Protein AF-A0A7C0WXI6-F1 (afdb_monomer_lite)

Structure (mmCIF, N/CA/C/O backbone):
data_AF-A0A7C0WXI6-F1
#
_entry.id   AF-A0A7C0WXI6-F1
#
loop_
_atom_site.group_PDB
_atom_site.id
_atom_site.type_symbol
_atom_site.label_atom_id
_atom_site.label_alt_id
_atom_site.label_comp_id
_atom_site.label_asym_id
_atom_site.label_entity_id
_atom_site.label_seq_id
_atom_site.pdbx_PDB_ins_code
_atom_site.Cartn_x
_atom_site.Cartn_y
_atom_site.Cartn_z
_atom_site.occupancy
_atom_site.B_iso_or_equiv
_atom_site.auth_seq_id
_atom_site.auth_comp_id
_atom_site.auth_asym_id
_atom_site.auth_atom_id
_atom_site.pdbx_PDB_model_num
ATOM 1 N N . MET A 1 1 ? 28.726 -53.823 14.106 1.00 34.31 1 MET A N 1
ATOM 2 C CA . MET A 1 1 ? 29.836 -53.724 15.079 1.00 34.31 1 MET A CA 1
ATOM 3 C C . MET A 1 1 ? 30.482 -52.349 14.954 1.00 34.31 1 MET A C 1
ATOM 5 O O . MET A 1 1 ? 31.105 -52.121 13.935 1.00 34.31 1 MET A O 1
ATOM 9 N N . ARG A 1 2 ? 30.328 -51.520 16.009 1.00 31.59 2 ARG A N 1
ATOM 10 C CA . ARG A 1 2 ? 31.325 -50.580 16.590 1.00 31.59 2 ARG A CA 1
ATOM 11 C C . ARG A 1 2 ? 31.887 -49.454 15.689 1.00 31.59 2 ARG A C 1
ATOM 13 O O . ARG A 1 2 ? 32.497 -49.764 14.684 1.00 31.59 2 ARG A O 1
ATOM 20 N N . ARG A 1 3 ? 31.834 -48.149 16.014 1.00 31.38 3 ARG A N 1
ATOM 21 C CA . ARG A 1 3 ? 31.763 -47.328 17.266 1.00 31.38 3 ARG A CA 1
ATOM 22 C C . ARG A 1 3 ? 31.276 -45.911 16.844 1.00 31.38 3 ARG A C 1
ATOM 24 O O . ARG A 1 3 ? 31.712 -45.481 15.788 1.00 31.38 3 ARG A O 1
ATOM 31 N N . ILE A 1 4 ? 30.317 -45.189 17.446 1.00 35.75 4 ILE A N 1
ATOM 32 C CA . ILE A 1 4 ? 30.152 -44.621 18.809 1.00 35.75 4 ILE A CA 1
ATOM 33 C C . ILE A 1 4 ? 31.367 -43.808 19.300 1.00 35.75 4 ILE A C 1
ATOM 35 O O . ILE A 1 4 ? 32.382 -44.420 19.621 1.00 35.75 4 ILE A O 1
ATOM 39 N N . LEU A 1 5 ? 31.200 -42.476 19.416 1.00 29.12 5 LEU A N 1
ATOM 40 C CA . LEU A 1 5 ? 31.474 -41.600 20.585 1.00 29.12 5 LEU A CA 1
ATOM 41 C C . LEU A 1 5 ? 32.079 -40.230 20.188 1.00 29.12 5 LEU A C 1
ATOM 43 O O . LEU A 1 5 ? 33.273 -40.155 19.922 1.00 29.12 5 LEU A O 1
ATOM 47 N N . LEU A 1 6 ? 31.269 -39.161 20.214 1.00 26.83 6 LEU A N 1
ATOM 48 C CA . LEU A 1 6 ? 31.617 -37.835 20.771 1.00 26.83 6 LEU A CA 1
ATOM 49 C C . LEU A 1 6 ? 30.377 -36.918 20.749 1.00 26.83 6 LEU A C 1
ATOM 51 O O . LEU A 1 6 ? 30.232 -36.021 19.929 1.00 26.83 6 LEU A O 1
ATOM 55 N N . VAL A 1 7 ? 29.463 -37.207 21.678 1.00 31.38 7 VAL A N 1
ATOM 56 C CA . VAL A 1 7 ? 28.482 -36.269 22.237 1.00 31.38 7 VAL A CA 1
ATOM 57 C C . VAL A 1 7 ? 28.893 -36.095 23.697 1.00 31.38 7 VAL A C 1
ATOM 59 O O . VAL A 1 7 ? 28.808 -37.065 24.447 1.00 31.38 7 VAL A O 1
ATOM 62 N N . ALA A 1 8 ? 29.417 -34.918 24.054 1.00 28.09 8 ALA A N 1
ATOM 63 C CA . ALA A 1 8 ? 29.365 -34.264 25.372 1.00 28.09 8 ALA A CA 1
ATOM 64 C C . ALA A 1 8 ? 30.411 -33.132 25.443 1.00 28.09 8 ALA A C 1
ATOM 66 O O . ALA A 1 8 ? 31.565 -33.350 25.086 1.00 28.09 8 ALA A O 1
ATOM 67 N N . LEU A 1 9 ? 29.988 -31.986 25.998 1.00 28.55 9 LEU A N 1
ATOM 68 C CA . LEU A 1 9 ? 30.744 -30.766 26.349 1.00 28.55 9 LEU A CA 1
ATOM 69 C C . LEU A 1 9 ? 30.955 -29.707 25.250 1.00 28.55 9 LEU A C 1
ATOM 71 O O . LEU A 1 9 ? 32.066 -29.460 24.801 1.00 28.55 9 LEU A O 1
ATOM 75 N N . MET A 1 10 ? 29.878 -28.981 24.944 1.00 27.05 10 MET A N 1
ATOM 76 C CA . MET A 1 10 ? 29.850 -27.517 25.103 1.00 27.05 10 MET A CA 1
ATOM 77 C C . MET A 1 10 ? 28.419 -27.107 25.478 1.00 27.05 10 MET A C 1
ATOM 79 O O . MET A 1 10 ? 27.608 -26.732 24.642 1.00 27.05 10 MET A O 1
ATOM 83 N N . ILE A 1 11 ? 28.103 -27.254 26.767 1.00 34.62 11 ILE A N 1
ATOM 84 C CA . ILE A 1 11 ? 27.104 -26.420 27.435 1.00 34.62 11 ILE A CA 1
ATOM 85 C C . ILE A 1 11 ? 27.903 -25.254 28.010 1.00 34.62 11 ILE A C 1
ATOM 87 O O . ILE A 1 11 ? 28.592 -25.441 29.009 1.00 34.62 11 ILE A O 1
ATOM 91 N N . SER A 1 12 ? 27.860 -24.102 27.342 1.00 31.55 12 SER A N 1
ATOM 92 C CA . SER A 1 12 ? 27.920 -22.758 27.935 1.00 31.55 12 SER A CA 1
ATOM 93 C C . SER A 1 12 ? 28.012 -21.713 26.821 1.00 31.55 12 SER A C 1
ATOM 95 O O . SER A 1 12 ? 28.899 -21.806 25.980 1.00 31.55 12 SER A O 1
ATOM 97 N N . SER A 1 13 ? 27.123 -20.720 26.894 1.00 28.19 13 SER A N 1
ATOM 98 C CA . SER A 1 13 ? 27.049 -19.473 26.119 1.00 28.19 13 SER A CA 1
ATOM 99 C C . SER A 1 13 ? 26.612 -19.564 24.652 1.00 28.19 13 SER A C 1
ATOM 101 O O . SER A 1 13 ? 27.344 -19.165 23.751 1.00 28.19 13 SER A O 1
ATOM 103 N N . PHE A 1 14 ? 25.351 -19.935 24.426 1.00 31.36 14 PHE A N 1
ATOM 104 C CA . PHE A 1 14 ? 24.525 -19.027 23.632 1.00 31.36 14 PHE A CA 1
ATOM 105 C C . PHE A 1 14 ? 24.042 -17.960 24.609 1.00 31.36 14 PHE A C 1
ATOM 107 O O . PHE A 1 14 ? 23.140 -18.198 25.405 1.00 31.36 14 PHE A O 1
ATOM 114 N N . ILE A 1 15 ? 24.735 -16.823 24.632 1.00 29.69 15 ILE A N 1
ATOM 115 C CA . ILE A 1 15 ? 24.073 -15.590 25.033 1.00 29.69 15 ILE A CA 1
ATOM 116 C C . ILE A 1 15 ? 23.213 -15.276 23.814 1.00 29.69 15 ILE A C 1
ATOM 118 O O . ILE A 1 15 ? 23.725 -14.802 22.800 1.00 29.69 15 ILE A O 1
ATOM 122 N N . GLU A 1 16 ? 21.932 -15.632 23.876 1.00 35.72 16 GLU A N 1
ATOM 123 C CA . GLU A 1 16 ? 20.937 -14.830 23.180 1.00 35.72 16 GLU A CA 1
ATOM 124 C C . GLU A 1 16 ? 21.188 -13.402 23.657 1.00 35.72 16 GLU A C 1
ATOM 126 O O . GLU A 1 16 ? 20.917 -13.060 24.806 1.00 35.72 16 GLU A O 1
ATOM 131 N N . LEU A 1 17 ? 21.758 -12.561 22.795 1.00 33.25 17 LEU A N 1
ATOM 132 C CA . LEU A 1 17 ? 21.554 -11.123 22.901 1.00 33.25 17 LEU A CA 1
ATOM 133 C C . LEU A 1 17 ? 20.100 -10.863 22.486 1.00 33.25 17 LEU A C 1
ATOM 135 O O . LEU A 1 17 ? 19.827 -10.235 21.470 1.00 33.25 17 LEU A O 1
ATOM 139 N N . GLY A 1 18 ? 19.170 -11.423 23.260 1.00 31.17 18 GLY A N 1
ATOM 140 C CA . GLY A 1 18 ? 17.840 -10.880 23.386 1.00 31.17 18 GLY A CA 1
ATOM 141 C C . GLY A 1 18 ? 18.028 -9.577 24.136 1.00 31.17 18 GLY A C 1
ATOM 142 O O . GLY A 1 18 ? 18.400 -9.575 25.307 1.00 31.17 18 GLY A O 1
ATOM 143 N N . VAL A 1 19 ? 17.836 -8.461 23.442 1.00 34.25 19 VAL A N 1
ATOM 144 C CA . VAL A 1 19 ? 17.424 -7.244 24.131 1.00 34.25 19 VAL A CA 1
ATOM 145 C C . VAL A 1 19 ? 16.103 -7.631 24.788 1.00 34.25 19 VAL A C 1
ATOM 147 O O . VAL A 1 19 ? 15.120 -7.850 24.084 1.00 34.25 19 VAL A O 1
ATOM 150 N N . SER A 1 20 ? 16.099 -7.860 26.102 1.00 38.75 20 SER A N 1
ATOM 151 C CA . SER A 1 20 ? 14.847 -8.004 26.836 1.00 38.75 20 SER A CA 1
ATOM 152 C C . SER A 1 20 ? 14.091 -6.699 26.634 1.00 38.75 20 SER A C 1
ATOM 154 O O . SER A 1 20 ? 14.579 -5.649 27.048 1.00 38.75 20 SER A O 1
ATOM 156 N N . GLN A 1 21 ? 12.966 -6.746 25.928 1.00 55.06 21 GLN A N 1
ATOM 157 C CA . GLN A 1 21 ? 12.082 -5.596 25.841 1.00 55.06 21 GLN A CA 1
ATOM 158 C C . GLN A 1 21 ? 11.587 -5.311 27.262 1.00 55.06 21 GLN A C 1
ATOM 160 O O . GLN A 1 21 ? 10.979 -6.182 27.879 1.00 55.06 21 GLN A O 1
ATOM 165 N N . GLU A 1 22 ? 11.941 -4.144 27.796 1.00 69.00 22 GLU A N 1
ATOM 166 C CA . GLU A 1 22 ? 11.496 -3.681 29.112 1.00 69.00 22 GLU A CA 1
ATOM 167 C C . GLU A 1 22 ? 9.974 -3.461 29.035 1.00 69.00 22 GLU A C 1
ATOM 169 O O . GLU A 1 22 ? 9.498 -2.689 28.203 1.00 69.00 22 GLU A O 1
ATOM 174 N N . ASN A 1 23 ? 9.196 -4.177 29.851 1.00 84.06 23 ASN A N 1
ATOM 175 C CA . ASN A 1 23 ? 7.729 -4.245 29.757 1.00 84.06 23 ASN A CA 1
ATOM 176 C C . ASN A 1 23 ? 7.027 -3.271 30.720 1.00 84.06 23 ASN A C 1
ATOM 178 O O . ASN A 1 23 ? 5.966 -3.582 31.269 1.00 84.06 23 ASN A O 1
ATOM 182 N N . ILE A 1 24 ? 7.624 -2.104 30.968 1.00 93.62 24 ILE A N 1
ATOM 183 C CA . ILE A 1 24 ? 7.053 -1.103 31.877 1.00 93.62 24 ILE A CA 1
ATOM 184 C C . ILE A 1 24 ? 5.729 -0.583 31.322 1.00 93.62 24 ILE A C 1
ATOM 186 O O . ILE A 1 24 ? 5.623 -0.269 30.138 1.00 93.62 24 ILE A O 1
ATOM 190 N N . ARG A 1 25 ? 4.733 -0.450 32.200 1.00 95.69 25 ARG A N 1
ATOM 191 C CA . ARG A 1 25 ? 3.401 0.060 31.856 1.00 95.69 25 ARG A CA 1
ATOM 192 C C . ARG A 1 25 ? 2.884 1.065 32.876 1.00 95.69 25 ARG A C 1
ATOM 194 O O . ARG A 1 25 ? 3.298 1.040 34.038 1.00 95.69 25 ARG A O 1
ATOM 201 N N . ILE A 1 26 ? 1.940 1.895 32.457 1.00 98.25 26 ILE A N 1
ATOM 202 C CA . ILE A 1 26 ? 1.110 2.718 33.333 1.00 98.25 26 ILE A CA 1
ATOM 203 C C . ILE A 1 26 ? 0.153 1.769 34.067 1.00 98.25 26 ILE A C 1
ATOM 205 O O . ILE A 1 26 ? -0.495 0.922 33.455 1.00 98.25 26 ILE A O 1
ATOM 209 N N . ASN A 1 27 ? 0.106 1.863 35.393 1.00 98.12 27 ASN A N 1
ATOM 210 C CA . ASN A 1 27 ? -0.599 0.901 36.240 1.00 98.12 27 ASN A CA 1
ATOM 211 C C . ASN A 1 27 ? -1.839 1.487 36.914 1.00 98.12 27 ASN A C 1
ATOM 213 O O . ASN A 1 27 ? -2.883 0.840 36.960 1.00 98.12 27 ASN A O 1
ATOM 217 N N . GLU A 1 28 ? -1.719 2.696 37.449 1.00 98.50 28 GLU A N 1
ATOM 218 C CA . GLU A 1 28 ? -2.780 3.359 38.198 1.00 98.50 28 GLU A CA 1
ATOM 219 C C . GLU A 1 28 ? -2.525 4.873 38.194 1.00 98.50 28 GLU A C 1
ATOM 221 O O . GLU A 1 28 ? -1.371 5.309 38.172 1.00 98.50 28 GLU A O 1
ATOM 226 N N . PHE A 1 29 ? -3.570 5.698 38.186 1.00 98.38 29 PHE A N 1
ATOM 227 C CA . PHE A 1 29 ? -3.412 7.151 38.264 1.00 98.38 29 PHE A CA 1
ATOM 228 C C . PHE A 1 29 ? -4.551 7.832 39.023 1.00 98.38 29 PHE A C 1
ATOM 230 O O . PHE A 1 29 ? -5.688 7.365 39.058 1.00 98.38 29 PHE A O 1
ATOM 237 N N . CYS A 1 30 ? -4.239 8.975 39.626 1.00 97.19 30 CYS A N 1
ATOM 238 C CA . CYS A 1 30 ? -5.164 9.820 40.372 1.00 97.19 30 CYS A CA 1
ATOM 239 C C . CYS A 1 30 ? -5.059 11.247 39.842 1.00 97.19 30 CYS A C 1
ATOM 241 O O . CYS A 1 30 ? -3.972 11.825 39.850 1.00 97.19 30 CYS A O 1
ATOM 243 N N . ILE A 1 31 ? -6.189 11.810 39.412 1.00 96.38 31 ILE A N 1
ATOM 244 C CA . ILE A 1 31 ? -6.243 13.110 38.721 1.00 96.38 31 ILE A CA 1
ATOM 245 C C . ILE A 1 31 ? -6.681 14.256 39.638 1.00 96.38 31 ILE A C 1
ATOM 247 O O . ILE A 1 31 ? -6.332 15.401 39.401 1.00 96.38 31 ILE A O 1
ATOM 251 N N . LYS A 1 32 ? -7.414 13.962 40.722 1.00 93.31 32 LYS A N 1
ATOM 252 C CA . LYS A 1 32 ? -7.994 14.971 41.622 1.00 93.31 32 LYS A CA 1
ATOM 253 C C . LYS A 1 32 ? -7.379 14.897 43.017 1.00 93.31 32 LYS A C 1
ATOM 255 O O . LYS A 1 32 ? -7.158 13.826 43.579 1.00 93.31 32 LYS A O 1
ATOM 260 N N . GLY A 1 33 ? -7.141 16.061 43.619 1.00 88.62 33 GLY A N 1
ATOM 261 C CA . GLY A 1 33 ? -6.443 16.171 44.900 1.00 88.62 33 GLY A CA 1
ATOM 262 C C . GLY A 1 33 ? -4.930 16.207 44.700 1.00 88.62 33 GLY A C 1
ATOM 263 O O . GLY A 1 33 ? -4.429 17.089 44.013 1.00 88.62 33 GLY A O 1
ATOM 264 N N . LYS A 1 34 ? -4.193 15.287 45.331 1.00 90.75 34 LYS A N 1
ATOM 265 C CA . LYS A 1 34 ? -2.757 15.142 45.067 1.00 90.75 34 LYS A CA 1
ATOM 266 C C . LYS A 1 34 ? -2.589 14.190 43.891 1.00 90.75 34 LYS A C 1
ATOM 268 O O . LYS A 1 34 ? -2.778 12.990 44.079 1.00 90.75 34 LYS A O 1
ATOM 273 N N . GLU A 1 35 ? -2.272 14.726 42.719 1.00 95.50 35 GLU A N 1
ATOM 274 C CA . GLU A 1 35 ? -2.113 13.925 41.509 1.00 95.50 35 GLU A CA 1
ATOM 275 C C . GLU A 1 35 ? -0.933 12.963 41.627 1.00 95.50 35 GLU A C 1
ATOM 277 O O . GLU A 1 35 ? 0.095 13.252 42.257 1.00 95.50 35 GLU A O 1
ATOM 282 N N . TRP A 1 36 ? -1.085 11.796 41.016 1.00 97.56 36 TRP A N 1
ATOM 283 C CA . TRP A 1 36 ? 0.025 10.881 40.822 1.00 97.56 36 TRP A CA 1
ATOM 284 C C . TRP A 1 36 ? -0.246 9.902 39.685 1.00 97.56 36 TRP A C 1
ATOM 286 O O . TRP A 1 36 ? -1.393 9.585 39.369 1.00 97.56 36 TRP A O 1
ATOM 296 N N . ILE A 1 37 ? 0.845 9.406 39.112 1.00 98.50 37 ILE A N 1
ATOM 297 C CA . ILE A 1 37 ? 0.878 8.350 38.104 1.00 98.50 37 ILE A CA 1
ATOM 298 C C . ILE A 1 37 ? 1.764 7.238 38.652 1.00 98.50 37 ILE A C 1
ATOM 300 O O . ILE A 1 37 ? 2.869 7.494 39.136 1.00 98.50 37 ILE A O 1
ATOM 304 N N . GLU A 1 38 ? 1.288 6.006 38.584 1.00 98.56 38 GLU A N 1
ATOM 305 C CA . GLU A 1 38 ? 2.045 4.824 38.952 1.00 98.56 38 GLU A CA 1
ATOM 306 C C . GLU A 1 38 ? 2.445 4.019 37.719 1.00 98.56 38 GLU A C 1
ATOM 308 O O . GLU A 1 38 ? 1.629 3.737 36.842 1.00 98.56 38 GLU A O 1
ATOM 313 N N . LEU A 1 39 ? 3.713 3.620 37.685 1.00 98.38 39 LEU A N 1
ATOM 314 C CA . LEU A 1 39 ? 4.270 2.690 36.717 1.00 98.38 39 LEU A CA 1
ATOM 315 C C . LEU A 1 39 ? 4.520 1.340 37.386 1.00 98.38 39 LEU A C 1
ATOM 317 O O . LEU A 1 39 ? 4.978 1.289 38.529 1.00 98.38 39 LEU A O 1
ATOM 321 N N . TYR A 1 40 ? 4.285 0.254 36.655 1.00 97.62 40 TYR A N 1
ATOM 322 C CA . TYR A 1 40 ? 4.563 -1.108 37.107 1.00 97.62 40 TYR A CA 1
ATOM 323 C C . TYR A 1 40 ? 5.611 -1.775 36.223 1.00 97.62 40 TYR A C 1
ATOM 325 O O . TYR A 1 40 ? 5.539 -1.705 34.994 1.00 97.62 40 TYR A O 1
ATOM 333 N N . ASN A 1 41 ? 6.561 -2.452 36.866 1.00 96.94 41 ASN A N 1
ATOM 334 C CA . ASN A 1 41 ? 7.539 -3.307 36.213 1.00 96.94 41 ASN A CA 1
ATOM 335 C C . ASN A 1 41 ? 7.126 -4.781 36.357 1.00 96.94 41 ASN A C 1
ATOM 337 O O . ASN A 1 41 ? 7.329 -5.352 37.429 1.00 96.94 41 ASN A O 1
ATOM 341 N N . PRO A 1 42 ? 6.571 -5.426 35.315 1.00 94.06 42 PRO A N 1
ATOM 342 C CA . PRO A 1 42 ? 6.225 -6.843 35.371 1.00 94.06 42 PRO A CA 1
ATOM 343 C C . PRO A 1 42 ? 7.444 -7.764 35.219 1.00 94.06 42 PRO A C 1
ATOM 345 O O . PRO A 1 42 ? 7.309 -8.971 35.437 1.00 94.06 42 PRO A O 1
ATOM 348 N N . ASP A 1 43 ? 8.606 -7.237 34.823 1.00 93.88 43 ASP A N 1
ATOM 349 C CA . ASP A 1 43 ? 9.793 -8.037 34.555 1.00 93.88 43 ASP A CA 1
ATOM 350 C C . ASP A 1 43 ? 10.419 -8.570 35.849 1.00 93.88 43 ASP A C 1
ATOM 352 O O . ASP A 1 43 ? 10.308 -7.992 36.932 1.00 93.88 43 ASP A O 1
ATOM 356 N N . SER A 1 44 ? 11.137 -9.690 35.722 1.00 93.38 44 SER A N 1
ATOM 357 C CA . SER A 1 44 ? 11.802 -10.351 36.848 1.00 93.38 44 SER A CA 1
ATOM 358 C C . SER A 1 44 ? 13.134 -9.696 37.253 1.00 93.38 44 SER A C 1
ATOM 360 O O . SER A 1 44 ? 13.890 -10.283 38.033 1.00 93.38 44 SER A O 1
ATOM 362 N N . PHE A 1 45 ? 13.452 -8.511 36.730 1.00 91.81 45 PHE A N 1
ATOM 363 C CA . PHE A 1 45 ? 14.673 -7.746 36.994 1.00 91.81 45 PHE A CA 1
ATOM 364 C C . PHE A 1 45 ? 14.359 -6.254 37.173 1.00 91.81 45 PHE A C 1
ATOM 366 O O . PHE A 1 45 ? 13.323 -5.774 36.724 1.00 91.81 45 PHE A O 1
ATOM 373 N N . ASP A 1 46 ? 15.252 -5.527 37.846 1.00 94.12 46 ASP A N 1
ATOM 374 C CA . ASP A 1 46 ? 15.110 -4.084 38.062 1.00 94.12 46 ASP A CA 1
ATOM 375 C C . ASP A 1 46 ? 15.306 -3.322 36.739 1.00 94.12 46 ASP A C 1
ATOM 377 O O . ASP A 1 46 ? 16.276 -3.575 36.020 1.00 94.12 46 ASP A O 1
ATOM 381 N N . VAL A 1 47 ? 14.425 -2.365 36.441 1.00 95.31 47 VAL A N 1
ATOM 382 C CA . VAL A 1 47 ? 14.458 -1.560 35.208 1.00 95.31 47 VAL A CA 1
ATOM 383 C C . VAL A 1 47 ? 14.830 -0.119 35.532 1.00 95.31 47 VAL A C 1
ATOM 385 O O . VAL A 1 47 ? 14.194 0.524 36.370 1.00 95.31 47 VAL A O 1
ATOM 388 N N . SER A 1 48 ? 15.864 0.405 34.868 1.00 94.56 48 SER A N 1
ATOM 389 C CA . SER A 1 48 ? 16.234 1.818 34.979 1.00 94.56 48 SER A CA 1
ATOM 390 C C . SER A 1 48 ? 15.351 2.658 34.068 1.00 94.56 48 SER A C 1
ATOM 392 O O . SER A 1 48 ? 15.270 2.396 32.875 1.00 94.56 48 SER A O 1
ATOM 394 N N . LEU A 1 49 ? 14.753 3.716 34.612 1.00 95.19 49 LEU A N 1
ATOM 395 C CA . LEU A 1 49 ? 13.950 4.657 33.834 1.00 95.19 49 LEU A CA 1
ATOM 396 C C . LEU A 1 49 ? 14.794 5.787 33.228 1.00 95.19 49 LEU A C 1
ATOM 398 O O . LEU A 1 49 ? 14.244 6.750 32.718 1.00 95.19 49 LEU A O 1
ATOM 402 N N . ASN A 1 50 ? 16.125 5.742 33.288 1.00 94.38 50 ASN A N 1
ATOM 403 C CA . ASN A 1 50 ? 16.938 6.843 32.771 1.00 94.38 50 ASN A CA 1
ATOM 404 C C . ASN A 1 50 ? 16.674 7.083 31.269 1.00 94.38 50 ASN A C 1
ATOM 406 O O . ASN A 1 50 ? 16.894 6.197 30.442 1.00 94.38 50 ASN A O 1
ATOM 410 N N . GLY A 1 51 ? 16.225 8.292 30.926 1.00 92.00 51 GLY A N 1
ATOM 411 C CA . GLY A 1 51 ? 15.849 8.684 29.568 1.00 92.00 51 GLY A CA 1
ATOM 412 C C . GLY A 1 51 ? 14.394 8.387 29.195 1.00 92.00 51 GLY A C 1
ATOM 413 O O . GLY A 1 51 ? 13.964 8.832 28.136 1.00 92.00 51 GLY A O 1
ATOM 414 N N . TYR A 1 52 ? 13.634 7.679 30.036 1.00 96.62 52 TYR A N 1
ATOM 415 C CA . TYR A 1 52 ? 12.189 7.531 29.859 1.00 96.62 52 TYR A CA 1
ATOM 416 C C . TYR A 1 52 ? 11.480 8.864 30.118 1.00 96.62 52 TYR A C 1
ATOM 418 O O . TYR A 1 52 ? 12.002 9.736 30.822 1.00 96.62 52 TYR A O 1
ATOM 426 N N . SER A 1 53 ? 10.249 9.006 29.629 1.00 97.25 53 SER A N 1
ATOM 427 C CA . SER A 1 53 ? 9.412 10.162 29.954 1.00 97.25 53 SER A CA 1
ATOM 428 C C . SER A 1 53 ? 7.922 9.839 30.045 1.00 97.25 53 SER A C 1
ATOM 430 O O . SER A 1 53 ? 7.433 8.883 29.444 1.00 97.25 53 SER A O 1
ATOM 432 N N . LEU A 1 54 ? 7.206 10.648 30.826 1.00 98.06 54 LEU A N 1
ATOM 433 C CA . LEU A 1 54 ? 5.748 10.735 30.823 1.00 98.06 54 LEU A CA 1
ATOM 434 C C . LEU A 1 54 ? 5.334 12.050 30.163 1.00 98.06 54 LEU A C 1
ATOM 436 O O . LEU A 1 54 ? 5.841 13.107 30.528 1.00 98.06 54 LEU A O 1
ATOM 440 N N . GLU A 1 55 ? 4.419 11.993 29.204 1.00 97.44 55 GLU A N 1
ATOM 441 C CA . GLU A 1 55 ? 3.919 13.153 28.458 1.00 97.44 55 GLU A CA 1
ATOM 442 C C . GLU A 1 55 ? 2.392 13.238 28.565 1.00 97.44 55 GLU A C 1
ATOM 444 O O . GLU A 1 55 ? 1.699 12.229 28.431 1.00 97.44 55 GLU A O 1
ATOM 449 N N . THR A 1 56 ? 1.888 14.448 28.801 1.00 96.50 56 THR A N 1
ATOM 450 C CA . THR A 1 56 ? 0.463 14.816 28.810 1.00 96.50 56 THR A CA 1
ATOM 451 C C . THR A 1 56 ? 0.270 16.130 28.052 1.00 96.50 56 THR A C 1
ATOM 453 O O . THR A 1 56 ? 1.243 16.786 27.665 1.00 96.50 56 THR A O 1
ATOM 456 N N . ASP A 1 57 ? -0.973 16.590 27.896 1.00 91.12 57 ASP A N 1
ATOM 457 C CA . ASP A 1 57 ? -1.248 17.909 27.310 1.00 91.12 57 ASP A CA 1
ATOM 458 C C . ASP A 1 57 ? -0.615 19.075 28.099 1.00 91.12 57 ASP A C 1
ATOM 460 O O . ASP A 1 57 ? -0.431 20.171 27.559 1.00 91.12 57 ASP A O 1
ATOM 464 N N . LYS A 1 58 ? -0.288 18.873 29.384 1.00 92.88 58 LYS A N 1
ATOM 465 C CA . LYS A 1 58 ? 0.321 19.902 30.244 1.00 92.88 58 LYS A CA 1
ATOM 466 C C . LYS A 1 58 ? 1.847 19.947 30.140 1.00 92.88 58 LYS A C 1
ATOM 468 O O . LYS A 1 58 ? 2.435 20.972 30.491 1.00 92.88 58 LYS A O 1
ATOM 473 N N . GLY A 1 59 ? 2.497 18.890 29.651 1.00 93.31 59 GLY A N 1
ATOM 474 C CA . GLY A 1 59 ? 3.942 18.873 29.434 1.00 93.31 59 GLY A CA 1
ATOM 475 C C . GLY A 1 59 ? 4.578 17.487 29.501 1.00 93.31 59 GLY A C 1
ATOM 476 O O . GLY A 1 59 ? 3.910 16.464 29.415 1.00 93.31 59 GLY A O 1
ATOM 477 N N . VAL A 1 60 ? 5.902 17.475 29.668 1.00 96.69 60 VAL A N 1
ATOM 478 C CA . VAL A 1 60 ? 6.726 16.258 29.699 1.00 96.69 60 VAL A CA 1
ATOM 479 C C . VAL A 1 60 ? 7.510 16.198 31.009 1.00 96.69 60 VAL A C 1
ATOM 481 O O . VAL A 1 60 ? 8.148 17.179 31.398 1.00 96.69 60 VAL A O 1
ATOM 484 N N . PHE A 1 61 ? 7.485 15.044 31.671 1.00 96.81 61 PHE A N 1
ATOM 485 C CA . PHE A 1 61 ? 8.335 14.697 32.803 1.00 96.81 61 PHE A CA 1
ATOM 486 C C . PHE A 1 61 ? 9.380 13.670 32.358 1.00 96.81 61 PHE A C 1
ATOM 488 O O . PHE A 1 61 ? 9.024 12.572 31.938 1.00 96.81 61 PHE A O 1
ATOM 495 N N . GLU A 1 62 ? 10.663 14.014 32.454 1.00 97.12 62 GLU A N 1
ATOM 496 C CA . GLU A 1 62 ? 11.775 13.131 32.082 1.00 97.12 62 GLU A CA 1
ATOM 497 C C . GLU A 1 62 ? 12.389 12.464 33.320 1.00 97.12 62 GLU A C 1
ATOM 499 O O . GLU A 1 62 ? 12.756 13.130 34.292 1.00 97.12 62 GLU A O 1
ATOM 504 N N . PHE A 1 63 ? 12.548 11.144 33.260 1.00 96.25 63 PHE A N 1
ATOM 505 C CA . PHE A 1 63 ? 13.244 10.352 34.267 1.00 96.25 63 PHE A CA 1
ATOM 506 C C . PHE A 1 63 ? 14.756 10.392 34.023 1.00 96.25 63 PHE A C 1
ATOM 508 O O . PHE A 1 63 ? 15.232 10.307 32.889 1.00 96.25 63 PHE A O 1
ATOM 515 N N . THR A 1 64 ? 15.543 10.488 35.094 1.00 91.94 64 THR A N 1
ATOM 516 C CA . THR A 1 64 ? 17.006 10.664 34.994 1.00 91.94 64 THR A CA 1
ATOM 517 C C . THR A 1 64 ? 17.800 9.648 35.800 1.00 91.94 64 THR A C 1
ATOM 519 O O . THR A 1 64 ? 18.895 9.258 35.398 1.00 91.94 64 THR A O 1
ATOM 522 N N . THR A 1 65 ? 17.293 9.208 36.952 1.00 89.56 65 THR A N 1
ATOM 523 C CA . THR A 1 65 ? 18.044 8.323 37.864 1.00 89.56 65 THR A CA 1
ATOM 524 C C . THR A 1 65 ? 17.194 7.231 38.505 1.00 89.56 65 THR A C 1
ATOM 526 O O . THR A 1 65 ? 17.705 6.401 39.254 1.00 89.56 65 THR A O 1
ATOM 529 N N . GLU A 1 66 ? 15.902 7.217 38.209 1.00 95.00 66 GLU A N 1
ATOM 530 C CA . GLU A 1 66 ? 14.916 6.338 38.802 1.00 95.00 66 GLU A CA 1
ATOM 531 C C . GLU A 1 66 ? 15.093 4.890 38.329 1.00 95.00 66 GLU A C 1
ATOM 533 O O . GLU A 1 66 ? 15.610 4.598 37.248 1.00 95.00 66 GLU A O 1
ATOM 538 N N . THR A 1 67 ? 14.684 3.951 39.174 1.00 94.81 67 THR A N 1
ATOM 539 C CA . THR A 1 67 ? 14.705 2.516 38.882 1.00 94.81 67 THR A CA 1
ATOM 540 C C . THR A 1 67 ? 13.483 1.885 39.526 1.00 94.81 67 THR A C 1
ATOM 542 O O . THR A 1 67 ? 13.199 2.161 40.694 1.00 94.81 67 THR A O 1
ATOM 545 N N . ILE A 1 68 ? 12.771 1.049 38.776 1.00 96.88 68 ILE A N 1
ATOM 546 C CA . ILE A 1 68 ? 11.657 0.254 39.286 1.00 96.88 68 ILE A CA 1
ATOM 547 C C . ILE A 1 68 ? 12.182 -1.153 39.590 1.00 96.88 68 ILE A C 1
ATOM 549 O O . ILE A 1 68 ? 12.666 -1.817 38.669 1.00 96.88 68 ILE A O 1
ATOM 553 N N . PRO A 1 69 ? 12.110 -1.637 40.842 1.00 96.69 69 PRO A N 1
ATOM 554 C CA . PRO A 1 69 ? 12.496 -3.007 41.156 1.00 96.69 69 PRO A CA 1
ATOM 555 C C . PRO A 1 69 ? 11.704 -4.041 40.348 1.00 96.69 69 PRO A C 1
ATOM 557 O O . PRO A 1 69 ? 10.598 -3.757 39.889 1.00 96.69 69 PRO A O 1
ATOM 560 N N . SER A 1 70 ? 12.253 -5.246 40.214 1.00 95.81 70 SER A N 1
ATOM 561 C CA . SER A 1 70 ? 11.536 -6.429 39.714 1.00 95.81 70 SER A CA 1
ATOM 562 C C . SER A 1 70 ? 10.178 -6.596 40.405 1.00 95.81 70 SER A C 1
ATOM 564 O O . SER A 1 70 ? 10.114 -6.571 41.640 1.00 95.81 70 SER A O 1
ATOM 566 N N . HIS A 1 71 ? 9.102 -6.745 39.625 1.00 95.19 71 HIS A N 1
ATOM 567 C CA . HIS A 1 71 ? 7.714 -6.797 40.120 1.00 95.19 71 HIS A CA 1
ATOM 568 C C . HIS A 1 71 ? 7.316 -5.608 41.019 1.00 95.19 71 HIS A C 1
ATOM 570 O O . HIS A 1 71 ? 6.425 -5.727 41.861 1.00 95.19 71 HIS A O 1
ATOM 576 N N . GLY A 1 72 ? 8.012 -4.478 40.885 1.00 97.06 72 GLY A N 1
ATOM 577 C CA . GLY A 1 72 ? 7.853 -3.287 41.708 1.00 97.06 72 GLY A CA 1
ATOM 578 C C . GLY A 1 72 ? 7.040 -2.185 41.035 1.00 97.06 72 GLY A C 1
ATOM 579 O O . GLY A 1 72 ? 6.719 -2.241 39.847 1.00 97.06 72 GLY A O 1
ATOM 580 N N . PHE A 1 73 ? 6.760 -1.147 41.819 1.00 97.94 73 PHE A N 1
ATOM 581 C CA . PHE A 1 73 ? 6.005 0.032 41.404 1.00 97.94 73 PHE A CA 1
ATOM 582 C C . PHE A 1 73 ? 6.868 1.285 41.533 1.00 97.94 73 PHE A C 1
ATOM 584 O O . PHE A 1 73 ? 7.683 1.398 42.456 1.00 97.94 73 PHE A O 1
ATOM 591 N N . TYR A 1 74 ? 6.666 2.242 40.635 1.00 97.69 74 TYR A N 1
ATOM 592 C CA . TYR A 1 74 ? 7.202 3.590 40.755 1.00 97.69 74 TYR A CA 1
ATOM 593 C C . TYR A 1 74 ? 6.066 4.598 40.755 1.00 97.69 74 TYR A C 1
ATOM 595 O O . TYR A 1 74 ? 5.196 4.559 39.895 1.00 97.69 74 TYR A O 1
ATOM 603 N N . ILE A 1 75 ? 6.109 5.530 41.700 1.00 97.88 75 ILE A N 1
ATOM 604 C CA . ILE A 1 75 ? 5.086 6.551 41.882 1.00 97.88 75 ILE A CA 1
ATOM 605 C C . ILE A 1 75 ? 5.685 7.905 41.521 1.00 97.88 75 ILE A C 1
ATOM 607 O O . ILE A 1 75 ? 6.582 8.392 42.214 1.00 97.88 75 ILE A O 1
ATOM 611 N N . LEU A 1 76 ? 5.120 8.544 40.502 1.00 97.19 76 LEU A N 1
ATOM 612 C CA . LEU A 1 76 ? 5.338 9.952 40.212 1.00 97.19 76 LEU A CA 1
ATOM 613 C C . LEU A 1 76 ? 4.225 10.771 40.867 1.00 97.19 76 LEU A C 1
ATOM 615 O O . LEU A 1 76 ? 3.066 10.641 40.492 1.00 97.19 76 LEU A O 1
ATOM 619 N N . GLU A 1 77 ? 4.561 11.620 41.835 1.00 96.44 77 GLU A N 1
ATOM 620 C CA . GLU A 1 77 ? 3.617 12.608 42.368 1.00 96.44 77 GLU A CA 1
ATOM 621 C C . GLU A 1 77 ? 3.713 13.906 41.563 1.00 96.44 77 GLU A C 1
ATOM 623 O O . GLU A 1 77 ? 4.815 14.415 41.345 1.00 96.44 77 GLU A O 1
ATOM 628 N N . THR A 1 78 ? 2.571 14.445 41.143 1.00 93.75 78 THR A N 1
ATOM 629 C CA . THR A 1 78 ? 2.490 15.639 40.294 1.00 93.75 78 THR A CA 1
ATOM 630 C C . THR A 1 78 ? 1.532 16.678 40.872 1.00 93.75 78 THR A C 1
ATOM 632 O O . THR A 1 78 ? 0.796 16.419 41.825 1.00 93.75 78 THR A O 1
ATOM 635 N N . GLU A 1 79 ? 1.566 17.885 40.308 1.00 90.62 79 GLU A N 1
ATOM 636 C CA . GLU A 1 79 ? 0.586 18.940 40.569 1.00 90.62 79 GLU A CA 1
ATOM 637 C C . GLU A 1 79 ? 0.242 19.635 39.242 1.00 90.62 79 GLU A C 1
ATOM 639 O O . GLU A 1 79 ? 1.131 20.209 38.610 1.00 90.62 79 GLU A O 1
ATOM 644 N N . ASN A 1 80 ? -1.033 19.632 38.838 1.00 89.50 80 ASN A N 1
ATOM 645 C CA . ASN A 1 80 ? -1.530 20.204 37.577 1.00 89.50 80 ASN A CA 1
ATOM 646 C C . ASN A 1 80 ? -0.877 19.608 36.314 1.00 89.50 80 ASN A C 1
ATOM 648 O O . ASN A 1 80 ? -0.668 20.317 35.326 1.00 89.50 80 ASN A O 1
ATOM 652 N N . PHE A 1 81 ? -0.518 18.326 36.358 1.00 95.44 81 PHE A N 1
ATOM 653 C CA . PHE A 1 81 ? 0.041 17.580 35.230 1.00 95.44 81 PHE A CA 1
ATOM 654 C C . PHE A 1 81 ? -1.025 16.769 34.485 1.00 95.44 81 PHE A C 1
ATOM 656 O O . PHE A 1 81 ? -0.862 16.509 33.294 1.00 95.44 81 PHE A O 1
ATOM 663 N N . LEU A 1 82 ? -2.108 16.405 35.176 1.00 96.75 82 LEU A N 1
ATOM 664 C CA . LEU A 1 82 ? -3.255 15.667 34.651 1.00 96.75 82 LEU A CA 1
ATOM 665 C C . LEU A 1 82 ? -4.490 16.577 34.582 1.00 96.75 82 LEU A C 1
ATOM 667 O O . LEU A 1 82 ? -4.771 17.320 35.520 1.00 96.75 82 LEU A O 1
ATOM 671 N N . ASP A 1 83 ? -5.219 16.556 33.465 1.00 95.12 83 ASP A N 1
ATOM 672 C CA . ASP A 1 83 ? -6.466 17.315 33.320 1.00 95.12 83 ASP A CA 1
ATOM 673 C C . ASP A 1 83 ? -7.652 16.607 34.003 1.00 95.12 83 ASP A C 1
ATOM 675 O O . ASP A 1 83 ? -7.904 15.429 33.773 1.00 95.12 83 ASP A O 1
ATOM 679 N N . ASN A 1 84 ? -8.408 17.333 34.830 1.00 94.38 84 ASN A N 1
ATOM 680 C CA . ASN A 1 84 ? -9.488 16.772 35.650 1.00 94.38 84 ASN A CA 1
ATOM 681 C C . ASN A 1 84 ? -10.672 16.217 34.848 1.00 94.38 84 ASN A C 1
ATOM 683 O O . ASN A 1 84 ? -11.388 15.359 35.369 1.00 94.38 84 ASN A O 1
ATOM 687 N N . ASP A 1 85 ? -10.873 16.713 33.626 1.00 92.88 85 ASP A N 1
ATOM 688 C CA . ASP A 1 85 ? -12.011 16.333 32.786 1.00 92.88 85 ASP A CA 1
ATOM 689 C C . ASP A 1 85 ? -11.614 15.245 31.772 1.00 92.88 85 ASP A C 1
ATOM 691 O O . ASP A 1 85 ? -12.454 14.483 31.295 1.00 92.88 85 ASP A O 1
ATOM 695 N N . GLY A 1 86 ? -10.322 15.145 31.438 1.00 95.69 86 GLY A N 1
ATOM 696 C CA . GLY A 1 86 ? -9.793 14.139 30.518 1.00 95.69 86 GLY A CA 1
ATOM 697 C C . GLY A 1 86 ? -8.485 14.543 29.838 1.00 95.69 86 GLY A C 1
ATOM 698 O O . GLY A 1 86 ? -8.345 15.659 29.329 1.00 95.69 86 GLY A O 1
ATOM 699 N N . ASP A 1 87 ? -7.546 13.600 29.767 1.00 96.88 87 ASP A N 1
ATOM 700 C CA . ASP A 1 87 ? -6.210 13.768 29.183 1.00 96.88 87 ASP A CA 1
ATOM 701 C C . ASP A 1 87 ? -5.752 12.472 28.485 1.00 96.88 87 ASP A C 1
ATOM 703 O O . ASP A 1 87 ? -6.472 11.470 28.433 1.00 96.88 87 ASP A O 1
ATOM 707 N N . THR A 1 88 ? -4.552 12.478 27.909 1.00 97.94 88 THR A N 1
ATOM 708 C CA . THR A 1 88 ? -3.847 11.270 27.468 1.00 97.94 88 THR A CA 1
ATOM 709 C C . THR A 1 88 ? -2.445 11.242 28.054 1.00 97.94 88 THR A C 1
ATOM 711 O O . THR A 1 88 ? -1.665 12.166 27.854 1.00 97.94 88 THR A O 1
ATOM 714 N N . ILE A 1 89 ? -2.132 10.162 28.764 1.00 97.62 89 ILE A N 1
ATOM 715 C CA . ILE A 1 89 ? -0.821 9.911 29.352 1.00 97.62 89 ILE A CA 1
ATOM 716 C C . ILE A 1 89 ? -0.047 9.015 28.387 1.00 97.62 89 ILE A C 1
ATOM 718 O O . ILE A 1 89 ? -0.496 7.913 28.062 1.00 97.62 89 ILE A O 1
ATOM 722 N N . PHE A 1 90 ? 1.112 9.477 27.931 1.00 97.75 90 PHE A N 1
ATOM 723 C CA . PHE A 1 90 ? 2.045 8.700 27.121 1.00 97.75 90 PHE A CA 1
ATOM 724 C C . PHE A 1 90 ? 3.272 8.340 27.953 1.00 97.75 90 PHE A C 1
ATOM 726 O O . PHE A 1 90 ? 3.922 9.228 28.500 1.00 97.75 90 PHE A O 1
ATOM 733 N N . LEU A 1 91 ? 3.618 7.054 28.011 1.00 96.81 91 LEU A N 1
ATOM 734 C CA . LEU A 1 91 ? 4.889 6.575 28.546 1.00 96.81 91 LEU A CA 1
ATOM 735 C C . LEU A 1 91 ? 5.846 6.308 27.385 1.00 96.81 91 LEU A C 1
ATOM 737 O O . LEU A 1 91 ? 5.532 5.528 26.480 1.00 96.81 91 LEU A O 1
ATOM 741 N N . ARG A 1 92 ? 7.017 6.943 27.414 1.00 95.06 92 ARG A N 1
ATOM 742 C CA . ARG A 1 92 ? 8.056 6.796 26.395 1.00 95.06 92 ARG A CA 1
ATOM 743 C C . ARG A 1 92 ? 9.331 6.204 26.968 1.00 95.06 92 ARG A C 1
ATOM 745 O O . ARG A 1 92 ? 9.713 6.521 28.093 1.00 95.06 92 ARG A O 1
ATOM 752 N N . ASP A 1 93 ? 9.994 5.380 26.166 1.00 89.69 93 ASP A N 1
ATOM 753 C CA . ASP A 1 93 ? 11.308 4.832 26.489 1.00 89.69 93 ASP A CA 1
ATOM 754 C C . ASP A 1 93 ? 12.452 5.822 26.198 1.00 89.69 93 ASP A C 1
ATOM 756 O O . ASP A 1 93 ? 12.255 6.915 25.660 1.00 89.69 93 ASP A O 1
ATOM 760 N N . SER A 1 94 ? 13.683 5.406 26.506 1.00 89.69 94 SER A N 1
ATOM 761 C CA . SER A 1 94 ? 14.909 6.185 26.255 1.00 89.69 94 SER A CA 1
ATOM 762 C C . SER A 1 94 ? 15.206 6.496 24.779 1.00 89.69 94 SER A C 1
ATOM 764 O O . SER A 1 94 ? 16.057 7.339 24.483 1.00 89.69 94 SER A O 1
ATOM 766 N N . THR A 1 95 ? 14.515 5.846 23.838 1.00 88.44 95 THR A N 1
ATOM 767 C CA . THR A 1 95 ? 14.593 6.125 22.396 1.00 88.44 95 THR A CA 1
ATOM 768 C C . THR A 1 95 ? 13.511 7.096 21.920 1.00 88.44 95 THR A C 1
ATOM 770 O O . THR A 1 95 ? 13.471 7.429 20.733 1.00 88.44 95 THR A O 1
ATOM 773 N N . ASN A 1 96 ? 12.679 7.594 22.846 1.00 85.81 96 ASN A N 1
ATOM 774 C CA . ASN A 1 96 ? 11.505 8.437 22.622 1.00 85.81 96 ASN A CA 1
ATOM 775 C C . ASN A 1 96 ? 10.314 7.703 21.961 1.00 85.81 96 ASN A C 1
ATOM 777 O O . ASN A 1 96 ? 9.362 8.345 21.496 1.00 85.81 96 ASN A O 1
ATOM 781 N N . ALA A 1 97 ? 10.338 6.367 21.912 1.00 85.81 97 ALA A N 1
ATOM 782 C CA . ALA A 1 97 ? 9.221 5.565 21.422 1.00 85.81 97 ALA A CA 1
ATOM 783 C C . ALA A 1 97 ? 8.131 5.459 22.497 1.00 85.81 97 ALA A C 1
ATOM 785 O O . ALA A 1 97 ? 8.442 5.271 23.667 1.00 85.81 97 ALA A O 1
ATOM 786 N N . VAL A 1 98 ? 6.854 5.575 22.110 1.00 92.06 98 VAL A N 1
ATOM 787 C CA . VAL A 1 98 ? 5.728 5.326 23.028 1.00 92.06 98 VAL A CA 1
ATOM 788 C C . VAL A 1 98 ? 5.649 3.828 23.293 1.00 92.06 98 VAL A C 1
ATOM 790 O O . VAL A 1 98 ? 5.464 3.055 22.352 1.00 92.06 98 VAL A O 1
ATOM 793 N N . ILE A 1 99 ? 5.778 3.434 24.555 1.00 89.00 99 ILE A N 1
ATOM 794 C CA . ILE A 1 99 ? 5.698 2.035 24.987 1.00 89.00 99 ILE A CA 1
ATOM 795 C C . ILE A 1 99 ? 4.379 1.713 25.691 1.00 89.00 99 ILE A C 1
ATOM 797 O O . ILE A 1 99 ? 3.963 0.559 25.673 1.00 89.00 99 ILE A O 1
ATOM 801 N N . ASP A 1 100 ? 3.694 2.720 26.242 1.00 93.56 100 ASP A N 1
ATOM 802 C CA . ASP A 1 100 ? 2.347 2.571 26.794 1.00 93.56 100 ASP A CA 1
ATOM 803 C C . ASP A 1 100 ? 1.558 3.890 26.742 1.00 93.56 100 ASP A C 1
ATOM 805 O O . ASP A 1 100 ? 2.139 4.980 26.675 1.00 93.56 100 ASP A O 1
ATOM 809 N N . THR A 1 101 ? 0.227 3.805 26.744 1.00 96.69 101 THR A N 1
ATOM 810 C CA . THR A 1 101 ? -0.654 4.974 26.708 1.00 96.69 101 THR A CA 1
ATOM 811 C C . THR A 1 101 ? -2.027 4.707 27.320 1.00 96.69 101 THR A C 1
ATOM 813 O O . THR A 1 101 ? -2.605 3.632 27.158 1.00 96.69 101 THR A O 1
ATOM 816 N N . VAL A 1 102 ? -2.585 5.721 27.983 1.00 96.69 102 VAL A N 1
ATOM 817 C CA . VAL A 1 102 ? -3.973 5.720 28.454 1.00 96.69 102 VAL A CA 1
ATOM 818 C C . VAL A 1 102 ? -4.630 7.075 28.217 1.00 96.69 102 VAL A C 1
ATOM 820 O O . VAL A 1 102 ? -4.076 8.114 28.572 1.00 96.69 102 VAL A O 1
ATOM 823 N N . SER A 1 103 ? -5.836 7.056 27.649 1.00 97.81 103 SER A N 1
ATOM 824 C CA . SER A 1 103 ? -6.719 8.220 27.523 1.00 97.81 103 SER A CA 1
ATOM 825 C C . SER A 1 103 ? -7.940 8.035 28.422 1.00 97.81 103 SER A C 1
ATOM 827 O O . SER A 1 103 ? -8.544 6.958 28.415 1.00 97.81 103 SER A O 1
ATOM 829 N N . TYR A 1 104 ? -8.313 9.074 29.166 1.00 97.31 104 TYR A N 1
ATOM 830 C CA . TYR A 1 104 ? -9.406 9.035 30.144 1.00 97.31 104 TYR A CA 1
ATOM 831 C C . TYR A 1 104 ? -10.344 10.241 30.025 1.00 97.31 104 TYR A C 1
ATOM 833 O O . TYR A 1 104 ? -10.008 11.233 29.369 1.00 97.31 104 TYR A O 1
ATOM 841 N N . GLY A 1 105 ? -11.516 10.163 30.662 1.00 97.19 105 GLY A N 1
ATOM 842 C CA . GLY A 1 105 ? -12.514 11.238 30.619 1.00 97.19 105 GLY A CA 1
ATOM 843 C C . GLY A 1 105 ? -13.080 11.442 29.213 1.00 97.19 105 GLY A C 1
ATOM 844 O O . GLY A 1 105 ? -13.155 10.494 28.434 1.00 97.19 105 GLY A O 1
ATOM 845 N N . TYR A 1 106 ? -13.393 12.682 28.823 1.00 95.00 106 TYR A N 1
ATOM 846 C CA . TYR A 1 106 ? -13.917 12.972 27.470 1.00 95.00 106 TYR A CA 1
ATOM 847 C C . TYR A 1 106 ? -12.950 12.617 26.318 1.00 95.00 106 TYR A C 1
ATOM 849 O O . TYR A 1 106 ? -13.302 12.738 25.140 1.00 95.00 106 TYR A O 1
ATOM 857 N N . ARG A 1 107 ? -11.714 12.200 26.629 1.00 94.44 107 ARG A N 1
ATOM 858 C CA . ARG A 1 107 ? -10.695 11.789 25.656 1.00 94.44 107 ARG A CA 1
ATOM 859 C C . ARG A 1 107 ? -10.575 10.281 25.457 1.00 94.44 107 ARG A C 1
ATOM 861 O O . ARG A 1 107 ? -9.932 9.879 24.487 1.00 94.44 107 ARG A O 1
ATOM 868 N N . GLY A 1 108 ? -11.151 9.443 26.319 1.00 93.44 108 GLY A N 1
ATOM 869 C CA . GLY A 1 108 ? -10.998 7.995 26.184 1.00 93.44 108 GLY A CA 1
ATOM 870 C C . GLY A 1 108 ? -11.824 7.156 27.151 1.00 93.44 108 GLY A C 1
ATOM 871 O O . GLY A 1 108 ? -12.598 7.656 27.953 1.00 93.44 108 GLY A O 1
ATOM 872 N N . GLN A 1 109 ? -11.648 5.840 27.057 1.00 92.88 109 GLN A N 1
ATOM 873 C CA . GLN A 1 109 ? -12.484 4.859 27.758 1.00 92.88 109 GLN A CA 1
ATOM 874 C C . GLN A 1 109 ? -12.124 4.659 29.236 1.00 92.88 109 GLN A C 1
ATOM 876 O O . GLN A 1 109 ? -12.890 4.032 29.963 1.00 92.88 109 GLN A O 1
ATOM 881 N N . ALA A 1 110 ? -10.959 5.127 29.691 1.00 97.44 110 ALA A N 1
ATOM 882 C CA . ALA A 1 110 ? -10.607 5.019 31.100 1.00 97.44 110 ALA A CA 1
ATOM 883 C C . ALA A 1 110 ? -11.434 6.027 31.927 1.00 97.44 110 ALA A C 1
ATOM 885 O O . ALA A 1 110 ? -11.497 7.203 31.555 1.00 97.44 110 ALA A O 1
ATOM 886 N N . PRO A 1 111 ? -12.049 5.615 33.053 1.00 97.75 111 PRO A N 1
ATOM 887 C CA . PRO A 1 111 ? -12.789 6.547 33.892 1.00 97.75 111 PRO A CA 1
ATOM 888 C C . PRO A 1 111 ? -11.914 7.681 34.428 1.00 97.75 111 PRO A C 1
ATOM 890 O O . PRO A 1 111 ? -10.779 7.443 34.840 1.00 97.75 111 PRO A O 1
ATOM 893 N N . ALA A 1 112 ? -12.457 8.899 34.459 1.00 97.25 112 ALA A N 1
ATOM 894 C CA . ALA A 1 112 ? -11.891 10.027 35.194 1.00 97.25 112 ALA A CA 1
ATOM 895 C C . ALA A 1 112 ? -12.281 9.895 36.680 1.00 97.25 112 ALA A C 1
ATOM 897 O O . ALA A 1 112 ? -13.462 10.032 37.006 1.00 97.25 112 ALA A O 1
ATOM 898 N N . PRO A 1 113 ? -11.346 9.573 37.596 1.00 96.31 113 PRO A N 1
ATOM 899 C CA . PRO A 1 113 ? -11.716 9.294 38.976 1.00 96.31 113 PRO A CA 1
ATOM 900 C C . PRO A 1 113 ? -11.962 10.583 39.785 1.00 96.31 113 PRO A C 1
ATOM 902 O O . PRO A 1 113 ? -11.191 11.542 39.664 1.00 96.31 113 PRO A O 1
ATOM 905 N N . PRO A 1 114 ? -12.980 10.606 40.670 1.00 95.06 114 PRO A N 1
ATOM 906 C CA . PRO A 1 114 ? -13.212 11.724 41.576 1.00 95.06 114 PRO A CA 1
ATOM 907 C C . PRO A 1 114 ? -12.127 11.840 42.650 1.00 95.06 114 PRO A C 1
ATOM 909 O O . PRO A 1 114 ? -11.254 10.985 42.808 1.00 95.06 114 PRO A O 1
ATOM 912 N N . SER A 1 115 ? -12.180 12.926 43.425 1.00 93.19 115 SER A N 1
ATOM 913 C CA . SER A 1 115 ? -11.199 13.183 44.485 1.00 93.19 115 SER A CA 1
ATOM 914 C C . SER A 1 115 ? -11.077 12.000 45.456 1.00 93.19 115 SER A C 1
ATOM 916 O O . SER A 1 115 ? -12.079 11.433 45.898 1.00 93.19 115 SER A O 1
ATOM 918 N N . TYR A 1 116 ? -9.835 11.658 45.816 1.00 89.69 116 TYR A N 1
ATOM 919 C CA . TYR A 1 116 ? -9.462 10.505 46.651 1.00 89.69 116 TYR A CA 1
ATOM 920 C C . TYR A 1 116 ? -9.704 9.119 46.029 1.00 89.69 116 TYR A C 1
ATOM 922 O O . TYR A 1 116 ? -9.563 8.122 46.743 1.00 89.69 116 TYR A O 1
ATOM 930 N N . LYS A 1 117 ? -10.068 9.042 44.744 1.00 96.31 117 LYS A N 1
ATOM 931 C CA . LYS A 1 117 ? -10.166 7.805 43.954 1.00 96.31 117 LYS A CA 1
ATOM 932 C C . LYS A 1 117 ? -9.078 7.776 42.879 1.00 96.31 117 LYS A C 1
ATOM 934 O O . LYS A 1 117 ? -8.387 8.770 42.661 1.00 96.31 117 LYS A O 1
ATOM 939 N N . SER A 1 118 ? -8.930 6.644 42.213 1.00 97.69 118 SER A N 1
ATOM 940 C CA . SER A 1 118 ? -7.967 6.449 41.130 1.00 97.69 118 SER A CA 1
ATOM 941 C C . SER A 1 118 ? -8.596 5.651 39.994 1.00 97.69 118 SER A C 1
ATOM 943 O O . SER A 1 118 ? -9.731 5.183 40.083 1.00 97.69 118 SER A O 1
ATOM 945 N N . CYS A 1 119 ? -7.879 5.556 38.886 1.00 98.19 119 CYS A N 1
ATOM 946 C CA . CYS A 1 119 ? -8.205 4.686 37.776 1.00 98.19 119 CYS A CA 1
ATOM 947 C C . CYS A 1 119 ? -7.079 3.665 37.659 1.00 98.19 119 CYS A C 1
ATOM 949 O O . CYS A 1 119 ? -5.911 4.045 37.555 1.00 98.19 119 CYS A O 1
ATOM 951 N N . ALA A 1 120 ? -7.429 2.387 37.729 1.00 98.25 120 ALA A N 1
ATOM 952 C CA . ALA A 1 120 ? -6.505 1.273 37.848 1.00 98.25 120 ALA A CA 1
ATOM 953 C C . ALA A 1 120 ? -6.614 0.347 36.636 1.00 98.25 120 ALA A C 1
ATOM 955 O O . ALA A 1 120 ? -7.705 0.066 36.131 1.00 98.25 120 ALA A O 1
ATOM 956 N N . PHE A 1 121 ? -5.472 -0.158 36.180 1.00 97.38 121 PHE A N 1
ATOM 957 C CA . PHE A 1 121 ? -5.406 -1.144 35.114 1.00 97.38 121 PHE A CA 1
ATOM 958 C C . PHE A 1 121 ? -5.576 -2.557 35.682 1.00 97.38 121 PHE A C 1
ATOM 960 O O . PHE A 1 121 ? -4.718 -3.057 36.413 1.00 97.38 121 PHE A O 1
ATOM 967 N N . VAL A 1 122 ? -6.671 -3.227 35.332 1.00 93.81 122 VAL A N 1
ATOM 968 C CA . VAL A 1 122 ? -7.006 -4.578 35.795 1.00 93.81 122 VAL A CA 1
ATOM 969 C C . VAL A 1 122 ? -7.487 -5.435 34.623 1.00 93.81 122 VAL A C 1
ATOM 971 O O . VAL A 1 122 ? -8.347 -5.038 33.841 1.00 93.81 122 VAL A O 1
ATOM 974 N N . ASN A 1 123 ? -6.904 -6.628 34.464 1.00 91.12 123 ASN A N 1
ATOM 975 C CA . ASN A 1 123 ? -7.254 -7.591 33.407 1.00 91.12 123 ASN A CA 1
ATOM 976 C C . ASN A 1 123 ? -7.312 -7.001 31.981 1.00 91.12 123 ASN A C 1
ATOM 978 O O . ASN A 1 123 ? -8.164 -7.375 31.177 1.00 91.12 123 ASN A O 1
ATOM 982 N N . GLY A 1 124 ? -6.401 -6.081 31.654 1.00 90.38 124 GLY A N 1
ATOM 983 C CA . GLY A 1 124 ? -6.325 -5.489 30.317 1.00 90.38 124 GLY A CA 1
ATOM 984 C C . GLY A 1 124 ? -7.243 -4.284 30.086 1.00 90.38 124 GLY A C 1
ATOM 985 O O . GLY A 1 124 ? -7.273 -3.774 28.968 1.00 90.38 124 GLY A O 1
ATOM 986 N N . LYS A 1 125 ? -7.993 -3.833 31.100 1.00 95.19 125 LYS A N 1
ATOM 987 C CA . LYS A 1 125 ? -8.916 -2.693 31.014 1.00 95.19 125 LYS A CA 1
ATOM 988 C C . LYS A 1 125 ? -8.705 -1.722 32.177 1.00 95.19 125 LYS A C 1
ATOM 990 O O . LYS A 1 125 ? -8.206 -2.101 33.231 1.00 95.19 125 LYS A O 1
ATOM 995 N N . TRP A 1 126 ? -9.100 -0.472 31.970 1.00 97.62 126 TRP A N 1
ATOM 996 C CA . TRP A 1 126 ? -9.067 0.570 32.992 1.00 97.62 126 TRP A CA 1
ATOM 997 C C . TRP A 1 126 ? -10.406 0.634 33.716 1.00 97.62 126 TRP A C 1
ATOM 999 O O . TRP A 1 126 ? -11.449 0.677 33.064 1.00 97.62 126 TRP A O 1
ATOM 1009 N N . ASN A 1 127 ? -10.377 0.641 35.045 1.00 97.88 127 ASN A N 1
ATOM 1010 C CA . ASN A 1 127 ? -11.570 0.795 35.863 1.00 97.88 127 ASN A CA 1
ATOM 1011 C C . ASN A 1 127 ? -11.341 1.793 37.000 1.00 97.88 127 ASN A C 1
ATOM 1013 O O . ASN A 1 127 ? -10.209 1.992 37.439 1.00 97.88 127 ASN A O 1
ATOM 1017 N N . MET A 1 128 ? -12.416 2.406 37.493 1.00 97.12 128 MET A N 1
ATOM 1018 C CA . MET A 1 128 ? -12.346 3.254 38.677 1.00 97.12 128 MET A CA 1
ATOM 1019 C C . MET A 1 128 ? -12.063 2.399 39.913 1.00 97.12 128 MET A C 1
ATOM 1021 O O . MET A 1 128 ? -12.752 1.414 40.170 1.00 97.12 128 MET A O 1
ATOM 1025 N N . ASP A 1 129 ? -11.076 2.812 40.695 1.00 96.25 129 ASP A N 1
ATOM 1026 C CA . ASP A 1 129 ? -10.754 2.229 41.985 1.00 96.25 129 ASP A CA 1
ATOM 1027 C C . ASP A 1 129 ? -11.222 3.163 43.111 1.00 96.25 129 ASP A C 1
ATOM 1029 O O . ASP A 1 129 ? -10.797 4.319 43.252 1.00 96.25 129 ASP A O 1
ATOM 1033 N N . LEU A 1 130 ? -12.147 2.653 43.927 1.00 93.88 130 LEU A N 1
ATOM 1034 C CA . LEU A 1 130 ? -12.684 3.377 45.071 1.00 93.88 130 LEU A CA 1
ATOM 1035 C C . LEU A 1 130 ? -11.708 3.395 46.260 1.00 93.88 130 LEU A C 1
ATOM 1037 O O . LEU A 1 130 ? -11.901 4.194 47.187 1.00 93.88 130 LEU A O 1
ATOM 1041 N N . THR A 1 131 ? -10.688 2.543 46.263 1.00 94.38 131 THR A N 1
ATOM 1042 C CA . THR A 1 131 ? -9.697 2.391 47.330 1.00 94.38 131 THR A CA 1
ATOM 1043 C C . THR A 1 131 ? -8.281 2.352 46.753 1.00 94.38 131 THR A C 1
ATOM 1045 O O . THR A 1 131 ? -7.631 1.319 46.867 1.00 94.38 131 THR A O 1
ATOM 1048 N N . PRO A 1 132 ? -7.769 3.494 46.244 1.00 95.94 132 PRO A N 1
ATOM 1049 C CA . PRO A 1 132 ? -6.529 3.542 45.476 1.00 95.94 132 PRO A CA 1
ATOM 1050 C C . PRO A 1 132 ? -5.389 2.683 46.030 1.00 95.94 132 PRO A C 1
ATOM 1052 O O . PRO A 1 132 ? -5.006 2.816 47.204 1.00 95.94 132 PRO A O 1
ATOM 1055 N N . THR A 1 133 ? -4.798 1.862 45.169 1.00 96.94 133 THR A N 1
ATOM 1056 C CA . THR A 1 133 ? -3.810 0.833 45.522 1.00 96.94 133 THR A CA 1
ATOM 1057 C C . THR A 1 133 ? -2.353 1.258 45.413 1.00 96.94 133 THR A C 1
ATOM 1059 O O . THR A 1 133 ? -1.466 0.429 45.590 1.00 96.94 133 THR A O 1
ATOM 1062 N N . LYS A 1 134 ? -2.091 2.557 45.261 1.00 95.12 134 LYS A N 1
ATOM 1063 C CA . LYS A 1 134 ? -0.764 3.199 45.248 1.00 95.12 134 LYS A CA 1
ATOM 1064 C C . LYS A 1 134 ? 0.346 2.414 45.982 1.00 95.12 134 LYS A C 1
ATOM 1066 O O . LYS A 1 134 ? 0.413 2.366 47.218 1.00 95.12 134 LYS A O 1
ATOM 1071 N N . GLY A 1 135 ? 1.266 1.862 45.200 1.00 96.50 135 GLY A N 1
ATOM 1072 C CA . GLY A 1 135 ? 2.452 1.100 45.580 1.00 96.50 135 GLY A CA 1
ATOM 1073 C C . GLY A 1 135 ? 2.207 -0.396 45.789 1.00 96.50 135 GLY A C 1
ATOM 1074 O O . GLY A 1 135 ? 3.052 -1.056 46.402 1.00 96.50 135 GLY A O 1
ATOM 1075 N N . LYS A 1 136 ? 1.050 -0.920 45.374 1.00 96.44 136 LYS A N 1
ATOM 1076 C CA . LYS A 1 136 ? 0.606 -2.309 45.563 1.00 96.44 136 LYS A CA 1
ATOM 1077 C C . LYS A 1 136 ? -0.154 -2.798 44.328 1.00 96.44 136 LYS A C 1
ATOM 1079 O O . LYS A 1 136 ? -0.439 -2.040 43.417 1.00 96.44 136 LYS A O 1
ATOM 1084 N N . GLU A 1 137 ? -0.475 -4.089 44.314 1.00 96.19 137 GLU A N 1
ATOM 1085 C CA . GLU A 1 137 ? -1.320 -4.674 43.271 1.00 96.19 137 GLU A CA 1
ATOM 1086 C C . GLU A 1 137 ? -2.726 -4.061 43.277 1.00 96.19 137 GLU A C 1
ATOM 1088 O O . GLU A 1 137 ? -3.330 -3.922 44.342 1.00 96.19 137 GLU A O 1
ATOM 1093 N N . ASN A 1 138 ? -3.227 -3.757 42.076 1.00 97.19 138 ASN A N 1
ATOM 1094 C CA . ASN A 1 138 ? -4.557 -3.197 41.852 1.00 97.19 138 ASN A CA 1
ATOM 1095 C C . ASN A 1 138 ? -5.656 -4.165 42.307 1.00 97.19 138 ASN A C 1
ATOM 1097 O O . ASN A 1 138 ? -5.636 -5.342 41.937 1.00 97.19 138 ASN A O 1
ATOM 1101 N N . ASP A 1 139 ? -6.640 -3.657 43.052 1.00 95.06 139 ASP A N 1
ATOM 1102 C CA . ASP A 1 139 ? -7.782 -4.428 43.562 1.00 95.06 139 ASP A CA 1
ATOM 1103 C C . ASP A 1 139 ? -9.144 -3.955 43.023 1.00 95.06 139 ASP A C 1
ATOM 1105 O O . ASP A 1 139 ? -10.182 -4.502 43.407 1.00 95.06 139 ASP A O 1
ATOM 1109 N N . ALA A 1 140 ? -9.140 -3.019 42.066 1.00 95.88 140 ALA A N 1
ATOM 1110 C CA . ALA A 1 140 ? -10.328 -2.605 41.329 1.00 95.88 140 ALA A CA 1
ATOM 1111 C C . ALA A 1 140 ? -11.035 -3.798 40.665 1.00 95.88 140 ALA A C 1
ATOM 1113 O O . ALA A 1 140 ? -10.406 -4.703 40.105 1.00 95.88 140 ALA A O 1
ATOM 1114 N N . SER A 1 141 ? -12.367 -3.775 40.674 1.00 96.19 141 SER A N 1
ATOM 1115 C CA . SER A 1 141 ? -13.169 -4.828 40.050 1.00 96.19 141 SER A CA 1
ATOM 1116 C C . SER A 1 141 ? -12.945 -4.895 38.531 1.00 96.19 141 SER A C 1
ATOM 1118 O O . SER A 1 141 ? -12.678 -3.871 37.898 1.00 96.19 141 SER A O 1
ATOM 1120 N N . PRO A 1 142 ? -13.054 -6.075 37.896 1.00 93.94 142 PRO A N 1
ATOM 1121 C CA . PRO A 1 142 ? -12.980 -6.188 36.442 1.00 93.94 142 PRO A CA 1
ATOM 1122 C C . PRO A 1 142 ? -14.114 -5.431 35.738 1.00 93.94 142 PRO A C 1
ATOM 1124 O O . PRO A 1 142 ? -15.245 -5.411 36.206 1.00 93.94 142 PRO A O 1
ATOM 1127 N N . VAL A 1 143 ? -13.832 -4.861 34.569 1.00 95.06 143 VAL A N 1
ATOM 1128 C CA . VAL A 1 143 ? -14.833 -4.177 33.733 1.00 95.06 143 VAL A CA 1
ATOM 1129 C C . VAL A 1 143 ? -15.809 -5.183 33.100 1.00 95.06 143 VAL A C 1
ATOM 1131 O O . VAL A 1 143 ? -15.359 -6.129 32.450 1.00 95.06 143 VAL A O 1
ATOM 1134 N N . SER A 1 144 ? -17.118 -4.925 33.206 1.00 94.81 144 SER A N 1
ATOM 1135 C CA . SER A 1 144 ? -18.221 -5.796 32.742 1.00 94.81 144 SER A CA 1
ATOM 1136 C C . SER A 1 144 ? -19.206 -5.038 31.833 1.00 94.81 144 SER A C 1
ATOM 1138 O O . SER A 1 144 ? -20.425 -5.092 31.999 1.00 94.81 144 SER A O 1
ATOM 1140 N N . LEU A 1 145 ? -18.655 -4.259 30.894 1.00 92.38 145 LEU A N 1
ATOM 1141 C CA . LEU A 1 145 ? -19.425 -3.461 29.936 1.00 92.38 145 LEU A CA 1
ATOM 1142 C C . LEU A 1 145 ? -20.437 -4.322 29.184 1.00 92.38 145 LEU A C 1
ATOM 1144 O O . LEU A 1 145 ? -20.047 -5.290 28.535 1.00 92.38 145 LEU A O 1
ATOM 1148 N N . GLY A 1 146 ? -21.706 -3.925 29.199 1.00 86.62 146 GLY A N 1
ATOM 1149 C CA . GLY A 1 146 ? -22.735 -4.641 28.450 1.00 86.62 146 GLY A CA 1
ATOM 1150 C C . GLY A 1 146 ? -23.504 -5.713 29.232 1.00 86.62 146 GLY A C 1
ATOM 1151 O O . GLY A 1 146 ? -24.525 -6.200 28.749 1.00 86.62 146 GLY A O 1
ATOM 1152 N N . ASP A 1 147 ? -23.093 -6.059 30.449 1.00 86.44 147 ASP A N 1
ATOM 1153 C CA . ASP A 1 147 ? -23.644 -7.245 31.125 1.00 86.44 147 ASP A CA 1
ATOM 1154 C C . ASP A 1 147 ? -24.890 -6.964 31.992 1.00 86.44 147 ASP A C 1
ATOM 1156 O O . ASP A 1 147 ? -25.470 -7.888 32.560 1.00 86.44 147 ASP A O 1
ATOM 1160 N N . SER A 1 148 ? -25.315 -5.699 32.124 1.00 94.00 148 SER A N 1
ATOM 1161 C CA . SER A 1 148 ? -26.370 -5.289 33.074 1.00 94.00 148 SER A CA 1
ATOM 1162 C C . SER A 1 148 ? -27.301 -4.188 32.524 1.00 94.00 148 SER A C 1
ATOM 1164 O O . SER A 1 148 ? -27.570 -4.157 31.324 1.00 94.00 148 SER A O 1
ATOM 1166 N N . VAL A 1 149 ? -27.814 -3.295 33.376 1.00 94.88 149 VAL A N 1
ATOM 1167 C CA . VAL A 1 149 ? -28.562 -2.080 33.000 1.00 94.88 149 VAL A CA 1
ATOM 1168 C C . VAL A 1 149 ? -27.704 -1.079 32.206 1.00 94.88 149 VAL A C 1
ATOM 1170 O O . VAL A 1 149 ? -26.476 -1.195 32.146 1.00 94.88 149 VAL A O 1
ATOM 1173 N N . ARG A 1 150 ? -28.362 -0.098 31.578 1.00 94.25 150 ARG A N 1
ATOM 1174 C CA . ARG A 1 150 ? -27.780 0.936 30.705 1.00 94.25 150 ARG A CA 1
ATOM 1175 C C . ARG A 1 150 ? -28.345 2.312 31.009 1.00 94.25 150 ARG A C 1
ATOM 1177 O O . ARG A 1 150 ? -29.526 2.418 31.293 1.00 94.25 150 ARG A O 1
ATOM 1184 N N . ILE A 1 151 ? -27.549 3.363 30.875 1.00 95.19 151 ILE A N 1
ATOM 1185 C CA . ILE A 1 151 ? -27.955 4.774 30.935 1.00 95.19 151 ILE A CA 1
ATOM 1186 C C . ILE A 1 151 ? -28.815 5.137 29.706 1.00 95.19 151 ILE A C 1
ATOM 1188 O O . ILE A 1 151 ? -28.300 5.356 28.617 1.00 95.19 151 ILE A O 1
ATOM 1192 N N . ASN A 1 152 ? -30.130 5.182 29.815 1.00 91.19 152 ASN A N 1
ATOM 1193 C CA . ASN A 1 152 ? -30.992 5.396 28.654 1.00 91.19 152 ASN A CA 1
ATOM 1194 C C . ASN A 1 152 ? -31.206 6.875 28.313 1.00 91.19 152 ASN A C 1
ATOM 1196 O O . ASN A 1 152 ? -31.153 7.264 27.151 1.00 91.19 152 ASN A O 1
ATOM 1200 N N . GLU A 1 153 ? -31.444 7.700 29.326 1.00 91.44 153 GLU A N 1
ATOM 1201 C CA . GLU A 1 153 ? -31.765 9.113 29.146 1.00 91.44 153 GLU A CA 1
ATOM 1202 C C . GLU A 1 153 ? -31.203 9.930 30.306 1.00 91.44 153 GLU A C 1
ATOM 1204 O O . GLU A 1 153 ? -31.215 9.489 31.455 1.00 91.44 153 GLU A O 1
ATOM 1209 N N . TYR A 1 154 ? -30.731 11.139 30.021 1.00 92.69 154 TYR A N 1
ATOM 1210 C CA . TYR A 1 154 ? -30.436 12.137 31.034 1.00 92.69 154 TYR A CA 1
ATOM 1211 C C . TYR A 1 154 ? -31.092 13.463 30.672 1.00 92.69 154 TYR A C 1
ATOM 1213 O O . TYR A 1 154 ? -30.850 14.055 29.618 1.00 92.69 154 TYR A O 1
ATOM 1221 N N . TYR A 1 155 ? -31.896 13.961 31.606 1.00 90.69 155 TYR A N 1
ATOM 1222 C CA . TYR A 1 155 ? -32.504 15.276 31.513 1.00 90.69 155 TYR A CA 1
ATOM 1223 C C . TYR A 1 155 ? -32.323 16.014 32.833 1.00 90.69 155 TYR A C 1
ATOM 1225 O O . TYR A 1 155 ? -32.910 15.665 33.862 1.00 90.69 155 TYR A O 1
ATOM 1233 N N . ARG A 1 156 ? -31.518 17.081 32.795 1.00 87.50 156 ARG A N 1
ATOM 1234 C CA . ARG A 1 156 ? -31.178 17.962 33.927 1.00 87.50 156 ARG A CA 1
ATOM 1235 C C . ARG A 1 156 ? -30.466 17.266 35.085 1.00 87.50 156 ARG A C 1
ATOM 1237 O O . ARG A 1 156 ? -29.309 17.544 35.345 1.00 87.50 156 ARG A O 1
ATOM 1244 N N . LYS A 1 157 ? -31.176 16.457 35.859 1.00 91.31 157 LYS A N 1
ATOM 1245 C CA . LYS A 1 157 ? -30.667 15.751 37.045 1.00 91.31 157 LYS A CA 1
ATOM 1246 C C . LYS A 1 157 ? -31.267 14.360 37.195 1.00 91.31 157 LYS A C 1
ATOM 1248 O O . LYS A 1 157 ? -30.896 13.629 38.109 1.00 91.31 157 LYS A O 1
ATOM 1253 N N . THR A 1 158 ? -32.185 13.999 36.312 1.00 94.44 158 THR A N 1
ATOM 1254 C CA . THR A 1 158 ? -32.825 12.697 36.305 1.00 94.44 158 THR A CA 1
ATOM 1255 C C . THR A 1 158 ? -32.117 11.835 35.275 1.00 94.44 158 THR A C 1
ATOM 1257 O O . THR A 1 158 ? -31.922 12.274 34.140 1.00 94.44 158 THR A O 1
ATOM 1260 N N . ILE A 1 159 ? -31.715 10.635 35.684 1.00 95.69 159 ILE A N 1
ATOM 1261 C CA . ILE A 1 159 ? -31.124 9.624 34.809 1.00 95.69 159 ILE A CA 1
ATOM 1262 C C . ILE A 1 159 ? -32.097 8.458 34.727 1.00 95.69 159 ILE A C 1
ATOM 1264 O O . ILE A 1 159 ? -32.539 7.935 35.750 1.00 95.69 159 ILE A O 1
ATOM 1268 N N . GLU A 1 160 ? -32.434 8.056 33.514 1.00 94.94 160 GLU A N 1
ATOM 1269 C CA . GLU A 1 160 ? -33.173 6.838 33.248 1.00 94.94 160 GLU A CA 1
ATOM 1270 C C . GLU A 1 160 ? -32.224 5.686 32.954 1.00 94.94 160 GLU A C 1
ATOM 1272 O O . GLU A 1 160 ? -31.265 5.837 32.200 1.00 94.94 160 GLU A O 1
ATOM 1277 N N . PHE A 1 161 ? -32.522 4.520 33.518 1.00 95.56 161 PHE A N 1
ATOM 1278 C CA . PHE A 1 161 ? -31.817 3.282 33.236 1.00 95.56 161 PHE A CA 1
ATOM 1279 C C . PHE A 1 161 ? -32.714 2.306 32.486 1.00 95.56 161 PHE A C 1
ATOM 1281 O O . PHE A 1 161 ? -33.845 2.081 32.906 1.00 95.56 161 PHE A O 1
ATOM 1288 N N . TYR A 1 162 ? -32.197 1.692 31.427 1.00 93.25 162 TYR A N 1
ATOM 1289 C CA . TYR A 1 162 ? -32.843 0.632 30.661 1.00 93.25 162 TYR A CA 1
ATOM 1290 C C . TYR A 1 162 ? -32.249 -0.734 31.011 1.00 93.25 162 TYR A C 1
ATOM 1292 O O . TYR A 1 162 ? -31.030 -0.886 31.123 1.00 93.25 162 TYR A O 1
ATOM 1300 N N . ASN A 1 163 ? -33.106 -1.740 31.172 1.00 93.88 163 ASN A N 1
ATOM 1301 C CA . ASN A 1 163 ? -32.708 -3.129 31.361 1.00 93.88 163 ASN A CA 1
ATOM 1302 C C . ASN A 1 163 ? -32.947 -3.930 30.068 1.00 93.88 163 ASN A C 1
ATOM 1304 O O . ASN A 1 163 ? -34.097 -4.268 29.795 1.00 93.88 163 ASN A O 1
ATOM 1308 N N . PRO A 1 164 ? -31.898 -4.293 29.307 1.00 87.81 164 PRO A N 1
ATOM 1309 C CA . PRO A 1 164 ? -32.041 -5.075 28.077 1.00 87.81 164 PRO A CA 1
ATOM 1310 C C . PRO A 1 164 ? -32.283 -6.577 28.315 1.00 87.81 164 PRO A C 1
ATOM 1312 O O . PRO A 1 164 ? -32.368 -7.339 27.355 1.00 87.81 164 PRO A O 1
ATOM 1315 N N . LEU A 1 165 ? -32.316 -7.042 29.569 1.00 88.94 165 LEU A N 1
ATOM 1316 C CA . LEU A 1 165 ? -32.487 -8.455 29.903 1.00 88.94 165 LEU A CA 1
ATOM 1317 C C . LEU A 1 165 ? -33.963 -8.809 30.122 1.00 88.94 165 LEU A C 1
ATOM 1319 O O . LEU A 1 165 ? -34.762 -8.018 30.623 1.00 88.94 165 LEU A O 1
ATOM 1323 N N . ASP A 1 166 ? -34.292 -10.079 29.882 1.00 91.31 166 ASP A N 1
ATOM 1324 C CA . ASP A 1 166 ? -35.626 -10.654 30.115 1.00 91.31 166 ASP A CA 1
ATOM 1325 C C . ASP A 1 166 ? -35.953 -10.912 31.600 1.00 91.31 166 ASP A C 1
ATOM 1327 O O . ASP A 1 166 ? -36.975 -11.518 31.938 1.00 91.31 166 ASP A O 1
ATOM 1331 N N . THR A 1 167 ? -35.099 -10.455 32.515 1.00 94.62 167 THR A N 1
ATOM 1332 C CA . THR A 1 167 ? -35.287 -10.585 33.964 1.00 94.62 167 THR A CA 1
ATOM 1333 C C . THR A 1 167 ? -35.077 -9.244 34.661 1.00 94.62 167 THR A C 1
ATOM 1335 O O . THR A 1 167 ? -34.137 -8.539 34.293 1.00 94.62 167 THR A O 1
ATOM 1338 N N . PRO A 1 168 ? -35.882 -8.894 35.686 1.00 96.75 168 PRO A N 1
ATOM 1339 C CA . PRO A 1 168 ? -35.659 -7.682 36.469 1.00 96.75 168 PRO A CA 1
ATOM 1340 C C . PRO A 1 168 ? -34.268 -7.658 37.112 1.00 96.75 168 PRO A C 1
ATOM 1342 O O . PRO A 1 168 ? -33.800 -8.689 37.602 1.00 96.75 168 PRO A O 1
ATOM 1345 N N . ILE A 1 169 ? -33.640 -6.483 37.142 1.00 97.62 169 ILE A N 1
ATOM 1346 C CA . ILE A 1 169 ? -32.337 -6.252 37.775 1.00 97.62 169 ILE A CA 1
ATOM 1347 C C . ILE A 1 169 ? -32.546 -5.390 39.020 1.00 97.62 169 ILE A C 1
ATOM 1349 O O . ILE A 1 169 ? -33.120 -4.304 38.944 1.00 97.62 169 ILE A O 1
ATOM 1353 N N . ASP A 1 170 ? -32.075 -5.884 40.162 1.00 97.75 170 ASP A N 1
ATOM 1354 C CA . ASP A 1 170 ? -31.950 -5.102 41.392 1.00 97.75 170 ASP A CA 1
ATOM 1355 C C . ASP A 1 170 ? -30.655 -4.286 41.315 1.00 97.75 170 ASP A C 1
ATOM 1357 O O . ASP A 1 170 ? -29.572 -4.856 41.176 1.00 97.75 170 ASP A O 1
ATOM 1361 N N . ILE A 1 171 ? -30.781 -2.961 41.351 1.00 97.75 171 ILE A N 1
ATOM 1362 C CA . ILE A 1 171 ? -29.657 -2.020 41.250 1.00 97.75 171 ILE A CA 1
ATOM 1363 C C . ILE A 1 171 ? -29.265 -1.448 42.619 1.00 97.75 171 ILE A C 1
ATOM 1365 O O . ILE A 1 171 ? -28.619 -0.403 42.701 1.00 97.75 171 ILE A O 1
ATOM 1369 N N . GLU A 1 172 ? -29.663 -2.101 43.713 1.00 98.00 172 GLU A N 1
ATOM 1370 C CA . GLU A 1 172 ? -29.238 -1.729 45.061 1.00 98.00 172 GLU A CA 1
ATOM 1371 C C . GLU A 1 172 ? -27.701 -1.697 45.173 1.00 98.00 172 GLU A C 1
ATOM 1373 O O . GLU A 1 172 ? -27.015 -2.687 44.919 1.00 98.00 172 GLU A O 1
ATOM 1378 N N . ASN A 1 173 ? -27.158 -0.555 45.605 1.00 95.94 173 ASN A N 1
ATOM 1379 C CA . ASN A 1 173 ? -25.719 -0.261 45.714 1.00 95.94 173 ASN A CA 1
ATOM 1380 C C . ASN A 1 173 ? -24.947 -0.155 44.392 1.00 95.94 173 ASN A C 1
ATOM 1382 O O . ASN A 1 173 ? -23.732 0.053 44.438 1.00 95.94 173 ASN A O 1
ATOM 1386 N N . PHE A 1 174 ? -25.611 -0.217 43.237 1.00 98.12 174 PHE A N 1
ATOM 1387 C CA . PHE A 1 174 ? -24.993 0.261 41.999 1.00 98.12 174 PHE A CA 1
ATOM 1388 C C . PHE A 1 174 ? -24.683 1.747 42.168 1.00 98.12 174 PHE A C 1
ATOM 1390 O O . PHE A 1 174 ? -25.275 2.421 43.014 1.00 98.12 174 PHE A O 1
ATOM 1397 N N . PHE A 1 175 ? -23.763 2.294 41.387 1.00 97.81 175 PHE A N 1
ATOM 1398 C CA . PHE A 1 175 ? -23.460 3.715 41.491 1.00 97.81 175 PHE A CA 1
ATOM 1399 C C . PHE A 1 175 ? -23.069 4.326 40.162 1.00 97.81 175 PHE A C 1
ATOM 1401 O O . PHE A 1 175 ? -22.605 3.653 39.246 1.00 97.81 175 PHE A O 1
ATOM 1408 N N . ILE A 1 176 ? -23.247 5.635 40.088 1.00 97.69 176 ILE A N 1
ATOM 1409 C CA . ILE A 1 176 ? -22.844 6.458 38.958 1.00 97.69 176 ILE A CA 1
ATOM 1410 C C . ILE A 1 176 ? -21.825 7.504 39.392 1.00 97.69 176 ILE A C 1
ATOM 1412 O O . ILE A 1 176 ? -21.759 7.884 40.566 1.00 97.69 176 ILE A O 1
ATOM 1416 N N . SER A 1 177 ? -21.038 7.978 38.434 1.00 96.38 177 SER A N 1
ATOM 1417 C CA . SER A 1 177 ? -20.087 9.069 38.621 1.00 96.38 177 SER A CA 1
ATOM 1418 C C . SER A 1 177 ? -19.990 9.897 37.347 1.00 96.38 177 SER A C 1
ATOM 1420 O O . SER A 1 177 ? -19.959 9.338 36.260 1.00 96.38 177 SER A O 1
ATOM 1422 N N . ASP A 1 178 ? -19.915 11.213 37.489 1.00 95.06 178 ASP A N 1
ATOM 1423 C CA . ASP A 1 178 ? -19.543 12.179 36.444 1.00 95.06 178 ASP A CA 1
ATOM 1424 C C . ASP A 1 178 ? -18.035 12.496 36.457 1.00 95.06 178 ASP A C 1
ATOM 1426 O O . ASP A 1 178 ? -17.545 13.323 35.697 1.00 95.06 178 ASP A O 1
ATOM 1430 N N . GLY A 1 179 ? -17.285 11.840 37.348 1.00 94.50 179 GLY A N 1
ATOM 1431 C CA . GLY A 1 179 ? -15.891 12.140 37.646 1.00 94.50 179 GLY A CA 1
ATOM 1432 C C . GLY A 1 179 ? -15.699 13.171 38.760 1.00 94.50 179 GLY A C 1
ATOM 1433 O O . GLY A 1 179 ? -14.575 13.313 39.240 1.00 94.50 179 GLY A O 1
ATOM 1434 N N . ASP A 1 180 ? -16.738 13.859 39.238 1.00 92.31 180 ASP A N 1
ATOM 1435 C CA . ASP A 1 180 ? -16.669 14.792 40.375 1.00 92.31 180 ASP A CA 1
ATOM 1436 C C . ASP A 1 180 ? -17.105 14.145 41.692 1.00 92.31 180 ASP A C 1
ATOM 1438 O O . ASP A 1 180 ? -16.520 14.406 42.752 1.00 92.31 180 ASP A O 1
ATOM 1442 N N . GLY A 1 181 ? -18.091 13.252 41.633 1.00 92.38 181 GLY A N 1
ATOM 1443 C CA . GLY A 1 181 ? -18.612 12.541 42.795 1.00 92.38 181 GLY A CA 1
ATOM 1444 C C . GLY A 1 181 ? -19.103 11.134 42.478 1.00 92.38 181 GLY A C 1
ATOM 1445 O O . GLY A 1 181 ? -18.983 10.647 41.360 1.00 92.38 181 GLY A O 1
ATOM 1446 N N . VAL A 1 182 ? -19.648 10.468 43.494 1.00 94.50 182 VAL A N 1
ATOM 1447 C CA . VAL A 1 182 ? -20.306 9.162 43.359 1.00 94.50 182 VAL A CA 1
ATOM 1448 C C . VAL A 1 182 ? -21.716 9.271 43.924 1.00 94.50 182 VAL A C 1
ATOM 1450 O O . VAL A 1 182 ? -21.898 9.805 45.022 1.00 94.50 182 VAL A O 1
ATOM 1453 N N . PHE A 1 183 ? -22.697 8.737 43.202 1.00 96.69 183 PHE A N 1
ATOM 1454 C CA . PHE A 1 183 ? -24.090 8.656 43.630 1.00 96.69 183 PHE A CA 1
ATOM 1455 C C . PHE A 1 183 ? -24.563 7.200 43.581 1.00 96.69 183 PHE A C 1
ATOM 1457 O O . PHE A 1 183 ? -24.490 6.565 42.532 1.00 96.69 183 PHE A O 1
ATOM 1464 N N . TYR A 1 184 ? -25.032 6.670 44.714 1.00 97.12 184 TYR A N 1
ATOM 1465 C CA . TYR A 1 184 ? -25.515 5.290 44.814 1.00 97.12 184 TYR A CA 1
ATOM 1466 C C . TYR A 1 184 ? -26.988 5.189 44.422 1.00 97.12 184 TYR A C 1
ATOM 1468 O O . TYR A 1 184 ? -27.808 6.025 44.801 1.00 97.12 184 TYR A O 1
ATOM 1476 N N . LEU A 1 185 ? -27.305 4.133 43.688 1.00 97.56 185 LEU A N 1
ATOM 1477 C CA . LEU A 1 185 ? -28.618 3.803 43.172 1.00 97.56 185 LEU A CA 1
ATOM 1478 C C . LEU A 1 185 ? -29.331 2.805 44.092 1.00 97.56 185 LEU A C 1
ATOM 1480 O O . LEU A 1 185 ? -28.719 2.078 44.880 1.00 97.56 185 LEU A O 1
ATOM 1484 N N . SER A 1 186 ? -30.654 2.794 43.980 1.00 95.75 186 SER A N 1
ATOM 1485 C CA . SER A 1 186 ? -31.542 1.850 44.649 1.00 95.75 186 SER A CA 1
ATOM 1486 C C . SER A 1 186 ? -32.811 1.703 43.820 1.00 95.75 186 SER A C 1
ATOM 1488 O O . SER A 1 186 ? -33.318 2.688 43.274 1.00 95.75 186 SER A O 1
ATOM 1490 N N . GLY A 1 187 ? -33.324 0.479 43.717 1.00 96.25 187 GLY A N 1
ATOM 1491 C CA . GLY A 1 187 ? -34.536 0.175 42.965 1.00 96.25 187 GLY A CA 1
ATOM 1492 C C . GLY A 1 187 ? -34.427 -1.108 42.154 1.00 96.25 187 GLY A C 1
ATOM 1493 O O . GLY A 1 187 ? -33.415 -1.801 42.172 1.00 96.25 187 GLY A O 1
ATOM 1494 N N . ILE A 1 188 ? -35.501 -1.416 41.431 1.00 97.62 188 ILE A N 1
ATOM 1495 C CA . ILE A 1 188 ? -35.573 -2.562 40.526 1.00 97.62 188 ILE A CA 1
ATOM 1496 C C . ILE A 1 188 ? -35.917 -2.027 39.142 1.00 97.62 188 ILE A C 1
ATOM 1498 O O . ILE A 1 188 ? -36.915 -1.321 38.990 1.00 97.62 188 ILE A O 1
ATOM 1502 N N . VAL A 1 189 ? -35.106 -2.374 38.145 1.00 96.94 189 VAL A N 1
ATOM 1503 C CA . VAL A 1 189 ? -35.411 -2.118 36.735 1.00 96.94 189 VAL A CA 1
ATOM 1504 C C . VAL A 1 189 ? -36.044 -3.381 36.165 1.00 96.94 189 VAL A C 1
ATOM 1506 O O . VAL A 1 189 ? -35.384 -4.416 36.046 1.00 96.94 189 VAL A O 1
ATOM 1509 N N . ASP A 1 190 ? -37.340 -3.320 35.859 1.00 94.75 190 ASP A N 1
ATOM 1510 C CA . ASP A 1 190 ? -38.081 -4.459 35.310 1.00 94.75 190 ASP A CA 1
ATOM 1511 C C . ASP A 1 190 ? -37.457 -4.970 33.998 1.00 94.75 190 ASP A C 1
ATOM 1513 O O . ASP A 1 190 ? -36.758 -4.241 33.298 1.00 94.75 190 ASP A O 1
ATOM 1517 N N . ALA A 1 191 ? -37.696 -6.244 33.673 1.00 90.12 191 ALA A N 1
ATOM 1518 C CA . ALA A 1 191 ? -37.230 -6.861 32.428 1.00 90.12 191 ALA A CA 1
ATOM 1519 C C . ALA A 1 191 ? -37.688 -6.062 31.198 1.00 90.12 191 ALA A C 1
ATOM 1521 O O . ALA A 1 191 ? -38.884 -5.779 31.081 1.00 90.12 191 ALA A O 1
ATOM 1522 N N . ASN A 1 192 ? -36.771 -5.735 30.281 1.00 83.75 192 ASN A N 1
ATOM 1523 C CA . ASN A 1 192 ? -37.040 -4.885 29.108 1.00 83.75 192 ASN A CA 1
ATOM 1524 C C . ASN A 1 192 ? -37.693 -3.527 29.461 1.00 83.75 192 ASN A C 1
ATOM 1526 O O . ASN A 1 192 ? -38.387 -2.926 28.637 1.00 83.75 192 ASN A O 1
ATOM 1530 N N . GLY A 1 193 ? -37.533 -3.072 30.707 1.00 87.88 193 GLY A N 1
ATOM 1531 C CA . GLY A 1 193 ? -38.159 -1.877 31.261 1.00 87.88 193 GLY A CA 1
ATOM 1532 C C . GLY A 1 193 ? -37.161 -0.755 31.525 1.00 87.88 193 GLY A C 1
ATOM 1533 O O . GLY A 1 193 ? -35.951 -0.916 31.357 1.00 87.88 193 GLY A O 1
ATOM 1534 N N . VAL A 1 194 ? -37.694 0.385 31.967 1.00 92.12 194 VAL A N 1
ATOM 1535 C CA . VAL A 1 194 ? -36.911 1.570 32.332 1.00 92.12 194 VAL A CA 1
ATOM 1536 C C . VAL A 1 194 ? -37.206 2.038 33.754 1.00 92.12 194 VAL A C 1
ATOM 1538 O O . VAL A 1 194 ? -38.300 1.816 34.276 1.00 92.12 194 VAL A O 1
ATOM 1541 N N . LEU A 1 195 ? -36.236 2.705 34.379 1.00 95.25 195 LEU A N 1
ATOM 1542 C CA . LEU A 1 195 ? -36.372 3.333 35.692 1.00 95.25 195 LEU A CA 1
ATOM 1543 C C . LEU A 1 195 ? -35.683 4.702 35.705 1.00 95.25 195 LEU A C 1
ATOM 1545 O O . LEU A 1 195 ? -34.462 4.776 35.601 1.00 95.25 195 LEU A O 1
ATOM 1549 N N . ALA A 1 196 ? -36.460 5.771 35.885 1.00 95.31 196 ALA A N 1
ATOM 1550 C CA . ALA A 1 196 ? -35.954 7.133 36.050 1.00 95.31 196 ALA A CA 1
ATOM 1551 C C . ALA A 1 196 ? -35.664 7.450 37.527 1.00 95.31 196 ALA A C 1
ATOM 1553 O O . ALA A 1 196 ? -36.515 7.238 38.395 1.00 95.31 196 ALA A O 1
ATOM 1554 N N . ILE A 1 197 ? -34.468 7.969 37.807 1.00 95.94 197 ILE A N 1
ATOM 1555 C CA . ILE A 1 197 ? -33.973 8.283 39.151 1.00 95.94 197 ILE A CA 1
ATOM 1556 C C . ILE A 1 197 ? -33.469 9.724 39.179 1.00 95.94 197 ILE A C 1
ATOM 1558 O O . ILE A 1 197 ? -32.595 10.101 38.400 1.00 95.94 197 ILE A O 1
ATOM 1562 N N . ASP A 1 198 ? -33.997 10.526 40.104 1.00 96.12 198 ASP A N 1
ATOM 1563 C CA . ASP A 1 198 ? -33.461 11.854 40.397 1.00 96.12 198 ASP A CA 1
ATOM 1564 C C . ASP A 1 198 ? -32.130 11.733 41.141 1.00 96.12 198 ASP A C 1
ATOM 1566 O O . ASP A 1 198 ? -32.022 11.047 42.161 1.00 96.12 198 ASP A O 1
ATOM 1570 N N . THR A 1 199 ? -31.119 12.432 40.641 1.00 94.19 199 THR A N 1
ATOM 1571 C CA . THR A 1 199 ? -29.753 12.412 41.162 1.00 94.19 199 THR A CA 1
ATOM 1572 C C . THR A 1 199 ? -29.295 13.824 41.513 1.00 94.19 199 THR A C 1
ATOM 1574 O O . THR A 1 199 ? -29.913 14.819 41.133 1.00 94.19 199 THR A O 1
ATOM 1577 N N . ASP A 1 200 ? -28.181 13.932 42.233 1.00 89.62 200 ASP A N 1
ATOM 1578 C CA . ASP A 1 200 ? -27.517 15.222 42.441 1.00 89.62 200 ASP A CA 1
ATOM 1579 C C . ASP A 1 200 ? -26.427 15.516 41.393 1.00 89.62 200 ASP A C 1
ATOM 1581 O O . ASP A 1 200 ? -25.865 16.616 41.415 1.00 89.62 200 ASP A O 1
ATOM 1585 N N . ILE A 1 201 ? -26.183 14.584 40.460 1.00 89.62 201 ILE A N 1
ATOM 1586 C CA . ILE A 1 201 ? -25.217 14.720 39.362 1.00 89.62 201 ILE A CA 1
ATOM 1587 C C . ILE A 1 201 ? -25.681 15.798 38.380 1.00 89.62 201 ILE A C 1
ATOM 1589 O O . ILE A 1 201 ? -26.863 15.908 38.042 1.00 89.62 201 ILE A O 1
ATOM 1593 N N . SER A 1 202 ? -24.734 16.620 37.938 1.00 87.44 202 SER A N 1
ATOM 1594 C CA . SER A 1 202 ? -24.969 17.706 36.993 1.00 87.44 202 SER A CA 1
ATOM 1595 C C . SER A 1 202 ? -23.868 17.684 35.952 1.00 87.44 202 SER A C 1
ATOM 1597 O O . SER A 1 202 ? -22.799 18.227 36.205 1.00 87.44 202 SER A O 1
ATOM 1599 N N . LEU A 1 203 ? -24.155 17.102 34.792 1.00 89.25 203 LEU A N 1
ATOM 1600 C CA . LEU A 1 203 ? -23.157 16.965 33.748 1.00 89.25 203 LEU A CA 1
ATOM 1601 C C . LEU A 1 203 ? -22.798 18.329 33.142 1.00 89.25 203 LEU A C 1
ATOM 1603 O O . LEU A 1 203 ? -23.660 19.153 32.818 1.00 89.25 203 LEU A O 1
ATOM 1607 N N . GLN A 1 204 ? -21.501 18.558 33.009 1.00 90.81 204 GLN A N 1
ATOM 1608 C CA . GLN A 1 204 ? -20.866 19.619 32.244 1.00 90.81 204 GLN A CA 1
ATOM 1609 C C . GLN A 1 204 ? -20.444 19.083 30.871 1.00 90.81 204 GLN A C 1
ATOM 1611 O O . GLN A 1 204 ? -20.359 17.881 30.654 1.00 90.81 204 GLN A O 1
ATOM 1616 N N . GLU A 1 205 ? -20.138 19.980 29.929 1.00 87.56 205 GLU A N 1
ATOM 1617 C CA . GLU A 1 205 ? -19.822 19.634 28.528 1.00 87.56 205 GLU A CA 1
ATOM 1618 C C . GLU A 1 205 ? -18.761 18.527 28.366 1.00 87.56 205 GLU A C 1
ATOM 1620 O O . GLU A 1 205 ? -18.795 17.768 27.402 1.00 87.56 205 GLU A O 1
ATOM 1625 N N . LYS A 1 206 ? -17.806 18.438 29.296 1.00 93.81 206 LYS A N 1
ATOM 1626 C CA . LYS A 1 206 ? -16.705 17.466 29.263 1.00 93.81 206 LYS A CA 1
ATOM 1627 C C . LYS A 1 206 ? -16.876 16.295 30.227 1.00 93.81 206 LYS A C 1
ATOM 1629 O O . LYS A 1 206 ? -15.982 15.453 30.303 1.00 93.81 206 LYS A O 1
ATOM 1634 N N . ASP A 1 207 ? -17.992 16.231 30.939 1.00 94.00 207 ASP A N 1
ATOM 1635 C CA . ASP A 1 207 ? -18.243 15.129 31.851 1.00 94.00 207 ASP A CA 1
ATOM 1636 C C . ASP A 1 207 ? -18.579 13.864 31.064 1.00 94.00 207 ASP A C 1
ATOM 1638 O O . ASP A 1 207 ? -19.166 13.883 29.975 1.00 94.00 207 ASP A O 1
ATOM 1642 N N . VAL A 1 208 ? -18.209 12.740 31.660 1.00 96.75 208 VAL A N 1
ATOM 1643 C CA . VAL A 1 208 ? -18.600 11.413 31.203 1.00 96.75 208 VAL A CA 1
ATOM 1644 C C . VAL A 1 208 ? -19.320 10.761 32.367 1.00 96.75 208 VAL A C 1
ATOM 1646 O O . VAL A 1 208 ? -18.780 10.673 33.468 1.00 96.75 208 VAL A O 1
ATOM 1649 N N . LEU A 1 209 ? -20.550 10.326 32.124 1.00 97.06 209 LEU A N 1
ATOM 1650 C CA . LEU A 1 209 ? -21.355 9.613 33.096 1.00 97.06 209 LEU A CA 1
ATOM 1651 C C . LEU A 1 209 ? -21.009 8.128 33.024 1.00 97.06 209 LEU A C 1
ATOM 1653 O O . LEU A 1 209 ? -21.304 7.460 32.037 1.00 97.06 209 LEU A O 1
ATOM 1657 N N . TYR A 1 210 ? -20.404 7.618 34.085 1.00 97.94 210 TYR A N 1
ATOM 1658 C CA . TYR A 1 210 ? -20.055 6.214 34.265 1.00 97.94 210 TYR A CA 1
ATOM 1659 C C . TYR A 1 210 ? -21.093 5.525 35.147 1.00 97.94 210 TYR A C 1
ATOM 1661 O O . TYR A 1 210 ? -21.530 6.105 36.143 1.00 97.94 210 TYR A O 1
ATOM 1669 N N . LEU A 1 211 ? -21.433 4.278 34.831 1.00 97.81 211 LEU A N 1
ATOM 1670 C CA . LEU A 1 211 ? -22.311 3.420 35.620 1.00 97.81 211 LEU A CA 1
ATOM 1671 C C . LEU A 1 211 ? -21.573 2.144 36.033 1.00 97.81 211 LEU A C 1
ATOM 1673 O O . LEU A 1 211 ? -20.980 1.448 35.204 1.00 97.81 211 LEU A O 1
ATOM 1677 N N . PHE A 1 212 ? -21.653 1.828 37.322 1.00 98.12 212 PHE A N 1
ATOM 1678 C CA . PHE A 1 212 ? -20.986 0.701 37.957 1.00 98.12 212 PHE A CA 1
ATOM 1679 C C . PHE A 1 212 ? -21.982 -0.204 38.683 1.00 98.12 212 PHE A C 1
ATOM 1681 O O . PHE A 1 212 ? -22.987 0.268 39.224 1.00 98.12 212 PHE A O 1
ATOM 1688 N N . ASP A 1 213 ? -21.676 -1.501 38.720 1.00 97.44 213 ASP A N 1
ATOM 1689 C CA . ASP A 1 213 ? -22.414 -2.475 39.529 1.00 97.44 213 ASP A CA 1
ATOM 1690 C C . ASP A 1 213 ? -22.096 -2.364 41.037 1.00 97.44 213 ASP A C 1
ATOM 1692 O O . ASP A 1 213 ? -21.270 -1.558 41.474 1.00 97.44 213 ASP A O 1
ATOM 1696 N N . ASP A 1 214 ? -22.736 -3.208 41.848 1.00 96.06 214 ASP A N 1
ATOM 1697 C CA . ASP A 1 214 ? -22.565 -3.277 43.306 1.00 96.06 214 ASP A CA 1
ATOM 1698 C C . ASP A 1 214 ? -21.153 -3.696 43.765 1.00 96.06 214 ASP A C 1
ATOM 1700 O O . ASP A 1 214 ? -20.801 -3.545 44.939 1.00 96.06 214 ASP A O 1
ATOM 1704 N N . LYS A 1 215 ? -20.325 -4.209 42.849 1.00 95.12 215 LYS A N 1
ATOM 1705 C CA . LYS A 1 215 ? -18.924 -4.585 43.083 1.00 95.12 215 LYS A CA 1
ATOM 1706 C C . LYS A 1 215 ? -17.955 -3.511 42.595 1.00 95.12 215 LYS A C 1
ATOM 1708 O O . LYS A 1 215 ? -16.759 -3.635 42.855 1.00 95.12 215 LYS A O 1
ATOM 1713 N N . GLY A 1 216 ? -18.424 -2.482 41.892 1.00 96.12 216 GLY A N 1
ATOM 1714 C CA . GLY A 1 216 ? -17.586 -1.461 41.266 1.00 96.12 216 GLY A CA 1
ATOM 1715 C C . GLY A 1 216 ? -17.054 -1.837 39.883 1.00 96.12 216 GLY A C 1
ATOM 1716 O O . GLY A 1 216 ? -16.100 -1.222 39.416 1.00 96.12 216 GLY A O 1
ATOM 1717 N N . SER A 1 217 ? -17.628 -2.836 39.211 1.00 96.88 217 SER A N 1
ATOM 1718 C CA . SER A 1 217 ? -17.348 -3.120 37.799 1.00 96.88 217 SER A CA 1
ATOM 1719 C C . SER A 1 217 ? -17.977 -2.030 36.931 1.00 96.88 217 SER A C 1
ATOM 1721 O O . SER A 1 217 ? -19.178 -1.798 37.044 1.00 96.88 217 SER A O 1
ATOM 1723 N N . LEU A 1 218 ? -17.216 -1.387 36.039 1.00 97.69 218 LEU A N 1
ATOM 1724 C CA . LEU A 1 218 ? -17.799 -0.492 35.029 1.00 97.69 218 LEU A CA 1
ATOM 1725 C C . LEU A 1 218 ? -18.670 -1.312 34.067 1.00 97.69 218 LEU A C 1
ATOM 1727 O O . LEU A 1 218 ? -18.164 -2.242 33.431 1.00 97.69 218 LEU A O 1
ATOM 1731 N N . ILE A 1 219 ? -19.954 -0.968 33.965 1.00 96.50 219 ILE A N 1
ATOM 1732 C CA . ILE A 1 219 ? -20.938 -1.687 33.139 1.00 96.50 219 ILE A CA 1
ATOM 1733 C C . ILE A 1 219 ? -21.459 -0.860 31.962 1.00 96.50 219 ILE A C 1
ATOM 1735 O O . ILE A 1 219 ? -21.928 -1.445 30.983 1.00 96.50 219 ILE A O 1
ATOM 1739 N N . ASP A 1 220 ? -21.355 0.469 32.031 1.00 97.19 220 ASP A N 1
ATOM 1740 C CA . ASP A 1 220 ? -21.786 1.372 30.967 1.00 97.19 220 ASP A CA 1
ATOM 1741 C C . ASP A 1 220 ? -21.222 2.789 31.162 1.00 97.19 220 ASP A C 1
ATOM 1743 O O . ASP A 1 220 ? -20.871 3.178 32.279 1.00 97.19 220 ASP A O 1
ATOM 1747 N N . MET A 1 221 ? -21.133 3.562 30.083 1.00 96.50 221 MET A N 1
ATOM 1748 C CA . MET A 1 221 ? -20.714 4.963 30.122 1.00 96.50 221 MET A CA 1
ATOM 1749 C C . MET A 1 221 ? -21.210 5.742 28.902 1.00 96.50 221 MET A C 1
ATOM 1751 O O . MET A 1 221 ? -21.258 5.197 27.794 1.00 96.50 221 MET A O 1
ATOM 1755 N N . ILE A 1 222 ? -21.542 7.018 29.117 1.00 94.94 222 ILE A N 1
ATOM 1756 C CA . ILE A 1 222 ? -21.880 7.978 28.060 1.00 94.94 222 ILE A CA 1
ATOM 1757 C C . ILE A 1 222 ? -21.198 9.326 28.305 1.00 94.94 222 ILE A C 1
ATOM 1759 O O . ILE A 1 222 ? -21.060 9.776 29.440 1.00 94.94 222 ILE A O 1
ATOM 1763 N N . GLY A 1 223 ? -20.828 10.016 27.233 1.00 93.38 223 GLY A N 1
ATOM 1764 C CA . GLY A 1 223 ? -20.412 11.417 27.265 1.00 93.38 223 GLY A CA 1
ATOM 1765 C C . GLY A 1 223 ? -20.975 12.163 26.063 1.00 93.38 223 GLY A C 1
ATOM 1766 O O . GLY A 1 223 ? -21.277 11.554 25.041 1.00 93.38 223 GLY A O 1
ATOM 1767 N N . TYR A 1 224 ? -21.111 13.481 26.160 1.00 90.62 224 TYR A N 1
ATOM 1768 C CA . TYR A 1 224 ? -21.691 14.312 25.092 1.00 90.62 224 TYR A CA 1
ATOM 1769 C C . TYR A 1 224 ? -20.767 15.447 24.645 1.00 90.62 224 TYR A C 1
ATOM 1771 O O . TYR A 1 224 ? -21.193 16.354 23.932 1.00 90.62 224 TYR A O 1
ATOM 1779 N N . TYR A 1 225 ? -19.483 15.376 25.011 1.00 91.56 225 TYR A N 1
ATOM 1780 C CA . TYR A 1 225 ? -18.486 16.337 24.555 1.00 91.56 225 TYR A CA 1
ATOM 1781 C C . TYR A 1 225 ? -18.527 16.513 23.031 1.00 91.56 225 TYR A C 1
ATOM 1783 O O . TYR A 1 225 ? -18.526 15.526 22.284 1.00 91.56 225 TYR A O 1
ATOM 1791 N N . GLY A 1 226 ? -18.533 17.776 22.590 1.00 83.94 226 GLY A N 1
ATOM 1792 C CA . GLY A 1 226 ? -18.629 18.165 21.183 1.00 83.94 226 GLY A CA 1
ATOM 1793 C C . GLY A 1 226 ? -20.045 18.473 20.680 1.00 83.94 226 GLY A C 1
ATOM 1794 O O . GLY A 1 226 ? -20.189 18.697 19.478 1.00 83.94 226 GLY A O 1
ATOM 1795 N N . HIS A 1 227 ? -21.059 18.504 21.555 1.00 80.31 227 HIS A N 1
ATOM 1796 C CA . HIS A 1 227 ? -22.440 18.863 21.217 1.00 80.31 227 HIS A CA 1
ATOM 1797 C C . HIS A 1 227 ? -23.021 19.902 22.192 1.00 80.31 227 HIS A C 1
ATOM 1799 O O . HIS A 1 227 ? -22.838 19.792 23.405 1.00 80.31 227 HIS A O 1
ATOM 1805 N N . ASP A 1 228 ? -23.752 20.886 21.661 1.00 75.50 228 ASP A N 1
ATOM 1806 C CA . ASP A 1 228 ? -24.510 21.862 22.452 1.00 75.50 228 ASP A CA 1
ATOM 1807 C C . ASP A 1 228 ? -25.883 21.263 22.789 1.00 75.50 228 ASP A C 1
ATOM 1809 O O . ASP A 1 228 ? -26.646 20.956 21.880 1.00 75.50 228 ASP A O 1
ATOM 1813 N N . LEU A 1 229 ? -26.186 21.046 24.072 1.00 69.94 229 LEU A N 1
ATOM 1814 C CA . LEU A 1 229 ? -27.456 20.439 24.494 1.00 69.94 229 LEU A CA 1
ATOM 1815 C C . LEU A 1 229 ? -28.590 21.468 24.553 1.00 69.94 229 LEU A C 1
ATOM 1817 O O . LEU A 1 229 ? -28.514 22.428 25.327 1.00 69.94 229 LEU A O 1
ATOM 1821 N N . ASP A 1 230 ? -29.656 21.210 23.799 1.00 68.50 230 ASP A N 1
ATOM 1822 C CA . ASP A 1 230 ? -30.888 21.999 23.795 1.00 68.50 230 ASP A CA 1
ATOM 1823 C C . ASP A 1 230 ? -32.018 21.332 24.615 1.00 68.50 230 ASP A C 1
ATOM 1825 O O . ASP A 1 230 ? -32.819 22.046 25.228 1.00 68.50 230 ASP A O 1
ATOM 1829 N N . GLU A 1 231 ? -32.077 19.994 24.686 1.00 79.12 231 GLU A N 1
ATOM 1830 C CA . GLU A 1 231 ? -33.123 19.217 25.373 1.00 79.12 231 GLU A CA 1
ATOM 1831 C C . GLU A 1 231 ? -32.544 18.112 26.300 1.00 79.12 231 GLU A C 1
ATOM 1833 O O . GLU A 1 231 ? -31.776 18.413 27.222 1.00 79.12 231 GLU A O 1
ATOM 1838 N N . SER A 1 232 ? -32.986 16.853 26.170 1.00 82.00 232 SER A N 1
ATOM 1839 C CA . SER A 1 232 ? -32.487 15.692 26.923 1.00 82.00 232 SER A CA 1
ATOM 1840 C C . SER A 1 232 ? -31.573 14.835 26.056 1.00 82.00 232 SER A C 1
ATOM 1842 O O . SER A 1 232 ? -31.837 14.660 24.867 1.00 82.00 232 SER A O 1
ATOM 1844 N N . ILE A 1 233 ? -30.530 14.256 26.658 1.00 86.81 233 ILE A N 1
ATOM 1845 C CA . ILE A 1 233 ? -29.709 13.260 25.965 1.00 86.81 233 ILE A CA 1
ATOM 1846 C C . ILE A 1 233 ? -30.355 11.893 26.106 1.00 86.81 233 ILE A C 1
ATOM 1848 O O . ILE A 1 233 ? -30.638 11.447 27.216 1.00 86.81 233 ILE A O 1
ATOM 1852 N N . GLN A 1 234 ? -30.568 11.224 24.984 1.00 82.56 234 GLN A N 1
ATOM 1853 C CA . GLN A 1 234 ? -31.235 9.930 24.914 1.00 82.56 234 GLN A CA 1
ATOM 1854 C C . GLN A 1 234 ? -30.415 8.953 24.083 1.00 82.56 234 GLN A C 1
ATOM 1856 O O . GLN A 1 234 ? -29.808 9.345 23.092 1.00 82.56 234 GLN A O 1
ATOM 1861 N N . ARG A 1 235 ? -30.439 7.673 24.453 1.00 78.50 235 ARG A N 1
ATOM 1862 C CA . ARG A 1 235 ? -30.063 6.563 23.573 1.00 78.50 235 ARG A CA 1
ATOM 1863 C C . ARG A 1 235 ? -31.311 5.861 23.059 1.00 78.50 235 ARG A C 1
ATOM 1865 O O . ARG A 1 235 ? -32.395 5.959 23.645 1.00 78.50 235 ARG A O 1
ATOM 1872 N N . ILE A 1 236 ? -31.134 5.126 21.967 1.00 71.19 236 ILE A N 1
ATOM 1873 C CA . ILE A 1 236 ? -32.070 4.070 21.599 1.00 71.19 236 ILE A CA 1
ATOM 1874 C C . ILE A 1 236 ? -31.987 3.006 22.710 1.00 71.19 236 ILE A C 1
ATOM 1876 O O . ILE A 1 236 ? -30.883 2.607 23.086 1.00 71.19 236 ILE A O 1
ATOM 1880 N N . PRO A 1 237 ? -33.114 2.520 23.261 1.00 71.19 237 PRO A N 1
ATOM 1881 C CA . PRO A 1 237 ? -33.110 1.480 24.288 1.00 71.19 237 PRO A CA 1
ATOM 1882 C C . PRO A 1 237 ? -32.819 0.091 23.683 1.00 71.19 237 PRO A C 1
ATOM 1884 O O . PRO A 1 237 ? -33.587 -0.856 23.841 1.00 71.19 237 PRO A O 1
ATOM 1887 N N . ASP A 1 238 ? -31.715 -0.040 22.951 1.00 67.94 238 ASP A N 1
ATOM 1888 C CA . ASP A 1 238 ? -31.184 -1.298 22.411 1.00 67.94 238 ASP A CA 1
ATOM 1889 C C . ASP A 1 238 ? -29.981 -1.816 23.224 1.00 67.94 238 ASP A C 1
ATOM 1891 O O . ASP A 1 238 ? -29.549 -2.961 23.080 1.00 67.94 238 ASP A O 1
ATOM 1895 N N . GLY A 1 239 ? -29.481 -0.977 24.133 1.00 63.97 239 GLY A N 1
ATOM 1896 C CA . GLY A 1 239 ? -28.404 -1.274 25.057 1.00 63.97 239 GLY A CA 1
ATOM 1897 C C . GLY A 1 239 ? -26.991 -1.029 24.526 1.00 63.97 239 GLY A C 1
ATOM 1898 O O . GLY A 1 239 ? -26.050 -1.478 25.191 1.00 63.97 239 GLY A O 1
ATOM 1899 N N . ASN A 1 240 ? -26.833 -0.320 23.402 1.00 74.25 240 ASN A N 1
ATOM 1900 C CA . ASN A 1 240 ? -25.553 0.071 22.808 1.00 74.25 240 ASN A CA 1
ATOM 1901 C C . ASN A 1 240 ? -25.485 1.581 22.493 1.00 74.25 240 ASN A C 1
ATOM 1903 O O . ASN A 1 240 ? -26.511 2.254 22.473 1.00 74.25 240 ASN A O 1
ATOM 1907 N N . PRO A 1 241 ? -24.275 2.122 22.246 1.00 79.88 241 PRO A N 1
ATOM 1908 C CA . PRO A 1 241 ? -22.965 1.585 22.619 1.00 79.88 241 PRO A CA 1
ATOM 1909 C C . PRO A 1 241 ? -22.723 1.728 24.130 1.00 79.88 241 PRO A C 1
ATOM 1911 O O . PRO A 1 241 ? -23.217 2.655 24.757 1.00 79.88 241 PRO A O 1
ATOM 1914 N N . VAL A 1 242 ? -21.925 0.832 24.718 1.00 84.75 242 VAL A N 1
ATOM 1915 C CA . VAL A 1 242 ? -21.723 0.751 26.186 1.00 84.75 242 VAL A CA 1
ATOM 1916 C C . VAL A 1 242 ? -20.457 1.441 26.701 1.00 84.75 242 VAL A C 1
ATOM 1918 O O . VAL A 1 242 ? -20.179 1.442 27.894 1.00 84.75 242 VAL A O 1
ATOM 1921 N N . SER A 1 243 ? -19.641 1.981 25.796 1.00 90.12 243 SER A N 1
ATOM 1922 C CA . SER A 1 243 ? -18.317 2.543 26.096 1.00 90.12 243 SER A CA 1
ATOM 1923 C C . SER A 1 243 ? -18.148 3.967 25.555 1.00 90.12 243 SER A C 1
ATOM 1925 O O . SER A 1 243 ? -17.075 4.308 25.049 1.00 90.12 243 SER A O 1
ATOM 1927 N N . GLY A 1 244 ? -19.220 4.758 25.570 1.00 90.12 244 GLY A N 1
ATOM 1928 C CA . GLY A 1 244 ? -19.234 6.120 25.046 1.00 90.12 244 GLY A CA 1
ATOM 1929 C C . GLY A 1 244 ? -18.632 7.133 26.022 1.00 90.12 244 GLY A C 1
ATOM 1930 O O . GLY A 1 244 ? -18.913 7.104 27.215 1.00 90.12 244 GLY A O 1
ATOM 1931 N N . TYR A 1 245 ? -17.789 8.039 25.527 1.00 93.12 245 TYR A N 1
ATOM 1932 C CA . TYR A 1 245 ? -17.168 9.124 26.313 1.00 93.12 245 TYR A CA 1
ATOM 1933 C C . TYR A 1 245 ? -17.292 10.506 25.650 1.00 93.12 245 TYR A C 1
ATOM 1935 O O . TYR A 1 245 ? -16.816 11.510 26.169 1.00 93.12 245 TYR A O 1
ATOM 1943 N N . SER A 1 246 ? -17.924 10.578 24.482 1.00 90.19 246 SER A N 1
ATOM 1944 C CA . SER A 1 246 ? -18.180 11.799 23.711 1.00 90.19 246 SER A CA 1
ATOM 1945 C C . SER A 1 246 ? -19.437 11.618 22.868 1.00 90.19 246 SER A C 1
ATOM 1947 O O . SER A 1 246 ? -19.868 10.477 22.682 1.00 90.19 246 SER A O 1
ATOM 1949 N N . TRP A 1 247 ? -19.993 12.706 22.322 1.00 85.12 247 TRP A N 1
ATOM 1950 C CA . TRP A 1 247 ? -21.236 12.655 21.539 1.00 85.12 247 TRP A CA 1
ATOM 1951 C C . TRP A 1 247 ? -21.202 11.552 20.472 1.00 85.12 247 TRP A C 1
ATOM 1953 O O . TRP A 1 247 ? -22.048 10.663 20.438 1.00 85.12 247 TRP A O 1
ATOM 1963 N N . ASN A 1 248 ? -20.122 11.535 19.688 1.00 80.06 248 ASN A N 1
ATOM 1964 C CA . ASN A 1 248 ? -19.937 10.606 18.572 1.00 80.06 248 ASN A CA 1
ATOM 1965 C C . ASN A 1 248 ? -19.670 9.154 18.996 1.00 80.06 248 ASN A C 1
ATOM 1967 O O . ASN A 1 248 ? -19.790 8.254 18.175 1.00 80.06 248 ASN A O 1
ATOM 1971 N N . THR A 1 249 ? -19.225 8.916 20.232 1.00 83.50 249 THR A N 1
ATOM 1972 C CA . THR A 1 249 ? -18.929 7.553 20.720 1.00 83.50 249 THR A CA 1
ATOM 1973 C C . THR A 1 249 ? -20.058 6.968 21.558 1.00 83.50 249 THR A C 1
ATOM 1975 O O . THR A 1 249 ? -20.029 5.775 21.851 1.00 83.50 249 THR A O 1
ATOM 1978 N N . SER A 1 250 ? -21.030 7.797 21.942 1.00 83.31 250 SER A N 1
ATOM 1979 C CA . SER A 1 250 ? -22.126 7.433 22.842 1.00 83.31 250 SER A CA 1
ATOM 1980 C C . SER A 1 250 ? -23.460 7.204 22.125 1.00 83.31 250 SER A C 1
ATOM 1982 O O . SER A 1 250 ? -24.392 6.757 22.781 1.00 83.31 250 SER A O 1
ATOM 1984 N N . ASP A 1 251 ? -23.541 7.496 20.819 1.00 78.00 251 ASP A N 1
ATOM 1985 C CA . ASP A 1 251 ? -24.755 7.383 19.984 1.00 78.00 251 ASP A CA 1
ATOM 1986 C C . ASP A 1 251 ? -25.987 8.050 20.624 1.00 78.00 251 ASP A C 1
ATOM 1988 O O . ASP A 1 251 ? -27.030 7.440 20.868 1.00 78.00 251 ASP A O 1
ATOM 1992 N N . LEU A 1 252 ? -25.802 9.318 21.001 1.00 80.00 252 LEU A N 1
ATOM 1993 C CA . LEU A 1 252 ? -26.807 10.108 21.702 1.00 80.00 252 LEU A CA 1
ATOM 1994 C C . LEU A 1 252 ? -27.683 10.900 20.729 1.00 80.00 252 LEU A C 1
ATOM 1996 O O . LEU A 1 252 ? -27.246 11.334 19.664 1.00 80.00 252 LEU A O 1
ATOM 2000 N N . TYR A 1 253 ? -28.907 11.158 21.172 1.00 77.88 253 TYR A N 1
ATOM 2001 C CA . TYR A 1 253 ? -29.893 12.012 20.528 1.00 77.88 253 TYR A CA 1
ATOM 2002 C C . TYR A 1 253 ? -30.269 13.151 21.475 1.00 77.88 253 TYR A C 1
ATOM 2004 O O . TYR A 1 253 ? -30.439 12.922 22.670 1.00 77.88 253 TYR A O 1
ATOM 2012 N N . ASP A 1 254 ? -30.408 14.365 20.939 1.00 75.56 254 ASP A N 1
ATOM 2013 C CA . ASP A 1 254 ? -30.864 15.543 21.684 1.00 75.56 254 ASP A CA 1
ATOM 2014 C C . ASP A 1 254 ? -32.355 15.746 21.400 1.00 75.56 254 ASP A C 1
ATOM 2016 O O . ASP A 1 254 ? -32.746 16.297 20.365 1.00 75.56 254 ASP A O 1
ATOM 2020 N N . LEU A 1 255 ? -33.192 15.169 22.260 1.00 69.69 255 LEU A N 1
ATOM 2021 C CA . LEU A 1 255 ? -34.633 15.042 22.053 1.00 69.69 255 LEU A CA 1
ATOM 2022 C C . LEU A 1 255 ? -35.406 15.531 23.278 1.00 69.69 255 LEU A C 1
ATOM 2024 O O . LEU A 1 255 ? -34.863 15.548 24.384 1.00 69.69 255 LEU A O 1
ATOM 2028 N N . PRO A 1 256 ? -36.690 15.902 23.125 1.00 69.25 256 PRO A N 1
ATOM 2029 C CA . PRO A 1 256 ? -37.548 16.159 24.272 1.00 69.25 256 PRO A CA 1
ATOM 2030 C C . PRO A 1 256 ? -37.667 14.916 25.152 1.00 69.25 256 PRO A C 1
ATOM 2032 O O . PRO A 1 256 ? -37.692 13.792 24.656 1.00 69.25 256 PRO A O 1
ATOM 2035 N N . GLU A 1 257 ? -37.787 15.145 26.447 1.00 78.81 257 GLU A N 1
ATOM 2036 C CA . GLU A 1 257 ? -37.720 14.142 27.497 1.00 78.81 257 GLU A CA 1
ATOM 2037 C C . GLU A 1 257 ? -38.773 13.021 27.383 1.00 78.81 257 GLU A C 1
ATOM 2039 O O . GLU A 1 257 ? -39.957 13.234 27.086 1.00 78.81 257 GLU A O 1
ATOM 2044 N N . THR A 1 258 ? -38.364 11.799 27.704 1.00 76.25 258 THR A N 1
ATOM 2045 C CA . THR A 1 258 ? -39.221 10.603 27.689 1.00 76.25 258 THR A CA 1
ATOM 2046 C C . THR A 1 258 ? -39.146 9.766 28.965 1.00 76.25 258 THR A C 1
ATOM 2048 O O . THR A 1 258 ? -39.783 8.715 29.036 1.00 76.25 258 THR A O 1
ATOM 2051 N N . LEU A 1 259 ? -38.516 10.305 30.012 1.00 82.12 259 LEU A N 1
ATOM 2052 C CA . LEU A 1 259 ? -38.370 9.706 31.341 1.00 82.12 259 LEU A CA 1
ATOM 2053 C C . LEU A 1 259 ? -39.606 8.931 31.844 1.00 82.12 259 LEU A C 1
ATOM 2055 O O . LEU A 1 259 ? -40.729 9.443 31.917 1.00 82.12 259 LEU A O 1
ATOM 2059 N N . GLY A 1 260 ? -39.362 7.709 32.308 1.00 79.25 260 GLY A N 1
ATOM 2060 C CA . GLY A 1 260 ? -40.347 6.765 32.827 1.00 79.25 260 GLY A CA 1
ATOM 2061 C C . GLY A 1 260 ? -41.038 5.928 31.748 1.00 79.25 260 GLY A C 1
ATOM 2062 O O . GLY A 1 260 ? -41.898 5.106 32.078 1.00 79.25 260 GLY A O 1
ATOM 2063 N N . THR A 1 261 ? -40.690 6.117 30.478 1.00 75.06 261 THR A N 1
ATOM 2064 C CA . THR A 1 261 ? -41.171 5.322 29.347 1.00 75.06 261 THR A CA 1
ATOM 2065 C C . THR A 1 261 ? -40.014 5.040 28.407 1.00 75.06 261 THR A C 1
ATOM 2067 O O . THR A 1 261 ? -39.152 5.887 28.252 1.00 75.06 261 THR A O 1
ATOM 2070 N N . LEU A 1 262 ? -40.001 3.872 27.754 1.00 70.69 262 LEU A N 1
ATOM 2071 C CA . LEU A 1 262 ? -39.025 3.625 26.689 1.00 70.69 262 LEU A CA 1
ATOM 2072 C C . LEU A 1 262 ? -39.092 4.773 25.678 1.00 70.69 262 LEU A C 1
ATOM 2074 O O . LEU A 1 262 ? -40.201 5.134 25.270 1.00 70.69 262 LEU A O 1
ATOM 2078 N N . ASN A 1 263 ? -37.926 5.304 25.301 1.00 62.66 263 ASN A N 1
ATOM 2079 C CA . ASN A 1 263 ? -37.754 6.388 24.329 1.00 62.66 263 ASN A CA 1
ATOM 2080 C C . ASN A 1 263 ? -38.264 5.933 22.951 1.00 62.66 263 ASN A C 1
ATOM 2082 O O . ASN A 1 263 ? -37.508 5.544 22.065 1.00 62.66 263 ASN A O 1
ATOM 2086 N N . ASP A 1 264 ? -39.586 5.915 22.799 1.00 55.97 264 ASP A N 1
ATOM 2087 C CA . ASP A 1 264 ? -40.297 5.604 21.574 1.00 55.97 264 ASP A CA 1
ATOM 2088 C C . ASP A 1 264 ? -40.720 6.907 20.922 1.00 55.97 264 ASP A C 1
ATOM 2090 O O . ASP A 1 264 ? -41.699 7.540 21.331 1.00 55.97 264 ASP A O 1
ATOM 2094 N N . PHE A 1 265 ? -40.023 7.279 19.862 1.00 51.97 265 PHE A N 1
ATOM 2095 C CA . PHE A 1 265 ? -40.429 8.382 19.012 1.00 51.97 265 PHE A CA 1
ATOM 2096 C C . PHE A 1 265 ? -40.729 7.887 17.596 1.00 51.97 265 PHE A C 1
ATOM 2098 O O . PHE A 1 265 ? -40.096 6.967 17.072 1.00 51.97 265 PHE A O 1
ATOM 2105 N N . PHE A 1 266 ? -41.733 8.516 16.983 1.00 49.25 266 PHE A N 1
ATOM 2106 C CA . PHE A 1 266 ? -41.906 8.515 15.538 1.00 49.25 266 PHE A CA 1
ATOM 2107 C C . PHE A 1 266 ? -41.296 9.806 15.006 1.00 49.25 266 PHE A C 1
ATOM 2109 O O . PHE A 1 266 ? -41.699 10.891 15.426 1.00 49.25 266 PHE A O 1
ATOM 2116 N N . ILE A 1 267 ? -40.362 9.704 14.066 1.00 48.84 267 ILE A N 1
ATOM 2117 C CA . ILE A 1 267 ? -39.955 10.859 13.269 1.00 48.84 267 ILE A CA 1
ATOM 2118 C C . ILE A 1 267 ? -40.917 10.928 12.088 1.00 48.84 267 ILE A C 1
ATOM 2120 O O . ILE A 1 267 ? -40.943 10.024 11.253 1.00 48.84 267 ILE A O 1
ATOM 2124 N N . ILE A 1 268 ? -41.716 11.994 12.009 1.00 48.88 268 ILE A N 1
ATOM 2125 C CA . ILE A 1 268 ? -42.342 12.359 10.737 1.00 48.88 268 ILE A CA 1
ATOM 2126 C C . ILE A 1 268 ? -41.231 12.994 9.915 1.00 48.88 268 ILE A C 1
ATOM 2128 O O . ILE A 1 268 ? -40.854 14.138 10.169 1.00 48.88 268 ILE A O 1
ATOM 2132 N N . SER A 1 269 ? -40.661 12.211 9.005 1.00 41.75 269 SER A N 1
ATOM 2133 C CA . SER A 1 269 ? -39.533 12.650 8.186 1.00 41.75 269 SER A CA 1
ATOM 2134 C C . SER A 1 269 ? -39.980 13.825 7.316 1.00 41.75 269 SER A C 1
ATOM 2136 O O . SER A 1 269 ? -39.401 14.910 7.399 1.00 41.75 269 SER A O 1
ATOM 2138 N N . GLU A 1 270 ? -41.098 13.662 6.590 1.00 44.25 270 GLU A N 1
ATOM 2139 C CA . GLU A 1 270 ? -41.692 14.695 5.738 1.00 44.25 270 GLU A CA 1
ATOM 2140 C C . GLU A 1 270 ? -43.221 14.518 5.569 1.00 44.25 270 GLU A C 1
ATOM 2142 O O . GLU A 1 270 ? -43.750 13.402 5.529 1.00 44.25 270 GLU A O 1
ATOM 2147 N N . VAL A 1 271 ? -43.947 15.640 5.443 1.00 47.09 271 VAL A N 1
ATOM 2148 C CA . VAL A 1 271 ? -45.379 15.673 5.088 1.00 47.09 271 VAL A CA 1
ATOM 2149 C C . VAL A 1 271 ? -45.533 16.330 3.722 1.00 47.09 271 VAL A C 1
ATOM 2151 O O . VAL A 1 271 ? -45.276 17.524 3.550 1.00 47.09 271 VAL A O 1
ATOM 2154 N N . TYR A 1 272 ? -45.994 15.550 2.752 1.00 50.91 272 TYR A N 1
ATOM 2155 C CA . TYR A 1 272 ? -46.268 15.998 1.396 1.00 50.91 272 TYR A CA 1
ATOM 2156 C C . TYR A 1 272 ? -47.767 16.094 1.143 1.00 50.91 272 TYR A C 1
ATOM 2158 O O . TYR A 1 272 ? -48.576 15.455 1.809 1.00 50.91 272 TYR A O 1
ATOM 2166 N N . THR A 1 273 ? -48.148 16.821 0.090 1.00 54.19 273 THR A N 1
ATOM 2167 C CA . THR A 1 273 ? -49.554 16.974 -0.326 1.00 54.19 273 THR A CA 1
ATOM 2168 C C . THR A 1 273 ? -50.279 15.627 -0.499 1.00 54.19 273 THR A C 1
ATOM 2170 O O . THR A 1 273 ? -51.493 15.560 -0.337 1.00 54.19 273 THR A O 1
ATOM 2173 N N . ASN A 1 274 ? -49.545 14.552 -0.825 1.00 53.81 274 ASN A N 1
ATOM 2174 C CA . ASN A 1 274 ? -50.116 13.244 -1.162 1.00 53.81 274 ASN A CA 1
ATOM 2175 C C . ASN A 1 274 ? -49.522 12.039 -0.399 1.00 53.81 274 ASN A C 1
ATOM 2177 O O . ASN A 1 274 ? -49.888 10.896 -0.703 1.00 53.81 274 ASN A O 1
ATOM 2181 N N . PHE A 1 275 ? -48.609 12.242 0.560 1.00 54.69 275 PHE A N 1
ATOM 2182 C CA . PHE A 1 275 ? -48.104 11.167 1.430 1.00 54.69 275 PHE A CA 1
ATOM 2183 C C . PHE A 1 275 ? -47.424 11.689 2.707 1.00 54.69 275 PHE A C 1
ATOM 2185 O O . PHE A 1 275 ? -47.016 12.847 2.771 1.00 54.69 275 PHE A O 1
ATOM 2192 N N . ILE A 1 276 ? -47.302 10.810 3.703 1.00 56.69 276 ILE A N 1
ATOM 2193 C CA . ILE A 1 276 ? -46.616 11.020 4.983 1.00 56.69 276 ILE A CA 1
ATOM 2194 C C . ILE A 1 276 ? -45.566 9.924 5.138 1.00 56.69 276 ILE A C 1
ATOM 2196 O O . ILE A 1 276 ? -45.865 8.751 4.894 1.00 56.69 276 ILE A O 1
ATOM 2200 N N . GLU A 1 277 ? -44.371 10.302 5.575 1.00 55.66 277 GLU A N 1
ATOM 2201 C CA . GLU A 1 277 ? -43.292 9.377 5.911 1.00 55.66 277 GLU A CA 1
ATOM 2202 C C . GLU A 1 277 ? -43.094 9.313 7.432 1.00 55.66 277 GLU A C 1
ATOM 2204 O O . GLU A 1 277 ? -42.863 10.336 8.079 1.00 55.66 277 GLU A O 1
ATOM 2209 N N . LEU A 1 278 ? -43.197 8.110 8.002 1.00 56.16 278 LEU A N 1
ATOM 2210 C CA . LEU A 1 278 ? -43.007 7.838 9.428 1.00 56.16 278 LEU A CA 1
ATOM 2211 C C . LEU A 1 278 ? -41.802 6.916 9.629 1.00 56.16 278 LEU A C 1
ATOM 2213 O O . LEU A 1 278 ? -41.722 5.867 9.001 1.00 56.16 278 LEU A O 1
ATOM 2217 N N . TYR A 1 279 ? -40.904 7.252 10.547 1.00 53.16 279 TYR A N 1
ATOM 2218 C CA . TYR A 1 279 ? -39.762 6.416 10.920 1.00 53.16 279 TYR A CA 1
ATOM 2219 C C . TYR A 1 279 ? -39.804 6.087 12.410 1.00 53.16 279 TYR A C 1
ATOM 2221 O O . TYR A 1 279 ? -40.052 6.975 13.226 1.00 53.16 279 TYR A O 1
ATOM 2229 N N . SER A 1 280 ? -39.542 4.827 12.764 1.00 52.75 280 SER A N 1
ATOM 2230 C CA . SER A 1 280 ? -39.218 4.447 14.140 1.00 52.75 280 SER A CA 1
ATOM 2231 C C . SER A 1 280 ? -37.892 3.686 14.154 1.00 52.75 280 SER A C 1
ATOM 2233 O O . SER A 1 280 ? -37.754 2.721 13.400 1.00 52.75 280 SER A O 1
ATOM 2235 N N . PRO A 1 281 ? -36.934 4.088 15.004 1.00 47.28 281 PRO A N 1
ATOM 2236 C CA . PRO A 1 281 ? -35.611 3.468 15.066 1.00 47.28 281 PRO A CA 1
ATOM 2237 C C . PRO A 1 281 ? -35.589 2.108 15.783 1.00 47.28 281 PRO A C 1
ATOM 2239 O O . PRO A 1 281 ? -34.531 1.501 15.897 1.00 47.28 281 PRO A O 1
ATOM 2242 N N . LEU A 1 282 ? -36.725 1.624 16.301 1.00 48.47 282 LEU A N 1
ATOM 2243 C CA . LEU A 1 282 ? -36.783 0.418 17.127 1.00 48.47 282 LEU A CA 1
ATOM 2244 C C . LEU A 1 282 ? -37.414 -0.768 16.395 1.00 48.47 282 LEU A C 1
ATOM 2246 O O . LEU A 1 282 ? -38.580 -0.700 16.011 1.00 48.47 282 LEU A O 1
ATOM 2250 N N . ALA A 1 283 ? -36.659 -1.875 16.339 1.00 49.75 283 ALA A N 1
ATOM 2251 C CA . ALA A 1 283 ? -36.963 -3.184 15.742 1.00 49.75 283 ALA A CA 1
ATOM 2252 C C . ALA A 1 283 ? -38.178 -3.944 16.353 1.00 49.75 283 ALA A C 1
ATOM 2254 O O . ALA A 1 283 ? -38.049 -5.114 16.724 1.00 49.75 283 ALA A O 1
ATOM 2255 N N . ARG A 1 284 ? -39.354 -3.322 16.542 1.00 50.75 284 ARG A N 1
ATOM 2256 C CA . ARG A 1 284 ? -40.495 -3.933 17.269 1.00 50.75 284 ARG A CA 1
ATOM 2257 C C . ARG A 1 284 ? -41.882 -3.563 16.749 1.00 50.75 284 ARG A C 1
ATOM 2259 O O . ARG A 1 284 ? -42.040 -2.639 15.962 1.00 50.75 284 ARG A O 1
ATOM 2266 N N . GLU A 1 285 ? -42.903 -4.300 17.201 1.00 51.03 285 GLU A N 1
ATOM 2267 C CA . GLU A 1 285 ? -44.308 -4.002 16.891 1.00 51.03 285 GLU A CA 1
ATOM 2268 C C . GLU A 1 285 ? -44.796 -2.770 17.669 1.00 51.03 285 GLU A C 1
ATOM 2270 O O . GLU A 1 285 ? -44.911 -2.801 18.894 1.00 51.03 285 GLU A O 1
ATOM 2275 N N . ILE A 1 286 ? -45.131 -1.699 16.957 1.00 53.03 286 ILE A N 1
ATOM 2276 C CA . ILE A 1 286 ? -45.652 -0.447 17.495 1.00 53.03 286 ILE A CA 1
ATOM 2277 C C . ILE A 1 286 ? -47.089 -0.254 17.007 1.00 53.03 286 ILE A C 1
ATOM 2279 O O . ILE A 1 286 ? -47.398 -0.417 15.825 1.00 53.03 286 ILE A O 1
ATOM 2283 N N . SER A 1 287 ? -47.994 0.085 17.929 1.00 57.03 287 SER A N 1
ATOM 2284 C CA . SER A 1 287 ? -49.388 0.419 17.615 1.00 57.03 287 SER A CA 1
ATOM 2285 C C . SER A 1 287 ? -49.601 1.930 17.689 1.00 57.03 287 SER A C 1
ATOM 2287 O O . SER A 1 287 ? -49.295 2.541 18.709 1.00 57.03 287 SER A O 1
ATOM 2289 N N . PHE A 1 288 ? -50.163 2.529 16.642 1.00 58.97 288 PHE A N 1
ATOM 2290 C CA . PHE A 1 288 ? -50.481 3.960 16.588 1.00 58.97 288 PHE A CA 1
ATOM 2291 C C . PHE A 1 288 ? -51.793 4.189 15.830 1.00 58.97 288 PHE A C 1
ATOM 2293 O O . PHE A 1 288 ? -52.277 3.306 15.118 1.00 58.97 288 PHE A O 1
ATOM 2300 N N . SER A 1 289 ? -52.389 5.370 15.976 1.00 58.28 289 SER A N 1
ATOM 2301 C CA . SER A 1 289 ? -53.605 5.738 15.246 1.00 58.28 289 SER A CA 1
ATOM 2302 C C . SER A 1 289 ? -53.439 7.064 14.523 1.00 58.28 289 SER A C 1
ATOM 2304 O O . SER A 1 289 ? -52.859 8.002 15.071 1.00 58.28 289 SER A O 1
ATOM 2306 N N . ILE A 1 290 ? -54.004 7.154 13.324 1.00 64.44 290 ILE A N 1
ATOM 2307 C CA . ILE A 1 290 ? -54.087 8.394 12.552 1.00 64.44 290 ILE A CA 1
ATOM 2308 C C . ILE A 1 290 ? -55.557 8.737 12.377 1.00 64.44 290 ILE A C 1
ATOM 2310 O O . ILE A 1 290 ? -56.342 7.895 11.942 1.00 64.44 290 ILE A O 1
ATOM 2314 N N . SER A 1 291 ? -55.927 9.971 12.698 1.00 62.72 291 SER A N 1
ATOM 2315 C CA . SER A 1 291 ? -57.231 10.528 12.347 1.00 62.72 291 SER A CA 1
ATOM 2316 C C . SER A 1 291 ? -57.073 11.550 11.230 1.00 62.72 291 SER A C 1
ATOM 2318 O O . SER A 1 291 ? -56.376 12.548 11.403 1.00 62.72 291 SER A O 1
ATOM 2320 N N . LEU A 1 292 ? -57.728 11.263 10.105 1.00 65.88 292 LEU A N 1
ATOM 2321 C CA . LEU A 1 292 ? -57.951 12.183 8.987 1.00 65.88 292 LEU A CA 1
ATOM 2322 C C . LEU A 1 292 ? -59.436 12.585 9.005 1.00 65.88 292 LEU A C 1
ATOM 2324 O O . LEU A 1 292 ? -59.877 13.270 9.924 1.00 65.88 292 LEU A O 1
ATOM 2328 N N . GLU A 1 293 ? -60.245 12.046 8.082 1.00 63.16 293 GLU A N 1
ATOM 2329 C CA . GLU A 1 293 ? -61.715 12.085 8.149 1.00 63.16 293 GLU A CA 1
ATOM 2330 C C . GLU A 1 293 ? -62.288 10.950 9.019 1.00 63.16 293 GLU A C 1
ATOM 2332 O O . GLU A 1 293 ? -63.378 11.072 9.585 1.00 63.16 293 GLU A O 1
ATOM 2337 N N . SER A 1 294 ? -61.553 9.839 9.140 1.00 58.41 294 SER A N 1
ATOM 2338 C CA . SER A 1 294 ? -61.873 8.710 10.017 1.00 58.41 294 SER A CA 1
ATOM 2339 C C . SER A 1 294 ? -60.644 8.246 10.805 1.00 58.41 294 SER A C 1
ATOM 2341 O O . SER A 1 294 ? -59.520 8.307 10.308 1.00 58.41 294 SER A O 1
ATOM 2343 N N . GLU A 1 295 ? -60.845 7.790 12.045 1.00 68.75 295 GLU A N 1
ATOM 2344 C CA . GLU A 1 295 ? -59.761 7.236 12.864 1.00 68.75 295 GLU A CA 1
ATOM 2345 C C . GLU A 1 295 ? -59.387 5.837 12.363 1.00 68.75 295 GLU A C 1
ATOM 2347 O O . GLU A 1 295 ? -60.229 4.934 12.280 1.00 68.75 295 GLU A O 1
ATOM 2352 N N . LYS A 1 296 ? -58.106 5.647 12.042 1.00 63.91 296 LYS A N 1
ATOM 2353 C CA . LYS A 1 296 ? -57.542 4.363 11.630 1.00 63.91 296 LYS A CA 1
ATOM 2354 C C . LYS A 1 296 ? -56.430 3.953 12.575 1.00 63.91 296 LYS A C 1
ATOM 2356 O O . LYS A 1 296 ? -55.527 4.730 12.865 1.00 63.91 296 LYS A O 1
ATOM 2361 N N . ASN A 1 297 ? -56.509 2.706 13.024 1.00 60.28 297 ASN A N 1
ATOM 2362 C CA . ASN A 1 297 ? -55.510 2.086 13.880 1.00 60.28 297 ASN A CA 1
ATOM 2363 C C . ASN A 1 297 ? -54.553 1.256 13.033 1.00 60.28 297 ASN A C 1
ATOM 2365 O O . ASN A 1 297 ? -54.990 0.480 12.179 1.00 60.28 297 ASN A O 1
ATOM 2369 N N . PHE A 1 298 ? -53.268 1.378 13.325 1.00 60.12 298 PHE A N 1
ATOM 2370 C CA . PHE A 1 298 ? -52.193 0.684 12.643 1.00 60.12 298 PHE A CA 1
ATOM 2371 C C . PHE A 1 298 ? -51.340 -0.073 13.654 1.00 60.12 298 PHE A C 1
ATOM 2373 O O . PHE A 1 298 ? -51.203 0.329 14.811 1.00 60.12 298 PHE A O 1
ATOM 2380 N N . LYS A 1 299 ? -50.782 -1.193 13.198 1.00 51.69 299 LYS A N 1
ATOM 2381 C CA . LYS A 1 299 ? -49.758 -1.957 13.904 1.00 51.69 299 LYS A CA 1
ATOM 2382 C C . LYS A 1 299 ? -48.616 -2.202 12.936 1.00 51.69 299 LYS A C 1
ATOM 2384 O O . LYS A 1 299 ? -48.871 -2.694 11.836 1.00 51.69 299 LYS A O 1
ATOM 2389 N N . LEU A 1 300 ? -47.400 -1.847 13.323 1.00 53.03 300 LEU A N 1
ATOM 2390 C CA . LEU A 1 300 ? -46.224 -1.963 12.471 1.00 53.03 300 LEU A CA 1
ATOM 2391 C C . LEU A 1 300 ? -45.093 -2.636 13.237 1.00 53.03 300 LEU A C 1
ATOM 2393 O O . LEU A 1 300 ? -44.745 -2.155 14.300 1.00 53.03 300 LEU A O 1
ATOM 2397 N N . TYR A 1 301 ? -44.497 -3.696 12.696 1.00 45.53 301 TYR A N 1
ATOM 2398 C CA . TYR A 1 301 ? -43.166 -4.144 13.117 1.00 45.53 301 TYR A CA 1
ATOM 2399 C C . TYR A 1 301 ? -42.148 -3.237 12.429 1.00 45.53 301 TYR A C 1
ATOM 2401 O O . TYR A 1 301 ? -42.014 -3.313 11.209 1.00 45.53 301 TYR A O 1
ATOM 2409 N N . VAL A 1 302 ? -41.506 -2.329 13.160 1.00 48.94 302 VAL A N 1
ATOM 2410 C CA . VAL A 1 302 ? -40.654 -1.304 12.542 1.00 48.94 302 VAL A CA 1
ATOM 2411 C C . VAL A 1 302 ? -39.200 -1.715 12.614 1.00 48.94 302 VAL A C 1
ATOM 2413 O O . VAL A 1 302 ? -38.779 -2.166 13.656 1.00 48.94 302 VAL A O 1
ATOM 2416 N N . ASN A 1 303 ? -38.473 -1.575 11.508 1.00 35.94 303 ASN A N 1
ATOM 2417 C CA . ASN A 1 303 ? -37.020 -1.364 11.438 1.00 35.94 303 ASN A CA 1
ATOM 2418 C C . ASN A 1 303 ? -36.686 -0.594 10.131 1.00 35.94 303 ASN A C 1
ATOM 2420 O O . ASN A 1 303 ? -35.619 -0.785 9.568 1.00 35.94 303 ASN A O 1
ATOM 2424 N N . ASN A 1 304 ? -37.663 0.168 9.594 1.00 47.88 304 ASN A N 1
ATOM 2425 C CA . ASN A 1 304 ? -37.667 0.871 8.296 1.00 47.88 304 ASN A CA 1
ATOM 2426 C C . ASN A 1 304 ? -38.758 1.970 8.266 1.00 47.88 304 ASN A C 1
ATOM 2428 O O . ASN A 1 304 ? -39.676 1.956 9.090 1.00 47.88 304 ASN A O 1
ATOM 2432 N N . PHE A 1 305 ? -38.683 2.889 7.294 1.00 48.03 305 PHE A N 1
ATOM 2433 C CA . PHE A 1 305 ? -39.695 3.922 7.020 1.00 48.03 305 PHE A CA 1
ATOM 2434 C C . PHE A 1 305 ? -41.052 3.323 6.611 1.00 48.03 305 PHE A C 1
ATOM 2436 O O . PHE A 1 305 ? -41.111 2.367 5.842 1.00 48.03 305 PHE A O 1
ATOM 2443 N N . LEU A 1 306 ? -42.142 3.919 7.096 1.00 53.16 306 LEU A N 1
ATOM 2444 C CA . LEU A 1 306 ? -43.520 3.645 6.703 1.00 53.16 306 LEU A CA 1
ATOM 2445 C C . LEU A 1 306 ? -44.049 4.806 5.858 1.00 53.16 306 LEU A C 1
ATOM 2447 O O . LEU A 1 306 ? -44.146 5.936 6.346 1.00 53.16 306 LEU A O 1
ATOM 2451 N N . ILE A 1 307 ? -44.475 4.513 4.627 1.00 57.75 307 ILE A N 1
ATOM 2452 C CA . ILE A 1 307 ? -45.073 5.512 3.735 1.00 57.75 307 ILE A CA 1
ATOM 2453 C C . ILE A 1 307 ? -46.588 5.316 3.651 1.00 57.75 307 ILE A C 1
ATOM 2455 O O . ILE A 1 307 ? -47.093 4.302 3.156 1.00 57.75 307 ILE A O 1
ATOM 2459 N N . ILE A 1 308 ? -47.328 6.339 4.077 1.00 60.47 308 ILE A N 1
ATOM 2460 C CA . ILE A 1 308 ? -48.788 6.390 3.984 1.00 60.47 308 ILE A CA 1
ATOM 2461 C C . ILE A 1 308 ? -49.174 7.376 2.890 1.00 60.47 308 ILE A C 1
ATOM 2463 O O . ILE A 1 308 ? -48.850 8.556 2.982 1.00 60.47 308 ILE A O 1
ATOM 2467 N N . SER A 1 309 ? -49.896 6.927 1.865 1.00 58.69 309 SER A N 1
ATOM 2468 C CA . SER A 1 309 ? -50.270 7.782 0.731 1.00 58.69 309 SER A CA 1
ATOM 2469 C C . SER A 1 309 ? -51.771 7.846 0.479 1.00 58.69 309 SER A C 1
ATOM 2471 O O . SER A 1 309 ? -52.488 6.869 0.687 1.00 58.69 309 SER A O 1
ATOM 2473 N N . ASN A 1 310 ? -52.232 8.980 -0.056 1.00 58.16 310 ASN A N 1
ATOM 2474 C CA . ASN A 1 310 ? -53.590 9.155 -0.566 1.00 58.16 310 ASN A CA 1
ATOM 2475 C C . ASN A 1 310 ? -53.737 8.945 -2.080 1.00 58.16 310 ASN A C 1
ATOM 2477 O O . ASN A 1 310 ? -54.832 9.100 -2.625 1.00 58.16 310 ASN A O 1
ATOM 2481 N N . ASN A 1 311 ? -52.659 8.568 -2.773 1.00 54.12 311 ASN A N 1
ATOM 2482 C CA . ASN A 1 311 ? -52.663 8.388 -4.218 1.00 54.12 311 ASN A CA 1
ATOM 2483 C C . ASN A 1 311 ? -51.700 7.275 -4.645 1.00 54.12 311 ASN A C 1
ATOM 2485 O O . ASN A 1 311 ? -50.484 7.447 -4.644 1.00 54.12 311 ASN A O 1
ATOM 2489 N N . LYS A 1 312 ? -52.255 6.145 -5.097 1.00 47.59 312 LYS A N 1
ATOM 2490 C CA . LYS A 1 312 ? -51.448 4.985 -5.498 1.00 47.59 312 LYS A CA 1
ATOM 2491 C C . LYS A 1 312 ? -50.667 5.170 -6.812 1.00 47.59 312 LYS A C 1
ATOM 2493 O O . LYS A 1 312 ? -49.803 4.350 -7.101 1.00 47.59 312 LYS A O 1
ATOM 2498 N N . ASP A 1 313 ? -51.021 6.144 -7.658 1.00 45.28 313 ASP A N 1
ATOM 2499 C CA . ASP A 1 313 ? -50.726 6.061 -9.099 1.00 45.28 313 ASP A CA 1
ATOM 2500 C C . ASP A 1 313 ? -49.821 7.168 -9.673 1.00 45.28 313 ASP A C 1
ATOM 2502 O O . ASP A 1 313 ? -49.212 6.914 -10.713 1.00 45.28 313 ASP A O 1
ATOM 2506 N N . SER A 1 314 ? -49.698 8.363 -9.072 1.00 40.03 314 SER A N 1
ATOM 2507 C CA . SER A 1 314 ? -48.952 9.465 -9.728 1.00 40.03 314 SER A CA 1
ATOM 2508 C C . SER A 1 314 ? -47.506 9.634 -9.264 1.00 40.03 314 SER A C 1
ATOM 2510 O O . SER A 1 314 ? -46.621 9.713 -10.103 1.00 40.03 314 SER A O 1
ATOM 2512 N N . PHE A 1 315 ? -47.247 9.671 -7.957 1.00 42.88 315 PHE A N 1
ATOM 2513 C CA . PHE A 1 315 ? -45.895 9.887 -7.423 1.00 42.88 315 PHE A CA 1
ATOM 2514 C C . PHE A 1 315 ? -45.073 8.585 -7.417 1.00 42.88 315 PHE A C 1
ATOM 2516 O O . PHE A 1 315 ? -43.937 8.532 -7.877 1.00 42.88 315 PHE A O 1
ATOM 2523 N N . PHE A 1 316 ? -45.704 7.487 -7.004 1.00 44.53 316 PHE A N 1
ATOM 2524 C CA . PHE A 1 316 ? -45.073 6.180 -6.808 1.00 44.53 316 PHE A CA 1
ATOM 2525 C C . PHE A 1 316 ? -44.610 5.500 -8.110 1.00 44.53 316 PHE A C 1
ATOM 2527 O O . PHE A 1 316 ? -43.602 4.801 -8.110 1.00 44.53 316 PHE A O 1
ATOM 2534 N N . ARG A 1 317 ? -45.273 5.747 -9.253 1.00 36.16 317 ARG A N 1
ATOM 2535 C CA . ARG A 1 317 ? -44.846 5.209 -10.565 1.00 36.16 317 ARG A CA 1
ATOM 2536 C C . ARG A 1 317 ? -43.607 5.878 -11.143 1.00 36.16 317 ARG A C 1
ATOM 2538 O O . ARG A 1 317 ? -42.865 5.214 -11.857 1.00 36.16 317 ARG A O 1
ATOM 2545 N N . GLU A 1 318 ? -43.424 7.171 -10.893 1.00 34.00 318 GLU A N 1
ATOM 2546 C CA . GLU A 1 318 ? -42.277 7.917 -11.423 1.00 34.00 318 GLU A CA 1
ATOM 2547 C C . GLU A 1 318 ? -40.976 7.538 -10.707 1.00 34.00 318 GLU A C 1
ATOM 2549 O O . GLU A 1 318 ? -39.914 7.577 -11.324 1.00 34.00 318 GLU A O 1
ATOM 2554 N N . PHE A 1 319 ? -41.076 7.086 -9.452 1.00 33.66 319 PHE A N 1
ATOM 2555 C CA . PHE A 1 319 ? -39.931 6.710 -8.618 1.00 33.66 319 PHE A CA 1
ATOM 2556 C C . PHE A 1 319 ? -39.862 5.214 -8.256 1.00 33.66 319 PHE A C 1
ATOM 2558 O O . PHE A 1 319 ? -38.899 4.786 -7.635 1.00 33.66 319 PHE A O 1
ATOM 2565 N N . GLY A 1 320 ? -40.838 4.398 -8.669 1.00 34.09 320 GLY A N 1
ATOM 2566 C CA . GLY A 1 320 ? -40.808 2.935 -8.521 1.00 34.09 320 GLY A CA 1
ATOM 2567 C C . GLY A 1 320 ? -41.165 2.381 -7.134 1.00 34.09 320 GLY A C 1
ATOM 2568 O O . GLY A 1 320 ? -41.026 1.180 -6.918 1.00 34.09 320 GLY A O 1
ATOM 2569 N N . PHE A 1 321 ? -41.643 3.211 -6.208 1.00 37.00 321 PHE A N 1
ATOM 2570 C CA . PHE A 1 321 ? -42.040 2.791 -4.860 1.00 37.00 321 PHE A CA 1
ATOM 2571 C C . PHE A 1 321 ? -43.423 2.109 -4.846 1.00 37.00 321 PHE A C 1
ATOM 2573 O O . PHE A 1 321 ? -44.308 2.461 -5.625 1.00 37.00 321 PHE A O 1
ATOM 2580 N N . LEU A 1 322 ? -43.657 1.184 -3.911 1.00 41.69 322 LEU A N 1
ATOM 2581 C CA . LEU A 1 322 ? -45.006 0.771 -3.506 1.00 41.69 322 LEU A CA 1
ATOM 2582 C C . LEU A 1 322 ? -45.288 1.399 -2.134 1.00 41.69 322 LEU A C 1
ATOM 2584 O O . LEU A 1 322 ? -44.494 1.173 -1.229 1.00 41.69 322 LEU A O 1
ATOM 2588 N N . PRO A 1 323 ? -46.365 2.187 -1.957 1.00 47.62 323 PRO A N 1
ATOM 2589 C CA . PRO A 1 323 ? -46.725 2.676 -0.631 1.00 47.62 323 PRO A CA 1
ATOM 2590 C C . PRO A 1 323 ? -47.164 1.497 0.237 1.00 47.62 323 PRO A C 1
ATOM 2592 O O . PRO A 1 323 ? -47.964 0.667 -0.210 1.00 47.62 323 PRO A O 1
ATOM 2595 N N . ASP A 1 324 ? -46.689 1.450 1.478 1.00 54.25 324 ASP A N 1
ATOM 2596 C CA . ASP A 1 324 ? -47.044 0.388 2.422 1.00 54.25 324 ASP A CA 1
ATOM 2597 C C . ASP A 1 324 ? -48.545 0.398 2.721 1.00 54.25 324 ASP A C 1
ATOM 2599 O O . ASP A 1 324 ? -49.187 -0.649 2.840 1.00 54.25 324 ASP A O 1
ATOM 2603 N N . ILE A 1 325 ? -49.129 1.598 2.818 1.00 54.56 325 ILE A N 1
ATOM 2604 C CA . ILE A 1 325 ? -50.542 1.788 3.130 1.00 54.56 325 ILE A CA 1
ATOM 2605 C C . ILE A 1 325 ? -51.121 2.918 2.273 1.00 54.56 325 ILE A C 1
ATOM 2607 O O . ILE A 1 325 ? -50.705 4.073 2.355 1.00 54.56 325 ILE A O 1
ATOM 2611 N N . VAL A 1 326 ? -52.150 2.596 1.481 1.00 51.28 326 VAL A N 1
ATOM 2612 C CA . VAL A 1 326 ? -52.923 3.592 0.723 1.00 51.28 326 VAL A CA 1
ATOM 2613 C C . VAL A 1 326 ? -54.231 3.895 1.444 1.00 51.28 326 VAL A C 1
ATOM 2615 O O . VAL A 1 326 ? -55.078 3.013 1.615 1.00 51.28 326 VAL A O 1
ATOM 2618 N N . ILE A 1 327 ? -54.428 5.155 1.821 1.00 52.97 327 ILE A N 1
ATOM 2619 C CA . ILE A 1 327 ? -55.665 5.667 2.408 1.00 52.97 327 ILE A CA 1
ATOM 2620 C C . ILE A 1 327 ? -56.225 6.778 1.523 1.00 52.97 327 ILE A C 1
ATOM 2622 O O . ILE A 1 327 ? -55.659 7.852 1.437 1.00 52.97 327 ILE A O 1
ATOM 2626 N N . ASN A 1 328 ? -57.344 6.519 0.845 1.00 53.50 328 ASN A N 1
ATOM 2627 C CA . ASN A 1 328 ? -57.987 7.473 -0.073 1.00 53.50 328 ASN A CA 1
ATOM 2628 C C . ASN A 1 328 ? -58.697 8.625 0.683 1.00 53.50 328 ASN A C 1
ATOM 2630 O O . ASN A 1 328 ? -59.907 8.790 0.542 1.00 53.50 328 ASN A O 1
ATOM 2634 N N . GLU A 1 329 ? -57.971 9.372 1.513 1.00 62.09 329 GLU A N 1
ATOM 2635 C CA . GLU A 1 329 ? -58.457 10.471 2.360 1.00 62.09 329 GLU A CA 1
ATOM 2636 C C . GLU A 1 329 ? -57.518 11.690 2.241 1.00 62.09 329 GLU A C 1
ATOM 2638 O O . GLU A 1 329 ? -56.353 11.553 1.864 1.00 62.09 329 GLU A O 1
ATOM 2643 N N . SER A 1 330 ? -58.034 12.896 2.502 1.00 60.62 330 SER A N 1
ATOM 2644 C CA . SER A 1 330 ? -57.248 14.139 2.433 1.00 60.62 330 SER A CA 1
ATOM 2645 C C . SER A 1 330 ? -56.254 14.253 3.597 1.00 60.62 330 SER A C 1
ATOM 2647 O O . SER A 1 330 ? -56.539 13.790 4.698 1.00 60.62 330 SER A O 1
ATOM 2649 N N . PHE A 1 331 ? -55.112 14.903 3.355 1.00 60.28 331 PHE A N 1
ATOM 2650 C CA . PHE A 1 331 ? -54.065 15.185 4.351 1.00 60.28 331 PHE A CA 1
ATOM 2651 C C . PHE A 1 331 ? -54.070 16.647 4.834 1.00 60.28 331 PHE A C 1
ATOM 2653 O O . PHE A 1 331 ? -53.065 17.134 5.340 1.00 60.28 331 PHE A O 1
ATOM 2660 N N . GLU A 1 332 ? -55.186 17.363 4.656 1.00 58.25 332 GLU A N 1
ATOM 2661 C CA . GLU A 1 332 ? -55.314 18.772 5.062 1.00 58.25 332 GLU A CA 1
ATOM 2662 C C . GLU A 1 332 ? -55.208 18.973 6.583 1.00 58.25 332 GLU A C 1
ATOM 2664 O O . GLU A 1 332 ? -54.546 19.916 7.011 1.00 58.25 332 GLU A O 1
ATOM 2669 N N . ASP A 1 333 ? -55.795 18.066 7.374 1.00 60.44 333 ASP A N 1
ATOM 2670 C CA . ASP A 1 333 ? -55.705 18.036 8.837 1.00 60.44 333 ASP A CA 1
ATOM 2671 C C . ASP A 1 333 ? -55.461 16.596 9.313 1.00 60.44 333 ASP A C 1
ATOM 2673 O O . ASP A 1 333 ? -56.228 15.682 8.997 1.00 60.44 333 ASP A O 1
ATOM 2677 N N . ILE A 1 334 ? -54.389 16.380 10.076 1.00 61.38 334 ILE A N 1
ATOM 2678 C CA . ILE A 1 334 ? -53.942 15.051 10.510 1.00 61.38 334 ILE A CA 1
ATOM 2679 C C . ILE A 1 334 ? -53.735 15.065 12.013 1.00 61.38 334 ILE A C 1
ATOM 2681 O O . ILE A 1 334 ? -53.001 15.899 12.533 1.00 61.38 334 ILE A O 1
ATOM 2685 N N . THR A 1 335 ? -54.355 14.119 12.717 1.00 60.31 335 THR A N 1
ATOM 2686 C CA . THR A 1 335 ? -54.051 13.880 14.131 1.00 60.31 335 THR A CA 1
ATOM 2687 C C . THR A 1 335 ? -53.344 12.546 14.301 1.00 60.31 335 THR A C 1
ATOM 2689 O O . THR A 1 335 ? -53.932 11.497 14.030 1.00 60.31 335 THR A O 1
ATOM 2692 N N . LEU A 1 336 ? -52.101 12.576 14.772 1.00 58.84 336 LEU A N 1
ATOM 2693 C CA . LEU A 1 336 ? -51.329 11.385 15.116 1.00 58.84 336 LEU A CA 1
ATOM 2694 C C . LEU A 1 336 ? -51.478 11.107 16.604 1.00 58.84 336 LEU A C 1
ATOM 2696 O O . LEU A 1 336 ? -51.293 12.006 17.419 1.00 58.84 336 LEU A O 1
ATOM 2700 N N . ARG A 1 337 ? -51.822 9.869 16.968 1.00 59.22 337 ARG A N 1
ATOM 2701 C CA . ARG A 1 337 ? -51.888 9.458 18.373 1.00 59.22 337 ARG A CA 1
ATOM 2702 C C . ARG A 1 337 ? -51.030 8.235 18.624 1.00 59.22 337 ARG A C 1
ATOM 2704 O O . ARG A 1 337 ? -51.169 7.215 17.945 1.00 59.22 337 ARG A O 1
ATOM 2711 N N . TYR A 1 338 ? -50.180 8.343 19.635 1.00 54.34 338 TYR A N 1
ATOM 2712 C CA . TYR A 1 338 ? -49.264 7.295 20.055 1.00 54.34 338 TYR A CA 1
ATOM 2713 C C . TYR A 1 338 ? -49.126 7.294 21.579 1.00 54.34 338 TYR A C 1
ATOM 2715 O O . TYR A 1 338 ? -48.929 8.345 22.184 1.00 54.34 338 TYR A O 1
ATOM 2723 N N . ASN A 1 339 ? -49.294 6.127 22.213 1.00 49.25 339 ASN A N 1
ATOM 2724 C CA . ASN A 1 339 ? -49.225 5.951 23.672 1.00 49.25 339 ASN A CA 1
ATOM 2725 C C . ASN A 1 339 ? -50.008 7.003 24.492 1.00 49.25 339 ASN A C 1
ATOM 2727 O O . ASN A 1 339 ? -49.569 7.456 25.546 1.00 49.25 339 ASN A O 1
ATOM 2731 N N . GLY A 1 340 ? -51.192 7.402 24.009 1.00 46.78 340 GLY A N 1
ATOM 2732 C CA . GLY A 1 340 ? -52.058 8.379 24.683 1.00 46.78 340 GLY A CA 1
ATOM 2733 C C . GLY A 1 340 ? -51.643 9.847 24.518 1.00 46.78 340 GLY A C 1
ATOM 2734 O O . GLY A 1 340 ? -52.300 10.717 25.087 1.00 46.78 340 GLY A O 1
ATOM 2735 N N . ARG A 1 341 ? -50.594 10.131 23.738 1.00 48.97 341 ARG A N 1
ATOM 2736 C CA . ARG A 1 341 ? -50.208 11.476 23.290 1.00 48.97 341 ARG A CA 1
ATOM 2737 C C . ARG A 1 341 ? -50.825 11.742 21.913 1.00 48.97 341 ARG A C 1
ATOM 2739 O O . ARG A 1 341 ? -50.969 10.810 21.124 1.00 48.97 341 ARG A O 1
ATOM 2746 N N . GLU A 1 342 ? -51.213 12.985 21.643 1.00 52.31 342 GLU A N 1
ATOM 2747 C CA . GLU A 1 342 ? -51.840 13.408 20.383 1.00 52.31 342 GLU A CA 1
ATOM 2748 C C . GLU A 1 342 ? -51.089 14.601 19.797 1.00 52.31 342 GLU A C 1
ATOM 2750 O O . GLU A 1 342 ? -50.695 15.493 20.549 1.00 52.31 342 GLU A O 1
ATOM 2755 N N . ASP A 1 343 ? -50.943 14.633 18.475 1.00 51.12 343 ASP A N 1
ATOM 2756 C CA . ASP A 1 343 ? -50.365 15.759 17.745 1.00 51.12 343 ASP A CA 1
ATOM 2757 C C . ASP A 1 343 ? -51.235 16.131 16.540 1.00 51.12 343 ASP A C 1
ATOM 2759 O O . ASP A 1 343 ? -51.791 15.244 15.893 1.00 51.12 343 ASP A O 1
ATOM 2763 N N . HIS A 1 344 ? -51.375 17.429 16.261 1.00 52.94 344 HIS A N 1
ATOM 2764 C CA . HIS A 1 344 ? -52.273 17.977 15.242 1.00 52.94 344 HIS A CA 1
ATOM 2765 C C . HIS A 1 344 ? -51.486 18.737 14.169 1.00 52.94 344 HIS A C 1
ATOM 2767 O O . HIS A 1 344 ? -50.821 19.730 14.459 1.00 52.94 344 HIS A O 1
ATOM 2773 N N . ILE A 1 345 ? -51.627 18.317 12.914 1.00 50.91 345 ILE A N 1
ATOM 2774 C CA . ILE A 1 345 ? -50.922 18.876 11.759 1.00 50.91 345 ILE A CA 1
ATOM 2775 C C . ILE A 1 345 ? -51.954 19.476 10.801 1.00 50.91 345 ILE A C 1
ATOM 2777 O O . ILE A 1 345 ? -52.786 18.736 10.286 1.00 50.91 345 ILE A O 1
ATOM 2781 N N . SER A 1 346 ? -51.879 20.787 10.542 1.00 48.06 346 SER A N 1
ATOM 2782 C CA . SER A 1 346 ? -52.716 21.492 9.554 1.00 48.06 346 SER A CA 1
ATOM 2783 C C . SER A 1 346 ? -51.867 21.976 8.372 1.00 48.06 346 SER A C 1
ATOM 2785 O O . SER A 1 346 ? -50.878 22.686 8.579 1.00 48.06 346 SER A O 1
ATOM 2787 N N . TYR A 1 347 ? -52.238 21.626 7.139 1.00 46.09 347 TYR A N 1
ATOM 2788 C CA . TYR A 1 347 ? -51.456 21.898 5.924 1.00 46.09 347 TYR A CA 1
ATOM 2789 C C . TYR A 1 347 ? -51.896 23.189 5.190 1.00 46.09 347 TYR A C 1
ATOM 2791 O O . TYR A 1 347 ? -52.935 23.209 4.531 1.00 46.09 347 TYR A O 1
ATOM 2799 N N . ASP A 1 348 ? -51.079 24.257 5.216 1.00 41.78 348 ASP A N 1
ATOM 2800 C CA . ASP A 1 348 ? -51.350 25.552 4.533 1.00 41.78 348 ASP A CA 1
ATOM 2801 C C . ASP A 1 348 ? -50.440 25.833 3.312 1.00 41.78 348 ASP A C 1
ATOM 2803 O O . ASP A 1 348 ? -49.915 26.928 3.139 1.00 41.78 348 ASP A O 1
ATOM 2807 N N . HIS A 1 349 ? -50.217 24.835 2.446 1.00 37.97 349 HIS A N 1
ATOM 2808 C CA . HIS A 1 349 ? -49.684 24.987 1.070 1.00 37.97 349 HIS A CA 1
ATOM 2809 C C . HIS A 1 349 ? -48.369 25.794 0.867 1.00 37.97 349 HIS A C 1
ATOM 2811 O O . HIS A 1 349 ? -47.979 26.069 -0.272 1.00 37.97 349 HIS A O 1
ATOM 2817 N N . GLY A 1 350 ? -47.627 26.124 1.924 1.00 32.62 350 GLY A N 1
ATOM 2818 C CA . GLY A 1 350 ? -46.358 26.840 1.859 1.00 32.62 350 GLY A CA 1
ATOM 2819 C C . GLY A 1 350 ? -45.639 26.815 3.206 1.00 32.62 350 GLY A C 1
ATOM 2820 O O . GLY A 1 350 ? -46.091 27.449 4.147 1.00 32.62 350 GLY A O 1
ATOM 2821 N N . ALA A 1 351 ? -44.487 26.137 3.242 1.00 29.84 351 ALA A N 1
ATOM 2822 C CA . ALA A 1 351 ? -43.634 25.823 4.400 1.00 29.84 351 ALA A CA 1
ATOM 2823 C C . ALA A 1 351 ? -44.017 24.538 5.166 1.00 29.84 351 ALA A C 1
ATOM 2825 O O . ALA A 1 351 ? -45.133 24.381 5.649 1.00 29.84 351 ALA A O 1
ATOM 2826 N N . VAL A 1 352 ? -43.051 23.617 5.266 1.00 32.97 352 VAL A N 1
ATOM 2827 C CA . VAL A 1 352 ? -43.129 22.396 6.081 1.00 32.97 352 VAL A CA 1
ATOM 2828 C C . VAL A 1 352 ? -42.562 22.711 7.467 1.00 32.97 352 VAL A C 1
ATOM 2830 O O . VAL A 1 352 ? -41.484 23.294 7.588 1.00 32.97 352 VAL A O 1
ATOM 2833 N N . ALA A 1 353 ? -43.330 22.359 8.494 1.00 30.84 353 ALA A N 1
ATOM 2834 C CA . ALA A 1 353 ? -43.027 22.527 9.909 1.00 30.84 353 ALA A CA 1
ATOM 2835 C C . ALA A 1 353 ? -42.140 21.385 10.445 1.00 30.84 353 ALA A C 1
ATOM 2837 O O . ALA A 1 353 ? -42.315 20.236 10.053 1.00 30.84 353 ALA A O 1
ATOM 2838 N N . ARG A 1 354 ? -41.250 21.683 11.403 1.00 31.81 354 ARG A N 1
ATOM 2839 C CA . ARG A 1 354 ? -40.843 20.723 12.447 1.00 31.81 354 ARG A CA 1
ATOM 2840 C C . ARG A 1 354 ? -41.678 21.027 13.692 1.00 31.81 354 ARG A C 1
ATOM 2842 O O . ARG A 1 354 ? -41.841 22.202 14.024 1.00 31.81 354 ARG A O 1
ATOM 2849 N N . VAL A 1 355 ? -42.220 20.005 14.351 1.00 39.31 355 VAL A N 1
ATOM 2850 C CA . VAL A 1 355 ? -43.069 20.168 15.543 1.00 39.31 355 VAL A CA 1
ATOM 2851 C C . VAL A 1 355 ? -42.223 20.161 16.829 1.00 39.31 355 VAL A C 1
ATOM 2853 O O . VAL A 1 355 ? -41.390 19.271 16.987 1.00 39.31 355 VAL A O 1
ATOM 2856 N N . PRO A 1 356 ? -42.443 21.104 17.769 1.00 29.05 356 PRO A N 1
ATOM 2857 C CA . PRO A 1 356 ? -42.106 20.956 19.187 1.00 29.05 356 PRO A CA 1
ATOM 2858 C C . PRO A 1 356 ? -43.217 20.214 19.961 1.00 29.05 356 PRO A C 1
ATOM 2860 O O . PRO A 1 356 ? -44.401 20.483 19.766 1.00 29.05 356 PRO A O 1
ATOM 2863 N N . ILE A 1 357 ? -42.850 19.343 20.912 1.00 37.12 357 ILE A N 1
ATOM 2864 C CA . ILE A 1 357 ? -43.758 18.461 21.689 1.00 37.12 357 ILE A CA 1
ATOM 2865 C C . ILE A 1 357 ? -44.557 19.223 22.786 1.00 37.12 357 ILE A C 1
ATOM 2867 O O . ILE A 1 357 ? -44.791 18.722 23.884 1.00 37.12 357 ILE A O 1
ATOM 2871 N N . LYS A 1 358 ? -45.021 20.466 22.559 1.00 29.78 358 LYS A N 1
ATOM 2872 C CA . LYS A 1 358 ? -45.862 21.158 23.564 1.00 29.78 358 LYS A CA 1
ATOM 2873 C C . LYS A 1 358 ? -46.925 22.101 23.014 1.00 29.78 358 LYS A C 1
ATOM 2875 O O . LYS A 1 358 ? -46.717 22.848 22.068 1.00 29.78 358 LYS A O 1
ATOM 2880 N N . GLN A 1 359 ? -48.032 22.164 23.758 1.00 30.25 359 GLN A N 1
ATOM 2881 C CA . GLN A 1 359 ? -49.252 22.945 23.513 1.00 30.25 359 GLN A CA 1
ATOM 2882 C C . GLN A 1 359 ? -49.078 24.489 23.492 1.00 30.25 359 GLN A C 1
ATOM 2884 O O . GLN A 1 359 ? -50.088 25.193 23.521 1.00 30.25 359 GLN A O 1
ATOM 2889 N N . SER A 1 360 ? -47.853 25.054 23.487 1.00 31.53 360 SER A N 1
ATOM 2890 C CA . SER A 1 360 ? -47.669 26.519 23.592 1.00 31.53 360 SER A CA 1
ATOM 2891 C C . SER A 1 360 ? -46.278 27.132 23.284 1.00 31.53 360 SER A C 1
ATOM 2893 O O . SER A 1 360 ? -45.979 28.189 23.843 1.00 31.53 360 SER A O 1
ATOM 2895 N N . SER A 1 361 ? -45.392 26.553 22.468 1.00 29.73 361 SER A N 1
ATOM 2896 C CA . SER A 1 361 ? -44.118 27.226 22.106 1.00 29.73 361 SER A CA 1
ATOM 2897 C C . SER A 1 361 ? -44.225 28.021 20.794 1.00 29.73 361 SER A C 1
ATOM 2899 O O . SER A 1 361 ? -44.641 27.476 19.776 1.00 29.73 361 SER A O 1
ATOM 2901 N N . GLU A 1 362 ? -43.851 29.307 20.809 1.00 29.95 362 GLU A N 1
ATOM 2902 C CA . GLU A 1 362 ? -43.823 30.175 19.618 1.00 29.95 362 GLU A CA 1
ATOM 2903 C C . GLU A 1 362 ? -42.669 29.815 18.658 1.00 29.95 362 GLU A C 1
ATOM 2905 O O . GLU A 1 362 ? -41.534 29.591 19.078 1.00 29.95 362 GLU A O 1
ATOM 2910 N N . PHE A 1 363 ? -42.977 29.794 17.356 1.00 29.58 363 PHE A N 1
ATOM 2911 C CA . PHE A 1 363 ? -42.090 29.439 16.240 1.00 29.58 363 PHE A CA 1
ATOM 2912 C C . PHE A 1 363 ? -40.905 30.407 16.047 1.00 29.58 363 PHE A C 1
ATOM 2914 O O . PHE A 1 363 ? -41.059 31.628 16.122 1.00 29.58 363 PHE A O 1
ATOM 2921 N N . LYS A 1 364 ? -39.755 29.873 15.612 1.00 28.38 364 LYS A N 1
ATOM 2922 C CA . LYS A 1 364 ? -38.773 30.610 14.797 1.00 28.38 364 LYS A CA 1
ATOM 2923 C C . LYS A 1 364 ? -38.551 29.871 13.481 1.00 28.38 364 LYS A C 1
ATOM 2925 O O . LYS A 1 364 ? -38.164 28.710 13.482 1.00 28.38 364 LYS A O 1
ATOM 2930 N N . GLU A 1 365 ? -38.785 30.567 12.369 1.00 25.83 365 GLU A N 1
ATOM 2931 C CA . GLU A 1 365 ? -38.492 30.076 11.020 1.00 25.83 365 GLU A CA 1
ATOM 2932 C C . GLU A 1 365 ? -37.007 29.716 10.880 1.00 25.83 365 GLU A C 1
ATOM 2934 O O . GLU A 1 365 ? -36.133 30.578 11.005 1.00 25.83 365 GLU A O 1
ATOM 2939 N N . THR A 1 366 ? -36.719 28.467 10.524 1.00 26.05 366 THR A N 1
ATOM 2940 C CA . THR A 1 366 ? -35.466 28.099 9.865 1.00 26.05 366 THR A CA 1
ATOM 2941 C C . THR A 1 366 ? -35.792 27.739 8.419 1.00 26.05 366 THR A C 1
ATOM 2943 O O . THR A 1 366 ? -36.666 26.926 8.130 1.00 26.05 366 THR A O 1
ATOM 2946 N N . ARG A 1 367 ? -35.130 28.406 7.467 1.00 23.70 367 ARG A N 1
ATOM 2947 C CA . ARG A 1 367 ? -35.191 27.988 6.062 1.00 23.70 367 ARG A CA 1
ATOM 2948 C C . ARG A 1 367 ? -34.490 26.632 5.946 1.00 23.70 367 ARG A C 1
ATOM 2950 O O . ARG A 1 367 ? -33.410 26.500 6.523 1.00 23.70 367 ARG A O 1
ATOM 2957 N N . PRO A 1 368 ? -35.027 25.667 5.184 1.00 28.36 368 PRO A N 1
ATOM 2958 C CA . PRO A 1 368 ? -34.327 24.417 4.959 1.00 28.36 368 PRO A CA 1
ATOM 2959 C C . PRO A 1 368 ? -33.038 24.706 4.189 1.00 28.36 368 PRO A C 1
ATOM 2961 O O . PRO A 1 368 ? -33.055 25.299 3.107 1.00 28.36 368 PRO A O 1
ATOM 2964 N N . THR A 1 369 ? -31.907 24.295 4.752 1.00 24.84 369 THR A N 1
ATOM 2965 C CA . THR A 1 369 ? -30.709 24.030 3.959 1.00 24.84 369 THR A CA 1
ATOM 2966 C C . THR A 1 369 ? -30.971 22.711 3.231 1.00 24.84 369 THR A C 1
ATOM 2968 O O . THR A 1 369 ? -31.212 21.716 3.914 1.00 24.84 369 THR A O 1
ATOM 2971 N N . PRO A 1 370 ? -30.966 22.660 1.888 1.00 26.30 370 PRO A N 1
ATOM 2972 C CA . PRO A 1 370 ? -31.122 21.398 1.179 1.00 26.30 370 PRO A CA 1
ATOM 2973 C C . PRO A 1 370 ? -29.909 20.514 1.495 1.00 26.30 370 PRO A C 1
ATOM 2975 O O . PRO A 1 370 ? -28.784 20.876 1.146 1.00 26.30 370 PRO A O 1
ATOM 2978 N N . LYS A 1 371 ? -30.124 19.382 2.169 1.00 30.86 371 LYS A N 1
ATOM 2979 C CA . LYS A 1 371 ? -29.184 18.257 2.206 1.00 30.86 371 LYS A CA 1
ATOM 2980 C C . LYS A 1 371 ? -29.919 17.012 1.714 1.00 30.86 371 LYS A C 1
ATOM 2982 O O . LYS A 1 371 ? -31.065 16.777 2.069 1.00 30.86 371 LYS A O 1
ATOM 2987 N N . GLU A 1 372 ? -29.256 16.315 0.808 1.00 33.09 372 GLU A N 1
ATOM 2988 C CA . GLU A 1 372 ? -29.745 15.265 -0.078 1.00 33.09 372 GLU A CA 1
ATOM 2989 C C . GLU A 1 372 ? -30.078 13.962 0.666 1.00 33.09 372 GLU A C 1
ATOM 2991 O O . GLU A 1 372 ? -29.152 13.259 1.040 1.00 33.09 372 GLU A O 1
ATOM 2996 N N . TYR A 1 373 ? -31.351 13.572 0.798 1.00 33.41 373 TYR A N 1
ATOM 2997 C CA . TYR A 1 373 ? -31.724 12.172 1.067 1.00 33.41 373 TYR A CA 1
ATOM 2998 C C . TYR A 1 373 ? -33.060 11.826 0.393 1.00 33.41 373 TYR A C 1
ATOM 3000 O O . TYR A 1 373 ? -34.128 12.112 0.903 1.00 33.41 373 TYR A O 1
ATOM 3008 N N . ASN A 1 374 ? -32.974 11.226 -0.795 1.00 36.38 374 ASN A N 1
ATOM 3009 C CA . ASN A 1 374 ? -34.054 10.515 -1.487 1.00 36.38 374 ASN A CA 1
ATOM 3010 C C . ASN A 1 374 ? -33.416 9.227 -2.037 1.00 36.38 374 ASN A C 1
ATOM 3012 O O . ASN A 1 374 ? -32.964 9.213 -3.184 1.00 36.38 374 ASN A O 1
ATOM 3016 N N . ARG A 1 375 ? -33.266 8.176 -1.220 1.00 43.38 375 ARG A N 1
ATOM 3017 C CA . ARG A 1 375 ? -32.687 6.889 -1.658 1.00 43.38 375 ARG A CA 1
ATOM 3018 C C . ARG A 1 375 ? -33.684 5.747 -1.386 1.00 43.38 375 ARG A C 1
ATOM 3020 O O . ARG A 1 375 ? -34.234 5.662 -0.297 1.00 43.38 375 ARG A O 1
ATOM 3027 N N . LEU A 1 376 ? -33.970 4.926 -2.406 1.00 42.78 376 LEU A N 1
ATOM 3028 C CA . LEU A 1 376 ? -34.852 3.743 -2.343 1.00 42.78 376 LEU A CA 1
ATOM 3029 C C . LEU A 1 376 ? -34.113 2.581 -1.657 1.00 42.78 376 LEU A C 1
ATOM 3031 O O . LEU A 1 376 ? -32.932 2.440 -1.930 1.00 42.78 376 LEU A O 1
ATOM 3035 N N . TYR A 1 377 ? -34.770 1.711 -0.880 1.00 43.03 377 TYR A N 1
ATOM 3036 C CA . TYR A 1 377 ? -34.153 0.518 -0.257 1.00 43.03 377 TYR A CA 1
ATOM 3037 C C . TYR A 1 377 ? -34.796 -0.798 -0.733 1.00 43.03 377 TYR A C 1
ATOM 3039 O O . TYR A 1 377 ? -35.993 -0.849 -1.025 1.00 43.03 377 TYR A O 1
ATOM 3047 N N . SER A 1 378 ? -34.011 -1.875 -0.809 1.00 43.47 378 SER A N 1
ATOM 3048 C CA . SER A 1 378 ? -34.478 -3.232 -1.116 1.00 43.47 378 SER A CA 1
ATOM 3049 C C . SER A 1 378 ? -34.992 -3.931 0.146 1.00 43.47 378 SER A C 1
ATOM 3051 O O . SER A 1 378 ? -34.284 -4.011 1.142 1.00 43.47 378 SER A O 1
ATOM 3053 N N . LEU A 1 379 ? -36.205 -4.495 0.094 1.00 41.84 379 LEU A N 1
ATOM 3054 C CA . LEU A 1 379 ? -36.834 -5.187 1.235 1.00 41.84 379 LEU A CA 1
ATOM 3055 C C . LEU A 1 379 ? -36.184 -6.538 1.578 1.00 41.84 379 LEU A C 1
ATOM 3057 O O . LEU A 1 379 ? -36.234 -6.972 2.725 1.00 41.84 379 LEU A O 1
ATOM 3061 N N . ASP A 1 380 ? -35.600 -7.210 0.585 1.00 55.75 380 ASP A N 1
ATOM 3062 C CA . ASP A 1 380 ? -34.853 -8.458 0.765 1.00 55.75 380 ASP A CA 1
ATOM 3063 C C . ASP A 1 380 ? -33.637 -8.455 -0.167 1.00 55.75 380 ASP A C 1
ATOM 3065 O O . ASP A 1 380 ? -33.707 -8.930 -1.305 1.00 55.75 380 ASP A O 1
ATOM 3069 N N . PRO A 1 381 ? -32.536 -7.806 0.243 1.00 71.81 381 PRO A N 1
ATOM 3070 C CA . PRO A 1 381 ? -31.422 -7.592 -0.657 1.00 71.81 381 PRO A CA 1
ATOM 3071 C C . PRO A 1 381 ? -30.670 -8.902 -0.945 1.00 71.81 381 PRO A C 1
ATOM 3073 O O . PRO A 1 381 ? -30.271 -9.616 -0.015 1.00 71.81 381 PRO A O 1
ATOM 3076 N N . PRO A 1 382 ? -30.451 -9.241 -2.230 1.00 77.75 382 PRO A N 1
ATOM 3077 C CA . PRO A 1 382 ? -29.735 -10.454 -2.616 1.00 77.75 382 PRO A CA 1
ATOM 3078 C C . PRO A 1 382 ? -28.242 -10.381 -2.271 1.00 77.75 382 PRO A C 1
ATOM 3080 O O . PRO A 1 382 ? -27.615 -11.425 -2.100 1.00 77.75 382 PRO A O 1
ATOM 3083 N N . LEU A 1 383 ? -27.694 -9.170 -2.130 1.00 86.94 383 LEU A N 1
ATOM 3084 C CA . LEU A 1 383 ? -26.338 -8.896 -1.668 1.00 86.94 383 LEU A CA 1
ATOM 3085 C C . LEU A 1 383 ? -26.366 -8.085 -0.379 1.00 86.94 383 LEU A C 1
ATOM 3087 O O . LEU A 1 383 ? -27.151 -7.150 -0.268 1.00 86.94 383 LEU A O 1
ATOM 3091 N N . VAL A 1 384 ? -25.480 -8.418 0.552 1.00 87.12 384 VAL A N 1
ATOM 3092 C CA . VAL A 1 384 ? -25.253 -7.651 1.786 1.00 87.12 384 VAL A CA 1
ATOM 3093 C C . VAL A 1 384 ? -23.772 -7.392 1.979 1.00 87.12 384 VAL A C 1
ATOM 3095 O O . VAL A 1 384 ? -22.961 -8.223 1.578 1.00 87.12 384 VAL A O 1
ATOM 3098 N N . ILE A 1 385 ? -23.426 -6.268 2.594 1.00 90.31 385 ILE A N 1
ATOM 3099 C CA . ILE A 1 385 ? -22.061 -5.909 2.962 1.00 90.31 385 ILE A CA 1
ATOM 3100 C C . ILE A 1 385 ? -21.682 -6.694 4.224 1.00 90.31 385 ILE A C 1
ATOM 3102 O O . ILE A 1 385 ? -22.422 -6.713 5.214 1.00 90.31 385 ILE A O 1
ATOM 3106 N N . THR A 1 386 ? -20.531 -7.363 4.183 1.00 89.62 386 THR A N 1
ATOM 3107 C CA . THR A 1 386 ? -20.053 -8.238 5.266 1.00 89.62 386 THR A CA 1
ATOM 3108 C C . THR A 1 386 ? -18.725 -7.805 5.860 1.00 89.62 386 THR A C 1
ATOM 3110 O O . THR A 1 386 ? -18.474 -8.104 7.024 1.00 89.62 386 THR A O 1
ATOM 3113 N N . GLU A 1 387 ? -17.903 -7.059 5.125 1.00 92.12 387 GLU A N 1
ATOM 3114 C CA . GLU A 1 387 ? -16.608 -6.593 5.617 1.00 92.12 387 GLU A CA 1
ATOM 3115 C C . GLU A 1 387 ? -16.170 -5.299 4.910 1.00 92.12 387 GLU A C 1
ATOM 3117 O O . GLU A 1 387 ? -16.454 -5.099 3.729 1.00 92.12 387 GLU A O 1
ATOM 3122 N N . ILE A 1 388 ? -15.504 -4.395 5.631 1.00 92.81 388 ILE A N 1
ATOM 3123 C CA . ILE A 1 388 ? -15.047 -3.093 5.131 1.00 92.81 388 ILE A CA 1
ATOM 3124 C C . ILE A 1 388 ? -13.618 -2.845 5.609 1.00 92.81 388 ILE A C 1
ATOM 3126 O O . ILE A 1 388 ? -13.349 -2.794 6.809 1.00 92.81 388 ILE A O 1
ATOM 3130 N N . MET A 1 389 ? -12.700 -2.610 4.678 1.00 90.69 389 MET A N 1
ATOM 3131 C CA . MET A 1 389 ? -11.332 -2.193 4.975 1.00 90.69 389 MET A CA 1
ATOM 3132 C C . MET A 1 389 ? -11.171 -0.704 4.669 1.00 90.69 389 MET A C 1
ATOM 3134 O O . MET A 1 389 ? -10.689 -0.339 3.603 1.00 90.69 389 MET A O 1
ATOM 3138 N N . TYR A 1 390 ? -11.594 0.162 5.593 1.00 89.12 390 TYR A N 1
ATOM 3139 C CA . TYR A 1 390 ? -11.612 1.612 5.360 1.00 89.12 390 TYR A CA 1
ATOM 3140 C C . TYR A 1 390 ? -10.346 2.353 5.802 1.00 89.12 390 TYR A C 1
ATOM 3142 O O . TYR A 1 390 ? -10.212 3.518 5.470 1.00 89.12 390 TYR A O 1
ATOM 3150 N N . ASN A 1 391 ? -9.468 1.728 6.598 1.00 85.31 391 ASN A N 1
ATOM 3151 C CA . ASN A 1 391 ? -8.271 2.379 7.147 1.00 85.31 391 ASN A CA 1
ATOM 3152 C C . ASN A 1 391 ? -7.076 1.418 7.208 1.00 85.31 391 ASN A C 1
ATOM 3154 O O . ASN A 1 391 ? -6.735 0.912 8.283 1.00 85.31 391 ASN A O 1
ATOM 3158 N N . PRO A 1 392 ? -6.448 1.084 6.070 1.00 81.19 392 PRO A N 1
ATOM 3159 C CA . PRO A 1 392 ? -5.245 0.258 6.055 1.00 81.19 392 PRO A CA 1
ATOM 3160 C C . PRO A 1 392 ? -4.050 0.973 6.705 1.00 81.19 392 PRO A C 1
ATOM 3162 O O . PRO A 1 392 ? -3.962 2.190 6.724 1.00 81.19 392 PRO A O 1
ATOM 3165 N N . LYS A 1 393 ? -3.078 0.208 7.237 1.00 66.69 393 LYS A N 1
ATOM 3166 C CA . LYS A 1 393 ? -1.952 0.702 8.078 1.00 66.69 393 LYS A CA 1
ATOM 3167 C C . LYS A 1 393 ? -0.941 1.628 7.389 1.00 66.69 393 LYS A C 1
ATOM 3169 O O . LYS A 1 393 ? 0.186 1.806 7.857 1.00 66.69 393 LYS A O 1
ATOM 3174 N N . LYS A 1 394 ? -1.288 2.174 6.226 1.00 58.78 394 LYS A N 1
ATOM 3175 C CA . LYS A 1 394 ? -0.480 3.133 5.484 1.00 58.78 394 LYS A CA 1
ATOM 3176 C C . LYS A 1 394 ? -1.356 4.118 4.699 1.00 58.78 394 LYS A C 1
ATOM 3178 O O . LYS A 1 394 ? -1.509 3.899 3.498 1.00 58.78 394 LYS A O 1
ATOM 3183 N N . PRO A 1 395 ? -1.657 5.295 5.286 1.00 50.09 395 PRO A N 1
ATOM 3184 C CA . PRO A 1 395 ? -2.453 6.375 4.687 1.00 50.09 395 PRO A CA 1
ATOM 3185 C C . PRO A 1 395 ? -2.088 6.794 3.253 1.00 50.09 395 PRO A C 1
ATOM 3187 O O . PRO A 1 395 ? -2.860 7.387 2.511 1.00 50.09 395 PRO A O 1
ATOM 3190 N N . GLN A 1 396 ? -0.840 6.535 2.853 1.00 46.81 396 GLN A N 1
ATOM 3191 C CA . GLN A 1 396 ? -0.277 6.921 1.553 1.00 46.81 396 GLN A CA 1
ATOM 3192 C C . GLN A 1 396 ? -0.576 5.903 0.440 1.00 46.81 396 GLN A C 1
ATOM 3194 O O . GLN A 1 396 ? -0.257 6.148 -0.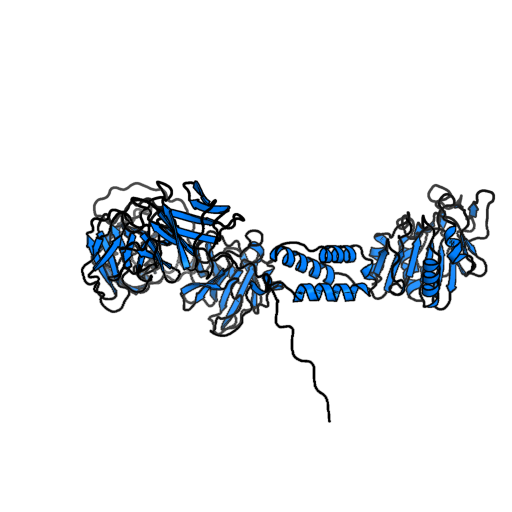722 1.00 46.81 396 GLN A O 1
ATOM 3199 N N . LEU A 1 397 ? -1.119 4.741 0.809 1.00 55.09 397 LEU A N 1
ATOM 3200 C CA . LEU A 1 397 ? -1.494 3.641 -0.074 1.00 55.09 397 LEU A CA 1
ATOM 3201 C C . LEU A 1 397 ? -2.971 3.255 0.089 1.00 55.09 397 LEU A C 1
ATOM 3203 O O . LEU A 1 397 ? -3.375 2.296 -0.558 1.00 55.09 397 LEU A O 1
ATOM 3207 N N . ASP A 1 398 ? -3.744 3.986 0.902 1.00 64.06 398 ASP A N 1
ATOM 3208 C CA . ASP A 1 398 ? -5.147 3.694 1.237 1.00 64.06 398 ASP A CA 1
ATOM 32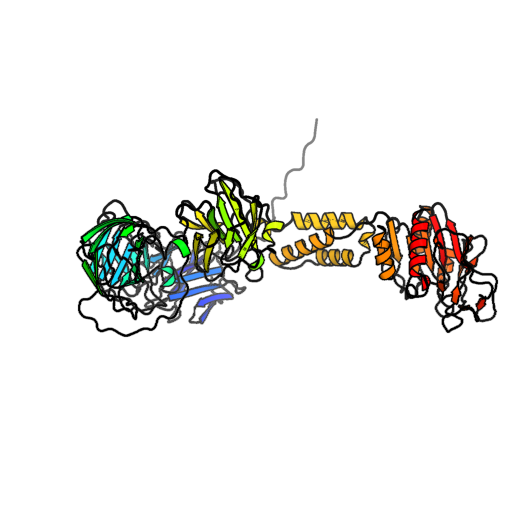09 C C . ASP A 1 398 ? -5.979 3.361 0.008 1.00 64.06 398 ASP A C 1
ATOM 3211 O O . ASP A 1 398 ? -6.499 2.255 -0.092 1.00 64.06 398 ASP A O 1
ATOM 3215 N N . LYS A 1 399 ? -5.913 4.222 -1.012 1.00 67.25 399 LYS A N 1
ATOM 3216 C CA . LYS A 1 399 ? -6.565 4.018 -2.310 1.00 67.25 399 LYS A CA 1
ATOM 3217 C C . LYS A 1 399 ? -6.372 2.601 -2.900 1.00 67.25 399 LYS A C 1
ATOM 3219 O O . LYS A 1 399 ? -7.251 2.065 -3.562 1.00 67.25 399 LYS A O 1
ATOM 3224 N N . TYR A 1 400 ? -5.206 1.981 -2.709 1.00 74.81 400 TYR A N 1
ATOM 3225 C CA . TYR A 1 400 ? -4.885 0.681 -3.311 1.00 74.81 400 TYR A CA 1
ATOM 3226 C C . TYR A 1 400 ? -5.305 -0.525 -2.463 1.00 74.81 400 TYR A C 1
ATOM 3228 O O . TYR A 1 400 ? -5.247 -1.646 -2.973 1.00 74.81 400 TYR A O 1
ATOM 3236 N N . TYR A 1 401 ? -5.682 -0.320 -1.199 1.00 79.69 401 TYR A N 1
ATOM 3237 C CA . TYR A 1 401 ? -5.987 -1.380 -0.230 1.00 79.69 401 TYR A CA 1
ATOM 3238 C C . TYR A 1 401 ? -7.294 -1.154 0.538 1.00 79.69 401 TYR A C 1
ATOM 3240 O O . TYR A 1 401 ? -7.599 -1.929 1.442 1.00 79.69 401 TYR A O 1
ATOM 3248 N N . GLU A 1 402 ? -8.061 -0.134 0.168 1.00 88.75 402 GLU A N 1
ATOM 3249 C CA . GLU A 1 402 ? -9.462 0.012 0.538 1.00 88.75 402 GLU A CA 1
ATOM 3250 C C . GLU A 1 402 ? -10.319 -0.959 -0.274 1.00 88.75 402 GLU A C 1
ATOM 3252 O O . GLU A 1 402 ? -10.145 -1.117 -1.488 1.00 88.75 402 GLU A O 1
ATOM 3257 N N . TRP A 1 403 ? -11.231 -1.647 0.406 1.00 92.31 403 TRP A N 1
ATOM 3258 C CA . TRP A 1 403 ? -12.148 -2.593 -0.220 1.00 92.31 403 TRP A CA 1
ATOM 3259 C C . TRP A 1 403 ? -13.383 -2.838 0.647 1.00 92.31 403 TRP A C 1
ATOM 3261 O O . TRP A 1 403 ? -13.377 -2.604 1.857 1.00 92.31 403 TRP A O 1
ATOM 3271 N N . ILE A 1 404 ? -14.439 -3.329 0.002 1.00 94.12 404 ILE A N 1
ATOM 3272 C CA . ILE A 1 404 ? -15.693 -3.760 0.626 1.00 94.12 404 ILE A CA 1
ATOM 3273 C C . ILE A 1 404 ? -15.972 -5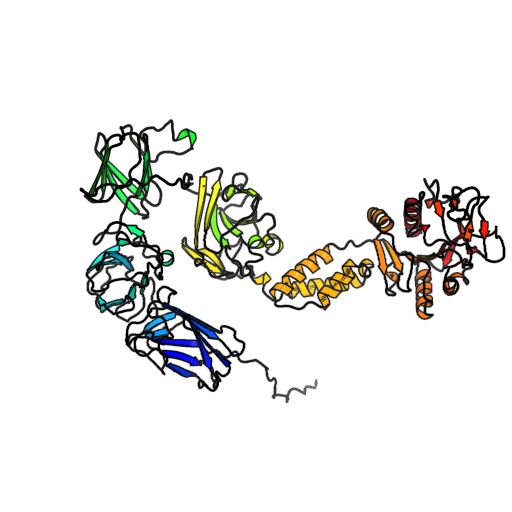.195 0.193 1.00 94.12 404 ILE A C 1
ATOM 3275 O O . ILE A 1 404 ? -15.860 -5.520 -0.986 1.00 94.12 404 ILE A O 1
ATOM 3279 N N . GLU A 1 405 ? -16.368 -6.054 1.118 1.00 94.19 405 GLU A N 1
ATOM 3280 C CA . GLU A 1 405 ? -16.860 -7.393 0.823 1.00 94.19 405 GLU A CA 1
ATOM 3281 C C . GLU A 1 405 ? -18.386 -7.436 0.843 1.00 94.19 405 GLU A C 1
ATOM 3283 O O . GLU A 1 405 ? -19.035 -6.857 1.718 1.00 94.19 405 GLU A O 1
ATOM 3288 N N . VAL A 1 406 ? -18.950 -8.163 -0.119 1.00 93.88 406 VAL A N 1
ATOM 3289 C CA . VAL A 1 406 ? -20.375 -8.462 -0.204 1.00 93.88 406 VAL A CA 1
ATOM 3290 C C . VAL A 1 406 ? -20.626 -9.965 -0.261 1.00 93.88 406 VAL A C 1
ATOM 3292 O O . VAL A 1 406 ? -19.852 -10.713 -0.856 1.00 93.88 406 VAL A O 1
ATOM 3295 N N . TYR A 1 407 ? -21.754 -10.406 0.289 1.00 91.00 407 TYR A N 1
ATOM 3296 C CA . TYR A 1 407 ? -22.186 -11.801 0.303 1.00 91.00 407 TYR A CA 1
ATOM 3297 C C . TYR A 1 407 ? -23.501 -11.998 -0.457 1.00 91.00 407 TYR A C 1
ATOM 3299 O O . TYR A 1 407 ? -24.501 -11.336 -0.169 1.00 91.00 407 TYR A O 1
ATOM 3307 N N . ASN A 1 408 ? -23.525 -12.942 -1.406 1.00 93.31 408 ASN A N 1
ATOM 3308 C CA . ASN A 1 408 ? -24.734 -13.315 -2.142 1.00 93.31 408 ASN A CA 1
ATOM 3309 C C . ASN A 1 408 ? -25.615 -14.259 -1.313 1.00 93.31 408 ASN A C 1
ATOM 3311 O O . ASN A 1 408 ? -25.398 -15.471 -1.263 1.00 93.31 408 ASN A O 1
ATOM 3315 N N . ARG A 1 409 ? -26.668 -13.702 -0.709 1.00 86.56 409 ARG A N 1
ATOM 3316 C CA . ARG A 1 409 ? -27.648 -14.441 0.101 1.00 86.56 409 ARG A CA 1
ATOM 3317 C C . ARG A 1 409 ? -28.650 -15.223 -0.732 1.00 86.56 409 ARG A C 1
ATOM 3319 O O . ARG A 1 409 ? -29.352 -16.070 -0.177 1.00 86.56 409 ARG A O 1
ATOM 3326 N N . SER A 1 410 ? -28.751 -14.957 -2.029 1.00 86.12 410 SER A N 1
ATOM 3327 C CA . SER A 1 410 ? -29.729 -15.623 -2.881 1.00 86.12 410 SER A CA 1
ATOM 3328 C C . SER A 1 410 ? -29.311 -17.058 -3.228 1.00 86.12 410 SER A C 1
ATOM 3330 O O . SER A 1 410 ? -28.165 -17.469 -3.040 1.00 86.12 410 SER A O 1
ATOM 3332 N N . ASP A 1 411 ? -30.262 -17.840 -3.735 1.00 89.12 411 ASP A N 1
ATOM 3333 C CA . ASP A 1 411 ? -30.009 -19.206 -4.214 1.00 89.12 411 ASP A CA 1
ATOM 3334 C C . ASP A 1 411 ? -29.561 -19.241 -5.692 1.00 89.12 411 ASP A C 1
ATOM 3336 O O . ASP A 1 411 ? -29.352 -20.316 -6.254 1.00 89.12 411 ASP A O 1
ATOM 3340 N N . ASN A 1 412 ? -29.394 -18.075 -6.331 1.00 91.25 412 ASN A N 1
ATOM 3341 C CA . ASN A 1 412 ? -28.980 -17.931 -7.729 1.00 91.25 412 ASN A CA 1
ATOM 3342 C C . ASN A 1 412 ? -27.688 -17.098 -7.843 1.00 91.25 412 ASN A C 1
ATOM 3344 O O . ASN A 1 412 ? -27.391 -16.304 -6.953 1.00 91.25 412 ASN A O 1
ATOM 3348 N N . PRO A 1 413 ? -26.897 -17.252 -8.922 1.00 93.31 413 PRO A N 1
ATOM 3349 C CA . PRO A 1 413 ? -25.797 -16.333 -9.184 1.00 93.31 413 PRO A CA 1
ATOM 3350 C C . PRO A 1 413 ? -26.317 -14.895 -9.318 1.00 93.31 413 PRO A C 1
ATOM 3352 O O . PRO A 1 413 ? -27.326 -14.673 -9.992 1.00 93.31 413 PRO A O 1
ATOM 3355 N N . TYR A 1 414 ? -25.634 -13.936 -8.698 1.00 93.06 414 TYR A N 1
ATOM 3356 C CA . TYR A 1 414 ? -25.969 -12.517 -8.785 1.00 93.06 414 TYR A CA 1
ATOM 3357 C C . TYR A 1 414 ? -25.116 -11.831 -9.857 1.00 93.06 414 TYR A C 1
ATOM 3359 O O . TYR A 1 414 ? -23.889 -11.909 -9.818 1.00 93.06 414 TYR A O 1
ATOM 3367 N N . ASP A 1 415 ? -25.758 -11.167 -10.817 1.00 92.88 415 ASP A N 1
ATOM 3368 C CA . ASP A 1 415 ? -25.084 -10.466 -11.913 1.00 92.88 415 ASP A CA 1
ATOM 3369 C C . ASP A 1 415 ? -24.828 -8.990 -11.537 1.00 92.88 415 ASP A C 1
ATOM 3371 O O . ASP A 1 415 ? -25.791 -8.235 -11.378 1.00 92.88 415 ASP A O 1
ATOM 3375 N N . PRO A 1 416 ? -23.561 -8.538 -11.415 1.00 91.38 416 PRO A N 1
ATOM 3376 C CA . PRO A 1 416 ? -23.243 -7.180 -10.981 1.00 91.38 416 PRO A CA 1
ATOM 3377 C C . PRO A 1 416 ? -23.481 -6.107 -12.056 1.00 91.38 416 PRO A C 1
ATOM 3379 O O . PRO A 1 416 ? -23.203 -4.939 -11.805 1.00 91.38 416 PRO A O 1
ATOM 3382 N N . VAL A 1 417 ? -23.997 -6.444 -13.249 1.00 86.25 417 VAL A N 1
ATOM 3383 C CA . VAL A 1 417 ? -24.190 -5.494 -14.366 1.00 86.25 417 VAL A CA 1
ATOM 3384 C C . VAL A 1 417 ? -24.914 -4.201 -13.963 1.00 86.25 417 VAL A C 1
ATOM 3386 O O . VAL A 1 417 ? -24.600 -3.148 -14.524 1.00 86.25 417 VAL A O 1
ATOM 3389 N N . ASN A 1 418 ? -25.847 -4.243 -13.010 1.00 85.00 418 ASN A N 1
ATOM 3390 C CA . ASN A 1 418 ? -26.588 -3.063 -12.538 1.00 85.00 418 ASN A CA 1
ATOM 3391 C C . ASN A 1 418 ? -26.196 -2.613 -11.124 1.00 85.00 418 ASN A C 1
ATOM 3393 O O . ASN A 1 418 ? -26.929 -1.824 -10.530 1.00 85.00 418 ASN A O 1
ATOM 3397 N N . LEU A 1 419 ? -25.076 -3.108 -10.595 1.00 90.94 419 LEU A N 1
ATOM 3398 C CA . LEU A 1 419 ? -24.595 -2.803 -9.255 1.00 90.94 419 LEU A CA 1
ATOM 3399 C C . LEU A 1 419 ? -23.737 -1.528 -9.262 1.00 90.94 419 LEU A C 1
ATOM 3401 O O . LEU A 1 419 ? -22.896 -1.314 -10.141 1.00 90.94 419 LEU A O 1
ATOM 3405 N N . TYR A 1 420 ? -23.952 -0.687 -8.263 1.00 88.62 420 TYR A N 1
ATOM 3406 C CA . TYR A 1 420 ? -23.313 0.605 -8.075 1.00 88.62 420 TYR A CA 1
ATOM 3407 C C . TYR A 1 420 ? -22.859 0.768 -6.627 1.00 88.62 420 TYR A C 1
ATOM 3409 O O . TYR A 1 420 ? -23.481 0.253 -5.703 1.00 88.62 420 TYR A O 1
ATOM 3417 N N . PHE A 1 421 ? -21.788 1.525 -6.442 1.00 85.88 421 PHE A N 1
ATOM 3418 C CA . PHE A 1 421 ? -21.394 2.110 -5.169 1.00 85.88 421 PHE A CA 1
ATOM 3419 C C . PHE A 1 421 ? -21.403 3.624 -5.359 1.00 85.88 421 PHE A C 1
ATOM 3421 O O . PHE A 1 421 ? -20.732 4.140 -6.258 1.00 85.88 421 PHE A O 1
ATOM 3428 N N . GLU A 1 422 ? -22.208 4.332 -4.569 1.00 77.56 422 GLU A N 1
ATOM 3429 C CA . GLU A 1 422 ? -22.560 5.733 -4.832 1.00 77.56 422 GLU A CA 1
ATOM 3430 C C . GLU A 1 422 ? -23.091 5.924 -6.273 1.00 77.56 422 GLU A C 1
ATOM 3432 O O . GLU A 1 422 ? -24.139 5.401 -6.640 1.00 77.56 422 GLU A O 1
ATOM 3437 N N . ASN A 1 423 ? -22.366 6.663 -7.117 1.00 79.62 423 ASN A N 1
ATOM 3438 C CA . ASN A 1 423 ? -22.653 6.883 -8.535 1.00 79.62 423 ASN A CA 1
ATOM 3439 C C . ASN A 1 423 ? -21.705 6.108 -9.473 1.00 79.62 423 ASN A C 1
ATOM 3441 O O . ASN A 1 423 ? -21.722 6.332 -10.687 1.00 79.62 423 ASN A O 1
ATOM 3445 N N . LYS A 1 424 ? -20.866 5.221 -8.929 1.00 87.06 424 LYS A N 1
ATOM 3446 C CA . LYS A 1 424 ? -19.829 4.478 -9.653 1.00 87.06 424 LYS A CA 1
ATOM 3447 C C . LYS A 1 424 ? -20.299 3.054 -9.894 1.00 87.06 424 LYS A C 1
ATOM 3449 O O . LYS A 1 424 ? -20.799 2.390 -8.991 1.00 87.06 424 LYS A O 1
ATOM 3454 N N . ARG A 1 425 ? -20.149 2.579 -11.126 1.00 90.38 425 ARG A N 1
ATOM 3455 C CA . ARG A 1 425 ? -20.587 1.235 -11.509 1.00 90.38 425 ARG A CA 1
ATOM 3456 C C . ARG A 1 425 ? -19.592 0.188 -11.024 1.00 90.38 425 ARG A C 1
ATOM 3458 O O . ARG A 1 425 ? -18.390 0.439 -11.022 1.00 90.38 425 ARG A O 1
ATOM 3465 N N . ILE A 1 426 ? -20.087 -0.985 -10.656 1.00 92.69 426 ILE A N 1
ATOM 3466 C CA . ILE A 1 426 ? -19.266 -2.138 -10.295 1.00 92.69 426 ILE A CA 1
ATOM 3467 C C . ILE A 1 426 ? -19.273 -3.132 -11.463 1.00 92.69 426 ILE A C 1
ATOM 3469 O O . ILE A 1 426 ? -20.317 -3.423 -12.044 1.00 92.69 426 ILE A O 1
ATOM 3473 N N . TYR A 1 427 ? -18.100 -3.649 -11.824 1.00 89.94 427 TYR A N 1
ATOM 3474 C CA . TYR A 1 427 ? -17.916 -4.629 -12.894 1.00 89.94 427 TYR A CA 1
ATOM 3475 C C . TYR A 1 427 ? -17.298 -5.918 -12.357 1.00 89.94 427 TYR A C 1
ATOM 3477 O O . TYR A 1 427 ? -16.411 -5.880 -11.509 1.00 89.94 427 TYR A O 1
ATOM 3485 N N . GLY A 1 428 ? -17.689 -7.059 -12.916 1.00 91.38 428 GLY A N 1
ATOM 3486 C CA . GLY A 1 428 ? -17.059 -8.346 -12.639 1.00 91.38 428 GLY A CA 1
ATOM 3487 C C . GLY A 1 428 ? -17.900 -9.510 -13.142 1.00 91.38 428 GLY A C 1
ATOM 3488 O O . GLY A 1 428 ? -18.943 -9.304 -13.765 1.00 91.38 428 GLY A O 1
ATOM 3489 N N . ASP A 1 429 ? -17.424 -10.724 -12.884 1.00 93.88 429 ASP A N 1
ATOM 3490 C CA . ASP A 1 429 ? -18.176 -11.942 -13.183 1.00 93.88 429 ASP A CA 1
ATOM 3491 C C . ASP A 1 429 ? -19.335 -12.132 -12.180 1.00 93.88 429 ASP A C 1
ATOM 3493 O O . ASP A 1 429 ? -19.274 -11.606 -11.064 1.00 93.88 429 ASP A O 1
ATOM 3497 N N . PRO A 1 430 ? -20.396 -12.882 -12.542 1.00 95.00 430 PRO A N 1
ATOM 3498 C CA . PRO A 1 430 ? -21.497 -13.168 -11.628 1.00 95.00 430 PRO A CA 1
ATOM 3499 C C . PRO A 1 430 ? -21.031 -13.837 -10.330 1.00 95.00 430 PRO A C 1
ATOM 3501 O O . PRO A 1 430 ? -20.290 -14.820 -10.362 1.00 95.00 430 PRO A O 1
ATOM 3504 N N . ILE A 1 431 ? -21.524 -13.345 -9.193 1.00 94.94 431 ILE A N 1
ATOM 3505 C CA . ILE A 1 431 ? -21.201 -13.858 -7.857 1.00 94.94 431 ILE A CA 1
ATOM 3506 C C . ILE A 1 431 ? -22.020 -15.135 -7.623 1.00 94.94 431 ILE A C 1
ATOM 3508 O O . ILE A 1 431 ? -23.253 -15.058 -7.637 1.00 94.94 431 ILE A O 1
ATOM 3512 N N . PRO A 1 432 ? -21.410 -16.314 -7.403 1.00 94.50 432 PRO A N 1
ATOM 3513 C CA . PRO A 1 432 ? -22.168 -17.546 -7.189 1.00 94.50 432 PRO A CA 1
ATOM 3514 C C . PRO A 1 432 ? -23.098 -17.482 -5.956 1.00 94.50 432 PRO A C 1
ATOM 3516 O O . PRO A 1 432 ? -22.883 -16.659 -5.063 1.00 94.50 432 PRO A O 1
ATOM 3519 N N . PRO A 1 433 ? -24.145 -18.330 -5.884 1.00 93.00 433 PRO A N 1
ATOM 3520 C CA . PRO A 1 433 ? -25.014 -18.410 -4.711 1.00 93.00 433 PRO A CA 1
ATOM 3521 C C . PRO A 1 433 ? -24.215 -18.736 -3.448 1.00 93.00 433 PRO A C 1
ATOM 3523 O O . PRO A 1 433 ? -23.388 -19.648 -3.477 1.00 93.00 433 PRO A O 1
ATOM 3526 N N . LYS A 1 434 ? -24.523 -18.064 -2.334 1.00 88.50 434 LYS A N 1
ATOM 3527 C CA . LYS A 1 434 ? -23.886 -18.285 -1.023 1.00 88.50 434 LYS A CA 1
ATOM 3528 C C . LYS A 1 434 ? -22.366 -18.087 -1.027 1.00 88.50 434 LYS A C 1
ATOM 3530 O O . LYS A 1 434 ? -21.671 -18.710 -0.228 1.00 88.50 434 LYS A O 1
ATOM 3535 N N . GLU A 1 435 ? -21.852 -17.227 -1.903 1.00 91.19 435 GLU A N 1
ATOM 3536 C CA . GLU A 1 435 ? -20.434 -16.866 -1.954 1.00 91.19 435 GLU A CA 1
ATOM 3537 C C . GLU A 1 435 ? -20.199 -15.371 -1.716 1.00 91.19 435 GLU A C 1
ATOM 3539 O O . GLU A 1 435 ? -21.094 -14.541 -1.894 1.00 91.19 435 GLU A O 1
ATOM 3544 N N . TYR A 1 436 ? -18.965 -15.053 -1.320 1.00 91.81 436 TYR A N 1
ATOM 3545 C CA . TYR A 1 436 ? -18.469 -13.702 -1.070 1.00 91.81 436 TYR A CA 1
ATOM 3546 C C . TYR A 1 436 ? -17.793 -13.135 -2.314 1.00 91.81 436 TYR A C 1
ATOM 3548 O O . TYR A 1 436 ? -17.199 -13.882 -3.097 1.00 91.81 436 TYR A O 1
ATOM 3556 N N . ALA A 1 437 ? -17.841 -11.818 -2.477 1.00 94.19 437 ALA A N 1
ATOM 3557 C CA . ALA A 1 437 ? -17.103 -11.082 -3.489 1.00 94.19 437 ALA A CA 1
ATOM 3558 C C . ALA A 1 437 ? -16.519 -9.796 -2.909 1.00 94.19 437 ALA A C 1
ATOM 3560 O O . ALA A 1 437 ? -17.130 -9.157 -2.059 1.00 94.19 437 ALA A O 1
ATOM 3561 N N . VAL A 1 438 ? -15.348 -9.401 -3.403 1.00 94.88 438 VAL A N 1
ATOM 3562 C CA . VAL A 1 438 ? -14.642 -8.204 -2.933 1.00 94.88 438 VAL A CA 1
ATOM 3563 C C . VAL A 1 438 ? -14.715 -7.126 -4.001 1.00 94.88 438 VAL A C 1
ATOM 3565 O O . VAL A 1 438 ? -14.376 -7.378 -5.157 1.00 94.88 438 VAL A O 1
ATOM 3568 N N . ILE A 1 439 ? -15.148 -5.935 -3.605 1.00 94.31 439 ILE A N 1
ATOM 3569 C CA . ILE A 1 439 ? -15.234 -4.718 -4.407 1.00 94.31 439 ILE A CA 1
ATOM 3570 C C . ILE A 1 439 ? -14.063 -3.816 -4.019 1.00 94.31 439 ILE A C 1
ATOM 3572 O O . ILE A 1 439 ? -13.911 -3.457 -2.854 1.00 94.31 439 ILE A O 1
ATOM 3576 N N . ALA A 1 440 ? -13.248 -3.436 -4.996 1.00 92.31 440 ALA A N 1
ATOM 3577 C CA . ALA A 1 440 ? -12.110 -2.542 -4.801 1.00 92.31 440 ALA A CA 1
ATOM 3578 C C . ALA A 1 440 ? -11.886 -1.653 -6.036 1.00 92.31 440 ALA A C 1
ATOM 3580 O O . ALA A 1 440 ? -12.511 -1.853 -7.087 1.00 92.31 440 ALA A O 1
ATOM 3581 N N . ASP A 1 441 ? -10.981 -0.681 -5.915 1.00 87.62 441 ASP A N 1
ATOM 3582 C CA . ASP A 1 441 ? -10.585 0.213 -7.010 1.00 87.62 441 ASP A CA 1
ATOM 3583 C C . ASP A 1 441 ? -10.162 -0.538 -8.265 1.00 87.62 441 ASP A C 1
ATOM 3585 O O . ASP A 1 441 ? -9.574 -1.621 -8.214 1.00 87.62 441 ASP A O 1
ATOM 3589 N N . PHE A 1 442 ? -10.393 0.073 -9.428 1.00 81.62 442 PHE A N 1
ATOM 3590 C CA . PHE A 1 442 ? -9.952 -0.512 -10.693 1.00 81.62 442 PHE A CA 1
ATOM 3591 C C . PHE A 1 442 ? -8.437 -0.788 -10.720 1.00 81.62 442 PHE A C 1
ATOM 3593 O O . PHE A 1 442 ? -8.007 -1.799 -11.296 1.00 81.62 442 PHE A O 1
ATOM 3600 N N . ASP A 1 443 ? -7.654 0.101 -10.096 1.00 80.62 443 ASP A N 1
ATOM 3601 C CA . ASP A 1 443 ? -6.199 0.047 -9.938 1.00 80.62 443 ASP A CA 1
ATOM 3602 C C . ASP A 1 443 ? -5.742 -0.470 -8.562 1.00 80.62 443 ASP A C 1
ATOM 3604 O O . ASP A 1 443 ? -4.579 -0.286 -8.205 1.00 80.62 443 ASP A O 1
ATOM 3608 N N . THR A 1 444 ? -6.617 -1.146 -7.804 1.00 82.44 444 THR A N 1
ATOM 3609 C CA . THR A 1 444 ? -6.247 -1.799 -6.538 1.00 82.44 444 THR A CA 1
ATOM 3610 C C . THR A 1 444 ? -5.090 -2.787 -6.721 1.00 82.44 444 THR A C 1
ATOM 3612 O O . THR A 1 444 ? -5.068 -3.576 -7.668 1.00 82.44 444 THR A O 1
ATOM 3615 N N . TYR A 1 445 ? -4.145 -2.790 -5.778 1.00 77.12 445 TYR A N 1
ATOM 3616 C CA . TYR A 1 445 ? -3.096 -3.813 -5.723 1.00 77.12 445 TYR A CA 1
ATOM 3617 C C . TYR A 1 445 ? -3.562 -5.075 -4.988 1.00 77.12 445 TYR A C 1
ATOM 3619 O O . TYR A 1 445 ? -2.948 -6.130 -5.137 1.00 77.12 445 TYR A O 1
ATOM 3627 N N . LEU A 1 446 ? -4.681 -5.009 -4.254 1.00 80.12 446 LEU A N 1
ATOM 3628 C CA . LEU A 1 446 ? -5.246 -6.130 -3.499 1.00 80.12 446 LEU A CA 1
ATOM 3629 C C . LEU A 1 446 ? -5.437 -7.379 -4.372 1.00 80.12 446 LEU A C 1
ATOM 3631 O O . LEU A 1 446 ? -5.054 -8.480 -3.984 1.00 80.12 446 LEU A O 1
ATOM 3635 N N . PHE A 1 447 ? -5.995 -7.208 -5.573 1.00 82.81 447 PHE A N 1
ATOM 3636 C CA . PHE A 1 447 ? -6.346 -8.314 -6.469 1.00 82.81 447 PHE A CA 1
ATOM 3637 C C . PHE A 1 447 ? -5.152 -9.009 -7.120 1.00 82.81 447 PHE A C 1
ATOM 3639 O O . PHE A 1 447 ? -5.307 -10.149 -7.567 1.00 82.81 447 PHE A O 1
ATOM 3646 N N . ASP A 1 448 ? -3.996 -8.353 -7.163 1.00 74.00 448 ASP A N 1
ATOM 3647 C CA . ASP A 1 448 ? -2.751 -8.934 -7.671 1.00 74.00 448 ASP A CA 1
ATOM 3648 C C . ASP A 1 448 ? -1.929 -9.586 -6.547 1.00 74.00 448 ASP A C 1
ATOM 3650 O O . ASP A 1 448 ? -1.021 -10.376 -6.809 1.00 74.00 448 ASP A O 1
ATOM 3654 N N . GLU A 1 449 ? -2.246 -9.265 -5.291 1.00 65.06 449 GLU A N 1
ATOM 3655 C CA . GLU A 1 449 ? -1.462 -9.645 -4.118 1.00 65.06 449 GLU A CA 1
ATOM 3656 C C . GLU A 1 449 ? -2.125 -10.709 -3.237 1.00 65.06 449 GLU A C 1
ATOM 3658 O O . GLU A 1 449 ? -1.410 -11.411 -2.520 1.00 65.06 449 GLU A O 1
ATOM 3663 N N . ILE A 1 450 ? -3.456 -10.841 -3.289 1.00 67.25 450 ILE A N 1
ATOM 3664 C CA . ILE A 1 450 ? -4.236 -11.819 -2.519 1.00 67.25 450 ILE A CA 1
ATOM 3665 C C . ILE A 1 450 ? -5.119 -12.644 -3.464 1.00 67.25 450 ILE A C 1
ATOM 3667 O O . ILE A 1 450 ? -5.786 -12.121 -4.364 1.00 67.25 450 ILE A O 1
ATOM 3671 N N . GLU A 1 451 ? -5.133 -13.963 -3.259 1.00 75.00 451 GLU A N 1
ATOM 3672 C CA . GLU A 1 451 ? -6.017 -14.871 -3.988 1.00 75.00 451 GLU A CA 1
ATOM 3673 C C . GLU A 1 451 ? -7.456 -14.748 -3.466 1.00 75.00 451 GLU A C 1
ATOM 3675 O O . GLU A 1 451 ? -7.848 -15.366 -2.476 1.00 75.00 451 GLU A O 1
ATOM 3680 N N . ILE A 1 452 ? -8.232 -13.914 -4.156 1.00 82.50 452 ILE A N 1
ATOM 3681 C CA . ILE A 1 452 ? -9.658 -13.682 -3.911 1.00 82.50 452 ILE A CA 1
ATOM 3682 C C . ILE A 1 452 ? -10.457 -14.366 -5.019 1.00 82.50 452 ILE A C 1
ATOM 3684 O O . ILE A 1 452 ? -10.182 -14.158 -6.203 1.00 82.50 452 ILE A O 1
ATOM 3688 N N . LYS A 1 453 ? -11.455 -15.167 -4.639 1.00 83.38 453 LYS A N 1
ATOM 3689 C CA . LYS A 1 453 ? -12.227 -15.991 -5.576 1.00 83.38 453 LYS A CA 1
ATOM 3690 C C . LYS A 1 453 ? -13.098 -15.165 -6.526 1.00 83.38 453 LYS A C 1
ATOM 3692 O O . LYS A 1 453 ? -13.027 -15.362 -7.735 1.00 83.38 453 LYS A O 1
ATOM 3697 N N . ASN A 1 454 ? -13.880 -14.232 -5.985 1.00 91.44 454 ASN A N 1
ATOM 3698 C CA . ASN A 1 454 ? -14.792 -13.385 -6.753 1.00 91.44 454 ASN A CA 1
ATOM 3699 C C . ASN A 1 454 ? -14.359 -11.917 -6.603 1.00 91.44 454 ASN A C 1
ATOM 3701 O O . ASN A 1 454 ? -14.446 -11.340 -5.518 1.00 91.44 454 ASN A O 1
ATOM 3705 N N . LYS A 1 455 ? -13.848 -11.329 -7.690 1.00 93.94 455 LYS A N 1
ATOM 3706 C CA . LYS A 1 455 ? -13.259 -9.980 -7.717 1.00 93.94 455 LYS A CA 1
ATOM 3707 C C . LYS A 1 455 ? -14.153 -9.037 -8.513 1.00 93.94 455 LYS A C 1
ATOM 3709 O O . LYS A 1 455 ? -14.409 -9.287 -9.691 1.00 93.94 455 LYS A O 1
ATOM 3714 N N . LEU A 1 456 ? -14.574 -7.942 -7.893 1.00 94.12 456 LEU A N 1
ATOM 3715 C CA . LEU A 1 456 ? -15.389 -6.900 -8.503 1.00 94.12 456 LEU A CA 1
ATOM 3716 C C . LEU A 1 456 ? -14.615 -5.577 -8.500 1.00 94.12 456 LEU A C 1
ATOM 3718 O O . LEU A 1 456 ? -14.014 -5.190 -7.501 1.00 94.12 456 LEU A O 1
ATOM 3722 N N . LYS A 1 457 ? -14.606 -4.879 -9.632 1.00 92.62 457 LYS A N 1
ATOM 3723 C CA . LYS A 1 457 ? -13.880 -3.618 -9.817 1.00 92.62 457 LYS A CA 1
ATOM 3724 C C . LYS A 1 457 ? -14.836 -2.442 -9.887 1.00 92.62 457 LYS A C 1
ATOM 3726 O O . LYS A 1 457 ? -15.817 -2.493 -10.628 1.00 92.62 457 LYS A O 1
ATOM 3731 N N . LEU A 1 458 ? -14.506 -1.371 -9.180 1.00 90.88 458 LEU A N 1
ATOM 3732 C CA . LEU A 1 458 ? -15.244 -0.116 -9.223 1.00 90.88 458 LEU A CA 1
ATOM 3733 C C . LEU A 1 458 ? -14.801 0.768 -10.403 1.00 90.88 458 LEU A C 1
ATOM 3735 O O . LEU A 1 458 ? -13.610 0.896 -10.679 1.00 90.88 458 LEU A O 1
ATOM 3739 N N . ASP A 1 459 ? -15.750 1.414 -11.082 1.00 85.31 459 ASP A N 1
ATOM 3740 C CA . ASP A 1 459 ? -15.503 2.445 -12.101 1.00 85.31 459 ASP A CA 1
ATOM 3741 C C . ASP A 1 459 ? -15.096 3.781 -11.457 1.00 85.31 459 ASP A C 1
ATOM 3743 O O . ASP A 1 459 ? -15.882 4.727 -11.363 1.00 85.31 459 ASP A O 1
ATOM 3747 N N . GLY A 1 460 ? -13.875 3.834 -10.928 1.00 81.69 460 GLY A N 1
ATOM 3748 C CA . GLY A 1 460 ? -13.342 4.983 -10.202 1.00 81.69 460 GLY A CA 1
ATOM 3749 C C . GLY A 1 460 ? -12.668 4.568 -8.901 1.00 81.69 460 GLY A C 1
ATOM 3750 O O . GLY A 1 460 ? -12.196 3.439 -8.789 1.00 81.69 460 GLY A O 1
ATOM 3751 N N . ASN A 1 461 ? -12.634 5.500 -7.943 1.00 80.62 461 ASN A N 1
ATOM 3752 C CA . ASN A 1 461 ? -12.016 5.276 -6.639 1.00 80.62 461 ASN A CA 1
ATOM 3753 C C . ASN A 1 461 ? -13.075 5.077 -5.544 1.00 80.62 461 ASN A C 1
ATOM 3755 O O . ASN A 1 461 ? -14.034 5.849 -5.434 1.00 80.62 461 ASN A O 1
ATOM 3759 N N . LEU A 1 462 ? -12.851 4.083 -4.710 1.00 79.19 462 LEU A N 1
ATOM 3760 C CA . LEU A 1 462 ? -13.532 3.672 -3.504 1.00 79.19 462 LEU A CA 1
ATOM 3761 C C . LEU A 1 462 ? -12.927 4.521 -2.389 1.00 79.19 462 LEU A C 1
ATOM 3763 O O . LEU A 1 462 ? -11.995 4.121 -1.719 1.00 79.19 462 LEU A O 1
ATOM 3767 N N . SER A 1 463 ? -13.360 5.778 -2.306 1.00 75.38 463 SER A N 1
ATOM 3768 C CA . SER A 1 463 ? -12.768 6.785 -1.418 1.00 75.38 463 SER A CA 1
ATOM 3769 C C . SER A 1 463 ? -13.324 6.660 -0.004 1.00 75.38 463 SER A C 1
ATOM 3771 O O . SER A 1 463 ? -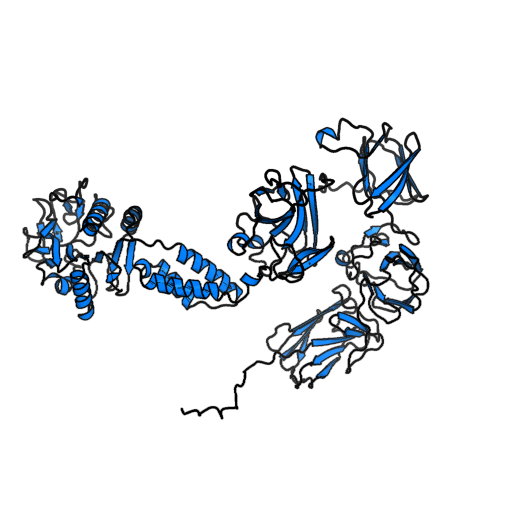14.050 7.543 0.440 1.00 75.38 463 SER A O 1
ATOM 3773 N N . LEU A 1 464 ? -13.001 5.556 0.667 1.00 86.50 464 LEU A N 1
ATOM 3774 C CA . LEU A 1 464 ? -13.450 5.284 2.027 1.00 86.50 464 LEU A CA 1
ATOM 3775 C C . LEU A 1 464 ? -12.785 6.268 2.998 1.00 86.50 464 LEU A C 1
ATOM 3777 O O . LEU A 1 464 ? -11.569 6.381 3.081 1.00 86.50 464 LEU A O 1
ATOM 3781 N N . SER A 1 465 ? -13.573 7.033 3.749 1.00 83.00 465 SER A N 1
ATOM 3782 C CA . SER A 1 465 ? -12.987 7.993 4.689 1.00 83.00 465 SER A CA 1
ATOM 3783 C C . SER A 1 465 ? -12.442 7.305 5.948 1.00 83.00 465 SER A C 1
ATOM 3785 O O . SER A 1 465 ? -13.195 6.745 6.740 1.00 83.00 465 SER A O 1
ATOM 3787 N N . ASN A 1 466 ? -11.145 7.478 6.228 1.00 80.62 466 ASN A N 1
ATOM 3788 C CA . ASN A 1 466 ? -10.507 7.079 7.497 1.00 80.62 466 ASN A CA 1
ATOM 3789 C C . ASN A 1 466 ? -11.149 7.683 8.753 1.00 80.62 466 ASN A C 1
ATOM 3791 O O . ASN A 1 466 ? -10.900 7.222 9.866 1.00 80.62 466 ASN A O 1
ATOM 3795 N N . SER A 1 467 ? -11.911 8.769 8.603 1.00 75.56 467 SER A N 1
ATOM 3796 C CA . SER A 1 467 ? -12.592 9.427 9.723 1.00 75.56 467 SER A CA 1
ATOM 3797 C C . SER A 1 467 ? -14.014 8.906 9.943 1.00 75.56 467 SER A C 1
ATOM 3799 O O . SER A 1 467 ? -14.658 9.309 10.912 1.00 75.56 467 SER A O 1
ATOM 3801 N N . GLY A 1 468 ? -14.476 8.001 9.083 1.00 77.50 468 GLY A N 1
ATOM 3802 C CA . GLY A 1 468 ? -15.857 7.565 9.004 1.00 77.50 468 GLY A CA 1
ATOM 3803 C C . GLY A 1 468 ? -16.503 7.987 7.699 1.00 77.50 468 GLY A C 1
ATOM 3804 O O . GLY A 1 468 ? -16.184 9.057 7.170 1.00 77.50 468 GLY A O 1
ATOM 3805 N N . ASP A 1 469 ? -17.386 7.136 7.202 1.00 80.75 469 ASP A N 1
ATOM 3806 C CA . ASP A 1 469 ? -18.144 7.345 5.980 1.00 80.75 469 ASP A CA 1
ATOM 3807 C C . ASP A 1 469 ? -19.494 6.630 6.054 1.00 80.75 469 ASP A C 1
ATOM 3809 O O . ASP A 1 469 ? -19.674 5.682 6.824 1.00 80.75 469 ASP A O 1
ATOM 3813 N N . TYR A 1 470 ? -20.414 7.068 5.204 1.00 81.06 470 TYR A N 1
ATOM 3814 C CA . TYR A 1 470 ? -21.631 6.335 4.893 1.00 81.06 470 TYR A CA 1
ATOM 3815 C C . TYR A 1 470 ? -21.451 5.682 3.525 1.00 81.06 470 TYR A C 1
ATOM 3817 O O . TYR A 1 470 ? -21.255 6.363 2.516 1.00 81.06 470 TYR A O 1
ATOM 3825 N N . ILE A 1 471 ? -21.570 4.361 3.472 1.00 81.94 471 ILE A N 1
ATOM 3826 C CA . ILE A 1 471 ? -21.440 3.597 2.239 1.00 81.94 471 ILE A CA 1
ATOM 3827 C C . ILE A 1 471 ? -22.718 2.841 1.916 1.00 81.94 471 ILE A C 1
ATOM 3829 O O . ILE A 1 471 ? -23.389 2.330 2.802 1.00 81.94 471 ILE A O 1
ATOM 3833 N N . ALA A 1 472 ? -23.034 2.728 0.629 1.00 81.06 472 ALA A N 1
ATOM 3834 C CA . ALA A 1 472 ? -24.177 1.957 0.160 1.00 81.06 472 ALA A CA 1
ATOM 3835 C C . ALA A 1 472 ? -23.849 1.248 -1.154 1.00 81.06 472 ALA A C 1
ATOM 3837 O O . ALA A 1 472 ? -23.301 1.857 -2.080 1.00 81.06 472 ALA A O 1
ATOM 3838 N N . ILE A 1 473 ? -24.237 -0.023 -1.248 1.00 84.94 473 ILE A N 1
ATOM 3839 C CA . ILE A 1 473 ? -24.300 -0.757 -2.513 1.00 84.94 473 ILE A CA 1
ATOM 3840 C C . ILE A 1 473 ? -25.719 -0.658 -3.066 1.00 84.94 473 ILE A C 1
ATOM 3842 O O . ILE A 1 473 ? -26.700 -0.846 -2.350 1.00 84.94 473 ILE A O 1
ATOM 3846 N N . MET A 1 474 ? -25.842 -0.337 -4.346 1.00 82.31 474 MET A N 1
ATOM 3847 C CA . MET A 1 474 ? -27.114 -0.020 -4.982 1.00 82.31 474 MET A CA 1
ATOM 3848 C C . MET A 1 474 ? -27.300 -0.819 -6.265 1.00 82.31 474 MET A C 1
ATOM 3850 O O . MET A 1 474 ? -26.362 -0.993 -7.032 1.00 82.31 474 MET A O 1
ATOM 3854 N N . GLU A 1 475 ? -28.523 -1.243 -6.552 1.00 83.00 475 GLU A N 1
ATOM 3855 C CA . GLU A 1 475 ? -28.917 -1.721 -7.870 1.00 83.00 475 GLU A CA 1
ATOM 3856 C C . GLU A 1 475 ? -29.805 -0.672 -8.545 1.00 83.00 475 GLU A C 1
ATOM 3858 O O . GLU A 1 475 ? -30.903 -0.353 -8.078 1.00 83.00 475 GLU A O 1
ATOM 3863 N N . ASN A 1 476 ? -29.334 -0.114 -9.661 1.00 73.88 476 ASN A N 1
ATOM 3864 C CA . ASN A 1 476 ? -29.913 1.074 -10.296 1.00 73.88 476 ASN A CA 1
ATOM 3865 C C . ASN A 1 476 ? -29.958 2.285 -9.338 1.00 73.88 476 ASN A C 1
ATOM 3867 O O . ASN A 1 476 ? -28.983 3.017 -9.240 1.00 73.88 476 ASN A O 1
ATOM 3871 N N . ASN A 1 477 ? -31.076 2.479 -8.630 1.00 66.69 477 ASN A N 1
ATOM 3872 C CA . ASN A 1 477 ? -31.297 3.549 -7.647 1.00 66.69 477 ASN A CA 1
ATOM 3873 C C . ASN A 1 477 ? -31.772 3.005 -6.285 1.00 66.69 477 ASN A C 1
ATOM 3875 O O . ASN A 1 477 ? -32.170 3.792 -5.427 1.00 66.69 477 ASN A O 1
ATOM 3879 N N . ILE A 1 478 ? -31.774 1.679 -6.107 1.00 63.25 478 ILE A N 1
ATOM 3880 C CA . ILE A 1 478 ? -32.237 0.988 -4.901 1.00 63.25 478 ILE A CA 1
ATOM 3881 C C . ILE A 1 478 ? -31.015 0.537 -4.105 1.00 63.25 478 ILE A C 1
ATOM 3883 O O . ILE A 1 478 ? -30.241 -0.275 -4.597 1.00 63.25 478 ILE A O 1
ATOM 3887 N N . ILE A 1 479 ? -30.845 1.035 -2.886 1.00 71.25 479 ILE A N 1
ATOM 3888 C CA . ILE A 1 479 ? -29.884 0.546 -1.899 1.00 71.25 479 ILE A CA 1
ATOM 3889 C C . ILE A 1 479 ? -30.219 -0.908 -1.579 1.00 71.25 479 ILE A C 1
ATOM 3891 O O . ILE A 1 479 ? -31.315 -1.222 -1.115 1.00 71.25 479 ILE A O 1
ATOM 3895 N N . LEU A 1 480 ? -29.273 -1.797 -1.862 1.00 77.19 480 LEU A N 1
ATOM 3896 C CA . LEU A 1 480 ? -29.339 -3.186 -1.438 1.00 77.19 480 LEU A CA 1
ATOM 3897 C C . LEU A 1 480 ? -28.904 -3.301 0.023 1.00 77.19 480 LEU A C 1
ATOM 3899 O O . LEU A 1 480 ? -29.614 -3.899 0.813 1.00 77.19 480 LEU A O 1
ATOM 3903 N N . ASP A 1 481 ? -27.780 -2.700 0.391 1.00 80.31 481 ASP A N 1
ATOM 3904 C CA . ASP A 1 481 ? -27.304 -2.665 1.773 1.00 80.31 481 ASP A CA 1
ATOM 3905 C C . ASP A 1 481 ? -26.448 -1.414 1.971 1.00 80.31 481 ASP A C 1
ATOM 3907 O O . ASP A 1 481 ? -25.801 -0.938 1.027 1.00 80.31 481 ASP A O 1
ATOM 3911 N N . ASP A 1 482 ? -26.454 -0.881 3.182 1.00 82.88 482 ASP A N 1
ATOM 3912 C CA . ASP A 1 482 ? -25.687 0.289 3.577 1.00 82.88 482 ASP A CA 1
ATOM 3913 C C . ASP A 1 482 ? -25.039 0.107 4.946 1.00 82.88 482 ASP A C 1
ATOM 3915 O O . ASP A 1 482 ? -25.436 -0.717 5.771 1.00 82.88 482 ASP A O 1
ATOM 3919 N N . VAL A 1 483 ? -23.959 0.851 5.155 1.00 77.88 483 VAL A N 1
ATOM 3920 C CA . VAL A 1 483 ? -23.190 0.828 6.391 1.00 77.88 483 VAL A CA 1
ATOM 3921 C C . VAL A 1 483 ? -22.669 2.226 6.653 1.00 77.88 483 VAL A C 1
ATOM 3923 O O . VAL A 1 483 ? -22.021 2.826 5.800 1.00 77.88 483 VAL A O 1
ATOM 3926 N N . GLU A 1 484 ? -22.905 2.721 7.858 1.00 82.88 484 GLU A N 1
ATOM 3927 C CA . GLU A 1 484 ? -22.181 3.866 8.386 1.00 82.88 484 GLU A CA 1
ATOM 3928 C C . GLU A 1 484 ? -21.088 3.363 9.326 1.00 82.88 484 GLU A C 1
ATOM 3930 O O . GLU A 1 484 ? -21.318 2.502 10.180 1.00 82.88 484 GLU A O 1
ATOM 3935 N N . TYR A 1 485 ? -19.877 3.878 9.156 1.00 80.50 485 TYR A N 1
ATOM 3936 C CA . TYR A 1 485 ? -18.773 3.613 10.065 1.00 80.50 485 TYR A CA 1
ATOM 3937 C C . TYR A 1 485 ? -18.082 4.919 10.441 1.00 80.50 485 TYR A C 1
ATOM 3939 O O . TYR A 1 485 ? -18.166 5.926 9.744 1.00 80.50 485 TYR A O 1
ATOM 3947 N N . SER A 1 486 ? -17.379 4.906 11.566 1.00 84.50 486 SER A N 1
ATOM 3948 C CA . SER A 1 486 ? -16.648 6.052 12.099 1.00 84.50 486 SER A CA 1
ATOM 3949 C C . SER A 1 486 ? -15.155 5.742 12.169 1.00 84.50 486 SER A C 1
ATOM 3951 O O . SER A 1 486 ? -14.743 4.587 12.074 1.00 84.50 486 SER A O 1
ATOM 3953 N N . LYS A 1 487 ? -14.325 6.759 12.425 1.00 72.25 487 LYS A N 1
ATOM 3954 C CA . LYS A 1 487 ? -12.878 6.598 12.660 1.00 72.25 487 LYS A CA 1
ATOM 3955 C C . LYS A 1 487 ? -12.533 5.460 13.632 1.00 72.25 487 LYS A C 1
ATOM 3957 O O . LYS A 1 487 ? -11.496 4.821 13.475 1.00 72.25 487 LYS A O 1
ATOM 3962 N N . ASN A 1 488 ? -13.387 5.234 14.631 1.00 74.38 488 ASN A N 1
ATOM 3963 C CA . ASN A 1 488 ? -13.148 4.307 15.735 1.00 74.38 488 ASN A CA 1
ATOM 3964 C C . ASN A 1 488 ? -13.817 2.935 15.545 1.00 74.38 488 ASN A C 1
ATOM 3966 O O . ASN A 1 488 ? -13.697 2.096 16.436 1.00 74.38 488 ASN A O 1
ATOM 3970 N N . SER A 1 489 ? -14.511 2.696 14.426 1.00 78.38 489 SER A N 1
ATOM 3971 C CA . SER A 1 489 ? -15.198 1.422 14.175 1.00 78.38 489 SER A CA 1
ATOM 3972 C C . SER A 1 489 ? -14.234 0.223 14.162 1.00 78.38 489 SER A C 1
ATOM 3974 O O . SER A 1 489 ? -14.580 -0.849 14.654 1.00 78.38 489 SER A O 1
ATOM 3976 N N . CYS A 1 490 ? -12.996 0.400 13.696 1.00 79.12 490 CYS A N 1
ATOM 3977 C CA . CYS A 1 490 ? -11.883 -0.527 13.884 1.00 79.12 490 CYS A CA 1
ATOM 3978 C C . CYS A 1 490 ? -10.530 0.213 13.924 1.00 79.12 490 CYS A C 1
ATOM 3980 O O . CYS A 1 490 ? -10.382 1.338 13.442 1.00 79.12 490 CYS A O 1
ATOM 3982 N N . LYS A 1 491 ? -9.514 -0.410 14.538 1.00 79.94 491 LYS A N 1
ATOM 3983 C CA . LYS A 1 491 ? -8.141 0.123 14.562 1.00 79.94 491 LYS A CA 1
ATOM 3984 C C . LYS A 1 491 ? -7.544 0.189 13.153 1.00 79.94 491 LYS A C 1
ATOM 3986 O O . LYS A 1 491 ? -7.819 -0.666 12.320 1.00 79.94 491 LYS A O 1
ATOM 3991 N N . GLU A 1 492 ? -6.630 1.136 12.935 1.00 82.12 492 GLU A N 1
ATOM 3992 C CA . GLU A 1 492 ? -5.830 1.209 11.706 1.00 82.12 492 GLU A CA 1
ATOM 3993 C C . GLU A 1 492 ? -5.196 -0.160 11.379 1.00 82.12 492 GLU A C 1
ATOM 3995 O O . GLU A 1 492 ? -4.534 -0.799 12.208 1.00 82.12 492 GLU A O 1
ATOM 4000 N N . GLY A 1 493 ? -5.389 -0.597 10.140 1.00 72.00 493 GLY A N 1
ATOM 4001 C CA . GLY A 1 493 ? -4.935 -1.876 9.627 1.00 72.00 493 GLY A CA 1
ATOM 4002 C C . GLY A 1 493 ? -5.853 -3.050 9.938 1.00 72.00 493 GLY A C 1
ATOM 4003 O O . GLY A 1 493 ? -5.527 -4.142 9.498 1.00 72.00 493 GLY A O 1
ATOM 4004 N N . TYR A 1 494 ? -6.966 -2.864 10.645 1.00 84.50 494 TYR A N 1
ATOM 4005 C CA . TYR A 1 494 ? -8.010 -3.872 10.827 1.00 84.50 494 TYR A CA 1
ATOM 4006 C C . TYR A 1 494 ? -9.204 -3.544 9.933 1.00 84.50 494 TYR A C 1
ATOM 4008 O O . TYR A 1 494 ? -9.471 -2.372 9.674 1.00 84.50 494 TYR A O 1
ATOM 4016 N N . SER A 1 495 ? -9.921 -4.565 9.480 1.00 88.75 495 SER A N 1
ATOM 4017 C CA . SER A 1 495 ? -11.222 -4.387 8.837 1.00 88.75 495 SER A CA 1
ATOM 4018 C C . SER A 1 495 ? -12.333 -4.220 9.879 1.00 88.75 495 SER A C 1
ATOM 4020 O O . SER A 1 495 ? -12.154 -4.486 11.073 1.00 88.75 495 SER A O 1
ATOM 4022 N N . LEU A 1 496 ? -13.490 -3.755 9.424 1.00 88.00 496 LEU A N 1
ATOM 4023 C CA . LEU A 1 496 ? -14.764 -3.799 10.124 1.00 88.00 496 LEU A CA 1
ATOM 4024 C C . LEU A 1 496 ? -15.565 -4.962 9.526 1.00 88.00 496 LEU A C 1
ATOM 4026 O O . LEU A 1 496 ? -15.834 -4.951 8.333 1.00 88.00 496 LEU A O 1
ATOM 4030 N N . GLU A 1 497 ? -15.919 -5.963 10.324 1.00 86.44 497 GLU A N 1
ATOM 4031 C CA . GLU A 1 497 ? -16.525 -7.230 9.886 1.00 86.44 497 GLU A CA 1
ATOM 4032 C C . GLU A 1 497 ? -17.912 -7.420 10.521 1.00 86.44 497 GLU A C 1
ATOM 4034 O O . GLU A 1 497 ? -18.119 -7.085 11.690 1.00 86.44 497 GLU A O 1
ATOM 4039 N N . LYS A 1 498 ? -18.872 -7.978 9.778 1.00 78.31 498 LYS A N 1
ATOM 4040 C CA . LYS A 1 498 ? -20.234 -8.270 10.248 1.00 78.31 498 LYS A CA 1
ATOM 4041 C C . LYS A 1 498 ? -20.330 -9.734 10.674 1.00 78.31 498 LYS A C 1
ATOM 4043 O O . LYS A 1 498 ? -20.491 -10.623 9.841 1.00 78.31 498 LYS A O 1
ATOM 4048 N N . ILE A 1 499 ? -20.270 -9.983 11.981 1.00 69.94 499 ILE A N 1
ATOM 4049 C CA . ILE A 1 499 ? -20.316 -11.326 12.582 1.00 69.94 499 ILE A CA 1
ATOM 4050 C C . ILE A 1 499 ? -21.623 -11.468 13.361 1.00 69.94 499 ILE A C 1
ATOM 4052 O O . ILE A 1 499 ? -21.934 -10.632 14.209 1.00 69.94 499 ILE A O 1
ATOM 4056 N N . ASP A 1 500 ? -22.410 -12.502 13.051 1.00 63.62 500 ASP A N 1
ATOM 4057 C CA . ASP A 1 500 ? -23.741 -12.741 13.636 1.00 63.62 500 ASP A CA 1
ATOM 4058 C C . ASP A 1 500 ? -24.671 -11.513 13.571 1.00 63.62 500 ASP A C 1
ATOM 4060 O O . ASP A 1 500 ? -25.459 -11.241 14.474 1.00 63.62 500 ASP A O 1
ATOM 4064 N N . GLY A 1 501 ? -24.564 -10.744 12.481 1.00 60.41 501 GLY A N 1
ATOM 4065 C CA . G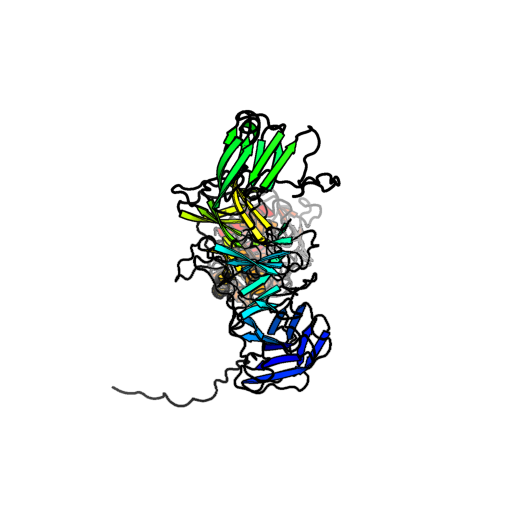LY A 1 501 ? -25.359 -9.535 12.247 1.00 60.41 501 GLY A CA 1
ATOM 4066 C C . GLY A 1 501 ? -24.838 -8.269 12.935 1.00 60.41 501 GLY A C 1
ATOM 4067 O O . GLY A 1 501 ? -25.419 -7.208 12.726 1.00 60.41 501 GLY A O 1
ATOM 4068 N N . ILE A 1 502 ? -23.742 -8.350 13.695 1.00 65.19 502 ILE A N 1
ATOM 4069 C CA . ILE A 1 502 ? -23.165 -7.228 14.445 1.00 65.19 502 ILE A CA 1
ATOM 4070 C C . ILE A 1 502 ? -21.823 -6.828 13.825 1.00 65.19 502 ILE A C 1
ATOM 4072 O O . ILE A 1 502 ? -20.941 -7.668 13.641 1.00 65.19 502 ILE A O 1
ATOM 4076 N N . TRP A 1 503 ? -21.652 -5.535 13.545 1.00 80.69 503 TRP A N 1
ATOM 4077 C CA . TRP A 1 503 ? -20.373 -4.975 13.112 1.00 80.69 503 TRP A CA 1
ATOM 4078 C C . TRP A 1 503 ? -19.370 -4.967 14.264 1.00 80.69 503 TRP A C 1
ATOM 4080 O O . TRP A 1 503 ? -19.639 -4.443 15.345 1.00 80.69 503 TRP A O 1
ATOM 4090 N N . ARG A 1 504 ? -18.204 -5.566 14.045 1.00 78.06 504 ARG A N 1
ATOM 4091 C CA . ARG A 1 504 ? -17.118 -5.660 15.020 1.00 78.06 504 ARG A CA 1
ATOM 4092 C C . ARG A 1 504 ? -15.795 -5.410 14.324 1.00 78.06 504 ARG A C 1
ATOM 4094 O O . ARG A 1 504 ? -15.660 -5.629 13.124 1.00 78.06 504 ARG A O 1
ATOM 4101 N N . GLN A 1 505 ? -14.797 -4.985 15.090 1.00 86.50 505 GLN A N 1
ATOM 4102 C CA . GLN A 1 505 ? -13.435 -4.982 14.581 1.00 86.50 505 GLN A CA 1
ATOM 4103 C C . GLN A 1 505 ? -13.061 -6.405 14.147 1.00 86.50 505 GLN A C 1
ATOM 4105 O O . GLN A 1 505 ? -13.085 -7.335 14.956 1.00 86.50 505 GLN A O 1
ATOM 4110 N N . GLY A 1 506 ? -12.702 -6.519 12.878 1.00 77.00 506 GLY A N 1
ATOM 4111 C CA . GLY A 1 506 ? -12.259 -7.732 12.232 1.00 77.00 506 GLY A CA 1
ATOM 4112 C C . GLY A 1 506 ? -10.804 -8.063 12.517 1.00 77.00 506 GLY A C 1
ATOM 4113 O O . GLY A 1 506 ? -10.207 -7.637 13.516 1.00 77.00 506 GLY A O 1
ATOM 4114 N N . ARG A 1 507 ? -10.193 -8.833 11.622 1.00 73.12 507 ARG A N 1
ATOM 4115 C CA . ARG A 1 507 ? -8.774 -9.184 11.723 1.00 73.12 507 ARG A CA 1
ATOM 4116 C C . ARG A 1 507 ? -7.895 -8.059 11.203 1.00 73.12 507 ARG A C 1
ATOM 4118 O O . ARG A 1 507 ? -8.287 -7.243 10.372 1.00 73.12 507 ARG A O 1
ATOM 4125 N N . PHE A 1 508 ? -6.648 -8.043 11.670 1.00 67.25 508 PHE A N 1
ATOM 4126 C CA . PHE A 1 508 ? -5.648 -7.181 11.059 1.00 67.25 508 PHE A CA 1
ATOM 4127 C C . PHE A 1 508 ? -5.514 -7.587 9.581 1.00 67.25 508 PHE A C 1
ATOM 4129 O O . PHE A 1 508 ? -5.076 -8.698 9.274 1.00 67.25 508 PHE A O 1
ATOM 4136 N N . GLY A 1 509 ? -5.857 -6.673 8.678 1.00 69.12 509 GLY A N 1
ATOM 4137 C CA . GLY A 1 509 ? -5.831 -6.857 7.239 1.00 69.12 509 GLY A CA 1
ATOM 4138 C C . GLY A 1 509 ? -7.094 -7.480 6.633 1.00 69.12 509 GLY A C 1
ATOM 4139 O O . GLY A 1 509 ? -7.151 -7.656 5.417 1.00 69.12 509 GLY A O 1
ATOM 4140 N N . GLY A 1 510 ? -8.069 -7.825 7.467 1.00 79.44 510 GLY A N 1
ATOM 4141 C CA . GLY A 1 510 ? -9.316 -8.452 7.056 1.00 79.44 510 GLY A CA 1
ATOM 4142 C C . GLY A 1 510 ? -9.194 -9.831 6.411 1.00 79.44 510 GLY A C 1
ATOM 4143 O O . GLY A 1 510 ? -8.101 -10.409 6.307 1.00 79.44 510 GLY A O 1
ATOM 4144 N N . THR A 1 511 ? -10.341 -10.356 5.989 1.00 82.06 511 THR A N 1
ATOM 4145 C CA . THR A 1 511 ? -10.528 -11.687 5.390 1.00 82.06 511 THR A CA 1
ATOM 4146 C C . THR A 1 511 ? -11.179 -11.630 4.002 1.00 82.06 511 THR A C 1
ATOM 4148 O O . THR A 1 511 ? -12.158 -12.327 3.751 1.00 82.06 511 THR A O 1
ATOM 4151 N N . PRO A 1 512 ? -10.614 -10.869 3.044 1.00 85.50 512 PRO A N 1
ATOM 4152 C CA . PRO A 1 512 ? -11.276 -10.593 1.773 1.00 85.50 512 PRO A CA 1
ATOM 4153 C C . PRO A 1 512 ? -11.603 -11.876 0.990 1.00 85.50 512 PRO A C 1
ATOM 4155 O O . PRO A 1 512 ? -10.710 -12.563 0.487 1.00 85.50 512 PRO A O 1
ATOM 4158 N N . GLY A 1 513 ? -12.892 -12.163 0.826 1.00 80.06 513 GLY A N 1
ATOM 4159 C CA . GLY A 1 513 ? -13.446 -13.259 0.037 1.00 80.06 513 GLY A CA 1
ATOM 4160 C C . GLY A 1 513 ? -13.689 -14.570 0.793 1.00 80.06 513 GLY A C 1
ATOM 4161 O O . GLY A 1 513 ? -13.942 -15.578 0.124 1.00 80.06 513 GLY A O 1
ATOM 4162 N N . TYR A 1 514 ? -13.605 -14.598 2.128 1.00 75.69 514 TYR A N 1
ATOM 4163 C CA . TYR A 1 514 ? -13.708 -15.829 2.925 1.00 75.69 514 TYR A CA 1
ATOM 4164 C C . TYR A 1 514 ? -14.636 -15.678 4.139 1.00 75.69 514 TYR A C 1
ATOM 4166 O O . TYR A 1 514 ? -14.552 -14.715 4.888 1.00 75.69 514 TYR A O 1
ATOM 4174 N N . ALA A 1 515 ? -15.473 -16.695 4.383 1.00 66.75 515 ALA A N 1
ATOM 4175 C CA . ALA A 1 515 ? -16.247 -16.801 5.620 1.00 66.75 515 ALA A CA 1
ATOM 4176 C C . ALA A 1 515 ? -15.334 -17.113 6.812 1.00 66.75 515 ALA A C 1
ATOM 4178 O O . ALA A 1 515 ? -14.428 -17.938 6.699 1.00 66.75 515 ALA A O 1
ATOM 4179 N N . ILE A 1 516 ? -15.628 -16.545 7.981 1.00 59.66 516 ILE A N 1
ATOM 4180 C CA . ILE A 1 516 ? -14.959 -16.930 9.225 1.00 59.66 516 ILE A CA 1
ATOM 4181 C C . ILE A 1 516 ? -15.736 -18.085 9.863 1.00 59.66 516 ILE A C 1
ATOM 4183 O O . ILE A 1 516 ? -16.655 -17.867 10.647 1.00 59.66 516 ILE A O 1
ATOM 4187 N N . GLU A 1 517 ? -15.354 -19.323 9.551 1.00 53.03 517 GLU A N 1
ATOM 4188 C CA . GLU A 1 517 ? -15.609 -20.456 10.451 1.00 53.03 517 GLU A CA 1
ATOM 4189 C C . GLU A 1 517 ? -14.418 -20.605 11.414 1.00 53.03 517 GLU A C 1
ATOM 4191 O O . GLU A 1 517 ? -13.255 -20.448 11.016 1.00 53.03 517 GLU A O 1
ATOM 4196 N N . GLU A 1 518 ? -14.703 -20.839 12.701 1.00 43.97 518 GLU A N 1
ATOM 4197 C CA . GLU A 1 518 ? -13.682 -21.077 13.726 1.00 43.97 518 GLU A CA 1
ATOM 4198 C C . GLU A 1 518 ? -12.784 -22.258 13.299 1.00 43.97 518 GLU A C 1
ATOM 4200 O O . GLU A 1 518 ? -13.282 -23.349 13.054 1.00 43.97 518 GLU A O 1
ATOM 4205 N N . GLU A 1 519 ? -11.463 -22.020 13.244 1.00 41.66 519 GLU A N 1
ATOM 4206 C CA . GLU A 1 519 ? -10.352 -22.988 13.055 1.00 41.66 519 GLU A CA 1
ATOM 4207 C C . GLU A 1 519 ? -9.595 -23.079 11.704 1.00 41.66 519 GLU A C 1
ATOM 4209 O O . GLU A 1 519 ? -8.649 -23.866 11.635 1.00 41.66 519 GLU A O 1
ATOM 4214 N N . GLU A 1 520 ? -9.819 -22.235 10.685 1.00 39.38 520 GLU A N 1
ATOM 4215 C CA . GLU A 1 520 ? -8.935 -22.221 9.488 1.00 39.38 520 GLU A CA 1
ATOM 4216 C C . GLU A 1 520 ? -8.022 -20.981 9.336 1.00 39.38 520 GLU A C 1
ATOM 4218 O O . GLU A 1 520 ? -8.308 -19.858 9.760 1.00 39.38 520 GLU A O 1
ATOM 4223 N N . SER A 1 521 ? -6.843 -21.222 8.749 1.00 46.06 521 SER A N 1
ATOM 4224 C CA . SER A 1 521 ? -5.812 -20.231 8.415 1.00 46.06 521 SER A CA 1
ATOM 4225 C C . SER A 1 521 ? -6.170 -19.523 7.104 1.00 46.06 521 SER A C 1
ATOM 4227 O O . SER A 1 521 ? -5.726 -19.939 6.033 1.00 46.06 521 SER A O 1
ATOM 4229 N N . TYR A 1 522 ? -6.949 -18.445 7.184 1.00 49.72 522 TYR A N 1
ATOM 4230 C CA . TYR A 1 522 ? -7.319 -17.633 6.020 1.00 49.72 522 TYR A CA 1
ATOM 4231 C C . TYR A 1 522 ? -6.195 -16.667 5.597 1.00 49.72 522 TYR A C 1
ATOM 4233 O O . TYR A 1 522 ? -5.483 -16.129 6.454 1.00 49.72 522 TYR A O 1
ATOM 4241 N N . PRO A 1 523 ? -6.022 -16.413 4.288 1.00 47.62 523 PRO A N 1
ATOM 4242 C CA . PRO A 1 523 ? -5.081 -15.416 3.791 1.00 47.62 523 PRO A CA 1
ATOM 4243 C C . PRO A 1 523 ? -5.547 -14.000 4.174 1.00 47.62 523 PRO A C 1
ATOM 4245 O O . PRO A 1 523 ? -6.471 -13.460 3.579 1.00 47.62 523 PRO A O 1
ATOM 4248 N N . CYS A 1 524 ? -4.901 -13.385 5.169 1.00 50.41 524 CYS A N 1
ATOM 4249 C CA . CYS A 1 524 ? -5.105 -11.975 5.519 1.00 50.41 524 CYS A CA 1
ATOM 4250 C C . CYS A 1 524 ? -4.114 -11.064 4.770 1.00 50.41 524 CYS A C 1
ATOM 4252 O O . CYS A 1 524 ? -3.054 -11.523 4.324 1.00 50.41 524 CYS A O 1
ATOM 4254 N N . ILE A 1 525 ? -4.378 -9.746 4.722 1.00 43.81 525 ILE A N 1
ATOM 4255 C CA . ILE A 1 525 ? -3.421 -8.728 4.219 1.00 43.81 525 ILE A CA 1
ATOM 4256 C C . ILE A 1 525 ? -2.032 -8.863 4.876 1.00 43.81 525 ILE A C 1
ATOM 4258 O O . ILE A 1 525 ? -1.053 -8.364 4.342 1.00 43.81 525 ILE A O 1
ATOM 4262 N N . PHE A 1 526 ? -1.865 -9.574 5.996 1.00 44.53 526 PHE A N 1
ATOM 4263 C CA . PHE A 1 526 ? -0.551 -9.792 6.606 1.00 44.53 526 PHE A CA 1
ATOM 4264 C C . PHE A 1 526 ? 0.355 -10.846 5.942 1.00 44.53 526 PHE A C 1
ATOM 4266 O O . PHE A 1 526 ? 1.533 -10.892 6.299 1.00 44.53 526 PHE A O 1
ATOM 4273 N N . HIS A 1 527 ? -0.072 -11.566 4.892 1.00 42.69 527 HIS A N 1
ATOM 4274 C CA . HIS A 1 527 ? 0.910 -12.148 3.949 1.00 42.69 527 HIS A CA 1
ATOM 4275 C C . HIS A 1 527 ? 1.746 -11.054 3.237 1.00 42.69 527 HIS A C 1
ATOM 4277 O O . HIS A 1 527 ? 2.797 -11.340 2.666 1.00 42.69 527 HIS A O 1
ATOM 4283 N N . VAL A 1 528 ? 1.332 -9.779 3.326 1.00 41.38 528 VAL A N 1
ATOM 4284 C CA . VAL A 1 528 ? 2.039 -8.598 2.796 1.00 41.38 528 VAL A CA 1
ATOM 4285 C C . VAL A 1 528 ? 3.003 -7.956 3.807 1.00 41.38 528 VAL A C 1
ATOM 4287 O O . VAL A 1 528 ? 3.854 -7.163 3.406 1.00 41.38 528 VAL A O 1
ATOM 4290 N N . TYR A 1 529 ? 2.925 -8.279 5.103 1.00 41.34 529 TYR A N 1
ATOM 4291 C CA . TYR A 1 529 ? 3.725 -7.612 6.147 1.00 41.34 529 TYR A CA 1
ATOM 4292 C C . TYR A 1 529 ? 4.621 -8.544 6.971 1.00 41.34 529 TYR A C 1
ATOM 4294 O O . TYR A 1 529 ? 5.399 -8.059 7.794 1.00 41.34 529 TYR A O 1
ATOM 4302 N N . ALA A 1 530 ? 4.580 -9.854 6.722 1.00 42.38 530 ALA A N 1
ATOM 4303 C CA . ALA A 1 530 ? 5.707 -10.721 7.042 1.00 42.38 530 ALA A CA 1
ATOM 4304 C C . ALA A 1 530 ? 6.906 -10.372 6.137 1.00 42.38 530 ALA A C 1
ATOM 4306 O O . ALA A 1 530 ? 6.730 -9.840 5.034 1.00 42.38 530 ALA A O 1
ATOM 4307 N N . GLU A 1 531 ? 8.133 -10.656 6.589 1.00 51.59 531 GLU A N 1
ATOM 4308 C CA . GLU A 1 531 ? 9.278 -10.703 5.677 1.00 51.59 531 GLU A CA 1
ATOM 4309 C C . GLU A 1 531 ? 8.897 -11.627 4.516 1.00 51.59 531 GLU A C 1
ATOM 4311 O O . GLU A 1 531 ? 8.624 -12.811 4.720 1.00 51.59 531 GLU A O 1
ATOM 4316 N N . ASN A 1 532 ? 8.797 -11.078 3.301 1.00 64.38 532 ASN A N 1
ATOM 4317 C CA . ASN A 1 532 ? 8.364 -11.843 2.139 1.00 64.38 532 ASN A CA 1
ATOM 4318 C C . ASN A 1 532 ? 9.559 -12.635 1.599 1.00 64.38 532 ASN A C 1
ATOM 4320 O O . ASN A 1 532 ? 10.086 -12.371 0.517 1.00 64.38 532 ASN A O 1
ATOM 4324 N N . HIS A 1 533 ? 10.026 -13.576 2.420 1.00 70.06 533 HIS A N 1
ATOM 4325 C CA . HIS A 1 533 ? 11.165 -14.432 2.127 1.00 70.06 533 HIS A CA 1
ATOM 4326 C C . HIS A 1 533 ? 10.973 -15.190 0.818 1.00 70.06 533 HIS A C 1
ATOM 4328 O O . HIS A 1 533 ? 11.952 -15.417 0.117 1.00 70.06 533 HIS A O 1
ATOM 4334 N N . ASP A 1 534 ? 9.733 -15.527 0.459 1.00 76.75 534 ASP A N 1
ATOM 4335 C CA . ASP A 1 534 ? 9.419 -16.187 -0.805 1.00 76.75 534 ASP A CA 1
ATOM 4336 C C . ASP A 1 534 ? 9.602 -15.255 -2.005 1.00 76.75 534 ASP A C 1
ATOM 4338 O O . ASP A 1 534 ? 10.155 -15.677 -3.019 1.00 76.75 534 ASP A O 1
ATOM 4342 N N . LEU A 1 535 ? 9.222 -13.978 -1.897 1.00 80.06 535 LEU A N 1
ATOM 4343 C CA . LEU A 1 535 ? 9.454 -12.982 -2.945 1.00 80.06 535 LEU A CA 1
ATOM 4344 C C . LEU A 1 535 ? 10.939 -12.621 -3.073 1.00 80.06 535 LEU A C 1
ATOM 4346 O O . LEU A 1 535 ? 11.454 -12.535 -4.186 1.00 80.06 535 LEU A O 1
ATOM 4350 N N . GLU A 1 536 ? 11.647 -12.454 -1.955 1.00 85.25 536 GLU A N 1
ATOM 4351 C CA . GLU A 1 536 ? 13.104 -12.255 -1.956 1.00 85.25 536 GLU A CA 1
ATOM 4352 C C . GLU A 1 536 ? 13.827 -13.452 -2.567 1.00 85.25 536 GLU A C 1
ATOM 4354 O O . GLU A 1 536 ? 14.720 -13.283 -3.400 1.00 85.25 536 GLU A O 1
ATOM 4359 N N . LYS A 1 537 ? 13.406 -14.664 -2.201 1.00 86.69 537 LYS A N 1
ATOM 4360 C CA . LYS A 1 537 ? 13.922 -15.904 -2.768 1.00 86.69 537 LYS A CA 1
ATOM 4361 C C . LYS A 1 537 ? 13.614 -15.998 -4.257 1.00 86.69 537 LYS A C 1
ATOM 4363 O O . LYS A 1 537 ? 14.533 -16.270 -5.020 1.00 86.69 537 LYS A O 1
ATOM 4368 N N . TYR A 1 538 ? 12.384 -15.709 -4.684 1.00 91.62 538 TYR A N 1
ATOM 4369 C CA . TYR A 1 538 ? 12.006 -15.681 -6.098 1.00 91.62 538 TYR A CA 1
ATOM 4370 C C . TYR A 1 538 ? 12.896 -14.723 -6.888 1.00 91.62 538 TYR A C 1
ATOM 4372 O O . TYR A 1 538 ? 13.469 -15.113 -7.901 1.00 91.62 538 TYR A O 1
ATOM 4380 N N . ILE A 1 539 ? 13.052 -13.481 -6.418 1.00 91.25 539 ILE A N 1
ATOM 4381 C CA . ILE A 1 539 ? 13.872 -12.471 -7.097 1.00 91.25 539 ILE A CA 1
ATOM 4382 C C . ILE A 1 539 ? 15.332 -12.920 -7.140 1.00 91.25 539 ILE A C 1
ATOM 4384 O O . ILE A 1 539 ? 15.954 -12.847 -8.195 1.00 91.25 539 ILE A O 1
ATOM 4388 N N . SER A 1 540 ? 15.871 -13.447 -6.040 1.00 91.81 540 SER A N 1
ATOM 4389 C CA . SER A 1 540 ? 17.241 -13.965 -5.988 1.00 91.81 540 SER A CA 1
ATOM 4390 C C . SER A 1 540 ? 17.462 -15.138 -6.956 1.00 91.81 540 SER A C 1
ATOM 4392 O O . SER A 1 540 ? 18.433 -15.146 -7.721 1.00 91.81 540 SER A O 1
ATOM 4394 N N . GLU A 1 541 ? 16.544 -16.105 -6.982 1.00 93.88 541 GLU A N 1
ATOM 4395 C CA . GLU A 1 541 ? 16.584 -17.253 -7.892 1.00 93.88 541 GLU A CA 1
ATOM 4396 C C . GLU A 1 541 ? 16.453 -16.806 -9.350 1.00 93.88 541 GLU A C 1
ATOM 4398 O O . GLU A 1 541 ? 17.208 -17.264 -10.212 1.00 93.88 541 GLU A O 1
ATOM 4403 N N . LYS A 1 542 ? 15.550 -15.864 -9.628 1.00 94.38 542 LYS A N 1
ATOM 4404 C CA . LYS A 1 542 ? 15.299 -15.354 -10.973 1.00 94.38 542 LYS A CA 1
ATOM 4405 C C . LYS A 1 542 ? 16.446 -14.481 -11.482 1.00 94.38 542 LYS A C 1
ATOM 4407 O O . LYS A 1 542 ? 16.838 -14.635 -12.636 1.00 94.38 542 LYS A O 1
ATOM 4412 N N . ILE A 1 543 ? 17.061 -13.653 -10.634 1.00 94.62 543 ILE A N 1
ATOM 4413 C CA . ILE A 1 543 ? 18.322 -12.961 -10.947 1.00 94.62 543 ILE A CA 1
ATOM 4414 C C . ILE A 1 543 ? 19.385 -13.998 -11.318 1.00 94.62 543 ILE A C 1
ATOM 4416 O O . ILE A 1 543 ? 19.950 -13.911 -12.402 1.00 94.62 543 ILE A O 1
ATOM 4420 N N . THR A 1 544 ? 19.582 -15.032 -10.497 1.00 93.62 544 THR A N 1
ATOM 4421 C CA . THR A 1 544 ? 20.568 -16.100 -10.759 1.00 93.62 544 THR A CA 1
ATOM 4422 C C . THR A 1 544 ? 20.290 -16.853 -12.071 1.00 93.62 544 THR A C 1
ATOM 4424 O O . THR A 1 544 ? 21.215 -17.285 -12.765 1.00 93.62 544 THR A O 1
ATOM 4427 N N . GLU A 1 545 ? 19.018 -17.041 -12.434 1.00 93.38 545 GLU A N 1
ATOM 4428 C CA . GLU A 1 545 ? 18.609 -17.620 -13.718 1.00 93.38 545 GLU A CA 1
ATOM 4429 C C . GLU A 1 545 ? 18.989 -16.701 -14.891 1.00 93.38 545 GLU A C 1
ATOM 4431 O O . GLU A 1 545 ? 19.606 -17.150 -15.861 1.00 93.38 545 GLU A O 1
ATOM 4436 N N . LEU A 1 546 ? 18.637 -15.416 -14.803 1.00 92.25 546 LEU A N 1
ATOM 4437 C CA . LEU A 1 546 ? 18.855 -14.428 -15.860 1.00 92.25 546 LEU A CA 1
ATOM 4438 C C . LEU A 1 546 ? 20.329 -14.033 -16.012 1.00 92.25 546 LEU A C 1
ATOM 4440 O O . LEU A 1 546 ? 20.757 -13.736 -17.123 1.00 92.25 546 LEU A O 1
ATOM 4444 N N . GLU A 1 547 ? 21.135 -14.126 -14.953 1.00 92.12 547 GLU A N 1
ATOM 4445 C CA . GLU A 1 547 ? 22.593 -13.959 -15.007 1.00 92.12 547 GLU A CA 1
ATOM 4446 C C . GLU A 1 547 ? 23.272 -14.942 -15.957 1.00 92.12 547 GLU A C 1
ATOM 4448 O O . GLU A 1 547 ? 24.371 -14.669 -16.437 1.00 92.12 547 GLU A O 1
ATOM 4453 N N . LYS A 1 548 ? 22.642 -16.082 -16.250 1.00 90.12 548 LYS A N 1
ATOM 4454 C CA . LYS A 1 548 ? 23.154 -17.073 -17.206 1.00 90.12 548 LYS A CA 1
ATOM 4455 C C . LYS A 1 548 ? 22.716 -16.786 -18.643 1.00 90.12 548 LYS A C 1
ATOM 4457 O O . LYS A 1 548 ? 23.165 -17.471 -19.553 1.00 90.12 548 LYS A O 1
ATOM 4462 N N . LYS A 1 549 ? 21.862 -15.784 -18.857 1.00 91.81 549 LYS A N 1
ATOM 4463 C CA . LYS A 1 549 ? 21.293 -15.411 -20.158 1.00 91.81 549 LYS A CA 1
ATOM 4464 C C . LYS A 1 549 ? 21.878 -14.089 -20.655 1.00 91.81 549 LYS A C 1
ATOM 4466 O O . LYS A 1 549 ? 22.463 -13.321 -19.899 1.00 91.81 549 LYS A O 1
ATOM 4471 N N . SER A 1 550 ? 21.698 -13.807 -21.940 1.00 90.19 550 SER A N 1
ATOM 4472 C CA . SER A 1 550 ? 22.237 -12.627 -22.639 1.00 90.19 550 SER A CA 1
ATOM 4473 C C . SER A 1 550 ? 21.693 -11.305 -22.095 1.00 90.19 550 SER A C 1
ATOM 4475 O O . SER A 1 550 ? 22.406 -10.299 -22.073 1.00 90.19 550 SER A O 1
ATOM 4477 N N . VAL A 1 551 ? 20.461 -11.334 -21.573 1.00 90.69 551 VAL A N 1
ATOM 4478 C CA . VAL A 1 551 ? 19.804 -10.198 -20.913 1.00 90.69 551 VAL A CA 1
ATOM 4479 C C . VAL A 1 551 ? 20.577 -9.676 -19.700 1.00 90.69 551 VAL A C 1
ATOM 4481 O O . VAL A 1 551 ? 20.377 -8.529 -19.318 1.00 90.69 551 VAL A O 1
ATOM 4484 N N . SER A 1 552 ? 21.524 -10.448 -19.146 1.00 89.88 552 SER A N 1
ATOM 4485 C CA . SER A 1 552 ? 22.351 -10.020 -18.012 1.00 89.88 552 SER A CA 1
ATOM 4486 C C . SER A 1 552 ? 23.205 -8.774 -18.285 1.00 89.88 552 SER A C 1
ATOM 4488 O O . SER A 1 552 ? 23.718 -8.174 -17.347 1.00 89.88 552 SER A O 1
ATOM 4490 N N . ALA A 1 553 ? 23.412 -8.413 -19.556 1.00 85.38 553 ALA A N 1
ATOM 4491 C CA . ALA A 1 553 ? 24.113 -7.187 -19.940 1.00 85.38 553 ALA A CA 1
ATOM 4492 C C . ALA A 1 553 ? 23.180 -5.980 -20.143 1.00 85.38 553 ALA A C 1
ATOM 4494 O O . ALA A 1 553 ? 23.668 -4.889 -20.417 1.00 85.38 553 ALA A O 1
ATOM 4495 N N . SER A 1 554 ? 21.856 -6.138 -20.047 1.00 86.81 554 SER A N 1
ATOM 4496 C CA . SER A 1 554 ? 20.942 -5.009 -20.230 1.00 86.81 554 SER A CA 1
ATOM 4497 C C . SER A 1 554 ? 21.062 -4.007 -19.075 1.00 86.81 554 SER A C 1
ATOM 4499 O O . SER A 1 554 ? 21.236 -4.387 -17.915 1.00 86.81 554 SER A O 1
ATOM 4501 N N . GLU A 1 555 ? 20.945 -2.711 -19.383 1.00 84.56 555 GLU A N 1
ATOM 4502 C CA . GLU A 1 555 ? 20.966 -1.658 -18.355 1.00 84.56 555 GLU A CA 1
ATOM 4503 C C . GLU A 1 555 ? 19.840 -1.849 -17.327 1.00 84.56 555 GLU A C 1
ATOM 4505 O O . GLU A 1 555 ? 20.038 -1.618 -16.136 1.00 84.56 555 GLU A O 1
ATOM 4510 N N . GLU A 1 556 ? 18.677 -2.328 -17.776 1.00 88.31 556 GLU A N 1
ATOM 4511 C CA . GLU A 1 556 ? 17.533 -2.594 -16.908 1.00 88.31 556 GLU A CA 1
ATOM 4512 C C . GLU A 1 556 ? 17.803 -3.745 -15.933 1.00 88.31 556 GLU A C 1
ATOM 4514 O O . GLU A 1 556 ? 17.565 -3.589 -14.736 1.00 88.31 556 GLU A O 1
ATOM 4519 N N . PHE A 1 557 ? 18.367 -4.864 -16.403 1.00 92.06 557 PHE A N 1
ATOM 4520 C CA . PHE A 1 557 ? 18.726 -5.984 -15.533 1.00 92.06 557 PHE A CA 1
ATOM 4521 C C . PHE A 1 557 ? 19.768 -5.577 -14.486 1.00 92.06 557 PHE A C 1
ATOM 4523 O O . PHE A 1 557 ? 19.610 -5.883 -13.304 1.00 92.06 557 PHE A O 1
ATOM 4530 N N . LEU A 1 558 ? 20.814 -4.858 -14.904 1.00 89.38 558 LEU A N 1
ATOM 4531 C CA . LEU A 1 558 ? 21.862 -4.385 -13.997 1.00 89.38 558 LEU A CA 1
ATOM 4532 C C . LEU A 1 558 ? 21.301 -3.431 -12.937 1.00 89.38 558 LEU A C 1
ATOM 4534 O O . LEU A 1 558 ? 21.652 -3.557 -11.766 1.00 89.38 558 LEU A O 1
ATOM 4538 N N . SER A 1 559 ? 20.382 -2.541 -13.324 1.00 91.31 559 SER A N 1
ATOM 4539 C CA . SER A 1 559 ? 19.686 -1.653 -12.390 1.00 91.31 559 SER A CA 1
ATOM 4540 C C . SER A 1 559 ? 18.835 -2.425 -11.379 1.00 91.31 559 SER A C 1
ATOM 4542 O O . SER A 1 559 ? 18.900 -2.121 -10.192 1.00 91.31 559 SER A O 1
ATOM 4544 N N . ILE A 1 560 ? 18.069 -3.431 -11.821 1.00 92.31 560 ILE A N 1
ATOM 4545 C CA . ILE A 1 560 ? 17.256 -4.279 -10.930 1.00 92.31 560 ILE A CA 1
ATOM 4546 C C . ILE A 1 560 ? 18.156 -5.006 -9.928 1.00 92.31 560 ILE A C 1
ATOM 4548 O O . ILE A 1 560 ? 17.873 -5.022 -8.731 1.00 92.31 560 ILE A O 1
ATOM 4552 N N . LYS A 1 561 ? 19.257 -5.594 -10.410 1.00 92.75 561 LYS A N 1
ATOM 4553 C CA . LYS A 1 561 ? 20.202 -6.325 -9.567 1.00 92.75 561 LYS A CA 1
ATOM 4554 C C . LYS A 1 561 ? 20.845 -5.414 -8.518 1.00 92.75 561 LYS A C 1
ATOM 4556 O O . LYS A 1 561 ? 20.861 -5.772 -7.344 1.00 92.75 561 LYS A O 1
ATOM 4561 N N . GLU A 1 562 ? 21.330 -4.240 -8.918 1.00 91.94 562 GLU A N 1
ATOM 4562 C CA . GLU A 1 562 ? 21.940 -3.272 -7.998 1.00 91.94 562 GLU A CA 1
ATOM 4563 C C . GLU A 1 562 ? 20.943 -2.786 -6.935 1.00 91.94 562 GLU A C 1
ATOM 4565 O O . GLU A 1 562 ? 21.293 -2.667 -5.759 1.00 91.94 562 GLU A O 1
ATOM 4570 N N . GLU A 1 563 ? 19.695 -2.530 -7.328 1.00 92.06 563 GLU A N 1
ATOM 4571 C CA . GLU A 1 563 ? 18.634 -2.106 -6.414 1.00 92.06 563 GLU A CA 1
ATOM 4572 C C . GLU A 1 563 ? 18.259 -3.212 -5.413 1.00 92.06 563 GLU A C 1
ATOM 4574 O O . GLU A 1 563 ? 18.070 -2.929 -4.228 1.00 92.06 563 GLU A O 1
ATOM 4579 N N . PHE A 1 564 ? 18.234 -4.474 -5.856 1.00 91.75 564 PHE A N 1
ATOM 4580 C CA . PHE A 1 564 ? 18.014 -5.632 -4.988 1.00 91.75 564 PHE A CA 1
ATOM 4581 C C . PHE A 1 564 ? 19.175 -5.866 -4.004 1.00 91.75 564 PHE A C 1
ATOM 4583 O O . PHE A 1 564 ? 18.943 -6.081 -2.817 1.00 91.75 564 PHE A O 1
ATOM 4590 N N . GLU A 1 565 ? 20.430 -5.781 -4.458 1.00 89.12 565 GLU A N 1
ATOM 4591 C CA . GLU A 1 565 ? 21.618 -5.983 -3.609 1.00 89.12 565 GLU A CA 1
ATOM 4592 C C . GLU A 1 565 ? 21.793 -4.876 -2.557 1.00 89.12 565 GLU A C 1
ATOM 4594 O O . GLU A 1 565 ? 22.283 -5.125 -1.453 1.00 89.12 565 GLU A O 1
ATOM 4599 N N . ASN A 1 566 ? 21.372 -3.649 -2.876 1.00 84.56 566 ASN A N 1
ATOM 4600 C CA . ASN A 1 566 ? 21.465 -2.495 -1.981 1.00 84.56 566 ASN A CA 1
ATOM 4601 C C . ASN A 1 566 ? 20.176 -2.216 -1.201 1.00 84.56 566 ASN A C 1
ATOM 4603 O O . ASN A 1 566 ? 20.047 -1.153 -0.582 1.00 84.56 566 ASN A O 1
ATOM 4607 N N . LEU A 1 567 ? 19.227 -3.150 -1.215 1.00 80.62 567 LEU A N 1
ATOM 4608 C CA . LEU A 1 567 ? 17.921 -2.983 -0.602 1.00 80.62 567 LEU A CA 1
ATOM 4609 C C . LEU A 1 567 ? 18.051 -2.711 0.909 1.00 80.62 567 LEU A C 1
ATOM 4611 O O . LEU A 1 567 ? 18.503 -3.551 1.687 1.00 80.62 567 LEU A O 1
ATOM 4615 N N . ARG A 1 568 ? 17.646 -1.507 1.337 1.00 61.25 568 ARG A N 1
ATOM 4616 C CA . ARG A 1 568 ? 17.649 -1.059 2.741 1.00 61.25 568 ARG A CA 1
ATOM 4617 C C . ARG A 1 568 ? 16.331 -0.372 3.092 1.00 61.25 568 ARG A C 1
ATOM 4619 O O . ARG A 1 568 ? 15.817 0.431 2.315 1.00 61.25 568 ARG A O 1
ATOM 4626 N N . GLY A 1 569 ? 15.813 -0.615 4.295 1.00 49.75 569 GLY A N 1
ATOM 4627 C CA . GLY A 1 569 ? 14.618 0.054 4.819 1.00 49.75 569 GLY A CA 1
ATOM 4628 C C . GLY A 1 569 ? 13.779 -0.851 5.718 1.00 49.75 569 GLY A C 1
ATOM 4629 O O . GLY A 1 569 ? 14.008 -2.054 5.773 1.00 49.75 569 GLY A O 1
ATOM 4630 N N . GLY A 1 570 ? 12.803 -0.269 6.422 1.00 47.91 570 GLY A N 1
ATOM 4631 C CA . GLY A 1 570 ? 11.820 -1.044 7.186 1.00 47.91 570 GLY A CA 1
ATOM 4632 C C . GLY A 1 570 ? 10.945 -1.921 6.280 1.00 47.91 570 GLY A C 1
ATOM 4633 O O . GLY A 1 570 ? 10.771 -1.605 5.098 1.00 47.91 570 GLY A O 1
ATOM 4634 N N . VAL A 1 571 ? 10.370 -2.985 6.854 1.00 50.00 571 VAL A N 1
ATOM 4635 C CA . VAL A 1 571 ? 9.643 -4.094 6.188 1.00 50.00 571 VAL A CA 1
ATOM 4636 C C . VAL A 1 571 ? 8.758 -3.643 5.022 1.00 50.00 571 VAL A C 1
ATOM 4638 O O . VAL A 1 571 ? 8.792 -4.205 3.933 1.00 50.00 571 VAL A O 1
ATOM 4641 N N . ILE A 1 572 ? 8.017 -2.554 5.200 1.00 45.19 572 ILE A N 1
ATOM 4642 C CA . ILE A 1 572 ? 7.015 -2.142 4.221 1.00 45.19 572 ILE A CA 1
ATOM 4643 C C . ILE A 1 572 ? 7.638 -1.440 3.002 1.00 45.19 572 ILE A C 1
ATOM 4645 O O . ILE A 1 572 ? 7.164 -1.609 1.885 1.00 45.19 572 ILE A O 1
ATOM 4649 N N . ARG A 1 573 ? 8.724 -0.672 3.185 1.00 58.22 573 ARG A N 1
ATOM 4650 C CA . ARG A 1 573 ? 9.468 -0.092 2.049 1.00 58.22 573 ARG A CA 1
ATOM 4651 C C . ARG A 1 573 ? 10.160 -1.199 1.250 1.00 58.22 573 ARG A C 1
ATOM 4653 O O . ARG A 1 573 ? 10.233 -1.103 0.031 1.00 58.22 573 ARG A O 1
ATOM 4660 N N . LYS A 1 574 ? 10.619 -2.247 1.941 1.00 69.50 574 LYS A N 1
ATOM 4661 C CA . LYS A 1 574 ? 11.231 -3.435 1.341 1.00 69.50 574 LYS A CA 1
ATOM 4662 C C . LYS A 1 574 ? 10.239 -4.148 0.413 1.00 69.50 574 LYS A C 1
ATOM 4664 O O . LYS A 1 574 ? 10.544 -4.317 -0.759 1.00 69.50 574 LYS A O 1
ATOM 4669 N N . ASN A 1 575 ? 9.025 -4.445 0.883 1.00 66.81 575 ASN A N 1
ATOM 4670 C CA . ASN A 1 575 ? 8.027 -5.183 0.096 1.00 66.81 575 ASN A CA 1
ATOM 4671 C C . ASN A 1 575 ? 7.529 -4.426 -1.149 1.00 66.81 575 ASN A C 1
ATOM 4673 O O . ASN A 1 575 ? 7.386 -5.039 -2.206 1.00 66.81 575 ASN A O 1
ATOM 4677 N N . THR A 1 576 ? 7.344 -3.101 -1.080 1.00 68.31 576 THR A N 1
ATOM 4678 C CA . THR A 1 576 ? 6.999 -2.298 -2.271 1.00 68.31 576 THR A CA 1
ATOM 4679 C C . THR A 1 576 ? 8.092 -2.365 -3.336 1.00 68.31 576 THR A C 1
ATOM 4681 O O . THR A 1 576 ? 7.795 -2.581 -4.509 1.00 68.31 576 THR A O 1
ATOM 4684 N N . ILE A 1 577 ? 9.359 -2.226 -2.929 1.00 75.75 577 ILE A N 1
ATOM 4685 C CA . ILE A 1 577 ? 10.489 -2.308 -3.859 1.00 75.75 577 ILE A CA 1
ATOM 4686 C C . ILE A 1 577 ? 10.596 -3.727 -4.430 1.00 75.75 577 ILE A C 1
ATOM 4688 O O . ILE A 1 577 ? 10.723 -3.882 -5.636 1.00 75.75 577 ILE A O 1
ATOM 4692 N N . LEU A 1 578 ? 10.460 -4.774 -3.610 1.00 84.00 578 LEU A N 1
ATOM 4693 C CA . LEU A 1 578 ? 10.513 -6.163 -4.080 1.00 84.00 578 LEU A CA 1
ATOM 4694 C C . LEU A 1 578 ? 9.442 -6.468 -5.140 1.00 84.00 578 LEU A C 1
ATOM 4696 O O . LEU A 1 578 ? 9.730 -7.142 -6.125 1.00 84.00 578 LEU A O 1
ATOM 4700 N N . ARG A 1 579 ? 8.220 -5.946 -4.994 1.00 81.00 579 ARG A N 1
ATOM 4701 C CA . ARG A 1 579 ? 7.162 -6.126 -6.003 1.00 81.00 579 ARG A CA 1
ATOM 4702 C C . ARG A 1 579 ? 7.465 -5.403 -7.311 1.00 81.00 579 ARG A C 1
ATOM 4704 O O . ARG A 1 579 ? 7.278 -5.993 -8.375 1.00 81.00 579 ARG A O 1
ATOM 4711 N N . ASP A 1 580 ? 7.973 -4.172 -7.245 1.00 83.94 580 ASP A N 1
ATOM 4712 C CA . ASP A 1 580 ? 8.423 -3.452 -8.442 1.00 83.94 580 ASP A CA 1
ATOM 4713 C C . ASP A 1 580 ? 9.575 -4.187 -9.141 1.00 83.94 580 ASP A C 1
ATOM 4715 O O . ASP A 1 580 ? 9.532 -4.395 -10.355 1.00 83.94 580 ASP A O 1
ATOM 4719 N N . LEU A 1 581 ? 10.555 -4.663 -8.366 1.00 88.38 581 LEU A N 1
ATOM 4720 C CA . LEU A 1 581 ? 11.672 -5.453 -8.874 1.00 88.38 581 LEU A CA 1
ATOM 4721 C C . LEU A 1 581 ? 11.177 -6.728 -9.552 1.00 88.38 581 LEU A C 1
ATOM 4723 O O . LEU A 1 581 ? 11.580 -6.985 -10.681 1.00 88.38 581 LEU A O 1
ATOM 4727 N N . LYS A 1 582 ? 10.264 -7.487 -8.929 1.00 90.69 582 LYS A N 1
ATOM 4728 C CA . LYS A 1 582 ? 9.649 -8.668 -9.552 1.00 90.69 582 LYS A CA 1
ATOM 4729 C C . LYS A 1 582 ? 8.971 -8.312 -10.872 1.00 90.69 582 LYS A C 1
ATOM 4731 O O . LYS A 1 582 ? 9.233 -8.967 -11.873 1.00 90.69 582 LYS A O 1
ATOM 4736 N N . ARG A 1 583 ? 8.134 -7.270 -10.898 1.00 89.62 583 ARG A N 1
ATOM 4737 C CA . ARG A 1 583 ? 7.418 -6.838 -12.109 1.00 89.62 583 ARG A CA 1
ATOM 4738 C C . ARG A 1 583 ? 8.383 -6.494 -13.245 1.00 89.62 583 ARG A C 1
ATOM 4740 O O . ARG A 1 583 ? 8.182 -6.948 -14.367 1.00 89.62 583 ARG A O 1
ATOM 4747 N N . ARG A 1 584 ? 9.432 -5.717 -12.958 1.00 92.75 584 ARG A N 1
ATOM 4748 C CA . ARG A 1 584 ? 10.460 -5.346 -13.944 1.00 92.75 584 ARG A CA 1
ATOM 4749 C C . ARG A 1 584 ? 11.235 -6.573 -14.422 1.00 92.75 584 ARG A C 1
ATOM 4751 O O . ARG A 1 584 ? 11.405 -6.751 -15.623 1.00 92.75 584 ARG A O 1
ATOM 4758 N N . LEU A 1 585 ? 11.626 -7.454 -13.503 1.00 91.81 585 LEU A N 1
ATOM 4759 C CA . LEU A 1 585 ? 12.355 -8.689 -13.798 1.00 91.81 585 LEU A CA 1
ATOM 4760 C C . LEU A 1 585 ? 11.534 -9.648 -14.677 1.00 91.81 585 LEU A C 1
ATOM 4762 O O . LEU A 1 585 ? 12.068 -10.217 -15.625 1.00 91.81 585 LEU A O 1
ATOM 4766 N N . ASP A 1 586 ? 10.238 -9.786 -14.392 1.00 89.12 586 ASP A N 1
ATOM 4767 C CA . ASP A 1 586 ? 9.302 -10.615 -15.160 1.00 89.12 586 ASP A CA 1
ATOM 4768 C C . ASP A 1 586 ? 8.983 -10.014 -16.537 1.00 89.12 586 ASP A C 1
ATOM 4770 O O . ASP A 1 586 ? 8.628 -10.747 -17.458 1.00 89.12 586 ASP A O 1
ATOM 4774 N N . SER A 1 587 ? 9.130 -8.694 -16.695 1.00 88.50 587 SER A N 1
ATOM 4775 C CA . SER A 1 587 ? 8.919 -7.996 -17.969 1.00 88.50 587 SER A CA 1
ATOM 4776 C C . SER A 1 587 ? 10.123 -8.022 -18.915 1.00 88.50 587 SER A C 1
ATOM 4778 O O . SER A 1 587 ? 9.999 -7.605 -20.065 1.00 88.50 587 SER A O 1
ATOM 4780 N N . LEU A 1 588 ? 11.283 -8.509 -18.459 1.00 90.38 588 LEU A N 1
ATOM 4781 C CA . LEU A 1 588 ? 12.476 -8.600 -19.295 1.00 90.38 588 LEU A CA 1
ATOM 4782 C C . LEU A 1 588 ? 12.262 -9.602 -20.436 1.00 90.38 588 LEU A C 1
ATOM 4784 O O . LEU A 1 588 ? 12.141 -10.808 -20.214 1.00 90.38 588 LEU A O 1
ATOM 4788 N N . GLU A 1 589 ? 12.278 -9.104 -21.673 1.00 88.75 589 GLU A N 1
ATOM 4789 C CA . GLU A 1 589 ? 12.203 -9.951 -22.862 1.00 88.75 589 GLU A CA 1
ATOM 4790 C C . GLU A 1 589 ? 13.487 -10.779 -23.028 1.00 88.75 589 GLU A C 1
ATOM 4792 O O . GLU A 1 589 ? 14.614 -10.270 -22.991 1.00 88.75 589 GLU A O 1
ATOM 4797 N N . ILE A 1 590 ? 13.301 -12.087 -23.210 1.00 89.69 590 ILE A N 1
ATOM 4798 C CA . ILE A 1 590 ? 14.375 -13.052 -23.434 1.00 89.69 590 ILE A CA 1
ATOM 4799 C C . ILE A 1 590 ? 14.292 -13.504 -24.883 1.00 89.69 590 ILE A C 1
ATOM 4801 O O . ILE A 1 590 ? 13.312 -14.131 -25.284 1.00 89.69 590 ILE A O 1
ATOM 4805 N N . TYR A 1 591 ? 15.342 -13.223 -25.644 1.00 91.62 591 TYR A N 1
ATOM 4806 C CA . TYR A 1 591 ? 15.422 -13.585 -27.051 1.00 91.62 591 TYR A CA 1
ATOM 4807 C C . TYR A 1 591 ? 16.260 -14.849 -27.243 1.00 91.62 591 TYR A C 1
ATOM 4809 O O . TYR A 1 591 ? 17.226 -15.101 -26.516 1.00 91.62 591 TYR A O 1
ATOM 4817 N N . GLU A 1 592 ? 15.900 -15.650 -28.246 1.00 88.50 592 GLU A N 1
ATOM 4818 C CA . GLU A 1 592 ? 16.669 -16.846 -28.617 1.00 88.50 592 GLU A CA 1
ATOM 4819 C C . GLU A 1 592 ? 17.987 -16.486 -29.304 1.00 88.50 592 GLU A C 1
ATOM 4821 O O . GLU A 1 592 ? 18.981 -17.191 -29.138 1.00 88.50 592 GLU A O 1
ATOM 4826 N N . LYS A 1 593 ? 17.989 -15.382 -30.061 1.00 94.88 593 LYS A N 1
ATOM 4827 C CA . LYS A 1 593 ? 19.141 -14.865 -30.796 1.00 94.88 593 LYS A CA 1
ATOM 4828 C C . LYS A 1 593 ? 19.568 -13.521 -30.240 1.00 94.88 593 LYS A C 1
ATOM 4830 O O . LYS A 1 593 ? 18.727 -12.648 -30.037 1.00 94.88 593 LYS A O 1
ATOM 4835 N N . ASN A 1 594 ? 20.862 -13.358 -29.986 1.00 96.81 594 ASN A N 1
ATOM 4836 C CA . ASN A 1 594 ? 21.372 -12.261 -29.174 1.00 96.81 594 ASN A CA 1
ATOM 4837 C C . ASN A 1 594 ? 22.632 -11.625 -29.773 1.00 96.81 594 ASN A C 1
ATOM 4839 O O . ASN A 1 594 ? 23.595 -12.301 -30.131 1.00 96.81 594 ASN A O 1
ATOM 4843 N N . VAL A 1 595 ? 22.639 -10.296 -29.818 1.00 97.88 595 VAL A N 1
ATOM 4844 C CA . VAL A 1 595 ? 23.725 -9.454 -30.319 1.00 97.88 595 VAL A CA 1
ATOM 4845 C C . VAL A 1 595 ? 24.259 -8.595 -29.177 1.00 97.88 595 VAL A C 1
ATOM 4847 O O . VAL A 1 595 ? 23.491 -7.940 -28.472 1.00 97.88 595 VAL A O 1
ATOM 4850 N N . LEU A 1 596 ? 25.578 -8.558 -29.011 1.00 97.75 596 LEU A N 1
ATOM 4851 C CA . LEU A 1 596 ? 26.264 -7.711 -28.038 1.00 97.75 596 LEU A CA 1
ATOM 4852 C C . LEU A 1 596 ? 27.061 -6.614 -28.740 1.00 97.75 596 LEU A C 1
ATOM 4854 O O . LEU A 1 596 ? 27.882 -6.903 -29.599 1.00 97.75 596 LEU A O 1
ATOM 4858 N N . PHE A 1 597 ? 26.916 -5.370 -28.301 1.00 97.31 597 PHE A N 1
ATOM 4859 C CA . PHE A 1 597 ? 27.880 -4.297 -28.526 1.00 97.31 597 PHE A CA 1
ATOM 4860 C C . PHE A 1 597 ? 28.807 -4.204 -27.313 1.00 97.31 597 PHE A C 1
ATOM 4862 O O . PHE A 1 597 ? 28.414 -3.761 -26.232 1.00 97.31 597 PHE A O 1
ATOM 4869 N N . LEU A 1 598 ? 30.048 -4.651 -27.475 1.00 95.50 598 LEU A N 1
ATOM 4870 C CA . LEU A 1 598 ? 31.048 -4.591 -26.421 1.00 95.50 598 LEU A CA 1
ATOM 4871 C C . LEU A 1 598 ? 31.640 -3.172 -26.368 1.00 95.50 598 LEU A C 1
ATOM 4873 O O . LEU A 1 598 ? 32.291 -2.719 -27.311 1.00 95.50 598 LEU A O 1
ATOM 4877 N N . GLU A 1 599 ? 31.380 -2.476 -25.261 1.00 94.50 599 GLU A N 1
ATOM 4878 C CA . GLU A 1 599 ? 31.654 -1.054 -24.999 1.00 94.50 599 GLU A CA 1
ATOM 4879 C C . GLU A 1 599 ? 32.584 -0.837 -23.778 1.00 94.50 599 GLU A C 1
ATOM 4881 O O . GLU A 1 599 ? 32.533 0.189 -23.098 1.00 94.50 599 GLU A O 1
ATOM 4886 N N . ASP A 1 600 ? 33.444 -1.812 -23.477 1.00 93.06 600 ASP A N 1
ATOM 4887 C CA . ASP A 1 600 ? 34.319 -1.880 -22.293 1.00 93.06 600 ASP A CA 1
ATOM 4888 C C . ASP A 1 600 ? 35.697 -1.197 -22.448 1.00 93.06 600 ASP A C 1
ATOM 4890 O O . ASP A 1 600 ? 36.512 -1.180 -21.523 1.00 93.06 600 ASP A O 1
ATOM 4894 N N . LYS A 1 601 ? 35.981 -0.623 -23.620 1.00 94.06 601 LYS A N 1
ATOM 4895 C CA . LYS A 1 601 ? 37.274 -0.036 -24.012 1.00 94.06 601 LYS A CA 1
ATOM 4896 C C . LYS A 1 601 ? 37.116 1.395 -24.537 1.00 94.06 601 LYS A C 1
ATOM 4898 O O . LYS A 1 601 ? 37.761 1.767 -25.512 1.00 94.06 601 LYS A O 1
ATOM 4903 N N . ASP A 1 602 ? 36.291 2.215 -23.888 1.00 92.25 602 ASP A N 1
ATOM 4904 C CA . ASP A 1 602 ? 36.048 3.632 -24.223 1.00 92.25 602 ASP A CA 1
ATOM 4905 C C . ASP A 1 602 ? 35.577 3.871 -25.677 1.00 92.25 602 ASP A C 1
ATOM 4907 O O . ASP A 1 602 ? 36.017 4.801 -26.359 1.00 92.25 602 ASP A O 1
ATOM 4911 N N . GLN A 1 603 ? 34.675 3.026 -26.172 1.00 91.12 603 GLN A N 1
ATOM 4912 C CA . GLN A 1 603 ? 34.116 3.112 -27.518 1.00 91.12 603 GLN A CA 1
ATOM 4913 C C . GLN A 1 603 ? 33.347 4.435 -27.691 1.00 91.12 603 GLN A C 1
ATOM 4915 O O . GLN A 1 603 ? 32.422 4.764 -26.938 1.00 91.12 603 GLN A O 1
ATOM 4920 N N . TYR A 1 604 ? 33.723 5.198 -28.722 1.00 93.12 604 TYR A N 1
ATOM 4921 C CA . TYR A 1 604 ? 32.980 6.390 -29.146 1.00 93.12 604 TYR A CA 1
ATOM 4922 C C . TYR A 1 604 ? 31.680 6.015 -29.872 1.00 93.12 604 TYR A C 1
ATOM 4924 O O . TYR A 1 604 ? 30.647 6.655 -29.689 1.00 93.12 604 TYR A O 1
ATOM 4932 N N . TYR A 1 605 ? 31.739 4.973 -30.703 1.00 94.12 605 TYR A N 1
ATOM 4933 C CA . TYR A 1 605 ? 30.603 4.457 -31.455 1.00 94.12 605 TYR A CA 1
ATOM 4934 C C . TYR A 1 605 ? 29.883 3.412 -30.613 1.00 94.12 605 TYR A C 1
ATOM 4936 O O . TYR A 1 605 ? 30.450 2.361 -30.337 1.00 94.12 605 TYR A O 1
ATOM 4944 N N . ARG A 1 606 ? 28.652 3.711 -30.208 1.00 94.56 606 ARG A N 1
ATOM 4945 C CA . ARG A 1 606 ? 27.863 2.883 -29.288 1.00 94.56 606 ARG A CA 1
ATOM 4946 C C . ARG A 1 606 ? 26.654 2.264 -29.976 1.00 94.56 606 ARG A C 1
ATOM 4948 O O . ARG A 1 606 ? 26.274 2.715 -31.063 1.00 94.56 606 ARG A O 1
ATOM 4955 N N . MET A 1 607 ? 26.062 1.257 -29.340 1.00 95.06 607 MET A N 1
ATOM 4956 C CA . MET A 1 607 ? 24.823 0.612 -29.768 1.00 95.06 607 MET A CA 1
ATOM 4957 C C . MET A 1 607 ? 23.763 1.661 -30.124 1.00 95.06 607 MET A C 1
ATOM 4959 O O . MET A 1 607 ? 23.542 2.627 -29.392 1.00 95.06 607 MET A O 1
ATOM 4963 N N . ASN A 1 608 ? 23.107 1.477 -31.270 1.00 95.25 608 ASN A N 1
ATOM 4964 C CA . ASN A 1 608 ? 22.061 2.382 -31.725 1.00 95.25 608 ASN A CA 1
ATOM 4965 C C . ASN A 1 608 ? 20.664 1.855 -31.371 1.00 95.25 608 ASN A C 1
ATOM 4967 O O . ASN A 1 608 ? 20.297 0.736 -31.722 1.00 95.25 608 ASN A O 1
ATOM 4971 N N . GLU A 1 609 ? 19.850 2.717 -30.768 1.00 94.38 609 GLU A N 1
ATOM 4972 C CA . GLU A 1 609 ? 18.474 2.412 -30.367 1.00 94.38 609 GLU A CA 1
ATOM 4973 C C . GLU A 1 609 ? 17.530 2.046 -31.514 1.00 94.38 609 GLU A C 1
ATOM 4975 O O . GLU A 1 609 ? 16.664 1.187 -31.365 1.00 94.38 609 GLU A O 1
ATOM 4980 N N . SER A 1 610 ? 17.701 2.665 -32.684 1.00 95.75 610 SER A N 1
ATOM 4981 C CA . SER A 1 610 ? 16.888 2.341 -33.861 1.00 95.75 610 SER A CA 1
ATOM 4982 C C . SER A 1 610 ? 17.202 0.940 -34.383 1.00 95.75 610 SER A C 1
ATOM 4984 O O . SER A 1 610 ? 16.284 0.235 -34.783 1.00 95.75 610 SER A O 1
ATOM 4986 N N . LEU A 1 611 ? 18.470 0.510 -34.318 1.00 96.06 611 LEU A N 1
ATOM 4987 C CA . LEU A 1 611 ? 18.858 -0.855 -34.686 1.00 96.06 611 LEU A CA 1
ATOM 4988 C C . LEU A 1 611 ? 18.230 -1.875 -33.742 1.00 96.06 611 LEU A C 1
ATOM 4990 O O . LEU A 1 611 ? 17.587 -2.816 -34.197 1.00 96.06 611 LEU A O 1
ATOM 4994 N N . ARG A 1 612 ? 18.380 -1.646 -32.430 1.00 95.69 612 ARG A N 1
ATOM 4995 C CA . ARG A 1 612 ? 17.779 -2.482 -31.388 1.00 95.69 612 ARG A CA 1
ATOM 4996 C C . ARG A 1 612 ? 16.277 -2.620 -31.601 1.00 95.69 612 ARG A C 1
ATOM 4998 O O . ARG A 1 612 ? 15.760 -3.727 -31.629 1.00 95.69 612 ARG A O 1
ATOM 5005 N N . LYS A 1 613 ? 15.583 -1.502 -31.824 1.00 95.75 613 LYS A N 1
ATOM 5006 C CA . LYS A 1 613 ? 14.133 -1.506 -32.028 1.00 95.75 613 LYS A CA 1
ATOM 5007 C C . LYS A 1 613 ? 13.702 -2.338 -33.236 1.00 95.75 613 LYS A C 1
ATOM 5009 O O . LYS A 1 613 ? 12.690 -3.021 -33.141 1.00 95.75 613 LYS A O 1
ATOM 5014 N N . GLU A 1 614 ? 14.407 -2.265 -34.363 1.00 97.06 614 GLU A N 1
ATOM 5015 C CA . GLU A 1 614 ? 14.049 -3.063 -35.544 1.00 97.06 614 GLU A CA 1
ATOM 5016 C C . GLU A 1 614 ? 14.397 -4.550 -35.373 1.00 97.06 614 GLU A C 1
ATOM 5018 O O . GLU A 1 614 ? 13.602 -5.395 -35.772 1.00 97.06 614 GLU A O 1
ATOM 5023 N N . LEU A 1 615 ? 15.515 -4.880 -34.719 1.00 96.44 615 LEU A N 1
ATOM 5024 C CA . LEU A 1 615 ? 15.906 -6.269 -34.448 1.00 96.44 615 LEU A CA 1
ATOM 5025 C C . LEU A 1 615 ? 15.001 -6.955 -33.415 1.00 96.44 615 LEU A C 1
ATOM 5027 O O . LEU A 1 615 ? 14.602 -8.103 -33.616 1.00 96.44 615 LEU A O 1
ATOM 5031 N N . ASN A 1 616 ? 14.566 -6.240 -32.375 1.00 95.19 616 ASN A N 1
ATOM 5032 C CA . ASN A 1 616 ? 13.621 -6.784 -31.398 1.00 95.19 616 ASN A CA 1
ATOM 5033 C C . ASN A 1 616 ? 12.288 -7.192 -32.062 1.00 95.19 616 ASN A C 1
ATOM 5035 O O . ASN A 1 616 ? 11.693 -8.193 -31.671 1.00 95.19 616 ASN A O 1
ATOM 5039 N N . LYS A 1 617 ? 11.832 -6.483 -33.114 1.00 95.62 617 LYS A N 1
ATOM 5040 C CA . LYS A 1 617 ? 10.606 -6.850 -33.862 1.00 95.62 617 LYS A CA 1
ATOM 5041 C C . LYS A 1 617 ? 10.706 -8.204 -34.562 1.00 95.62 617 LYS A C 1
ATOM 5043 O O . LYS A 1 617 ? 9.673 -8.806 -34.842 1.00 95.62 617 LYS A O 1
ATOM 5048 N N . ILE A 1 618 ? 11.920 -8.656 -34.862 1.00 93.81 618 ILE A N 1
ATOM 5049 C CA . ILE A 1 618 ? 12.195 -9.967 -35.457 1.00 93.81 618 ILE A CA 1
ATOM 5050 C C . ILE A 1 618 ? 12.772 -10.952 -34.427 1.00 93.81 618 ILE A C 1
ATOM 5052 O O . ILE A 1 618 ? 13.424 -11.922 -34.796 1.00 93.81 618 ILE A O 1
ATOM 5056 N N . ASN A 1 619 ? 12.499 -10.724 -33.135 1.00 94.38 619 ASN A N 1
ATOM 5057 C CA . ASN A 1 619 ? 12.879 -11.592 -32.017 1.00 94.38 619 ASN A CA 1
ATOM 5058 C C . ASN A 1 619 ? 14.401 -11.771 -31.830 1.00 94.38 619 ASN A C 1
ATOM 5060 O O . ASN A 1 619 ? 14.865 -12.839 -31.424 1.00 94.38 619 ASN A O 1
ATOM 5064 N N . VAL A 1 620 ? 15.178 -10.722 -32.115 1.00 96.56 620 VAL A N 1
ATOM 5065 C CA . VAL A 1 620 ? 16.629 -10.678 -31.885 1.00 96.56 620 VAL A CA 1
ATOM 5066 C C . VAL A 1 620 ? 16.945 -9.646 -30.806 1.00 96.56 620 VAL A C 1
ATOM 5068 O O . VAL A 1 620 ? 16.691 -8.458 -30.992 1.00 96.56 620 VAL A O 1
ATOM 5071 N N . GLY A 1 621 ? 17.542 -10.090 -29.700 1.00 95.94 621 GLY A N 1
ATOM 5072 C CA . GLY A 1 621 ? 17.936 -9.230 -28.588 1.00 95.94 621 GLY A CA 1
ATOM 5073 C C . GLY A 1 621 ? 19.229 -8.480 -28.874 1.00 95.94 621 GLY A C 1
ATOM 5074 O O . GLY A 1 621 ? 20.208 -9.080 -29.312 1.00 95.94 621 GLY A O 1
ATOM 5075 N N . VAL A 1 622 ? 19.265 -7.175 -28.598 1.00 96.19 622 VAL A N 1
ATOM 5076 C CA . VAL A 1 622 ? 20.470 -6.345 -28.765 1.00 96.19 622 VAL A CA 1
ATOM 5077 C C . VAL A 1 622 ? 20.843 -5.681 -27.446 1.00 96.19 622 VAL A C 1
ATOM 5079 O O . VAL A 1 622 ? 20.056 -4.929 -26.868 1.00 96.19 622 VAL A O 1
ATOM 5082 N N . TYR A 1 623 ? 22.067 -5.940 -26.996 1.00 95.50 623 TYR A N 1
ATOM 5083 C CA . TYR A 1 623 ? 22.591 -5.509 -25.703 1.00 95.50 623 TYR A CA 1
ATOM 5084 C C . TYR A 1 623 ? 23.897 -4.740 -25.871 1.00 95.50 623 TYR A C 1
ATOM 5086 O O . TYR A 1 623 ? 24.601 -4.913 -26.865 1.00 95.50 623 TYR A O 1
ATOM 5094 N N . SER A 1 624 ? 24.262 -3.933 -24.878 1.00 94.25 624 SER A N 1
ATOM 5095 C CA . SER A 1 624 ? 25.584 -3.314 -24.788 1.00 94.25 624 SER A CA 1
ATOM 5096 C C . SER A 1 624 ? 26.198 -3.571 -23.416 1.00 94.25 624 SER A C 1
ATOM 5098 O O . SER A 1 624 ? 25.484 -3.648 -22.424 1.00 94.25 624 SER A O 1
ATOM 5100 N N . SER A 1 625 ? 27.522 -3.725 -23.342 1.00 91.94 625 SER A N 1
ATOM 5101 C CA . SER A 1 625 ? 28.209 -3.954 -22.064 1.00 91.94 625 SER A CA 1
ATOM 5102 C C . SER A 1 625 ? 29.466 -3.111 -21.929 1.00 91.94 625 SER A C 1
ATOM 5104 O O . SER A 1 625 ? 30.323 -3.128 -22.805 1.00 91.94 625 SER A O 1
ATOM 5106 N N . LYS A 1 626 ? 29.611 -2.424 -20.791 1.00 91.44 626 LYS A N 1
ATOM 5107 C CA . LYS A 1 626 ? 30.812 -1.643 -20.428 1.00 91.44 626 LYS A CA 1
ATOM 5108 C C . LYS A 1 626 ? 31.867 -2.466 -19.679 1.00 91.44 626 LYS A C 1
ATOM 5110 O O . LYS A 1 626 ? 32.888 -1.927 -19.263 1.00 91.44 626 LYS A O 1
ATOM 5115 N N . ILE A 1 627 ? 31.603 -3.752 -19.473 1.00 89.88 627 ILE A N 1
ATOM 5116 C CA . ILE A 1 627 ? 32.502 -4.724 -18.842 1.00 89.88 627 ILE A CA 1
ATOM 5117 C C . ILE A 1 627 ? 32.587 -5.933 -19.775 1.00 89.88 627 ILE A C 1
ATOM 5119 O O . ILE A 1 627 ? 31.598 -6.264 -20.427 1.00 89.88 627 ILE A O 1
ATOM 5123 N N . PHE A 1 628 ? 33.737 -6.598 -19.841 1.00 92.19 628 PHE A N 1
ATOM 5124 C CA . PHE A 1 628 ? 33.915 -7.801 -20.655 1.00 92.19 628 PHE A CA 1
ATOM 5125 C C . PHE A 1 628 ? 33.045 -8.964 -20.120 1.00 92.19 628 PHE A C 1
ATOM 5127 O O . PHE A 1 628 ? 33.322 -9.451 -19.019 1.00 92.19 628 PHE A O 1
ATOM 5134 N N . PRO A 1 629 ? 31.981 -9.400 -20.831 1.00 92.12 629 PRO A N 1
ATOM 5135 C CA . PRO A 1 629 ? 31.044 -10.395 -20.318 1.00 92.12 629 PRO A CA 1
ATOM 5136 C C . PRO A 1 629 ? 31.429 -11.819 -20.748 1.00 92.12 629 PRO A C 1
ATOM 5138 O O . PRO A 1 629 ? 32.397 -12.037 -21.475 1.00 92.12 629 PRO A O 1
ATOM 5141 N N . ASP A 1 630 ? 30.633 -12.798 -20.318 1.00 92.69 630 ASP A N 1
ATOM 5142 C CA . ASP A 1 630 ? 30.652 -14.140 -20.902 1.00 92.69 630 ASP A CA 1
ATOM 5143 C C . ASP A 1 630 ? 30.061 -14.097 -22.320 1.00 92.69 630 ASP A C 1
ATOM 5145 O O . ASP A 1 630 ? 28.874 -13.809 -22.505 1.00 92.69 630 ASP A O 1
ATOM 5149 N N . LEU A 1 631 ? 30.914 -14.335 -23.315 1.00 94.88 631 LEU A N 1
ATOM 5150 C CA . LEU A 1 631 ? 30.578 -14.171 -24.726 1.00 94.88 631 LEU A CA 1
ATOM 5151 C C . LEU A 1 631 ? 29.696 -15.303 -25.265 1.00 94.88 631 LEU A C 1
ATOM 5153 O O . LEU A 1 631 ? 28.992 -15.085 -26.246 1.00 94.88 631 LEU A O 1
ATOM 5157 N N . GLU A 1 632 ? 29.669 -16.479 -24.624 1.00 92.44 632 GLU A N 1
ATOM 5158 C CA . GLU A 1 632 ? 28.889 -17.641 -25.095 1.00 92.44 632 GLU A CA 1
ATOM 5159 C C . GLU A 1 632 ? 27.374 -17.388 -25.100 1.00 92.44 632 GLU A C 1
ATOM 5161 O O . GLU A 1 632 ? 26.612 -18.106 -25.744 1.00 92.44 632 GLU A O 1
ATOM 5166 N N . LYS A 1 633 ? 26.934 -16.329 -24.417 1.00 93.81 633 LYS A N 1
ATOM 5167 C CA . LYS A 1 633 ? 25.545 -15.872 -24.380 1.00 93.81 633 LYS A CA 1
ATOM 5168 C C . LYS A 1 633 ? 25.104 -15.157 -25.660 1.00 93.81 633 LYS A C 1
ATOM 5170 O O . LYS A 1 633 ? 23.917 -14.878 -25.801 1.00 93.81 633 LYS A O 1
ATOM 5175 N N . TYR A 1 634 ? 26.015 -14.790 -26.555 1.00 97.38 634 TYR A N 1
ATOM 5176 C CA . TYR A 1 634 ? 25.702 -13.948 -27.710 1.00 97.38 634 TYR A CA 1
ATOM 5177 C C . TYR A 1 634 ? 26.074 -14.654 -29.010 1.00 97.38 634 TYR A C 1
ATOM 5179 O O . TYR A 1 634 ? 27.180 -15.166 -29.155 1.00 97.38 634 TYR A O 1
ATOM 5187 N N . ASP A 1 635 ? 25.175 -14.643 -29.989 1.00 97.75 635 ASP A N 1
ATOM 5188 C CA . ASP A 1 635 ? 25.444 -15.177 -31.324 1.00 97.75 635 ASP A CA 1
ATOM 5189 C C . ASP A 1 635 ? 26.395 -14.257 -32.106 1.00 97.75 635 ASP A C 1
ATOM 5191 O O . ASP A 1 635 ? 27.239 -14.736 -32.864 1.00 97.75 635 ASP A O 1
ATOM 5195 N N . ILE A 1 636 ? 26.276 -12.937 -31.901 1.00 98.50 636 ILE A N 1
ATOM 5196 C CA . ILE A 1 636 ? 27.107 -11.917 -32.554 1.00 98.50 636 ILE A CA 1
ATOM 5197 C C . ILE A 1 636 ? 27.663 -10.935 -31.516 1.00 98.50 636 ILE A C 1
ATOM 5199 O O . ILE A 1 636 ? 26.920 -10.403 -30.692 1.00 98.50 636 ILE A O 1
ATOM 5203 N N . VAL A 1 637 ? 28.954 -10.613 -31.610 1.00 98.44 637 VAL A N 1
ATOM 5204 C CA . VAL A 1 637 ? 29.627 -9.584 -30.803 1.00 98.44 637 VAL A CA 1
ATOM 5205 C C . VAL A 1 637 ? 30.205 -8.501 -31.714 1.00 98.44 637 VAL A C 1
ATOM 5207 O O . VAL A 1 637 ? 31.037 -8.773 -32.573 1.00 98.44 637 VAL A O 1
ATOM 5210 N N . PHE A 1 638 ? 29.801 -7.253 -31.502 1.00 98.25 638 PHE A N 1
ATOM 5211 C CA . PHE A 1 638 ? 30.348 -6.055 -32.129 1.00 98.25 638 PHE A CA 1
ATOM 5212 C C . PHE A 1 638 ? 31.407 -5.403 -31.238 1.00 98.25 638 PHE A C 1
ATOM 5214 O O . PHE A 1 638 ? 31.170 -5.151 -30.058 1.00 98.25 638 PHE A O 1
ATOM 5221 N N . ILE A 1 639 ? 32.540 -5.028 -31.833 1.00 97.56 639 ILE A N 1
ATOM 5222 C CA . ILE A 1 639 ? 33.559 -4.166 -31.225 1.00 97.56 639 ILE A CA 1
ATOM 5223 C C . ILE A 1 639 ? 33.773 -2.957 -32.139 1.00 97.56 639 ILE A C 1
ATOM 5225 O O . ILE A 1 639 ? 34.406 -3.041 -33.194 1.00 97.56 639 ILE A O 1
ATOM 5229 N N . THR A 1 640 ? 33.235 -1.811 -31.733 1.00 96.19 640 THR A N 1
ATOM 5230 C CA . THR A 1 640 ? 33.156 -0.588 -32.543 1.00 96.19 640 THR A CA 1
ATOM 5231 C C . THR A 1 640 ? 34.264 0.410 -32.206 1.00 96.19 640 THR A C 1
ATOM 5233 O O . THR A 1 640 ? 34.106 1.290 -31.364 1.00 96.19 640 THR A O 1
ATOM 5236 N N . ASN A 1 641 ? 35.396 0.283 -32.903 1.00 95.81 641 ASN A N 1
ATOM 5237 C CA . ASN A 1 641 ? 36.614 1.095 -32.795 1.00 95.81 641 ASN A CA 1
ATOM 5238 C C . ASN A 1 641 ? 36.980 1.435 -31.335 1.00 95.81 641 ASN A C 1
ATOM 5240 O O . ASN A 1 641 ? 36.715 2.557 -30.881 1.00 95.81 641 ASN A O 1
ATOM 5244 N N . PRO A 1 642 ? 37.589 0.487 -30.601 1.00 94.94 642 PRO A N 1
ATOM 5245 C CA . PRO A 1 642 ? 37.888 0.648 -29.184 1.00 94.94 642 PRO A CA 1
ATOM 5246 C C . PRO A 1 642 ? 38.902 1.779 -28.974 1.00 94.94 642 PRO A C 1
ATOM 5248 O O . PRO A 1 642 ? 39.842 1.941 -29.750 1.00 94.94 642 PRO A O 1
ATOM 5251 N N . GLY A 1 643 ? 38.734 2.569 -27.918 1.00 92.12 643 GLY A N 1
ATOM 5252 C CA . GLY A 1 643 ? 39.673 3.618 -27.510 1.00 92.12 643 GLY A CA 1
ATOM 5253 C C . GLY A 1 643 ? 40.894 3.093 -26.744 1.00 92.12 643 GLY A C 1
ATOM 5254 O O . GLY A 1 643 ? 41.930 3.757 -26.723 1.00 92.12 643 GLY A O 1
ATOM 5255 N N . LYS A 1 644 ? 40.796 1.898 -26.149 1.00 91.31 644 LYS A N 1
ATOM 5256 C CA . LYS A 1 644 ? 41.865 1.216 -25.397 1.00 91.31 644 LYS A CA 1
ATOM 5257 C C . LYS A 1 644 ? 42.215 -0.143 -26.013 1.00 91.31 644 LYS A C 1
ATOM 5259 O O . LYS A 1 644 ? 41.417 -0.720 -26.746 1.00 91.31 644 LYS A O 1
ATOM 5264 N N . SER A 1 645 ? 43.409 -0.647 -25.707 1.00 88.81 645 SER A N 1
ATOM 5265 C CA . SER A 1 645 ? 43.837 -1.998 -26.093 1.00 88.81 645 SER A CA 1
ATOM 5266 C C . SER A 1 645 ? 43.124 -3.071 -25.269 1.00 88.81 645 SER A C 1
ATOM 5268 O O . SER A 1 645 ? 42.814 -2.851 -24.099 1.00 88.81 645 SER A O 1
ATOM 5270 N N . PHE A 1 646 ? 42.923 -4.239 -25.879 1.00 93.06 646 PHE A N 1
ATOM 5271 C CA . PHE A 1 646 ? 42.558 -5.464 -25.169 1.00 93.06 646 PHE A CA 1
ATOM 5272 C C . PHE A 1 646 ? 43.801 -6.134 -24.578 1.00 93.06 646 PHE A C 1
ATOM 5274 O O . PHE A 1 646 ? 44.892 -6.114 -25.174 1.00 93.06 646 PHE A O 1
ATOM 5281 N N . GLU A 1 647 ? 43.618 -6.740 -23.412 1.00 94.81 647 GLU A N 1
ATOM 5282 C CA . GLU A 1 647 ? 44.611 -7.612 -22.795 1.00 94.81 647 GLU A CA 1
ATOM 5283 C C . GLU A 1 647 ? 44.709 -8.938 -23.563 1.00 94.81 647 GLU A C 1
ATOM 5285 O O . GLU A 1 647 ? 43.779 -9.342 -24.262 1.00 94.81 647 GLU A O 1
ATOM 5290 N N . ASN A 1 648 ? 45.838 -9.644 -23.446 1.00 94.88 648 ASN A N 1
ATOM 5291 C CA . ASN A 1 648 ? 46.028 -10.910 -24.171 1.00 94.88 648 ASN A CA 1
ATOM 5292 C C . ASN A 1 648 ? 44.962 -11.958 -23.807 1.00 94.88 648 ASN A C 1
ATOM 5294 O O . ASN A 1 648 ? 44.472 -12.647 -24.692 1.00 94.88 648 ASN A O 1
ATOM 5298 N N . GLU A 1 649 ? 44.557 -12.027 -22.537 1.00 96.31 649 GLU A N 1
ATOM 5299 C CA . GLU A 1 649 ? 43.513 -12.952 -22.077 1.00 96.31 649 GLU A CA 1
ATOM 5300 C C . GLU A 1 649 ? 42.141 -12.650 -22.712 1.00 96.31 649 GLU A C 1
ATOM 5302 O O . GLU A 1 649 ? 41.373 -13.556 -23.023 1.00 96.31 649 GLU A O 1
ATOM 5307 N N . GLU A 1 650 ? 41.820 -11.373 -22.939 1.00 96.31 650 GLU A N 1
ATOM 5308 C CA . GLU A 1 650 ? 40.574 -10.969 -23.603 1.00 96.31 650 GLU A CA 1
ATOM 5309 C C . GLU A 1 650 ? 40.592 -11.344 -25.089 1.00 96.31 650 GLU A C 1
ATOM 5311 O O . GLU A 1 650 ? 39.583 -11.799 -25.628 1.00 96.31 650 GLU A O 1
ATOM 5316 N N . ILE A 1 651 ? 41.750 -11.197 -25.742 1.00 96.44 651 ILE A N 1
ATOM 5317 C CA . ILE A 1 651 ? 41.953 -11.630 -27.129 1.00 96.44 651 ILE A CA 1
ATOM 5318 C C . ILE A 1 651 ? 41.791 -13.150 -27.238 1.00 96.44 651 ILE A C 1
ATOM 5320 O O . ILE A 1 651 ? 41.061 -13.611 -28.111 1.00 96.44 651 ILE A O 1
ATOM 5324 N N . GLU A 1 652 ? 42.391 -13.924 -26.329 1.00 96.75 652 GLU A N 1
ATOM 5325 C CA . GLU A 1 652 ? 42.232 -15.385 -26.283 1.00 96.75 652 GLU A CA 1
ATOM 5326 C C . GLU A 1 652 ? 40.754 -15.795 -26.146 1.00 96.75 652 GLU A C 1
ATOM 5328 O O . GLU A 1 652 ? 40.294 -16.679 -26.868 1.00 96.75 652 GLU A O 1
ATOM 5333 N N . LYS A 1 653 ? 39.972 -15.101 -25.307 1.00 97.69 653 LYS A N 1
ATOM 5334 C CA . LYS A 1 653 ? 38.523 -15.349 -25.162 1.00 97.69 653 LYS A CA 1
ATOM 5335 C C . LYS A 1 653 ? 37.725 -15.018 -26.423 1.00 97.69 653 LYS A C 1
ATOM 5337 O O . LYS A 1 653 ? 36.807 -15.755 -26.772 1.00 97.69 653 LYS A O 1
ATOM 5342 N N . LEU A 1 654 ? 38.054 -13.926 -27.116 1.00 97.38 654 LEU A N 1
ATOM 5343 C CA . LEU A 1 654 ? 37.421 -13.569 -28.394 1.00 97.38 654 LEU A CA 1
ATOM 5344 C C . LEU A 1 654 ? 37.723 -14.606 -29.482 1.00 97.38 654 LEU A C 1
ATOM 5346 O O . LEU A 1 654 ? 36.865 -14.919 -30.307 1.00 97.38 654 LEU A O 1
ATOM 5350 N N . GLU A 1 655 ? 38.937 -15.149 -29.482 1.00 96.31 655 GLU A N 1
ATOM 5351 C CA . GLU A 1 655 ? 39.345 -16.209 -30.400 1.00 96.31 655 GLU A CA 1
ATOM 5352 C C . GLU A 1 655 ? 38.610 -17.518 -30.112 1.00 96.31 655 GLU A C 1
ATOM 5354 O O . GLU A 1 655 ? 38.018 -18.096 -31.024 1.00 96.31 655 GLU A O 1
ATOM 5359 N N . GLU A 1 656 ? 38.563 -17.937 -28.846 1.00 97.56 656 GLU A N 1
ATOM 5360 C CA . GLU A 1 656 ? 37.813 -19.118 -28.410 1.00 97.56 656 GLU A CA 1
ATOM 5361 C C . GLU A 1 656 ? 36.316 -18.999 -28.743 1.00 97.56 656 GLU A C 1
ATOM 5363 O O . GLU A 1 656 ? 35.704 -19.952 -29.235 1.00 97.56 656 GLU A O 1
ATOM 5368 N N . TYR A 1 657 ? 35.733 -17.816 -28.534 1.00 98.00 657 TYR A N 1
ATOM 5369 C CA . TYR A 1 657 ? 34.349 -17.508 -28.887 1.00 98.00 657 TYR A CA 1
ATOM 5370 C C . TYR A 1 657 ? 34.060 -17.786 -30.370 1.00 98.00 657 TYR A C 1
ATOM 5372 O O . TYR A 1 657 ? 33.107 -18.501 -30.696 1.00 98.00 657 TYR A O 1
ATOM 5380 N N . MET A 1 658 ? 34.916 -17.295 -31.273 1.00 97.25 658 MET A N 1
ATOM 5381 C CA . MET A 1 658 ? 34.782 -17.563 -32.708 1.00 97.25 658 MET A CA 1
ATOM 5382 C C . MET A 1 658 ? 34.968 -19.050 -33.032 1.00 97.25 658 MET A C 1
ATOM 5384 O O . MET A 1 658 ? 34.186 -19.623 -33.793 1.00 97.25 658 MET A O 1
ATOM 5388 N N . GLU A 1 659 ? 35.962 -19.715 -32.433 1.00 96.56 659 GLU A N 1
ATOM 5389 C CA . GLU A 1 659 ? 36.206 -21.144 -32.661 1.00 96.56 659 GLU A CA 1
ATOM 5390 C C . GLU A 1 659 ? 34.989 -22.012 -32.309 1.00 96.56 659 GLU A C 1
ATOM 5392 O O . GLU A 1 659 ? 34.676 -22.968 -33.034 1.00 96.56 659 GLU A O 1
ATOM 5397 N N . LYS A 1 660 ? 34.273 -21.650 -31.237 1.00 96.31 660 LYS A N 1
ATOM 5398 C CA . LYS A 1 660 ? 33.068 -22.339 -30.757 1.00 96.31 660 LYS A CA 1
ATOM 5399 C C . LYS A 1 660 ? 31.814 -22.077 -31.594 1.00 96.31 660 LYS A C 1
ATOM 5401 O O . LYS A 1 660 ? 30.873 -22.864 -31.487 1.00 96.31 660 LYS A O 1
ATOM 5406 N N . GLY A 1 661 ? 31.816 -21.074 -32.472 1.00 96.06 661 GLY A N 1
ATOM 5407 C CA . GLY A 1 661 ? 30.685 -20.760 -33.356 1.00 96.06 661 GLY A CA 1
ATOM 5408 C C . GLY A 1 661 ? 30.240 -19.301 -33.335 1.00 96.06 661 GLY A C 1
ATOM 5409 O O . GLY A 1 661 ? 29.394 -18.933 -34.140 1.00 96.06 661 GLY A O 1
ATOM 5410 N N . GLY A 1 662 ? 30.803 -18.480 -32.451 1.00 97.62 662 GLY A N 1
ATOM 5411 C CA . GLY A 1 662 ? 30.460 -17.071 -32.330 1.00 97.62 662 GLY A CA 1
ATOM 5412 C C . GLY A 1 662 ? 30.856 -16.237 -33.548 1.00 97.62 662 GLY A C 1
ATOM 5413 O O . GLY A 1 662 ? 31.815 -16.546 -34.263 1.00 97.62 662 GLY A O 1
ATOM 5414 N N . ILE A 1 663 ? 30.130 -15.147 -33.776 1.00 98.62 663 ILE A N 1
ATOM 5415 C CA . ILE A 1 663 ? 30.400 -14.213 -34.869 1.00 98.62 663 ILE A CA 1
ATOM 5416 C C . ILE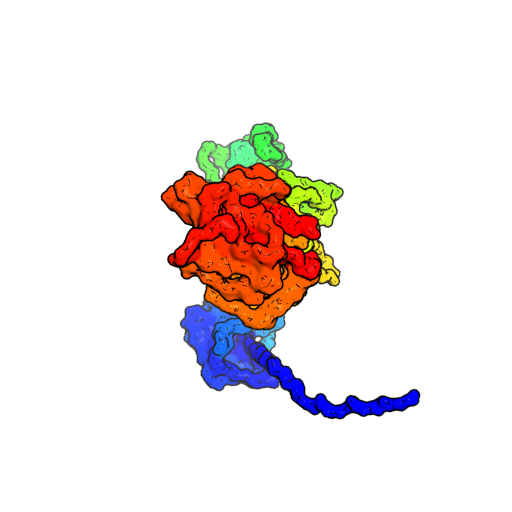 A 1 663 ? 30.948 -12.913 -34.283 1.00 98.62 663 ILE A C 1
ATOM 5418 O O . ILE A 1 663 ? 30.244 -12.173 -33.601 1.00 98.62 663 ILE A O 1
ATOM 5422 N N . LEU A 1 664 ? 32.213 -12.608 -34.559 1.00 98.50 664 LEU A N 1
ATOM 5423 C CA . LEU A 1 664 ? 32.859 -11.379 -34.108 1.00 98.50 664 LEU A CA 1
ATOM 5424 C C . LEU A 1 664 ? 32.896 -10.349 -35.238 1.00 98.50 664 LEU A C 1
ATOM 5426 O O . LEU A 1 664 ? 33.430 -10.615 -36.314 1.00 98.50 664 LEU A O 1
ATOM 5430 N N . ILE A 1 665 ? 32.382 -9.150 -34.976 1.00 98.50 665 ILE A N 1
ATOM 5431 C CA . ILE A 1 665 ? 32.389 -8.020 -35.904 1.00 98.50 665 ILE A CA 1
ATOM 5432 C C . ILE A 1 665 ? 33.270 -6.910 -35.333 1.00 98.50 665 ILE A C 1
ATOM 5434 O O . ILE A 1 665 ? 32.921 -6.242 -34.361 1.00 98.50 665 ILE A O 1
ATOM 5438 N N . LEU A 1 666 ? 34.417 -6.685 -35.966 1.00 98.19 666 LEU A N 1
ATOM 5439 C CA . LEU A 1 666 ? 35.329 -5.596 -35.638 1.00 98.19 666 LEU A CA 1
ATOM 5440 C C . LEU A 1 666 ? 35.075 -4.420 -36.575 1.00 98.19 666 LEU A C 1
ATOM 5442 O O . LEU A 1 666 ? 35.160 -4.557 -37.796 1.00 98.19 666 LEU A O 1
ATOM 5446 N N . CYS A 1 667 ? 34.812 -3.243 -36.022 1.00 97.56 667 CYS A N 1
ATOM 5447 C CA . CYS A 1 667 ? 34.579 -2.045 -36.815 1.00 97.56 667 CYS A CA 1
ATOM 5448 C C . CYS A 1 667 ? 35.666 -1.001 -36.555 1.00 97.56 667 CYS A C 1
ATOM 5450 O O . CYS A 1 667 ? 35.963 -0.657 -35.416 1.00 97.56 667 CYS A O 1
ATOM 5452 N N . GLY A 1 668 ? 36.236 -0.455 -37.622 1.00 96.31 668 GLY A N 1
ATOM 5453 C CA . GLY A 1 668 ? 37.194 0.640 -37.590 1.00 96.31 668 GLY A CA 1
ATOM 5454 C C . GLY A 1 668 ? 36.510 1.996 -37.725 1.00 96.31 668 GLY A C 1
ATOM 5455 O O . GLY A 1 668 ? 35.288 2.143 -37.605 1.00 96.31 668 GLY A O 1
ATOM 5456 N N . THR A 1 669 ? 37.305 3.025 -37.986 1.00 95.38 669 THR A N 1
ATOM 5457 C CA . THR A 1 669 ? 36.793 4.353 -38.314 1.00 95.38 669 THR A CA 1
ATOM 5458 C C . THR A 1 669 ? 37.779 5.121 -39.191 1.00 95.38 669 THR A C 1
ATOM 5460 O O . THR A 1 669 ? 38.815 4.600 -39.599 1.00 95.38 669 THR A O 1
ATOM 5463 N N . TYR A 1 670 ? 37.436 6.370 -39.486 1.00 89.44 670 TYR A N 1
ATOM 5464 C CA . TYR A 1 670 ? 38.254 7.317 -40.227 1.00 89.44 670 TYR A CA 1
ATOM 5465 C C . TYR A 1 670 ? 39.693 7.415 -39.692 1.00 89.44 670 TYR A C 1
ATOM 5467 O O . TYR A 1 670 ? 39.912 7.454 -38.478 1.00 89.44 670 TYR A O 1
ATOM 5475 N N . TYR A 1 671 ? 40.661 7.541 -40.610 1.00 86.44 671 TYR A N 1
ATOM 5476 C CA . TYR A 1 671 ? 42.108 7.425 -40.369 1.00 86.44 671 TYR A CA 1
ATOM 5477 C C . TYR A 1 671 ? 42.637 8.112 -39.103 1.00 86.44 671 TYR A C 1
ATOM 5479 O O . TYR A 1 671 ? 43.503 7.559 -38.426 1.00 86.44 671 TYR A O 1
ATOM 5487 N N . LYS A 1 672 ? 42.127 9.307 -38.772 1.00 86.75 672 LYS A N 1
ATOM 5488 C CA . LYS A 1 672 ? 42.601 10.105 -37.632 1.00 86.75 672 LYS A CA 1
ATOM 5489 C C . LYS A 1 672 ? 42.294 9.452 -36.281 1.00 86.75 672 LYS A C 1
ATOM 5491 O O . LYS A 1 672 ? 43.023 9.685 -35.322 1.00 86.75 672 LYS A O 1
ATOM 5496 N N . TYR A 1 673 ? 41.219 8.674 -36.209 1.00 90.88 673 TYR A N 1
ATOM 5497 C CA . TYR A 1 673 ? 40.681 8.111 -34.969 1.00 90.88 673 TYR A CA 1
ATOM 5498 C C . TYR A 1 673 ? 40.700 6.580 -34.947 1.00 90.88 673 TYR A C 1
ATOM 5500 O O . TYR A 1 673 ? 40.294 5.983 -33.951 1.00 90.88 673 TYR A O 1
ATOM 5508 N N . LEU A 1 674 ? 41.160 5.948 -36.032 1.00 93.88 674 LEU A N 1
ATOM 5509 C CA . LEU A 1 674 ? 41.297 4.501 -36.098 1.00 93.88 674 LEU A CA 1
ATOM 5510 C C . LEU A 1 674 ? 42.288 4.017 -35.043 1.00 93.88 674 LEU A C 1
ATOM 5512 O O . LEU A 1 674 ? 43.467 4.394 -35.062 1.00 93.88 674 LEU A O 1
ATOM 5516 N N . ASN A 1 675 ? 41.814 3.113 -34.191 1.00 91.94 675 ASN A N 1
ATOM 5517 C CA . ASN A 1 675 ? 42.681 2.341 -33.326 1.00 91.94 675 ASN A CA 1
ATOM 5518 C C . ASN A 1 675 ? 43.124 1.058 -34.043 1.00 91.94 675 ASN A C 1
ATOM 5520 O O . ASN A 1 675 ? 42.344 0.127 -34.236 1.00 91.94 675 ASN A O 1
ATOM 5524 N N . THR A 1 676 ? 44.396 1.007 -34.443 1.00 90.75 676 THR A N 1
ATOM 5525 C CA . THR A 1 676 ? 44.980 -0.146 -35.145 1.00 90.75 676 THR A CA 1
ATOM 5526 C C . THR A 1 676 ? 45.217 -1.353 -34.242 1.00 90.75 676 THR A C 1
ATOM 5528 O O . THR A 1 676 ? 45.578 -2.409 -34.745 1.00 90.75 676 THR A O 1
ATOM 5531 N N . GLU A 1 677 ? 44.979 -1.245 -32.933 1.00 86.50 677 GLU A N 1
ATOM 5532 C CA . GLU A 1 677 ? 45.038 -2.384 -32.007 1.00 86.50 677 GLU A CA 1
ATOM 5533 C C . GLU A 1 677 ? 44.058 -3.506 -32.386 1.00 86.50 677 GLU A C 1
ATOM 5535 O O . GLU A 1 677 ? 44.314 -4.666 -32.074 1.00 86.50 677 GLU A O 1
ATOM 5540 N N . LEU A 1 678 ? 43.003 -3.199 -33.154 1.00 94.38 678 LEU A N 1
ATOM 5541 C CA . LEU A 1 678 ? 42.124 -4.192 -33.790 1.00 94.38 678 LEU A CA 1
ATOM 5542 C C . LEU A 1 678 ? 42.891 -5.233 -34.632 1.00 94.38 678 LEU A C 1
ATOM 5544 O O . LEU A 1 678 ? 42.436 -6.371 -34.783 1.00 94.38 678 LEU A O 1
ATOM 5548 N N . ASN A 1 679 ? 44.068 -4.878 -35.160 1.00 96.31 679 ASN A N 1
ATOM 5549 C CA . ASN A 1 679 ? 44.911 -5.784 -35.944 1.00 96.31 679 ASN A CA 1
ATOM 5550 C C . ASN A 1 679 ? 45.506 -6.914 -35.103 1.00 96.31 679 ASN A C 1
ATOM 5552 O O . ASN A 1 679 ? 45.766 -7.982 -35.645 1.00 96.31 679 ASN A O 1
ATOM 5556 N N . ARG A 1 680 ? 45.641 -6.743 -33.779 1.00 95.88 680 ARG A N 1
ATOM 5557 C CA . ARG A 1 680 ? 46.092 -7.826 -32.888 1.00 95.88 680 ARG A CA 1
ATOM 5558 C C . ARG A 1 680 ? 45.147 -9.029 -32.912 1.00 95.88 680 ARG A C 1
ATOM 5560 O O . ARG A 1 680 ? 45.596 -10.140 -32.665 1.00 95.88 680 ARG A O 1
ATOM 5567 N N . ILE A 1 681 ? 43.876 -8.801 -33.248 1.00 95.62 681 ILE A N 1
ATOM 5568 C CA . ILE A 1 681 ? 42.852 -9.841 -33.396 1.00 95.62 681 ILE A CA 1
ATOM 5569 C C . ILE A 1 681 ? 42.736 -10.273 -34.866 1.00 95.62 681 ILE A C 1
ATOM 5571 O O . ILE A 1 681 ? 42.686 -11.462 -35.167 1.00 95.62 681 ILE A O 1
ATOM 5575 N N . SER A 1 682 ? 42.697 -9.314 -35.797 1.00 96.69 682 SER A N 1
ATOM 5576 C CA . SER A 1 682 ? 42.277 -9.557 -37.189 1.00 96.69 682 SER A CA 1
ATOM 5577 C C . SER A 1 682 ? 43.395 -9.883 -38.186 1.00 96.69 682 SER A C 1
ATOM 5579 O O . SER A 1 682 ? 43.161 -10.652 -39.123 1.00 96.69 682 SER A O 1
ATOM 5581 N N . GLU A 1 683 ? 44.617 -9.373 -37.991 1.00 96.56 683 GLU A N 1
ATOM 5582 C CA . GLU A 1 683 ? 45.679 -9.439 -39.009 1.00 96.56 683 GLU A CA 1
ATOM 5583 C C . GLU A 1 683 ? 46.101 -10.876 -39.322 1.00 96.56 683 GLU A C 1
ATOM 5585 O O . GLU A 1 683 ? 46.303 -11.234 -40.485 1.00 96.56 683 GLU A O 1
ATOM 5590 N N . LYS A 1 684 ? 46.161 -11.733 -38.298 1.00 94.62 684 LYS A N 1
ATOM 5591 C CA . LYS A 1 684 ? 46.499 -13.154 -38.456 1.00 94.62 684 LYS A CA 1
ATOM 5592 C C . LYS A 1 684 ? 45.472 -13.940 -39.280 1.00 94.62 684 LYS A C 1
ATOM 5594 O O . LYS A 1 684 ? 45.793 -15.013 -39.782 1.00 94.62 684 LYS A O 1
ATOM 5599 N N . TYR A 1 685 ? 44.268 -13.394 -39.444 1.00 95.88 685 TYR A N 1
ATOM 5600 C CA . TYR A 1 685 ? 43.194 -13.948 -40.267 1.00 95.88 685 TYR A CA 1
ATOM 5601 C C . TYR A 1 685 ? 43.049 -13.236 -41.618 1.00 95.88 685 TYR A C 1
ATOM 5603 O O . TYR A 1 685 ? 42.071 -13.459 -42.330 1.00 95.88 685 TYR A O 1
ATOM 5611 N N . GLY A 1 686 ? 44.017 -12.388 -41.980 1.00 95.81 686 GLY A N 1
ATOM 5612 C CA . GLY A 1 686 ? 44.100 -11.788 -43.306 1.00 95.81 686 GLY A CA 1
ATOM 5613 C C . GLY A 1 686 ? 43.352 -10.468 -43.478 1.00 95.81 686 GLY A C 1
ATOM 5614 O O . GLY A 1 686 ? 43.414 -9.884 -44.556 1.00 95.81 686 GLY A O 1
ATOM 5615 N N . MET A 1 687 ? 42.686 -9.961 -42.441 1.00 97.94 687 MET A N 1
ATOM 5616 C CA . MET A 1 687 ? 41.983 -8.676 -42.474 1.00 97.94 687 MET A CA 1
ATOM 5617 C C . MET A 1 687 ? 42.773 -7.651 -41.666 1.00 97.94 687 MET A C 1
ATOM 5619 O O . MET A 1 687 ? 43.010 -7.851 -40.481 1.00 97.94 687 MET A O 1
ATOM 5623 N N . ILE A 1 688 ? 43.216 -6.568 -42.304 1.00 97.56 688 ILE A N 1
ATOM 5624 C CA . ILE A 1 688 ? 44.104 -5.579 -41.676 1.00 97.56 688 ILE A CA 1
ATOM 5625 C C . ILE A 1 688 ? 43.482 -4.193 -41.792 1.00 97.56 688 ILE A C 1
ATOM 5627 O O . ILE A 1 688 ? 43.316 -3.671 -42.896 1.00 97.56 688 ILE A O 1
ATOM 5631 N N . PHE A 1 689 ? 43.199 -3.567 -40.654 1.00 97.25 689 PHE A N 1
ATOM 5632 C CA . PHE A 1 689 ? 42.793 -2.172 -40.566 1.00 97.25 689 PHE A CA 1
ATOM 5633 C C . PHE A 1 689 ? 43.980 -1.256 -40.857 1.00 97.25 689 PHE A C 1
ATOM 5635 O O . PHE A 1 689 ? 45.005 -1.302 -40.170 1.00 97.25 689 PHE A O 1
ATOM 5642 N N . ILE A 1 690 ? 43.826 -0.373 -41.844 1.00 93.75 690 ILE A N 1
ATOM 5643 C CA . ILE A 1 690 ? 44.819 0.656 -42.160 1.00 93.75 690 ILE A CA 1
ATOM 5644 C C . ILE A 1 690 ? 44.236 2.027 -41.861 1.00 93.75 690 ILE A C 1
ATOM 5646 O O . ILE A 1 690 ? 43.082 2.305 -42.197 1.00 93.75 690 ILE A O 1
ATOM 5650 N N . LYS A 1 691 ? 45.063 2.928 -41.321 1.00 95.44 691 LYS A N 1
ATOM 5651 C CA . LYS A 1 691 ? 44.724 4.349 -41.197 1.00 95.44 691 LYS A CA 1
ATOM 5652 C C . LYS A 1 691 ? 44.472 4.947 -42.580 1.00 95.44 691 LYS A C 1
ATOM 5654 O O . LYS A 1 691 ? 45.394 5.322 -43.299 1.00 95.44 691 LYS A O 1
ATOM 5659 N N . SER A 1 692 ? 43.196 5.018 -42.931 1.00 95.25 692 SER A N 1
ATOM 5660 C CA . SER A 1 692 ? 42.705 5.428 -44.240 1.00 95.25 692 SER A CA 1
ATOM 5661 C C . SER A 1 692 ? 41.343 6.116 -44.121 1.00 95.25 692 SER A C 1
ATOM 5663 O O . SER A 1 692 ? 40.643 5.991 -43.114 1.00 95.25 692 SER A O 1
ATOM 5665 N N . SER A 1 693 ? 40.995 6.903 -45.130 1.00 95.31 693 SER A N 1
ATOM 5666 C CA . SER A 1 693 ? 39.687 7.529 -45.304 1.00 95.31 693 SER A CA 1
ATOM 5667 C C . SER A 1 693 ? 39.080 6.990 -46.586 1.00 95.31 693 SER A C 1
ATOM 5669 O O . SER A 1 693 ? 39.641 7.233 -47.654 1.00 95.31 693 SER A O 1
ATOM 5671 N N . LEU A 1 694 ? 37.936 6.319 -46.492 1.00 96.81 694 LEU A N 1
ATOM 5672 C CA . LEU A 1 694 ? 37.108 6.019 -47.657 1.00 96.81 694 LEU A CA 1
ATOM 5673 C C . LEU A 1 694 ? 36.642 7.341 -48.280 1.00 96.81 694 LEU A C 1
ATOM 5675 O O . LEU A 1 694 ? 36.267 8.261 -47.542 1.00 96.81 694 LEU A O 1
ATOM 5679 N N . ARG A 1 695 ? 36.742 7.466 -49.605 1.00 96.81 695 ARG A N 1
ATOM 5680 C CA . ARG A 1 695 ? 36.366 8.670 -50.342 1.00 96.81 695 ARG A CA 1
ATOM 5681 C C . ARG A 1 695 ? 35.766 8.374 -51.708 1.00 96.81 695 ARG A C 1
ATOM 5683 O O . ARG A 1 695 ? 36.128 7.399 -52.356 1.00 96.81 695 ARG A O 1
ATOM 5690 N N . ASP A 1 696 ? 34.904 9.275 -52.148 1.00 97.19 696 ASP A N 1
ATOM 5691 C CA . ASP A 1 696 ? 34.330 9.308 -53.484 1.00 97.19 696 ASP A CA 1
ATOM 5692 C C . ASP A 1 696 ? 33.987 10.763 -53.836 1.00 97.19 696 ASP A C 1
ATOM 5694 O O . ASP A 1 696 ? 33.224 11.429 -53.134 1.00 97.19 696 ASP A O 1
ATOM 5698 N N . ASP A 1 697 ? 34.610 11.297 -54.885 1.00 96.69 697 ASP A N 1
ATOM 5699 C CA . ASP A 1 697 ? 34.406 12.690 -55.293 1.00 96.69 697 ASP A CA 1
ATOM 5700 C C . ASP A 1 697 ? 33.128 12.869 -56.137 1.00 96.69 697 ASP A C 1
ATOM 5702 O O . ASP A 1 697 ? 32.650 13.997 -56.275 1.00 96.69 697 ASP A O 1
ATOM 5706 N N . GLU A 1 698 ? 32.546 11.775 -56.642 1.00 96.44 698 GLU A N 1
ATOM 5707 C CA . GLU A 1 698 ? 31.360 11.772 -57.506 1.00 96.44 698 GLU A CA 1
ATOM 5708 C C . GLU A 1 698 ? 30.091 11.416 -56.721 1.00 96.44 698 GLU A C 1
ATOM 5710 O O . GLU A 1 698 ? 29.100 12.145 -56.784 1.00 96.44 698 GLU A O 1
ATOM 5715 N N . ASN A 1 699 ? 30.144 10.352 -55.916 1.00 95.75 699 ASN A N 1
ATOM 5716 C CA . ASN A 1 699 ? 29.000 9.800 -55.190 1.00 95.75 699 ASN A CA 1
ATOM 5717 C C . ASN A 1 699 ? 29.153 10.030 -53.680 1.00 95.75 699 ASN A C 1
ATOM 5719 O O . ASN A 1 699 ? 29.637 9.172 -52.940 1.00 95.75 699 ASN A O 1
ATOM 5723 N N . ASN A 1 700 ? 28.772 11.222 -53.207 1.00 96.38 700 ASN A N 1
ATOM 5724 C CA . ASN A 1 700 ? 28.905 11.590 -51.796 1.00 96.38 700 ASN A CA 1
ATOM 5725 C C . ASN A 1 700 ? 27.798 12.510 -51.260 1.00 96.38 700 ASN A C 1
ATOM 5727 O O . ASN A 1 700 ? 27.191 13.292 -51.992 1.00 96.38 700 ASN A O 1
ATOM 5731 N N . ALA A 1 701 ? 27.595 12.487 -49.941 1.00 93.62 701 ALA A N 1
ATOM 5732 C CA . ALA A 1 701 ? 26.644 13.338 -49.225 1.00 93.62 701 ALA A CA 1
ATOM 5733 C C . ALA A 1 701 ? 27.236 14.726 -48.881 1.00 93.62 701 ALA A C 1
ATOM 5735 O O . ALA A 1 701 ? 27.275 15.161 -47.728 1.00 93.62 701 ALA A O 1
ATOM 5736 N N . GLY A 1 702 ? 27.748 15.438 -49.891 1.00 93.19 702 GLY A N 1
ATOM 5737 C CA . GLY A 1 702 ? 28.247 16.819 -49.790 1.00 93.19 702 GLY A CA 1
ATOM 5738 C C . GLY A 1 702 ? 29.692 16.978 -49.296 1.00 93.19 702 GLY A C 1
ATOM 5739 O O . GLY A 1 702 ? 30.255 18.077 -49.358 1.00 93.19 702 GLY A O 1
ATOM 5740 N N . LYS A 1 703 ? 30.319 15.902 -48.817 1.00 94.38 703 LYS A N 1
ATOM 5741 C CA . LYS A 1 703 ? 31.764 15.809 -48.582 1.00 94.38 703 LYS A CA 1
ATOM 5742 C C . LYS A 1 703 ? 32.241 14.476 -49.115 1.00 94.38 703 LYS A C 1
ATOM 5744 O O . LYS A 1 703 ? 31.635 13.464 -48.794 1.00 94.38 703 LYS A O 1
ATOM 5749 N N . ASN A 1 704 ? 33.374 14.465 -49.809 1.00 94.62 704 ASN A N 1
ATOM 5750 C CA . ASN A 1 704 ? 33.887 13.254 -50.447 1.00 94.62 704 ASN A CA 1
ATOM 5751 C C . ASN A 1 704 ? 34.173 12.084 -49.495 1.00 94.62 704 ASN A C 1
ATOM 5753 O O . ASN A 1 704 ? 34.357 10.982 -49.971 1.00 94.62 704 ASN A O 1
ATOM 5757 N N . TYR A 1 705 ? 34.210 12.285 -48.176 1.00 92.69 705 TYR A N 1
ATOM 5758 C CA . TYR A 1 705 ? 34.383 11.225 -47.174 1.00 92.69 705 TYR A CA 1
ATOM 5759 C C . TYR A 1 705 ? 33.067 10.708 -46.553 1.00 92.69 705 TYR A C 1
ATOM 5761 O O . TYR A 1 705 ? 33.121 9.866 -45.660 1.00 92.69 705 TYR A O 1
ATOM 5769 N N . TYR A 1 706 ? 31.906 11.201 -46.999 1.00 94.81 706 TYR A N 1
ATOM 5770 C CA . TYR A 1 706 ? 30.583 10.605 -46.757 1.00 94.81 706 TYR A CA 1
ATOM 5771 C C . TYR A 1 706 ? 30.132 9.915 -48.044 1.00 94.81 706 TYR A C 1
ATOM 5773 O O . TYR A 1 706 ? 29.439 10.517 -48.866 1.00 94.81 706 TYR A O 1
ATOM 5781 N N . VAL A 1 707 ? 30.642 8.708 -48.276 1.00 97.38 707 VAL A N 1
ATOM 5782 C CA . VAL A 1 707 ? 30.524 8.013 -49.561 1.00 97.38 707 VAL A CA 1
ATOM 5783 C C . VAL A 1 707 ? 29.155 7.362 -49.681 1.00 97.38 707 VAL A C 1
ATOM 5785 O O . VAL A 1 707 ? 28.761 6.597 -48.808 1.00 97.38 707 VAL A O 1
ATOM 5788 N N . LEU A 1 708 ? 28.457 7.635 -50.781 1.00 98.00 708 LEU A N 1
ATOM 5789 C CA . LEU A 1 708 ? 27.206 6.974 -51.134 1.00 98.00 708 LEU A CA 1
ATOM 5790 C C . LEU A 1 708 ? 27.527 5.782 -52.037 1.00 98.00 708 LEU A C 1
ATOM 5792 O O . LEU A 1 708 ? 27.869 5.958 -53.204 1.00 98.00 708 LEU A O 1
ATOM 5796 N N . ILE A 1 709 ? 27.468 4.571 -51.487 1.00 97.88 709 ILE A N 1
ATOM 5797 C CA . ILE A 1 709 ? 27.695 3.331 -52.236 1.00 97.88 709 ILE A CA 1
ATOM 5798 C C . ILE A 1 709 ? 26.358 2.846 -52.789 1.00 97.88 709 ILE A C 1
ATOM 5800 O O . ILE A 1 709 ? 25.427 2.634 -52.015 1.00 97.88 709 ILE A O 1
ATOM 5804 N N . GLU A 1 710 ? 26.282 2.648 -54.101 1.00 96.81 710 GLU A N 1
ATOM 5805 C CA . GLU A 1 710 ? 25.091 2.162 -54.821 1.00 96.81 710 GLU A CA 1
ATOM 5806 C C . GLU A 1 710 ? 25.364 0.836 -55.560 1.00 96.81 710 GLU A C 1
ATOM 5808 O O . GLU A 1 710 ? 24.442 0.186 -56.054 1.00 96.81 710 GLU A O 1
ATOM 5813 N N . GLU A 1 711 ? 26.629 0.405 -55.614 1.00 94.81 711 GLU A N 1
ATOM 5814 C CA . GLU A 1 711 ? 27.056 -0.869 -56.193 1.00 94.81 711 GLU A CA 1
ATOM 5815 C C . GLU A 1 711 ? 27.250 -1.936 -55.106 1.00 94.81 711 GLU A C 1
ATOM 5817 O O . GLU A 1 711 ? 28.106 -1.810 -54.223 1.00 94.81 711 GLU A O 1
ATOM 5822 N N . PHE A 1 712 ? 26.481 -3.025 -55.192 1.00 95.50 712 PHE A N 1
ATOM 5823 C CA . PHE A 1 712 ? 26.503 -4.110 -54.210 1.00 95.50 712 PHE A CA 1
ATOM 5824 C C . PHE A 1 712 ? 26.778 -5.471 -54.864 1.00 95.50 712 PHE A C 1
ATOM 5826 O O . PHE A 1 712 ? 26.291 -5.731 -55.968 1.00 95.50 712 PHE A O 1
ATOM 5833 N N . PRO A 1 713 ? 27.527 -6.369 -54.197 1.00 91.88 713 PRO A N 1
ATOM 5834 C CA . PRO A 1 713 ? 27.607 -7.774 -54.591 1.00 91.88 713 PRO A CA 1
ATOM 5835 C C . PRO A 1 713 ? 26.240 -8.471 -54.547 1.00 91.88 713 PRO A C 1
ATOM 5837 O O . PRO A 1 713 ? 25.354 -8.070 -53.793 1.00 91.88 713 PRO A O 1
ATOM 5840 N N . ASP A 1 714 ? 26.095 -9.561 -55.305 1.00 92.94 714 ASP A N 1
ATOM 5841 C CA . ASP A 1 714 ? 24.896 -10.411 -55.290 1.00 92.94 714 ASP A CA 1
ATOM 5842 C C . ASP A 1 714 ? 24.855 -11.268 -54.013 1.00 92.94 714 ASP A C 1
ATOM 5844 O O . ASP A 1 714 ? 25.250 -12.435 -53.996 1.00 92.94 714 ASP A O 1
ATOM 5848 N N . LEU A 1 715 ? 24.464 -10.636 -52.905 1.00 94.88 715 LEU A N 1
ATOM 5849 C CA . LEU A 1 715 ? 24.298 -11.255 -51.593 1.00 94.88 715 LEU A CA 1
ATOM 5850 C C . LEU A 1 715 ? 22.901 -10.931 -51.045 1.00 94.88 715 LEU A C 1
ATOM 5852 O O . LEU A 1 715 ? 22.431 -9.800 -51.192 1.00 94.88 715 LEU A O 1
ATOM 5856 N N . PRO A 1 716 ? 22.240 -11.889 -50.368 1.00 92.94 716 PRO A N 1
ATOM 5857 C CA . PRO A 1 716 ? 20.825 -11.776 -50.002 1.00 92.94 716 PRO A CA 1
ATOM 5858 C C . PRO A 1 716 ? 20.526 -10.579 -49.092 1.00 92.94 716 PRO A C 1
ATOM 5860 O O . PRO A 1 716 ? 19.478 -9.952 -49.209 1.00 92.94 716 PRO A O 1
ATOM 5863 N N . PHE A 1 717 ? 21.463 -10.187 -48.228 1.00 94.50 717 PHE A N 1
ATOM 5864 C CA . PHE A 1 717 ? 21.258 -9.068 -47.308 1.00 94.50 717 PHE A CA 1
ATOM 5865 C C . PHE A 1 717 ? 21.277 -7.679 -47.979 1.00 94.50 717 PHE A C 1
ATOM 5867 O O . PHE A 1 717 ? 20.885 -6.696 -47.347 1.00 94.50 717 PHE A O 1
ATOM 5874 N N . TYR A 1 718 ? 21.663 -7.578 -49.257 1.00 97.50 718 TYR A N 1
ATOM 5875 C CA . TYR A 1 718 ? 21.511 -6.350 -50.049 1.00 97.50 718 TYR A CA 1
ATOM 5876 C C . TYR A 1 718 ? 20.122 -6.206 -50.690 1.00 97.50 718 TYR A C 1
ATOM 5878 O O . TYR A 1 718 ? 19.861 -5.211 -51.370 1.00 97.50 718 TYR A O 1
ATOM 5886 N N . GLU A 1 719 ? 19.196 -7.146 -50.466 1.00 94.00 719 GLU A N 1
ATOM 5887 C CA . GLU A 1 719 ? 17.862 -7.080 -51.059 1.00 94.00 719 GLU A CA 1
ATOM 5888 C C . GLU A 1 719 ? 17.115 -5.787 -50.678 1.00 94.00 719 GLU A C 1
ATOM 5890 O O . GLU A 1 719 ? 16.821 -5.473 -49.518 1.00 94.00 719 GLU A O 1
ATOM 5895 N N . GLY A 1 720 ? 16.785 -5.008 -51.712 1.00 93.81 720 GLY A N 1
ATOM 5896 C CA . GLY A 1 720 ? 16.079 -3.740 -51.581 1.00 93.81 720 GLY A CA 1
ATOM 5897 C C . GLY A 1 720 ? 16.876 -2.642 -50.869 1.00 93.81 720 GLY A C 1
ATOM 5898 O O . GLY A 1 720 ? 16.241 -1.728 -50.338 1.00 93.81 720 GLY A O 1
ATOM 5899 N N . ILE A 1 721 ? 18.206 -2.747 -50.837 1.00 97.81 721 ILE A N 1
ATOM 5900 C CA . ILE A 1 721 ? 19.140 -1.663 -50.515 1.00 97.81 721 ILE A CA 1
ATOM 5901 C C . ILE A 1 721 ? 19.456 -0.922 -51.816 1.00 97.81 721 ILE A C 1
ATOM 5903 O O . ILE A 1 721 ? 19.794 -1.546 -52.821 1.00 97.81 721 ILE A O 1
ATOM 5907 N N . LYS A 1 722 ? 19.303 0.402 -51.823 1.00 97.06 722 LYS A N 1
ATOM 5908 C CA . LYS A 1 722 ? 19.608 1.254 -52.980 1.00 97.06 722 LYS A CA 1
ATOM 5909 C C . LYS A 1 722 ? 20.879 2.053 -52.769 1.00 97.06 722 LYS A C 1
ATOM 5911 O O . LYS A 1 722 ? 21.633 2.230 -53.714 1.00 97.06 722 LYS A O 1
ATOM 5916 N N . VAL A 1 723 ? 21.097 2.536 -51.549 1.00 97.62 723 VAL A N 1
ATOM 5917 C CA . VAL A 1 723 ? 22.259 3.364 -51.231 1.00 97.62 723 VAL A CA 1
ATOM 5918 C C . VAL A 1 723 ? 22.701 3.165 -49.785 1.00 97.62 723 VAL A C 1
ATOM 5920 O O . VAL A 1 723 ? 21.881 3.188 -48.868 1.00 97.62 723 VAL A O 1
ATOM 5923 N N . LEU A 1 724 ? 24.004 3.012 -49.565 1.00 97.94 724 LEU A N 1
ATOM 5924 C CA . LEU A 1 724 ? 24.619 3.034 -48.237 1.00 97.94 724 LEU A CA 1
ATOM 5925 C C . LEU A 1 724 ? 25.445 4.302 -48.069 1.00 97.94 724 LEU A C 1
ATOM 5927 O O . LEU A 1 724 ? 26.287 4.603 -48.909 1.00 97.94 724 LEU A O 1
ATOM 5931 N N . ASP A 1 725 ? 25.233 5.019 -46.969 1.00 97.00 725 ASP A N 1
ATOM 5932 C CA . ASP A 1 725 ? 26.052 6.178 -46.603 1.00 97.00 725 ASP A CA 1
ATOM 5933 C C . ASP A 1 725 ? 27.174 5.714 -45.671 1.00 97.00 725 ASP A C 1
ATOM 5935 O O . ASP A 1 725 ? 26.958 5.424 -44.488 1.00 97.00 725 ASP A O 1
ATOM 5939 N N . VAL A 1 726 ? 28.376 5.577 -46.224 1.00 96.44 726 VAL A N 1
ATOM 5940 C CA . VAL A 1 726 ? 29.525 4.991 -45.543 1.00 96.44 726 VAL A CA 1
ATOM 5941 C C . VAL A 1 726 ? 30.604 6.039 -45.320 1.00 96.44 726 VAL A C 1
ATOM 5943 O O . VAL A 1 726 ? 31.166 6.624 -46.244 1.00 96.44 726 VAL A O 1
ATOM 5946 N N . SER A 1 727 ? 30.964 6.206 -44.052 1.00 94.75 727 SER A N 1
ATOM 5947 C CA . SER A 1 727 ? 32.100 7.019 -43.626 1.00 94.75 727 SER A CA 1
ATOM 5948 C C . SER A 1 727 ? 32.977 6.215 -42.671 1.00 94.75 727 SER A C 1
ATOM 5950 O O . SER A 1 727 ? 32.502 5.605 -41.706 1.00 94.75 727 SER A O 1
ATOM 5952 N N . GLY A 1 728 ? 34.275 6.160 -42.961 1.00 95.12 728 GLY A N 1
ATOM 5953 C CA . GLY A 1 728 ? 35.217 5.305 -42.248 1.00 95.12 728 GLY A CA 1
ATOM 5954 C C . GLY A 1 728 ? 36.551 5.156 -42.971 1.00 95.12 728 GLY A C 1
ATOM 5955 O O . GLY A 1 728 ? 36.923 5.990 -43.799 1.00 95.12 728 GLY A O 1
ATOM 5956 N N . GLY A 1 729 ? 37.277 4.102 -42.616 1.00 95.56 729 GLY A N 1
ATOM 5957 C CA . GLY A 1 729 ? 38.473 3.647 -43.318 1.00 95.56 729 GLY A CA 1
ATOM 5958 C C . GLY A 1 729 ? 38.194 2.413 -44.170 1.00 95.56 729 GLY A C 1
ATOM 5959 O O . GLY A 1 729 ? 37.043 2.105 -44.479 1.00 95.56 729 GLY A O 1
ATOM 5960 N N . VAL A 1 730 ? 39.259 1.705 -44.534 1.00 96.06 730 VAL A N 1
ATOM 5961 C CA . VAL A 1 730 ? 39.211 0.463 -45.313 1.00 96.06 730 VAL A CA 1
ATOM 5962 C C . VAL A 1 730 ? 40.139 -0.602 -44.730 1.00 96.06 730 VAL A C 1
ATOM 5964 O O . VAL A 1 730 ? 40.915 -0.347 -43.803 1.00 96.06 730 VAL A O 1
ATOM 5967 N N . LEU A 1 731 ? 40.062 -1.799 -45.302 1.00 97.06 731 LEU A N 1
ATOM 5968 C CA . LEU A 1 731 ? 40.825 -2.978 -44.922 1.00 97.06 731 LEU A CA 1
ATOM 5969 C C . LEU A 1 731 ? 41.719 -3.438 -46.074 1.00 97.06 731 LEU A C 1
ATOM 5971 O O . LEU A 1 731 ? 41.290 -3.429 -47.233 1.00 97.06 731 LEU A O 1
ATOM 5975 N N . LEU A 1 732 ? 42.915 -3.939 -45.755 1.00 95.94 732 LEU A N 1
ATOM 5976 C CA . LEU A 1 732 ? 43.563 -4.914 -46.635 1.00 95.94 732 LEU A CA 1
ATOM 5977 C C . LEU A 1 732 ? 42.962 -6.275 -46.358 1.00 95.94 732 LEU A C 1
ATOM 5979 O O . LEU A 1 732 ? 42.925 -6.713 -45.209 1.00 95.94 732 LEU A O 1
ATOM 5983 N N . CYS A 1 733 ? 42.561 -6.944 -47.427 1.00 92.94 733 CYS A N 1
ATOM 5984 C CA . CYS A 1 733 ? 42.094 -8.312 -47.375 1.00 92.94 733 CYS A CA 1
ATOM 5985 C C . CYS A 1 733 ? 43.128 -9.219 -48.051 1.00 92.94 733 CYS A C 1
ATOM 5987 O O . CYS A 1 733 ? 43.454 -9.049 -49.225 1.00 92.94 733 CYS A O 1
ATOM 5989 N N . ARG A 1 734 ? 43.686 -10.157 -47.286 1.00 90.81 734 ARG A N 1
ATOM 5990 C CA . ARG A 1 734 ? 44.634 -11.184 -47.723 1.00 90.81 734 ARG A CA 1
ATOM 5991 C C . ARG A 1 734 ? 44.010 -12.535 -47.406 1.00 90.81 734 ARG A C 1
ATOM 5993 O O . ARG A 1 734 ? 44.015 -12.935 -46.253 1.00 90.81 734 ARG A O 1
ATOM 6000 N N . ASP A 1 735 ? 43.490 -13.227 -48.416 1.00 88.94 735 ASP A N 1
ATOM 6001 C CA . ASP A 1 735 ? 42.778 -14.501 -48.224 1.00 88.94 735 ASP A CA 1
ATOM 6002 C C . ASP A 1 735 ? 41.525 -14.365 -47.327 1.00 88.94 735 ASP A C 1
ATOM 6004 O O . ASP A 1 735 ? 41.361 -15.070 -46.335 1.00 88.94 735 ASP A O 1
ATOM 6008 N N . CYS A 1 736 ? 40.627 -13.442 -47.670 1.00 91.69 736 CYS A N 1
ATOM 6009 C CA . CYS A 1 736 ? 39.303 -13.295 -47.058 1.00 91.69 736 CYS A CA 1
ATOM 6010 C C . CYS A 1 736 ? 38.240 -12.983 -48.120 1.00 91.69 736 CYS A C 1
ATOM 6012 O O . CYS A 1 736 ? 38.567 -12.594 -49.244 1.00 91.69 736 CYS A O 1
ATOM 6014 N N . ASP A 1 737 ? 36.972 -13.148 -47.752 1.00 95.00 737 ASP A N 1
ATOM 6015 C CA . ASP A 1 737 ? 35.837 -12.835 -48.612 1.00 95.00 737 ASP A CA 1
ATOM 6016 C C . ASP A 1 737 ? 35.494 -11.347 -48.481 1.00 95.00 737 ASP A C 1
ATOM 6018 O O . ASP A 1 737 ? 35.285 -10.837 -47.378 1.00 95.00 737 ASP A O 1
ATOM 6022 N N . ILE A 1 738 ? 35.446 -10.626 -49.602 1.00 96.38 738 ILE A N 1
ATOM 6023 C CA . ILE A 1 738 ? 35.065 -9.209 -49.625 1.00 96.38 738 ILE A CA 1
ATOM 6024 C C . ILE A 1 738 ? 33.543 -9.123 -49.724 1.00 96.38 738 ILE A C 1
ATOM 6026 O O . ILE A 1 738 ? 32.964 -9.541 -50.723 1.00 96.38 738 ILE A O 1
ATOM 6030 N N . LEU A 1 739 ? 32.907 -8.552 -48.700 1.00 96.69 739 LEU A N 1
ATOM 6031 C CA . LEU A 1 739 ? 31.455 -8.362 -48.650 1.00 96.69 739 LEU A CA 1
ATOM 6032 C C . LEU A 1 739 ? 31.023 -6.998 -49.197 1.00 96.69 739 LEU A C 1
ATOM 6034 O O . LEU A 1 739 ? 29.922 -6.874 -49.715 1.00 96.69 739 LEU A O 1
ATOM 6038 N N . LEU A 1 740 ? 31.888 -5.982 -49.109 1.00 97.19 740 LEU A N 1
ATOM 6039 C CA . LEU A 1 740 ? 31.639 -4.649 -49.660 1.00 97.19 740 LEU A CA 1
ATOM 6040 C C . LEU A 1 740 ? 32.958 -3.997 -50.080 1.00 97.19 740 LEU A C 1
ATOM 6042 O O . LEU A 1 740 ? 33.906 -3.988 -49.292 1.00 97.19 740 LEU A O 1
ATOM 6046 N N . LYS A 1 741 ? 33.016 -3.419 -51.286 1.00 93.81 741 LYS A N 1
ATOM 6047 C CA . LYS A 1 741 ? 34.201 -2.714 -51.812 1.00 93.81 741 LYS A CA 1
ATOM 6048 C C . LYS A 1 741 ? 33.986 -1.208 -52.032 1.00 93.81 741 LYS A C 1
ATOM 6050 O O . LYS A 1 741 ? 34.929 -0.456 -51.830 1.00 93.81 741 LYS A O 1
ATOM 6055 N N . GLY A 1 742 ? 32.774 -0.765 -52.369 1.00 93.44 742 GLY A N 1
ATOM 6056 C CA . GLY A 1 742 ? 32.492 0.604 -52.833 1.00 93.44 742 GLY A CA 1
ATOM 6057 C C . GLY A 1 742 ? 32.187 0.642 -54.333 1.00 93.44 742 GLY A C 1
ATOM 6058 O O . GLY A 1 742 ? 32.241 -0.402 -54.980 1.00 93.44 742 GLY A O 1
ATOM 6059 N N . ASN A 1 743 ? 31.871 1.825 -54.863 1.00 95.88 743 ASN A N 1
ATOM 6060 C CA . ASN A 1 743 ? 31.610 2.029 -56.293 1.00 95.88 743 ASN A CA 1
ATOM 6061 C C . ASN A 1 743 ? 32.915 1.975 -57.105 1.00 95.88 743 ASN A C 1
ATOM 6063 O O . ASN A 1 743 ? 34.013 2.054 -56.541 1.00 95.88 743 ASN A O 1
ATOM 6067 N N . GLU A 1 744 ? 32.819 1.961 -58.437 1.00 94.81 744 GLU A N 1
ATOM 6068 C CA . GLU A 1 744 ? 33.993 2.053 -59.322 1.00 94.81 744 GLU A CA 1
ATOM 6069 C C . GLU A 1 744 ? 34.848 3.318 -59.063 1.00 94.81 744 GLU A C 1
ATOM 6071 O O . GLU A 1 744 ? 36.080 3.289 -59.165 1.00 94.81 744 GLU A O 1
ATOM 6076 N N . THR A 1 745 ? 34.203 4.425 -58.681 1.00 95.50 745 THR A N 1
ATOM 6077 C CA . THR A 1 745 ? 34.826 5.728 -58.382 1.00 95.50 745 THR A CA 1
ATOM 6078 C C . THR A 1 745 ? 35.399 5.832 -56.970 1.00 95.50 745 THR A C 1
ATOM 6080 O O . THR A 1 745 ? 36.147 6.768 -56.670 1.00 95.50 745 THR A O 1
ATOM 6083 N N . THR A 1 746 ? 35.083 4.878 -56.094 1.00 97.00 746 THR A N 1
ATOM 6084 C CA . THR A 1 746 ? 35.468 4.924 -54.686 1.00 97.00 746 THR A CA 1
ATOM 6085 C C . THR A 1 746 ? 36.950 4.578 -54.507 1.00 97.00 746 THR A C 1
ATOM 6087 O O . THR A 1 746 ? 37.487 3.639 -55.098 1.00 97.00 746 THR A O 1
ATOM 6090 N N . TYR A 1 747 ? 37.641 5.331 -53.652 1.00 96.69 747 TYR A N 1
ATOM 6091 C CA . TYR A 1 747 ? 39.047 5.114 -53.317 1.00 96.69 747 TYR A CA 1
ATOM 6092 C C . TYR A 1 747 ? 39.311 5.306 -51.822 1.00 96.69 747 TYR A C 1
ATOM 6094 O O . TYR A 1 747 ? 38.542 5.945 -51.108 1.00 96.69 747 TYR A O 1
ATOM 6102 N N . ALA A 1 748 ? 40.431 4.780 -51.330 1.00 95.81 748 ALA A N 1
ATOM 6103 C CA . ALA A 1 748 ? 40.881 5.017 -49.965 1.00 95.81 748 ALA A CA 1
ATOM 6104 C C . ALA A 1 748 ? 42.096 5.948 -49.950 1.00 95.81 748 ALA A C 1
ATOM 6106 O O . ALA A 1 748 ? 43.064 5.737 -50.675 1.00 95.81 748 ALA A O 1
ATOM 6107 N N . MET A 1 749 ? 42.061 6.982 -49.115 1.00 95.06 749 MET A N 1
ATOM 6108 C CA . MET A 1 749 ? 43.162 7.927 -48.928 1.00 95.06 749 MET A CA 1
ATOM 6109 C C . MET A 1 749 ? 43.883 7.634 -47.611 1.00 95.06 749 MET A C 1
ATOM 6111 O O . MET A 1 749 ? 43.277 7.736 -46.543 1.00 95.06 749 MET A O 1
ATOM 6115 N N . THR A 1 750 ? 45.167 7.294 -47.677 1.00 91.75 750 THR A N 1
ATOM 6116 C CA . THR A 1 750 ? 46.060 7.232 -46.506 1.00 91.75 750 THR A CA 1
ATOM 6117 C C . THR A 1 750 ? 46.773 8.577 -46.312 1.00 91.75 750 THR A C 1
ATOM 6119 O O . THR A 1 750 ? 46.503 9.536 -47.032 1.00 91.75 750 THR A O 1
ATOM 6122 N N . GLU A 1 751 ? 47.698 8.682 -45.353 1.00 87.56 751 GLU A N 1
ATOM 6123 C CA . GLU A 1 751 ? 48.516 9.899 -45.205 1.00 87.56 751 GLU A CA 1
ATOM 6124 C C . GLU A 1 751 ? 49.401 10.184 -46.430 1.00 87.56 751 GLU A C 1
ATOM 6126 O O . GLU A 1 751 ? 49.703 11.346 -46.698 1.00 87.56 751 GLU A O 1
ATOM 6131 N N . ASN A 1 752 ? 49.801 9.147 -47.176 1.00 84.25 752 ASN A N 1
ATOM 6132 C CA . ASN A 1 752 ? 50.854 9.254 -48.189 1.00 84.25 752 ASN A CA 1
ATOM 6133 C C . ASN A 1 752 ? 50.414 8.838 -49.602 1.00 84.25 752 ASN A C 1
ATOM 6135 O O . ASN A 1 752 ? 51.090 9.190 -50.567 1.00 84.25 752 ASN A O 1
ATOM 6139 N N . GLU A 1 753 ? 49.313 8.096 -49.748 1.00 91.62 753 GLU A N 1
ATOM 6140 C CA . GLU A 1 753 ? 48.908 7.524 -51.036 1.00 91.62 753 GLU A CA 1
ATOM 6141 C C . GLU A 1 753 ? 47.405 7.231 -51.156 1.00 91.62 753 GLU A C 1
ATOM 6143 O O . GLU A 1 753 ? 46.697 7.040 -50.161 1.00 91.62 753 GLU A O 1
ATOM 6148 N N . ILE A 1 754 ? 46.946 7.163 -52.411 1.00 94.69 754 ILE A N 1
ATOM 6149 C CA . ILE A 1 754 ? 45.611 6.698 -52.801 1.00 94.69 754 ILE A CA 1
ATOM 6150 C C . ILE A 1 754 ? 45.673 5.197 -53.083 1.00 94.69 754 ILE A C 1
ATOM 6152 O O . ILE A 1 754 ? 46.480 4.744 -53.893 1.00 94.69 754 ILE A O 1
ATOM 6156 N N . MET A 1 755 ? 44.762 4.444 -52.478 1.00 93.31 755 MET A N 1
ATOM 6157 C CA . MET A 1 755 ? 44.604 3.009 -52.666 1.00 93.31 755 MET A CA 1
ATOM 6158 C C . MET A 1 755 ? 43.291 2.702 -53.391 1.00 93.31 755 MET A C 1
ATOM 6160 O O . MET A 1 755 ? 42.248 3.278 -53.083 1.00 93.31 755 MET A O 1
ATOM 6164 N N . LYS A 1 756 ? 43.349 1.764 -54.343 1.00 90.56 756 LYS A N 1
ATOM 6165 C CA . LYS A 1 756 ? 42.187 1.270 -55.107 1.00 90.56 756 LYS A CA 1
ATOM 6166 C C . LYS A 1 756 ? 41.843 -0.194 -54.836 1.00 90.56 756 LYS A C 1
ATOM 6168 O O . LYS A 1 756 ? 40.752 -0.641 -55.176 1.00 90.56 756 LYS A O 1
ATOM 6173 N N . ASP A 1 757 ? 42.774 -0.941 -54.249 1.00 92.12 757 ASP A N 1
ATOM 6174 C CA . ASP A 1 757 ? 42.536 -2.322 -53.850 1.00 92.12 757 ASP A CA 1
ATOM 6175 C C . ASP A 1 757 ? 42.409 -2.402 -52.333 1.00 92.12 757 ASP A C 1
ATOM 6177 O O . ASP A 1 757 ? 43.371 -2.191 -51.594 1.00 92.12 757 ASP A O 1
ATOM 6181 N N . PHE A 1 758 ? 41.176 -2.594 -51.887 1.00 95.50 758 PHE A N 1
ATOM 6182 C CA . PHE A 1 758 ? 40.782 -2.612 -50.490 1.00 95.50 758 PHE A CA 1
ATOM 6183 C C . PHE A 1 758 ? 39.411 -3.279 -50.359 1.00 95.50 758 PHE A C 1
ATOM 6185 O O . PHE A 1 758 ? 38.721 -3.513 -51.354 1.00 95.50 758 PHE A O 1
ATOM 6192 N N . ALA A 1 759 ? 39.011 -3.543 -49.120 1.00 97.00 759 ALA A N 1
ATOM 6193 C CA . ALA A 1 759 ? 37.646 -3.893 -48.759 1.00 97.00 759 ALA A CA 1
ATOM 6194 C C . ALA A 1 759 ? 37.085 -2.862 -47.772 1.00 97.00 759 ALA A C 1
ATOM 6196 O O . ALA A 1 759 ? 37.803 -2.361 -46.906 1.00 97.00 759 ALA A O 1
ATOM 6197 N N . VAL A 1 760 ? 35.796 -2.555 -47.888 1.00 97.19 760 VAL A N 1
ATOM 6198 C CA . VAL A 1 760 ? 35.039 -1.795 -46.884 1.00 97.19 760 VAL A CA 1
ATOM 6199 C C . VAL A 1 760 ? 34.529 -2.746 -45.804 1.00 97.19 760 VAL A C 1
ATOM 6201 O O . VAL A 1 760 ? 34.675 -2.443 -44.624 1.00 97.19 760 VAL A O 1
ATOM 6204 N N . ILE A 1 761 ? 33.992 -3.906 -46.193 1.00 98.12 761 ILE A N 1
ATOM 6205 C CA . ILE A 1 761 ? 33.610 -4.995 -45.283 1.00 98.12 761 ILE A CA 1
ATOM 6206 C C . ILE A 1 761 ? 34.210 -6.296 -45.818 1.00 98.12 761 ILE A C 1
ATOM 6208 O O . ILE A 1 761 ? 34.082 -6.593 -47.008 1.00 98.12 761 ILE A O 1
ATOM 6212 N N . ALA A 1 762 ? 34.864 -7.064 -44.952 1.00 98.00 762 ALA A N 1
ATOM 6213 C CA . ALA A 1 762 ? 35.451 -8.362 -45.270 1.00 98.00 762 ALA A CA 1
ATOM 6214 C C . ALA A 1 762 ? 35.098 -9.399 -44.198 1.00 98.00 762 ALA A C 1
ATOM 6216 O O . ALA A 1 762 ? 34.815 -9.041 -43.055 1.00 98.00 762 ALA A O 1
ATOM 6217 N N . MET A 1 763 ? 35.124 -10.676 -44.568 1.00 97.00 763 MET A N 1
ATOM 6218 C CA . MET A 1 763 ? 34.768 -11.799 -43.706 1.00 97.00 763 MET A CA 1
ATOM 6219 C C . MET A 1 763 ? 35.740 -12.970 -43.877 1.00 97.00 763 MET A C 1
ATOM 6221 O O . MET A 1 763 ? 36.246 -13.233 -44.968 1.00 97.00 763 MET A O 1
ATOM 6225 N N . LYS A 1 764 ? 35.971 -13.714 -42.793 1.00 97.38 764 LYS A N 1
ATOM 6226 C CA . LYS A 1 764 ? 36.675 -15.000 -42.796 1.00 97.38 764 LYS A CA 1
ATOM 6227 C C . LYS A 1 764 ? 36.004 -15.962 -41.820 1.00 97.38 764 LYS A C 1
ATOM 6229 O O . LYS A 1 764 ? 35.690 -15.589 -40.693 1.00 97.38 764 LYS A O 1
ATOM 6234 N N . LYS A 1 765 ? 35.826 -17.217 -42.232 1.00 96.38 765 LYS A N 1
ATOM 6235 C CA . LYS A 1 765 ? 35.373 -18.291 -41.339 1.00 96.38 765 LYS A CA 1
ATOM 6236 C C . LYS A 1 765 ? 36.501 -18.730 -40.404 1.00 96.38 765 LYS A C 1
ATOM 6238 O O . LYS A 1 765 ? 37.570 -19.101 -40.891 1.00 96.38 765 LYS A O 1
ATOM 6243 N N . ILE A 1 766 ? 36.251 -18.735 -39.094 1.00 94.94 766 ILE A N 1
ATOM 6244 C CA . ILE A 1 766 ? 37.212 -19.103 -38.045 1.00 94.94 766 ILE A CA 1
ATOM 6245 C C . ILE A 1 766 ? 36.617 -20.238 -37.212 1.00 94.94 766 ILE A C 1
ATOM 6247 O O . ILE A 1 766 ? 35.627 -20.050 -36.516 1.00 94.94 766 ILE A O 1
ATOM 6251 N N . GLY A 1 767 ? 37.200 -21.437 -37.292 1.00 94.12 767 GLY A N 1
ATOM 6252 C CA . GLY A 1 767 ? 36.620 -22.616 -36.645 1.00 94.12 767 GLY A CA 1
ATOM 6253 C C . GLY A 1 767 ? 35.179 -22.856 -37.112 1.00 94.12 767 GLY A C 1
ATOM 6254 O O . GLY A 1 767 ? 34.940 -23.091 -38.302 1.00 94.12 767 GLY A O 1
ATOM 6255 N N . LYS A 1 768 ? 34.221 -22.811 -36.178 1.00 95.12 768 LYS A N 1
ATOM 6256 C CA . LYS A 1 768 ? 32.786 -22.898 -36.489 1.00 95.12 768 LYS A CA 1
ATOM 6257 C C . LYS A 1 768 ? 32.126 -21.539 -36.736 1.00 95.12 768 LYS A C 1
ATOM 6259 O O . LYS A 1 768 ? 31.084 -21.527 -37.380 1.00 95.12 768 LYS A O 1
ATOM 6264 N N . GLY A 1 769 ? 32.717 -20.450 -36.250 1.00 97.44 769 GLY A N 1
ATOM 6265 C CA . GLY A 1 769 ? 32.183 -19.096 -36.335 1.00 97.44 769 GLY A CA 1
ATOM 6266 C C . GLY A 1 769 ? 32.842 -18.247 -37.420 1.00 97.44 769 GLY A C 1
ATOM 6267 O O . GLY A 1 769 ? 33.439 -18.757 -38.378 1.00 97.44 769 GLY A O 1
ATOM 6268 N N . TYR A 1 770 ? 32.728 -16.927 -37.275 1.00 98.06 770 TYR A N 1
ATOM 6269 C CA . TYR A 1 770 ? 33.148 -15.961 -38.292 1.00 98.06 770 TYR A CA 1
ATOM 6270 C C . TYR A 1 770 ? 33.787 -14.717 -37.675 1.00 98.06 770 TYR A C 1
ATOM 6272 O O . TYR A 1 770 ? 33.325 -14.203 -36.660 1.00 98.06 770 TYR A O 1
ATOM 6280 N N . LEU A 1 771 ? 34.818 -14.203 -38.345 1.00 98.31 771 LEU A N 1
ATOM 6281 C CA . LEU A 1 771 ? 35.351 -12.865 -38.127 1.00 98.31 771 LEU A CA 1
ATOM 6282 C C . LEU A 1 771 ? 34.932 -11.976 -39.297 1.00 98.31 771 LEU A C 1
ATOM 6284 O O . LEU A 1 771 ? 35.260 -12.270 -40.447 1.00 98.31 771 LEU A O 1
ATOM 6288 N N . ILE A 1 772 ? 34.255 -10.874 -38.997 1.00 98.50 772 ILE A N 1
ATOM 6289 C CA . ILE A 1 772 ? 33.918 -9.819 -39.946 1.00 98.50 772 ILE A CA 1
ATOM 6290 C C . ILE A 1 772 ? 34.658 -8.558 -39.525 1.00 98.50 772 ILE A C 1
ATOM 6292 O O . ILE A 1 772 ? 34.655 -8.171 -38.359 1.00 98.50 772 ILE A O 1
ATOM 6296 N N . CYS A 1 773 ? 35.284 -7.892 -40.484 1.00 98.38 773 CYS A N 1
ATOM 6297 C CA . CYS A 1 773 ? 35.887 -6.586 -40.284 1.00 98.38 773 CYS A CA 1
ATOM 6298 C C . CYS A 1 773 ? 35.162 -5.564 -41.161 1.00 98.38 773 CYS A C 1
ATOM 6300 O O . CYS A 1 773 ? 34.943 -5.806 -42.347 1.00 98.38 773 CYS A O 1
ATOM 6302 N N . SER A 1 774 ? 34.818 -4.408 -40.597 1.00 97.94 774 SER A N 1
ATOM 6303 C CA . SER A 1 774 ? 34.245 -3.263 -41.311 1.00 97.94 774 SER A CA 1
ATOM 6304 C C . SER A 1 774 ? 35.112 -2.031 -41.105 1.00 97.94 774 SER A C 1
ATOM 6306 O O . SER A 1 774 ? 35.408 -1.652 -39.977 1.00 97.94 774 SER A O 1
ATOM 6308 N N . GLY A 1 775 ? 35.468 -1.325 -42.173 1.00 97.19 775 GLY A N 1
ATOM 6309 C CA . GLY A 1 775 ? 36.160 -0.039 -42.085 1.00 97.19 775 GLY A CA 1
ATOM 6310 C C . GLY A 1 775 ? 35.326 1.077 -41.435 1.00 97.19 775 GLY A C 1
ATOM 6311 O O . GLY A 1 775 ? 35.874 2.118 -41.058 1.00 97.19 775 GLY A O 1
ATOM 6312 N N . SER A 1 776 ? 34.016 0.871 -41.263 1.00 96.31 776 SER A N 1
ATOM 6313 C CA . SER A 1 776 ? 33.087 1.851 -40.705 1.00 96.31 776 SER A CA 1
ATOM 6314 C C . SER A 1 776 ? 32.316 1.301 -39.508 1.00 96.31 776 SER A C 1
ATOM 6316 O O . SER A 1 776 ? 31.461 0.429 -39.637 1.00 96.31 776 SER A O 1
ATOM 6318 N N . SER A 1 777 ? 32.549 1.892 -38.336 1.00 96.81 777 SER A N 1
ATOM 6319 C CA . SER A 1 777 ? 31.646 1.760 -37.186 1.00 96.81 777 SER A CA 1
ATOM 6320 C C . SER A 1 777 ? 30.333 2.516 -37.398 1.00 96.81 777 SER A C 1
ATOM 6322 O O . SER A 1 777 ? 29.314 2.144 -36.823 1.00 96.81 777 SER A O 1
ATOM 6324 N N . GLN A 1 778 ? 30.336 3.579 -38.214 1.00 94.75 778 GLN A N 1
ATOM 6325 C CA . GLN A 1 778 ? 29.185 4.473 -38.375 1.00 94.75 778 GLN A CA 1
ATOM 6326 C C . GLN A 1 778 ? 27.993 3.775 -39.022 1.00 94.75 778 GLN A C 1
ATOM 6328 O O . GLN A 1 778 ? 26.874 3.990 -38.564 1.00 94.75 778 GLN A O 1
ATOM 6333 N N . ILE A 1 779 ? 28.226 2.908 -40.010 1.00 94.75 779 ILE A N 1
ATOM 6334 C CA . ILE A 1 779 ? 27.153 2.209 -40.733 1.00 94.75 779 ILE A CA 1
ATOM 6335 C C . ILE A 1 779 ? 26.254 1.366 -39.806 1.00 94.75 779 ILE A C 1
ATOM 6337 O O . ILE A 1 779 ? 25.061 1.244 -40.059 1.00 94.75 779 ILE A O 1
ATOM 6341 N N . PHE A 1 780 ? 26.796 0.874 -38.685 1.00 95.81 780 PHE A N 1
ATOM 6342 C CA . PHE A 1 780 ? 26.066 0.094 -37.676 1.00 95.81 780 PHE A CA 1
ATOM 6343 C C . PHE A 1 780 ? 25.650 0.908 -36.438 1.00 95.81 780 PHE A C 1
ATOM 6345 O O . PHE A 1 780 ? 24.958 0.391 -35.566 1.00 95.81 780 PHE A O 1
ATOM 6352 N N . THR A 1 781 ? 26.089 2.167 -36.320 1.00 95.69 781 THR A N 1
ATOM 6353 C CA . THR A 1 781 ? 25.911 2.978 -35.102 1.00 95.69 781 THR A CA 1
ATOM 6354 C C . THR A 1 781 ? 25.352 4.370 -35.410 1.00 95.69 781 THR A C 1
ATOM 6356 O O . THR A 1 781 ? 24.155 4.540 -35.626 1.00 95.69 781 THR A O 1
ATOM 6359 N N . THR A 1 782 ? 26.182 5.411 -35.426 1.00 93.81 782 THR A N 1
ATOM 6360 C CA . THR A 1 782 ? 25.751 6.812 -35.540 1.00 93.81 782 THR A CA 1
ATOM 6361 C C . THR A 1 782 ? 25.280 7.198 -36.943 1.00 93.81 782 THR A C 1
ATOM 6363 O O . THR A 1 782 ? 24.514 8.153 -37.090 1.00 93.81 782 THR A O 1
ATOM 6366 N N . GLY A 1 783 ? 25.703 6.457 -37.967 1.00 93.19 783 GLY A N 1
ATOM 6367 C CA . GLY A 1 783 ? 25.335 6.647 -39.370 1.00 93.19 783 GLY A CA 1
ATOM 6368 C C . GLY A 1 783 ? 24.088 5.876 -39.803 1.00 93.19 783 GLY A C 1
ATOM 6369 O O . GLY A 1 783 ? 23.706 5.956 -40.965 1.00 93.19 783 GLY A O 1
ATOM 6370 N N . ILE A 1 784 ? 23.425 5.156 -38.893 1.00 94.31 784 ILE A N 1
ATOM 6371 C CA . ILE A 1 784 ? 22.328 4.243 -39.244 1.00 94.31 784 ILE A CA 1
ATOM 6372 C C . ILE A 1 784 ? 21.109 4.931 -39.879 1.00 94.31 784 ILE A C 1
ATOM 6374 O O . ILE A 1 784 ? 20.329 4.309 -40.590 1.00 94.31 784 ILE A O 1
ATOM 6378 N N . LYS A 1 785 ? 20.942 6.228 -39.608 1.00 93.62 785 LYS A N 1
ATOM 6379 C CA . LYS A 1 785 ? 19.826 7.058 -40.083 1.00 93.62 785 LYS A CA 1
ATOM 6380 C C . LYS A 1 785 ? 20.004 7.594 -41.508 1.00 93.62 785 LYS A C 1
ATOM 6382 O O . LYS A 1 785 ? 19.118 8.291 -41.994 1.00 93.62 785 LYS A O 1
ATOM 6387 N N . TYR A 1 786 ? 21.163 7.369 -42.123 1.00 94.94 786 TYR A N 1
ATOM 6388 C CA . TYR A 1 786 ? 21.488 7.865 -43.458 1.00 94.94 786 TYR A CA 1
ATOM 6389 C C . TYR A 1 786 ? 21.405 6.737 -44.489 1.00 94.94 786 TYR A C 1
ATOM 6391 O O . TYR A 1 786 ? 21.700 5.585 -44.171 1.00 94.94 786 TYR A O 1
ATOM 6399 N N . GLY A 1 787 ? 21.000 7.077 -45.717 1.00 93.19 787 GLY A N 1
ATOM 6400 C CA . GLY A 1 787 ? 20.746 6.094 -46.773 1.00 93.19 787 GLY A CA 1
ATOM 6401 C C . GLY A 1 787 ? 19.810 4.971 -46.312 1.00 93.19 787 GLY A C 1
ATOM 6402 O O . GLY A 1 787 ? 18.890 5.197 -45.526 1.00 93.19 787 GLY A O 1
ATOM 6403 N N . ASP A 1 788 ? 20.097 3.752 -46.761 1.00 97.38 788 ASP A N 1
ATOM 6404 C CA . ASP A 1 788 ? 19.423 2.519 -46.347 1.00 97.38 788 ASP A CA 1
ATOM 6405 C C . ASP A 1 788 ? 20.200 1.766 -45.243 1.00 97.38 788 ASP A C 1
ATOM 6407 O O . ASP A 1 788 ? 19.993 0.568 -45.038 1.00 97.38 788 ASP A O 1
ATOM 6411 N N . ASN A 1 789 ? 21.091 2.447 -44.506 1.00 97.56 789 ASN A N 1
ATOM 6412 C CA . ASN A 1 789 ? 22.007 1.817 -43.545 1.00 97.56 789 ASN A CA 1
ATOM 6413 C C . ASN A 1 789 ? 21.291 0.997 -42.460 1.00 97.56 789 ASN A C 1
ATOM 6415 O O . ASN A 1 789 ? 21.755 -0.090 -42.128 1.00 97.56 789 ASN A O 1
ATOM 6419 N N . LEU A 1 790 ? 20.160 1.476 -41.921 1.00 97.44 790 LEU A N 1
ATOM 6420 C CA . LEU A 1 790 ? 19.369 0.719 -40.939 1.00 97.44 790 LEU A CA 1
ATOM 6421 C C . LEU A 1 790 ? 18.859 -0.599 -41.517 1.00 97.44 790 LEU A C 1
ATOM 6423 O O . LEU A 1 790 ? 19.009 -1.644 -40.889 1.00 97.44 790 LEU A O 1
ATOM 6427 N N . LYS A 1 791 ? 18.286 -0.553 -42.723 1.00 97.25 791 LYS A N 1
ATOM 6428 C CA . LYS A 1 791 ? 17.760 -1.742 -43.393 1.00 97.25 791 LYS A CA 1
ATOM 6429 C C . LYS A 1 791 ? 18.884 -2.725 -43.709 1.00 97.25 791 LYS A C 1
ATOM 6431 O O . LYS A 1 791 ? 18.738 -3.914 -43.458 1.00 97.25 791 LYS A O 1
ATOM 6436 N N . PHE A 1 792 ? 20.021 -2.223 -44.187 1.00 97.88 792 PHE A N 1
ATOM 6437 C CA . PHE A 1 792 ? 21.205 -3.042 -44.412 1.00 97.88 792 PHE A CA 1
ATOM 6438 C C . PHE A 1 792 ? 21.700 -3.695 -43.122 1.00 97.88 792 PHE A C 1
ATOM 6440 O O . PHE A 1 792 ? 21.929 -4.896 -43.117 1.00 97.88 792 PHE A O 1
ATOM 6447 N N . ALA A 1 793 ? 21.825 -2.944 -42.025 1.00 97.88 793 ALA A N 1
ATOM 6448 C CA . ALA A 1 793 ? 22.287 -3.486 -40.750 1.00 97.88 793 ALA A CA 1
ATOM 6449 C C . ALA A 1 793 ? 21.363 -4.599 -40.228 1.00 97.88 793 ALA A C 1
ATOM 6451 O O . ALA A 1 793 ? 21.862 -5.621 -39.763 1.00 97.88 793 ALA A O 1
ATOM 6452 N N . VAL A 1 794 ? 20.040 -4.430 -40.354 1.00 97.88 794 VAL A N 1
ATOM 6453 C CA . VAL A 1 794 ? 19.047 -5.455 -39.986 1.00 97.88 794 VAL A CA 1
ATOM 6454 C C . VAL A 1 794 ? 19.189 -6.696 -40.870 1.00 97.88 794 VAL A C 1
ATOM 6456 O O . VAL A 1 794 ? 19.439 -7.775 -40.338 1.00 97.88 794 VAL A O 1
ATOM 6459 N N . ASN A 1 795 ? 19.131 -6.541 -42.198 1.00 97.56 795 ASN A N 1
ATOM 6460 C CA . ASN A 1 795 ? 19.274 -7.650 -43.149 1.00 97.56 795 ASN A CA 1
ATOM 6461 C C . ASN A 1 795 ? 20.601 -8.404 -42.958 1.00 97.56 795 ASN A C 1
ATOM 6463 O O . ASN A 1 795 ? 20.666 -9.626 -43.074 1.00 97.56 795 ASN A O 1
ATOM 6467 N N . PHE A 1 796 ? 21.678 -7.662 -42.697 1.00 97.69 796 PHE A N 1
ATOM 6468 C CA . PHE A 1 796 ? 23.012 -8.212 -42.511 1.00 97.69 796 PHE A CA 1
ATOM 6469 C C . PHE A 1 796 ? 23.092 -9.048 -41.235 1.00 97.69 796 PHE A C 1
ATOM 6471 O O . PHE A 1 796 ? 23.579 -10.173 -41.278 1.00 97.69 796 PHE A O 1
ATOM 6478 N N . ILE A 1 797 ? 22.572 -8.538 -40.116 1.00 98.12 797 ILE A N 1
ATOM 6479 C CA . ILE A 1 797 ? 22.527 -9.274 -38.847 1.00 98.12 797 ILE A CA 1
ATOM 6480 C C . ILE A 1 797 ? 21.635 -10.514 -38.966 1.00 98.12 797 ILE A C 1
ATOM 6482 O O . ILE A 1 797 ? 22.049 -11.588 -38.542 1.00 98.12 797 ILE A O 1
ATOM 6486 N N . GLU A 1 798 ? 20.464 -10.405 -39.593 1.00 96.81 798 GLU A N 1
ATOM 6487 C CA . GLU A 1 798 ? 19.564 -11.543 -39.821 1.00 96.81 798 GLU A CA 1
ATOM 6488 C C . GLU A 1 798 ? 20.234 -12.643 -40.655 1.00 96.81 798 GLU A C 1
ATOM 6490 O O . GLU A 1 798 ? 20.209 -13.816 -40.280 1.00 96.81 798 GLU A O 1
ATOM 6495 N N . TYR A 1 799 ? 20.915 -12.262 -41.739 1.00 96.31 799 TYR A N 1
ATOM 6496 C CA . TYR A 1 799 ? 21.692 -13.200 -42.542 1.00 96.31 799 TYR A CA 1
ATOM 6497 C C . TYR A 1 799 ? 22.786 -13.886 -41.718 1.00 96.31 799 TYR A C 1
ATOM 6499 O O . TYR A 1 799 ? 22.921 -15.106 -41.784 1.00 96.31 799 TYR A O 1
ATOM 6507 N N . LEU A 1 800 ? 23.542 -13.134 -40.915 1.00 96.75 800 LEU A N 1
ATOM 6508 C CA . LEU A 1 800 ? 24.603 -13.702 -40.081 1.00 96.75 800 LEU A CA 1
ATOM 6509 C C . LEU A 1 800 ? 24.064 -14.694 -39.043 1.00 96.75 800 LEU A C 1
ATOM 6511 O O . LEU A 1 800 ? 24.687 -15.725 -38.827 1.00 96.75 800 LEU A O 1
ATOM 6515 N N . LEU A 1 801 ? 22.898 -14.431 -38.450 1.00 95.88 801 LEU A N 1
ATOM 6516 C CA . LEU A 1 801 ? 22.250 -15.350 -37.505 1.00 95.88 801 LEU A CA 1
ATOM 6517 C C . LEU A 1 801 ? 21.736 -16.645 -38.162 1.00 95.88 801 LEU A C 1
ATOM 6519 O O . LEU A 1 801 ? 21.400 -17.589 -37.442 1.00 95.88 801 LEU A O 1
ATOM 6523 N N . SER A 1 802 ? 21.661 -16.683 -39.498 1.00 91.94 802 SER A N 1
ATOM 6524 C CA . SER A 1 802 ? 21.252 -17.853 -40.287 1.00 91.94 802 SER A CA 1
ATOM 6525 C C . SER A 1 802 ? 22.409 -18.757 -40.741 1.00 91.94 802 SER A C 1
ATOM 6527 O O . SER A 1 802 ? 22.146 -19.854 -41.242 1.00 91.94 802 SER A O 1
ATOM 6529 N N . LEU A 1 803 ? 23.661 -18.300 -40.594 1.00 88.88 803 LEU A N 1
ATOM 6530 C CA . LEU A 1 803 ? 24.880 -19.067 -40.898 1.00 88.88 803 LEU A CA 1
ATOM 6531 C C . LEU A 1 803 ? 25.154 -20.137 -39.836 1.00 88.88 803 LEU A C 1
ATOM 6533 O O . LEU A 1 803 ? 25.680 -21.207 -40.234 1.00 88.88 803 LEU A O 1
#

Secondary structure (DSSP, 8-state):
-----------S------------EEEEEE-SSSEEEEEE--SSS-EE-TT-EEEETTEEEE-SS-EEPTT-EEEEEESS-S-SS--EEEEE-TTS-EEEEEEBGGGSSB--PPTT-EEEEETTEEEEESS--TTS---PPPP-TTSS-EEEEEETTEEEEE--SSS-EE-TT-EEE-SS--EE--SEE-TT-EEEEE-S----TT-EEEEE-TT--EEEEEE-TT---SSEEE--TT---SS--SHHHHT-EEE---TTS-----EEEEEETTEEEEE--SSEEEEEEEESSSEEEEEEEESS-EEEES-SSSHHHHHT---SEE--S--SEEEEEETTEEEEEE--SS-PPPPPSSTTPPP---PPP------EE-SS-SEEEEEEE---S-TTSHHHH-EEEEEE-SSS-B-GGGEEETTEEEEESPBPTT-EEEEEETT-SHHHHS--SSEEEESS-----TTEEEEEEEETTEEEEEEEEETTSS-TTEEEEEETTEEEEEEET--TT----TT-----GGGGTS--HHHHHHHHHHHHHHTTSGGGGSHHHHHHHHHHHT--S-HHHHHHHHHHHHHHHHT----SEEEEEE--S--SS---HHHHHHHHTTTEEEEEESS---GGG-SEEEEE--SSPPPHHHHHHHHHHHHHT-EEEEE---TTT--GGGHHHHGGGTEEEES-EEE-SSSBSSSTTSEEE----S-GGGTT---EEE-S-EEEESSSEEEE---TT-EEE-SS-EE-S-BSEEEEEETTEEEEEES-SGGGTTTTTSTTHHHHHHHHHHHHHT-

Foldseek 3Di:
DDDDDDDDDDPDDPPPPPPPDFQKEFFKWAAPDWTKTKIFGQAQAKAFQAQKWKAKPQGIDGGHGDIAGHRWMDMDTDDPRADQQKMKIFIAGNVRDGNYIDIEHLGFQAHRAAPPWMWGDDPNDIFIGPHDPPTHHDPADAAAAQPFWEFFKDWFFKTKIFGQAQAKDFQAQKWKDQNHDIDGDGDIAGHRGMAIDGHPDGHDLRTKIWIAGNRRHTHAIAHAHPDDADAMWGDQSNRDDRRYRHNVRGRIDRDHDDPRGHPWDWDQVFDDQWKTKTATCDQAWFWKWKDFPHIDIDIDRHNDIAMEGLDQPDPCVVVVDGHPHHDVGGPQWMWIGGPRQIDIDHDDPDDDDDDDRDPDDDDDDDDDDDDDDDFAADPAFQKEWFKWQQFAQDPVCNQQQTKTKIFGQDQAFAAQQQKDKPPKGKDFDTHGHGWMEMEHAPNHCCVVQDDADTYIYIRHTPNRDLQWDKIFMDRNRYTSYIDTDGNVLEDHQWMFGQDPNDTHTHDRQHQHTDDDDPDDDGDGCCCLQPQVVVLLVVLVVLLVVCLVAQCCQAPLSVVLVVCSVPPDDPRNSNSVSSVVSVVSSVPDDGAPAEEEEECQQPAPFGAAPLLQVVLVVVRYHYGYHNDLGQLLNHQEYEYAQGNHADDPVSLVSVLVCLQVAHEYEYEAFALVRGDQSVCVNPVVVFKGDHSKAKFAPPAAPPGRSQHWAQDFDPDQLCVPARTAGFHFAWIGGDPWAAGAQGDPRIWIGHPPDIHRDTGQKTKDRRNNYIYIYHRGSCLRGVVVPPGVSSSSNSSVVVVRSVD

Radius of gyration: 42.29 Å; chains: 1; bounding box: 113×84×107 Å

pLDDT: mean 81.47, std 20.24, range [23.7, 98.62]

Sequence (803 aa):
MRRILLVALMISSFIELGVSQENIRINEFCIKGKEWIELYNPDSFDVSLNGYSLETDKGVFEFTTETIPSHGFYILETENFLDNDGDTIFLRDSTNAVIDTVSYGYRGQAPAPPSYKSCAFVNGKWNMDLTPTKGKENDASPVSLGDSVRINEYYRKTIEFYNPLDTPIDIENFFISDGDGVFYLSGIVDANGVLAIDTDISLQEKDVLYLFDDKGSLIDMIGYYGHDLDESIQRIPDGNPVSGYSWNTSDLYDLPETLGTLNDFFIISEVYTNFIELYSPLAREISFSISLESEKNFKLYVNNFLIISNNKDSFFREFGFLPDIVINESFEDITLRYNGREDHISYDHGAVARVPIKQSSEFKETRPTPKEYNRLYSLDPPLVITEIMYNPKKPQLDKYYEWIEVYNRSDNPYDPVNLYFENKRIYGDPIPPKEYAVIADFDTYLFDEIEIKNKLKLDGNLSLSNSGDYIAIMENNIILDDVEYSKNSCKEGYSLEKIDGIWRQGRFGGTPGYAIEEEESYPCIFHVYAENHDLEKYISEKITELEKKSVSASEEFLSIKEEFENLRGGVIRKNTILRDLKRRLDSLEIYEKNVLFLEDKDQYYRMNESLRKELNKINVGVYSSKIFPDLEKYDIVFITNPGKSFENEEIEKLEEYMEKGGILILCGTYYKYLNTELNRISEKYGMIFIKSSLRDDENNAGKNYYVLIEEFPDLPFYEGIKVLDVSGGVLLCRDCDILLKGNETTYAMTENEIMKDFAVIAMKKIGKGYLICSGSSQIFTTGIKYGDNLKFAVNFIEYLLSL